Protein AF-0000000073407280 (afdb_homodimer)

Sequence (1268 aa):
MKDRLYNKFKDFDREFCQKYIKTYQSNAYQEMKASVNLMMRNTFVFNDNWDMEPCSKAYCLDPLEWDKPVTDDPEWLYMLNRQTYLFKFLVVYIVEGDKSYLRQMKYFMYHWIDCQFTLKPEGAVSRTIDTGIRCMSWLKVLIFLDYFGLITETKKIKLLTSLREQITYMRDYYREKDSLSNWGILQTTAILACLYYYEDELNLPEIQSFAEEELLLQIKLQILDDGSQYEQSIMYHVEVLKSLMELVILAPKYYLPLEETIEKMVTYLIAMTGPDYCQLAIGDSDVTDTRDILTLATLVLKSSKTKSFSFDNVNLETLLLFGKPSIYLFEEIPRATIGESAYLFPDSGHVCLRDDRRYIFFKNGPFGSAHTHSDNNSVCLYDKKKPIFIDAGRYTYKEEQLRYDFKRSTSHSTCTLDGQPLEMIKDSWTYNSYPKCDYCQLTSKDRYHLVEGQLHVQRASDIYYHKRWLLTLPQAITLVIDKVSCPGEHVLTNQYILDDQVIYENGFVNDLKLVSPTTFNLEDCLISKRYNQLTESHKLVKKIKFVDEVMDYTLIVDRNCQVKYVPLVQTNSHKELSNSIAFDIRSQDFHYLIGVLMDDIIFGDKLYLMQGIKCKGKVIVYDKNNGKMSRLKNMKDRLYNKFKDFDREFCQKYIKTYQSNAYQEMKASVNLMMRNTFVFNDNWDMEPCSKAYCLDPLEWDKPVTDDPEWLYMLNRQTYLFKFLVVYIVEGDKSYLRQMKYFMYHWIDCQFTLKPEGAVSRTIDTGIRCMSWLKVLIFLDYFGLITETKKIKLLTSLREQITYMRDYYREKDSLSNWGILQTTAILACLYYYEDELNLPEIQSFAEEELLLQIKLQILDDGSQYEQSIMYHVEVLKSLMELVILAPKYYLPLEETIEKMVTYLIAMTGPDYCQLAIGDSDVTDTRDILTLATLVLKSSKTKSFSFDNVNLETLLLFGKPSIYLFEEIPRATIGESAYLFPDSGHVCLRDDRRYIFFKNGPFGSAHTHSDNNSVCLYDKKKPIFIDAGRYTYKEEQLRYDFKRSTSHSTCTLDGQPLEMIKDSWTYNSYPKCDYCQLTSKDRYHLVEGQLHVQRASDIYYHKRWLLTLPQAITLVIDKVSCPGEHVLTNQYILDDQVIYENGFVNDLKLVSPTTFNLEDCLISKRYNQLTESHKLVKKIKFVDEVMDYTLIVDRNCQVKYVPLVQTNSHKELSNSIAFDIRSQDFHYLIGVLMDDIIFGDKLYLMQGIKCKGKVIVYDKNNGKMSRLKN

Secondary structure (DSSP, 8-state):
-HHHHHHHTTT--HHHHHHHHHHHSHHHHHHHHHHHHHHTTTEEEE--TT-SS-EEEEEE-SS--SSS-SSS-HHHHHHHHH-TTHHHHHHHHHHH--THHHHHHHHHHHHHHHT-PPP-TTSTTT-HHHHHHHHHHHHHHHHHHHHHT-S-HHHHHHHHHHHHHHHHHHHHT--GGGGTSHHHHHHHHHHHHHHHHSHHHH--HHHHHHHHHHHHHHHHHHB-TTS-BTT--HHHHHHHHHHHHHHHHH-GGGHHHHHHHHHHHHHHHHHTB-TTSBB---SS----B-HHHHHHHHHHHT-HHHHTTS-SS--HHHHTTS-HHHHHHHHHSPPPP---EEEEETTTTEEEEE-SSEEEEEE-----STT--S-TTEEEEEETTEEEE--------SSSHHHHHHHSGGGSSSEEETTB-SSEEEETTEEEE-PEEEEEEEEEETTEEEEEEEEEEE-SS-EEEEEEEEEEETTTEEEEEEEEEEEEEEEEEEEEEBPTT--EETTEETTEEEE-SSPPEEEEEEE-SSTT--EEEEEEEEEEEEEEEEEEEEEEEETT-EEEE--EEETTT-PBPSSEEEEEEE-SS-EEEEEEE-S---SS-S-EEETTEEE-SSEEEEETTTTEEEEEE-/-HHHHHHHTTT--HHHHHHHHHHHSHHHHHHHHHHHHHHTTTEEEE--TT-SS-EEEEEE-SS--SSS--SS-HHHHHHHHH-TTHHHHHHHHHHH--THHHHHHHHHHHHHHHT-PPP-TTSTTT-HHHHHHHHHHHHHHHHHHHHHT-S-HHHHHHHHHHHHHHHHHHHHT--GGGGTSHHHHHHHHHHHHHHHHSHHHH--HHHHHHHHHHHHHHHHHHB-TTS-BTT--HHHHHHHHHHHHHHHHH-GGGHHHHHHHHHHHHHHHHHTB-TTSBB---SS----B-HHHHHHHHHHHT-HHHHTTS-SS--HHHHTTS-HHHHHHHHHSPPPP---EEEEETTTTEEEEE-SSEEEEEE------TT--S-TTEEEEEETTEEEE--------SSSHHHHHHHSGGGSSSEEETTB-SSEEEETTEEEE-PEEEEEEEEEETTEEEEEEEEEEE-SS-EEEEEEEEEEETTTEEEEEEEEEEEEEEEEEEEEEBPTT--EETTEETTEEEE-SSPPEEEEEEE-SSTT--EEEEEEEEEEEEEEEEEEEEEEEETT-EEEE--EEETTT-PBPSSEEEEEEE-SS-EEEEEEE-S---SS-S-EEETTEEE-SSEEEEETTTTEEEEEE-

Solvent-accessible surface area (backbone atoms only — not comparable to full-atom values): 66171 Å² total; per-residue (Å²): 85,68,66,58,52,48,61,72,45,65,48,56,47,66,67,57,51,36,51,48,35,62,71,78,34,42,68,63,46,51,53,51,45,54,53,47,57,38,42,74,67,41,23,47,63,41,70,54,85,78,47,90,64,36,39,81,66,73,47,68,42,81,76,79,60,75,74,58,83,85,59,97,50,68,60,54,39,38,55,60,48,17,44,64,66,50,54,55,29,55,54,46,22,64,64,66,67,45,61,67,41,48,52,50,44,50,44,57,56,50,52,56,56,71,63,62,72,82,81,33,70,86,34,63,59,27,27,51,44,38,41,15,43,22,50,41,34,50,44,60,48,47,56,49,32,57,74,70,65,72,58,51,70,70,61,45,49,54,52,47,52,50,50,41,51,52,51,50,46,43,62,74,66,58,55,76,66,32,46,57,37,68,48,29,55,42,27,33,37,24,48,52,42,48,44,65,52,37,37,80,82,55,63,51,66,68,58,49,54,48,33,57,55,45,46,56,51,22,46,66,49,22,39,40,93,56,20,46,39,50,43,57,17,55,48,56,37,46,53,49,50,49,42,52,49,51,27,27,66,77,35,55,88,51,32,76,86,41,46,65,58,51,52,33,33,48,52,41,49,58,59,47,34,43,82,71,43,24,31,54,19,44,27,60,10,43,58,31,75,44,25,65,62,27,36,46,45,16,66,74,67,69,35,33,66,38,37,54,55,24,52,97,58,84,48,76,80,52,46,77,73,45,29,57,66,56,55,54,46,54,73,64,54,53,64,43,82,83,68,70,45,78,47,70,30,77,52,58,17,42,32,30,39,34,50,98,53,36,38,35,38,37,30,22,33,56,77,41,45,54,41,42,49,49,42,65,54,18,46,30,34,28,51,78,59,34,68,39,31,33,60,32,14,31,31,52,78,60,90,46,70,65,31,52,48,41,36,32,30,83,40,28,20,27,73,39,54,67,90,36,63,64,48,38,76,73,53,77,60,40,45,78,41,66,62,42,52,73,46,58,48,75,41,77,57,97,76,28,37,39,37,40,26,32,35,37,29,86,51,97,87,49,55,44,37,44,37,37,39,39,40,37,44,74,85,62,33,36,37,40,34,38,41,38,37,36,86,52,82,47,35,40,37,40,38,41,29,38,32,67,85,54,49,76,57,94,56,22,51,69,68,28,30,57,49,49,93,63,72,71,40,82,38,82,41,74,31,12,56,39,53,76,38,81,42,75,30,38,26,42,36,32,76,46,79,40,60,36,50,49,75,49,54,42,38,36,28,41,61,79,48,45,77,38,86,38,68,45,26,27,44,95,76,68,39,70,54,75,70,49,54,27,37,41,39,35,51,99,86,46,37,38,36,38,38,39,34,80,59,72,60,66,59,83,52,68,41,28,24,53,89,81,40,85,44,62,54,23,31,35,40,32,35,63,82,77,70,46,76,44,69,74,34,87,85,68,64,58,54,49,60,73,46,65,48,55,48,66,67,57,50,36,51,46,36,61,71,77,35,41,68,63,45,51,55,50,46,52,53,46,56,37,42,76,67,41,22,49,62,41,69,56,86,78,47,89,65,38,38,81,66,73,45,69,42,80,76,80,60,74,73,59,81,85,58,97,48,69,61,54,40,39,55,60,47,16,43,62,67,50,52,54,29,53,54,47,23,64,62,66,68,44,62,65,41,48,51,50,45,49,45,57,56,50,51,58,57,72,64,62,71,82,80,34,70,87,35,64,62,28,27,51,43,38,41,14,44,23,50,39,34,50,44,60,47,46,57,49,31,56,72,68,65,71,57,53,69,70,60,46,48,55,53,47,52,50,50,41,52,52,51,50,49,41,61,74,65,59,54,78,66,32,47,57,38,69,48,28,55,42,28,31,37,23,49,52,43,48,44,65,53,36,38,80,81,54,63,53,66,68,58,49,54,49,34,57,54,45,46,55,51,23,47,66,50,21,38,39,94,56,21,46,38,51,42,54,16,55,48,57,37,47,54,50,51,49,41,53,51,51,28,27,67,77,34,57,88,51,32,76,88,40,45,65,58,51,52,34,33,48,52,39,50,57,58,48,35,43,83,71,42,24,31,56,20,44,27,61,10,41,57,32,73,44,24,65,61,26,37,47,45,16,67,75,66,70,33,33,66,38,38,54,54,24,53,97,58,85,47,76,81,53,46,76,74,47,28,58,65,56,55,55,45,55,71,63,55,53,64,43,83,84,68,70,45,78,45,70,29,77,52,59,18,41,32,30,39,36,52,98,53,37,39,36,38,38,31,22,34,55,77,41,42,55,41,43,48,50,41,65,55,16,46,30,33,29,52,78,60,34,67,39,32,34,59,34,13,30,32,51,78,60,90,45,69,67,30,53,48,41,36,31,30,84,39,26,19,28,73,40,52,67,90,36,63,64,50,39,76,72,54,79,60,40,44,77,41,66,62,42,52,74,47,57,47,76,40,76,56,98,77,27,37,40,38,40,25,32,35,37,30,86,51,97,87,49,56,42,37,43,36,38,38,38,40,36,45,73,83,60,32,36,38,39,35,38,39,38,38,36,84,49,80,48,36,40,37,40,37,40,28,39,30,67,85,54,49,76,58,95,56,21,53,68,68,29,29,56,47,51,94,64,72,69,41,83,40,82,41,73,31,11,56,39,54,76,37,80,42,74,31,38,26,39,36,32,77,44,78,39,60,35,50,49,76,49,54,41,36,35,29,40,61,80,50,44,77,39,84,40,68,46,27,26,45,95,76,70,39,67,53,75,70,50,54,26,36,43,39,36,50,98,86,46,37,38,38,38,40,39,33,78,62,74,59,64,60,81,53,69,41,29,24,54,89,82,40,84,43,62,54,23,30,36,40,32,35,63,82,76,70,47,76,46,70,75,34,87

Foldseek 3Di:
DVVLLCVQCVQADLVVLLVCCVPPVVPVLVVLVVQLVCVLQQKHFADDQLLLFGGRDIDHPVVDDLQDDPDPALSVSLSSLLLLSLVSLVLCCSNPVDCSSVVSSLCVLVVVVVVVDDADCPGSNHNLLSLLSNLQSLLLVLSVCVVVVPADPVSNLSNLVVSLVNLVVSVVPPDPCLLADLSVLSNLLSSQLSCQVCVPSSVDVVSNVVSVVSNVSSLPRQQDPQLAGQQWFVSSLLVNLVSLLLSCLSPVVCCVVCVVSSVSNLVVQVLQQFLLQFGAQAFQRFGGRCQQSLLSVCLSNVDLASLQSHDCAHHDVSDSSHRPVSRVSSNVRHHDDDAWDWDASFAFQWIWTDHPFKIKIAGFHANGFLRHAQAHRFMWMDGNRHTFFGQQHQAEQDWDDVNVVSRWNVRTQFKDKQPDTLWAPPTSGDTPFGKAWDGWDWFDDPQKIKIWTKIWGDDPPWIKIWIWIWIDDPQWKIKIKIKIFIAFKIKMKGKTWTDAVWDDDPQDTVQKHKDWPFAWDKDKDWGGNHHNDIDIHIMTMGMDIDHRMDMIMIIIHGNQKDKDWWFKAAPPVRDGDPQKTWIFIDDPVWTKIWIAAPDQDPDDHSWIDTPNHIDHEGIWIATPVVRDIDHRGD/DVVLLCVQCVQADLVVLLVCCVVPVVPVLVVLVVQLVCCLQQKHFADDQLLLFGGRDIDHPVVDDLQDDPDPALSVSLSSLLLLSLVSLVLCCSNPVDCSSVVSSLCSLVVVVVVVDDADCPGSNHNLLSLLSNLQSLLLVLSVCVVVVPADPVSNLSNLVVSLVNLVVSVVPPDPCLLADLSVLSNLLSSQLSCQVCVPSSVDVVSNVVSVVSNVSSLPRQQDPQLAGQQWFVSSLLVNLVSLLLSCLSPVVCCVVCVVSNVSNLVVNVLQQFLLQFGAQAFQRFGGRCQQSLLSVCLSNVDLASLQSHDCAHHDVSDSSHGPVSRVSSNVRHHDDDAWDWDASFAFQWIWTDHPFKIKIAGFHANGFLRHAQAHRFMWMDGNRHTFFGQQHQAEQDWDDVNVVSRWNVRTQFKDKQPDTLWAPPTSGDTPFGKAWDGWDWFDDPQKIKIWTKIWGDDPPWIKIKIWIWIDDPQWKIKIKIKIFIAFKIKMKGKTWTDAPWDDDPQDTVQKHKDWPFAWDKAKDWGGNHHNDIDIHIMTMGMDIDHRMDMIMIIIHGNQKDKDWWFKAAPPVRDGDPQKTWIFIDDPVWTKIWIAAPDQDPDDHSWIDTPNDIDHAGIWMATPVVRDIDHRGD

Organism: Streptococcus agalactiae serotype V (strain ATCC BAA-611 / 2603 V/R) (NCBI:txid208435)

Nearest PDB structures (foldseek):
  4fnv-assembly1_A  TM=7.594E-01  e=3.371E-24  Bacteroides thetaiotaomicron VPI-5482
  4mmi-assembly1_A  TM=6.936E-01  e=2.783E-24  Pedobacter heparinus
  4mmh-assembly1_A  TM=6.616E-01  e=1.424E-24  Pedobacter heparinus
  4qck-assembly1_A  TM=5.140E-01  e=2.742E+00  Mycobacterium tuberculosis H37Rv
  3jaj-assembly1_6  TM=2.735E-01  e=4.218E+00  Oryctolagus cuniculus

Structure (mmCIF, N/CA/C/O backbone):
data_AF-0000000073407280-model_v1
#
loop_
_entity.id
_entity.type
_entity.pdbx_description
1 polymer 'Uncharacterized protein'
#
loop_
_atom_site.group_PDB
_atom_site.id
_atom_site.type_symbol
_atom_site.label_atom_id
_atom_site.label_alt_id
_atom_site.label_comp_id
_atom_site.label_asym_id
_atom_site.label_entity_id
_atom_site.label_seq_id
_atom_site.pdbx_PDB_ins_code
_atom_site.Cartn_x
_atom_site.Cartn_y
_atom_site.Cartn_z
_atom_site.occupancy
_atom_site.B_iso_or_equiv
_atom_site.auth_seq_id
_atom_site.auth_comp_id
_atom_site.auth_asym_id
_atom_site.auth_atom_id
_atom_site.pdbx_PDB_model_num
ATOM 1 N N . MET A 1 1 ? 22.938 -46.469 -0.182 1 66.75 1 MET A N 1
ATOM 2 C CA . MET A 1 1 ? 21.609 -46.688 -0.764 1 66.75 1 MET A CA 1
ATOM 3 C C . MET A 1 1 ? 20.719 -47.469 0.196 1 66.75 1 MET A C 1
ATOM 5 O O . MET A 1 1 ? 19.594 -47.031 0.492 1 66.75 1 MET A O 1
ATOM 9 N N . LYS A 1 2 ? 21.297 -48.531 0.726 1 69.12 2 LYS A N 1
ATOM 10 C CA . LYS A 1 2 ? 20.5 -49.375 1.593 1 69.12 2 LYS A CA 1
ATOM 11 C C . LYS A 1 2 ? 20.047 -48.625 2.846 1 69.12 2 LYS A C 1
ATOM 13 O O . LYS A 1 2 ? 18.906 -48.781 3.279 1 69.12 2 LYS A O 1
ATOM 18 N N . ASP A 1 3 ? 20.859 -47.844 3.297 1 77.5 3 ASP A N 1
ATOM 19 C CA . ASP A 1 3 ? 20.562 -47.125 4.523 1 77.5 3 ASP A CA 1
ATOM 20 C C . ASP A 1 3 ? 19.453 -46.094 4.297 1 77.5 3 ASP A C 1
ATOM 22 O O . ASP A 1 3 ? 18.547 -45.938 5.129 1 77.5 3 ASP A O 1
ATOM 26 N N . ARG A 1 4 ? 19.438 -45.438 3.121 1 79.88 4 ARG A N 1
ATOM 27 C CA . ARG A 1 4 ? 18.406 -44.469 2.807 1 79.88 4 ARG A CA 1
ATOM 28 C C . ARG A 1 4 ? 17.062 -45.125 2.592 1 79.88 4 ARG A C 1
ATOM 30 O O . ARG A 1 4 ? 16.031 -44.594 3.01 1 79.88 4 ARG A O 1
ATOM 37 N N . LEU A 1 5 ? 17.047 -46.25 1.951 1 82.75 5 LEU A N 1
ATOM 38 C CA . LEU A 1 5 ? 15.82 -47 1.737 1 82.75 5 LEU A CA 1
ATOM 39 C C . LEU A 1 5 ? 15.234 -47.469 3.064 1 82.75 5 LEU A C 1
ATOM 41 O O . LEU A 1 5 ? 14.031 -47.312 3.307 1 82.75 5 LEU A O 1
ATOM 45 N N . TYR A 1 6 ? 16.141 -48.031 3.852 1 81.75 6 TYR A N 1
ATOM 46 C CA . TYR A 1 6 ? 15.688 -48.5 5.152 1 81.75 6 TYR A CA 1
ATOM 47 C C . TYR A 1 6 ? 15.156 -47.344 6.008 1 81.75 6 TYR A C 1
ATOM 49 O O . TYR A 1 6 ? 14.164 -47.531 6.723 1 81.75 6 TYR A O 1
ATOM 57 N N . ASN A 1 7 ? 15.773 -46.312 5.918 1 84.88 7 ASN A N 1
ATOM 58 C CA . ASN A 1 7 ? 15.336 -45.156 6.691 1 84.88 7 ASN A CA 1
ATOM 59 C C . ASN A 1 7 ? 13.977 -44.656 6.215 1 84.88 7 ASN A C 1
ATOM 61 O O . ASN A 1 7 ? 13.133 -44.281 7.027 1 84.88 7 ASN A O 1
ATOM 65 N N . LYS A 1 8 ? 13.75 -44.656 4.914 1 87.62 8 LYS A N 1
ATOM 66 C CA . LYS A 1 8 ? 12.492 -44.188 4.336 1 87.62 8 LYS A CA 1
ATOM 67 C C . LYS A 1 8 ? 11.336 -45.094 4.738 1 87.62 8 LYS A C 1
ATOM 69 O O . LYS A 1 8 ? 10.227 -44.625 4.984 1 87.62 8 LYS A O 1
ATOM 74 N N . PHE A 1 9 ? 11.664 -46.375 4.828 1 90.56 9 PHE A N 1
ATOM 75 C CA . PHE A 1 9 ? 10.578 -47.344 5.02 1 90.56 9 PHE A CA 1
ATOM 76 C C . PHE A 1 9 ? 10.57 -47.875 6.441 1 90.56 9 PHE A C 1
ATOM 78 O O . PHE A 1 9 ? 9.938 -48.906 6.727 1 90.56 9 PHE A O 1
ATOM 85 N N . LYS A 1 10 ? 11.32 -47.219 7.312 1 89.25 10 LYS A N 1
ATOM 86 C CA . LYS A 1 10 ? 11.445 -47.688 8.68 1 89.25 10 LYS A CA 1
ATOM 87 C C . LYS A 1 10 ? 10.078 -47.844 9.352 1 89.25 10 LYS A C 1
ATOM 89 O O . LYS A 1 10 ? 9.867 -48.719 10.164 1 89.25 10 LYS A O 1
ATOM 94 N N . ASP A 1 11 ? 9.211 -47 8.906 1 88.44 11 ASP A N 1
ATOM 95 C CA . ASP A 1 11 ? 7.906 -46.969 9.562 1 88.44 11 ASP A CA 1
ATOM 96 C C . ASP A 1 11 ? 6.809 -47.469 8.625 1 88.44 11 ASP A C 1
ATOM 98 O O . ASP A 1 11 ? 5.621 -47.281 8.891 1 88.44 11 ASP A O 1
ATOM 102 N N . PHE A 1 12 ? 7.27 -48.031 7.523 1 90.19 12 PHE A N 1
ATOM 103 C CA . PHE A 1 12 ? 6.293 -48.531 6.562 1 90.19 12 PHE A CA 1
ATOM 104 C C . PHE A 1 12 ? 5.664 -49.844 7.055 1 90.19 12 PHE A C 1
ATOM 106 O O . PHE A 1 12 ? 6.367 -50.75 7.5 1 90.19 12 PHE A O 1
ATOM 113 N N . ASP A 1 13 ? 4.348 -49.938 7.094 1 92.38 13 ASP A N 1
ATOM 114 C CA . ASP A 1 13 ? 3.553 -51.094 7.512 1 92.38 13 ASP A CA 1
ATOM 115 C C . ASP A 1 13 ? 2.488 -51.438 6.473 1 92.38 13 ASP A C 1
ATOM 117 O O . ASP A 1 13 ? 1.441 -50.781 6.414 1 92.38 13 ASP A O 1
ATOM 121 N N . ARG A 1 14 ? 2.758 -52.5 5.734 1 91.44 14 ARG A N 1
ATOM 122 C CA . ARG A 1 14 ? 1.885 -52.875 4.629 1 91.44 14 ARG A CA 1
ATOM 123 C C . ARG A 1 14 ? 0.488 -53.25 5.129 1 91.44 14 ARG A C 1
ATOM 125 O O . ARG A 1 14 ? -0.511 -52.844 4.52 1 91.44 14 ARG A O 1
ATOM 132 N N . GLU A 1 15 ? 0.375 -54.031 6.18 1 94.19 15 GLU A N 1
ATOM 133 C CA . GLU A 1 15 ? -0.917 -54.406 6.734 1 94.19 15 GLU A CA 1
ATOM 134 C C . GLU A 1 15 ? -1.708 -53.188 7.195 1 94.19 15 GLU A C 1
ATOM 136 O O . GLU A 1 15 ? -2.92 -53.125 6.984 1 94.19 15 GLU A O 1
ATOM 141 N N . PHE A 1 16 ? -1.023 -52.344 7.836 1 95.44 16 PHE A N 1
ATOM 142 C CA . PHE A 1 16 ? -1.661 -51.094 8.258 1 95.44 16 PHE A CA 1
ATOM 143 C C . PHE A 1 16 ? -2.221 -50.344 7.051 1 95.44 16 PHE A C 1
ATOM 145 O O . PHE A 1 16 ? -3.363 -49.875 7.078 1 95.44 16 PHE A O 1
ATOM 152 N N . CYS A 1 17 ? -1.4 -50.188 6.023 1 94.62 17 CYS A N 1
ATOM 153 C CA . CYS A 1 17 ? -1.816 -49.469 4.824 1 94.62 17 CYS A CA 1
ATOM 154 C C . CYS A 1 17 ? -3.047 -50.125 4.199 1 94.62 17 CYS A C 1
ATOM 156 O O . CYS A 1 17 ? -3.99 -49.438 3.812 1 94.62 17 CYS A O 1
ATOM 158 N N . GLN A 1 18 ? -2.982 -51.406 4.121 1 95.5 18 GLN A N 1
ATOM 159 C CA . GLN A 1 18 ? -4.109 -52.156 3.557 1 95.5 18 GLN A CA 1
ATOM 160 C C . GLN A 1 18 ? -5.387 -51.906 4.348 1 95.5 18 GLN A C 1
ATOM 162 O O . GLN A 1 18 ? -6.434 -51.594 3.77 1 95.5 18 GLN A O 1
ATOM 167 N N . LYS A 1 19 ? -5.293 -52.062 5.637 1 96.12 19 LYS A N 1
ATOM 168 C CA . LYS A 1 19 ? -6.449 -51.844 6.508 1 96.12 19 LYS A CA 1
ATOM 169 C C . LYS A 1 19 ? -6.934 -50.406 6.426 1 96.12 19 LYS A C 1
ATOM 171 O O . LYS A 1 19 ? -8.141 -50.125 6.398 1 96.12 19 LYS A O 1
ATOM 176 N N . TYR A 1 20 ? -6.031 -49.469 6.457 1 96.69 20 TYR A N 1
ATOM 177 C CA . TYR A 1 20 ? -6.359 -48.062 6.383 1 96.69 20 TYR A CA 1
ATOM 178 C C . TYR A 1 20 ? -7.129 -47.75 5.105 1 96.69 20 TYR A C 1
ATOM 180 O O . TYR A 1 20 ? -8.133 -47.031 5.141 1 96.69 20 TYR A O 1
ATOM 188 N N . ILE A 1 21 ? -6.637 -48.25 3.979 1 97.19 21 ILE A N 1
ATOM 189 C CA . ILE A 1 21 ? -7.254 -48 2.68 1 97.19 21 ILE A CA 1
ATOM 190 C C . ILE A 1 21 ? -8.672 -48.562 2.662 1 97.19 21 ILE A C 1
ATOM 192 O O . ILE A 1 21 ? -9.617 -47.906 2.252 1 97.19 21 ILE A O 1
ATOM 196 N N . LYS A 1 22 ? -8.82 -49.719 3.119 1 95.94 22 LYS A N 1
ATOM 197 C CA . LYS A 1 22 ? -10.117 -50.406 3.123 1 95.94 22 LYS A CA 1
ATOM 198 C C . LYS A 1 22 ? -11.094 -49.688 4.051 1 95.94 22 LYS A C 1
ATOM 200 O O . LYS A 1 22 ? -12.297 -49.656 3.785 1 95.94 22 LYS A O 1
ATOM 205 N N . THR A 1 23 ? -10.594 -49.125 5.082 1 96.5 23 THR A N 1
ATOM 206 C CA . THR A 1 23 ? -11.438 -48.5 6.094 1 96.5 23 THR A CA 1
ATOM 207 C C . THR A 1 23 ? -11.789 -47.062 5.699 1 96.5 23 THR A C 1
ATOM 209 O O . THR A 1 23 ? -12.953 -46.688 5.777 1 96.5 23 THR A O 1
ATOM 212 N N . TYR A 1 24 ? -10.805 -46.312 5.301 1 96.25 24 TYR A N 1
ATOM 213 C CA . TYR A 1 24 ? -11 -44.875 5.199 1 96.25 24 TYR A CA 1
ATOM 214 C C . TYR A 1 24 ? -10.984 -44.406 3.742 1 96.25 24 TYR A C 1
ATOM 216 O O . TYR A 1 24 ? -11.422 -43.312 3.424 1 96.25 24 TYR A O 1
ATOM 224 N N . GLN A 1 25 ? -10.453 -45.281 2.82 1 96.44 25 GLN A N 1
ATOM 225 C CA . GLN A 1 25 ? -10.266 -44.844 1.442 1 96.44 25 GLN A CA 1
ATOM 226 C C . GLN A 1 25 ? -10.859 -45.844 0.459 1 96.44 25 GLN A C 1
ATOM 228 O O . GLN A 1 25 ? -10.336 -46 -0.645 1 96.44 25 GLN A O 1
ATOM 233 N N . SER A 1 26 ? -11.875 -46.5 0.824 1 96.19 26 SER A N 1
ATOM 234 C CA . SER A 1 26 ? -12.43 -47.594 0.032 1 96.19 26 SER A CA 1
ATOM 235 C C . SER A 1 26 ? -12.938 -47.094 -1.315 1 96.19 26 SER A C 1
ATOM 237 O O . SER A 1 26 ? -12.656 -47.688 -2.354 1 96.19 26 SER A O 1
ATOM 239 N N . ASN A 1 27 ? -13.703 -46.031 -1.317 1 95.62 27 ASN A N 1
ATOM 240 C CA . ASN A 1 27 ? -14.266 -45.5 -2.559 1 95.62 27 ASN A CA 1
ATOM 241 C C . ASN A 1 27 ? -13.172 -45.031 -3.508 1 95.62 27 ASN A C 1
ATOM 243 O O . ASN A 1 27 ? -13.195 -45.344 -4.699 1 95.62 27 ASN A O 1
ATOM 247 N N . ALA A 1 28 ? -12.32 -44.219 -2.961 1 95.19 28 ALA A N 1
ATOM 248 C CA . ALA A 1 28 ? -11.203 -43.75 -3.766 1 95.19 28 ALA A CA 1
ATOM 249 C C . ALA A 1 28 ? -10.375 -44.906 -4.324 1 95.19 28 ALA A C 1
ATOM 251 O O . ALA A 1 28 ? -9.914 -44.844 -5.465 1 95.19 28 ALA A O 1
ATOM 252 N N . TYR A 1 29 ? -10.188 -45.875 -3.521 1 97.06 29 TYR A N 1
ATOM 253 C CA . TYR A 1 29 ? -9.422 -47.062 -3.943 1 97.06 29 TYR A CA 1
ATOM 254 C C . TYR A 1 29 ? -10.125 -47.781 -5.082 1 97.06 29 TYR A C 1
ATOM 256 O O . TYR A 1 29 ? -9.492 -48.219 -6.051 1 97.06 29 TYR A O 1
ATOM 264 N N . GLN A 1 30 ? -11.406 -47.938 -4.984 1 97.19 30 GLN A N 1
ATOM 265 C CA . GLN A 1 30 ? -12.156 -48.625 -6.027 1 97.19 30 GLN A CA 1
ATOM 266 C C . GLN A 1 30 ? -12.062 -47.875 -7.355 1 97.19 30 GLN A C 1
ATOM 268 O O . GLN A 1 30 ? -11.938 -48.5 -8.414 1 97.19 30 GLN A O 1
ATOM 273 N N . GLU A 1 31 ? -12.148 -46.625 -7.285 1 96 31 GLU A N 1
ATOM 274 C CA . GLU A 1 31 ? -11.984 -45.844 -8.492 1 96 31 GLU A CA 1
ATOM 275 C C . GLU A 1 31 ? -10.594 -46 -9.086 1 96 31 GLU A C 1
ATOM 277 O O . GLU A 1 31 ? -10.438 -46.125 -10.305 1 96 31 GLU A O 1
ATOM 282 N N . MET A 1 32 ? -9.602 -45.969 -8.25 1 96.5 32 MET A N 1
ATOM 283 C CA . MET A 1 32 ? -8.227 -46.188 -8.68 1 96.5 32 MET A CA 1
ATOM 284 C C . MET A 1 32 ? -8.055 -47.562 -9.32 1 96.5 32 MET A C 1
ATOM 286 O O . MET A 1 32 ? -7.449 -47.688 -10.391 1 96.5 32 MET A O 1
ATOM 290 N N . LYS A 1 33 ? -8.57 -48.531 -8.68 1 97.56 33 LYS A N 1
ATOM 291 C CA . LYS A 1 33 ? -8.461 -49.906 -9.188 1 97.56 33 LYS A CA 1
ATOM 292 C C . LYS A 1 33 ? -9.141 -50.031 -10.555 1 97.56 33 LYS A C 1
ATOM 294 O O . LYS A 1 33 ? -8.633 -50.75 -11.438 1 97.56 33 LYS A O 1
ATOM 299 N N . ALA A 1 34 ? -10.242 -49.375 -10.664 1 97.31 34 ALA A N 1
ATOM 300 C CA . ALA A 1 34 ? -10.945 -49.406 -11.945 1 97.31 34 ALA A CA 1
ATOM 301 C C . ALA A 1 34 ? -10.062 -48.844 -13.055 1 97.31 34 ALA A C 1
ATOM 303 O O . ALA A 1 34 ? -10.023 -49.375 -14.164 1 97.31 34 ALA A O 1
ATOM 304 N N . SER A 1 35 ? -9.469 -47.75 -12.812 1 96.94 35 SER A N 1
ATOM 305 C CA . SER A 1 35 ? -8.562 -47.156 -13.781 1 96.94 35 SER A CA 1
ATOM 306 C C . SER A 1 35 ? -7.387 -48.062 -14.094 1 96.94 35 SER A C 1
ATOM 308 O O . SER A 1 35 ? -6.973 -48.188 -15.25 1 96.94 35 SER A O 1
ATOM 310 N N . VAL A 1 36 ? -6.789 -48.688 -13.07 1 98 36 VAL A N 1
ATOM 311 C CA . VAL A 1 36 ? -5.668 -49.594 -13.242 1 98 36 VAL A CA 1
ATOM 312 C C . VAL A 1 36 ? -6.105 -50.812 -14.078 1 98 36 VAL A C 1
ATOM 314 O O . VAL A 1 36 ? -5.352 -51.281 -14.93 1 98 36 VAL A O 1
ATOM 317 N N . ASN A 1 37 ? -7.312 -51.281 -13.82 1 98.19 37 ASN A N 1
ATOM 318 C CA . ASN A 1 37 ? -7.828 -52.406 -14.586 1 98.19 37 ASN A CA 1
ATOM 319 C C . ASN A 1 37 ? -7.934 -52.062 -16.078 1 98.19 37 ASN A C 1
ATOM 321 O O . ASN A 1 37 ? -7.711 -52.938 -16.922 1 98.19 37 ASN A O 1
ATOM 325 N N . LEU A 1 38 ? -8.297 -50.906 -16.391 1 98.31 38 LEU A N 1
ATOM 326 C CA . LEU A 1 38 ? -8.289 -50.469 -17.781 1 98.31 38 LEU A CA 1
ATOM 327 C C . LEU A 1 38 ? -6.871 -50.531 -18.344 1 98.31 38 LEU A C 1
ATOM 329 O O . LEU A 1 38 ? -6.668 -50.969 -19.484 1 98.31 38 LEU A O 1
ATOM 333 N N . MET A 1 39 ? -5.926 -50.125 -17.594 1 98.19 39 MET A N 1
ATOM 334 C CA . MET A 1 39 ? -4.543 -50.031 -18.047 1 98.19 39 MET A CA 1
ATOM 335 C C . MET A 1 39 ? -3.943 -51.438 -18.203 1 98.19 39 MET A C 1
ATOM 337 O O . MET A 1 39 ? -2.996 -51.625 -18.953 1 98.19 39 MET A O 1
ATOM 341 N N . MET A 1 40 ? -4.477 -52.469 -17.453 1 97.81 40 MET A N 1
ATOM 342 C CA . MET A 1 40 ? -4.059 -53.844 -17.625 1 97.81 40 MET A CA 1
ATOM 343 C C . MET A 1 40 ? -4.293 -54.312 -19.047 1 97.81 40 MET A C 1
ATOM 345 O O . MET A 1 40 ? -3.672 -55.281 -19.5 1 97.81 40 MET A O 1
ATOM 349 N N . ARG A 1 41 ? -5.172 -53.562 -19.734 1 97 41 ARG A N 1
ATOM 350 C CA . ARG A 1 41 ? -5.469 -53.844 -21.125 1 97 41 ARG A CA 1
ATOM 351 C C . ARG A 1 41 ? -5.02 -52.719 -22.031 1 97 41 ARG A C 1
ATOM 353 O O . ARG A 1 41 ? -5.656 -52.438 -23.047 1 97 41 ARG A O 1
ATOM 360 N N . ASN A 1 42 ? -4.102 -51.875 -21.641 1 97.62 42 ASN A N 1
ATOM 361 C CA . ASN A 1 42 ? -3.479 -50.781 -22.359 1 97.62 42 ASN A CA 1
ATOM 362 C C . ASN A 1 42 ? -4.488 -49.688 -22.703 1 97.62 42 ASN A C 1
ATOM 364 O O . ASN A 1 42 ? -4.453 -49.125 -23.781 1 97.62 42 ASN A O 1
ATOM 368 N N . THR A 1 43 ? -5.422 -49.531 -21.859 1 98.31 43 THR A N 1
ATOM 369 C CA . THR A 1 43 ? -6.422 -48.5 -21.984 1 98.31 43 THR A CA 1
ATOM 370 C C . THR A 1 43 ? -6.203 -47.406 -20.938 1 98.31 43 THR A C 1
ATOM 372 O O . THR A 1 43 ? -6.168 -47.688 -19.734 1 98.31 43 THR A O 1
ATOM 375 N N . PHE A 1 44 ? -6.082 -46.156 -21.422 1 98.06 44 PHE A N 1
ATOM 376 C CA . PHE A 1 44 ? -5.641 -45.094 -20.531 1 98.06 44 PHE A CA 1
ATOM 377 C C . PHE A 1 44 ? -6.719 -44.031 -20.391 1 98.06 44 PHE A C 1
ATOM 379 O O . PHE A 1 44 ? -7.359 -43.656 -21.375 1 98.06 44 PHE A O 1
ATOM 386 N N . VAL A 1 45 ? -6.949 -43.594 -19.188 1 96.81 45 VAL A N 1
ATOM 387 C CA . VAL A 1 45 ? -7.758 -42.438 -18.797 1 96.81 45 VAL A CA 1
ATOM 388 C C . VAL A 1 45 ? -6.961 -41.531 -17.859 1 96.81 45 VAL A C 1
ATOM 390 O O . VAL A 1 45 ? -6.25 -42.031 -16.984 1 96.81 45 VAL A O 1
ATOM 393 N N . PHE A 1 46 ? -6.977 -40.25 -18.141 1 96.44 46 PHE A N 1
ATOM 394 C CA . PHE A 1 46 ? -6.293 -39.281 -17.266 1 96.44 46 PHE A CA 1
ATOM 395 C C . PHE A 1 46 ? -7.297 -38.406 -16.547 1 96.44 46 PHE A C 1
ATOM 397 O O . PHE A 1 46 ? -7.648 -37.312 -17.031 1 96.44 46 PHE A O 1
ATOM 404 N N . ASN A 1 47 ? -7.664 -38.75 -15.359 1 92.44 47 ASN A N 1
ATOM 405 C CA . ASN A 1 47 ? -8.688 -38 -14.625 1 92.44 47 ASN A CA 1
ATOM 406 C C . ASN A 1 47 ? -8.297 -37.812 -13.164 1 92.44 47 ASN A C 1
ATOM 408 O O . ASN A 1 47 ? -9.164 -37.562 -12.312 1 92.44 47 ASN A O 1
ATOM 412 N N . ASP A 1 48 ? -7.035 -37.969 -12.867 1 93.94 48 ASP A N 1
ATOM 413 C CA . ASP A 1 48 ? -6.582 -37.688 -11.508 1 93.94 48 ASP A CA 1
ATOM 414 C C . ASP A 1 48 ? -6.703 -36.188 -11.18 1 93.94 48 ASP A C 1
ATOM 416 O O . ASP A 1 48 ? -6.727 -35.344 -12.086 1 93.94 48 ASP A O 1
ATOM 420 N N . ASN A 1 49 ? -6.777 -35.906 -9.945 1 95 49 ASN A N 1
ATOM 421 C CA . ASN A 1 49 ? -7.094 -34.594 -9.453 1 95 49 ASN A CA 1
ATOM 422 C C . ASN A 1 49 ? -6.121 -33.531 -10.008 1 95 49 ASN A C 1
ATOM 424 O O . ASN A 1 49 ? -6.516 -32.406 -10.297 1 95 49 ASN A O 1
ATOM 428 N N . TRP A 1 50 ? -4.848 -33.844 -10.172 1 95.88 50 TRP A N 1
ATOM 429 C CA . TRP A 1 50 ? -3.855 -32.844 -10.547 1 95.88 50 TRP A CA 1
ATOM 430 C C . TRP A 1 50 ? -3.234 -33.156 -11.898 1 95.88 50 TRP A C 1
ATOM 432 O O . TRP A 1 50 ? -2.119 -32.75 -12.203 1 95.88 50 TRP A O 1
ATOM 442 N N . ASP A 1 51 ? -3.938 -34.156 -12.633 1 96.19 51 ASP A N 1
ATOM 443 C CA . ASP A 1 51 ? -3.561 -34.219 -14.047 1 96.19 51 ASP A CA 1
ATOM 444 C C . ASP A 1 51 ? -3.648 -32.812 -14.695 1 96.19 51 ASP A C 1
ATOM 446 O O . ASP A 1 51 ? -4.715 -32.219 -14.711 1 96.19 51 ASP A O 1
ATOM 450 N N . MET A 1 52 ? -2.562 -32.281 -15.219 1 94.94 52 MET A N 1
ATOM 451 C CA . MET A 1 52 ? -2.504 -30.922 -15.758 1 94.94 52 MET A CA 1
ATOM 452 C C . MET A 1 52 ? -3.451 -30.766 -16.938 1 94.94 52 MET A C 1
ATOM 454 O O . MET A 1 52 ? -4.051 -29.703 -17.125 1 94.94 52 MET A O 1
ATOM 458 N N . GLU A 1 53 ? -3.543 -31.859 -17.797 1 95.62 53 GLU A N 1
ATOM 459 C CA . GLU A 1 53 ? -4.469 -31.875 -18.922 1 95.62 53 GLU A CA 1
ATOM 460 C C . GLU A 1 53 ? -5.336 -33.125 -18.891 1 95.62 53 GLU A C 1
ATOM 462 O O . GLU A 1 53 ? -5.16 -34.031 -19.719 1 95.62 53 GLU A O 1
ATOM 467 N N . PRO A 1 54 ? -6.312 -33.094 -18 1 96.31 54 PRO A N 1
ATOM 468 C CA . PRO A 1 54 ? -7.137 -34.281 -17.797 1 96.31 54 PRO A CA 1
ATOM 469 C C . PRO A 1 54 ? -7.953 -34.656 -19.047 1 96.31 54 PRO A C 1
ATOM 471 O O . PRO A 1 54 ? -8.328 -33.75 -19.812 1 96.31 54 PRO A O 1
ATOM 474 N N . CYS A 1 55 ? -8.219 -35.906 -19.219 1 95.94 55 CYS A N 1
ATOM 475 C CA . CYS A 1 55 ? -9.047 -36.469 -20.281 1 95.94 55 CYS A CA 1
ATOM 476 C C . CYS A 1 55 ? -9.812 -37.688 -19.781 1 95.94 55 CYS A C 1
ATOM 478 O O . CYS A 1 55 ? -9.227 -38.75 -19.562 1 95.94 55 CYS A O 1
ATOM 480 N N . SER A 1 56 ? -11.133 -37.625 -19.719 1 93.88 56 SER A N 1
ATOM 481 C CA . SER A 1 56 ? -11.945 -38.688 -19.156 1 93.88 56 SER A CA 1
ATOM 482 C C . SER A 1 56 ? -12.25 -39.75 -20.203 1 93.88 56 SER A C 1
ATOM 484 O O . SER A 1 56 ? -12.742 -40.844 -19.859 1 93.88 56 SER A O 1
ATOM 486 N N . LYS A 1 57 ? -12 -39.438 -21.438 1 96.06 57 LYS A N 1
ATOM 487 C CA . LYS A 1 57 ? -12.219 -40.438 -22.484 1 96.06 57 LYS A CA 1
ATOM 488 C C . LYS A 1 57 ? -11.141 -41.5 -22.469 1 96.06 57 LYS A C 1
ATOM 490 O O . LYS A 1 57 ? -9.945 -41.188 -22.406 1 96.06 57 LYS A O 1
ATOM 495 N N . ALA A 1 58 ? -11.547 -42.75 -22.5 1 97.06 58 ALA A N 1
ATOM 496 C CA . ALA A 1 58 ? -10.609 -43.875 -22.5 1 97.06 58 ALA A CA 1
ATOM 497 C C . ALA A 1 58 ? -10.062 -44.125 -23.906 1 97.06 58 ALA A C 1
ATOM 499 O O . ALA A 1 58 ? -10.812 -44.125 -24.891 1 97.06 58 ALA A O 1
ATOM 500 N N . TYR A 1 59 ? -8.805 -44.344 -24.062 1 97.88 59 TYR A N 1
ATOM 501 C CA . TYR A 1 59 ? -8.172 -44.719 -25.328 1 97.88 59 TYR A CA 1
ATOM 502 C C . TYR A 1 59 ? -7.348 -46 -25.172 1 97.88 59 TYR A C 1
ATOM 504 O O . TYR A 1 59 ? -6.473 -46.062 -24.312 1 97.88 59 TYR A O 1
ATOM 512 N N . CYS A 1 60 ? -7.598 -46.906 -25.922 1 97.56 60 CYS A N 1
ATOM 513 C CA . CYS A 1 60 ? -6.844 -48.156 -25.953 1 97.56 60 CYS A CA 1
ATOM 514 C C . CYS A 1 60 ? -5.699 -48.094 -26.953 1 97.56 60 CYS A C 1
ATOM 516 O O . CYS A 1 60 ? -5.91 -47.75 -28.125 1 97.56 60 CYS A O 1
ATOM 518 N N . LEU A 1 61 ? -4.555 -48.375 -26.453 1 97.38 61 LEU A N 1
ATOM 519 C CA . LEU A 1 61 ? -3.387 -48.406 -27.328 1 97.38 61 LEU A CA 1
ATOM 520 C C . LEU A 1 61 ? -2.998 -49.844 -27.672 1 97.38 61 LEU A C 1
ATOM 522 O O . LEU A 1 61 ? -2.328 -50.531 -26.875 1 97.38 61 LEU A O 1
ATOM 526 N N . ASP A 1 62 ? -3.318 -50.25 -28.766 1 93.5 62 ASP A N 1
ATOM 527 C CA . ASP A 1 62 ? -2.986 -51.562 -29.281 1 93.5 62 ASP A CA 1
ATOM 528 C C . ASP A 1 62 ? -2.562 -51.5 -30.75 1 93.5 62 ASP A C 1
ATOM 530 O O . ASP A 1 62 ? -3.408 -51.375 -31.641 1 93.5 62 ASP A O 1
ATOM 534 N N . PRO A 1 63 ? -1.293 -51.688 -31.172 1 94.38 63 PRO A N 1
ATOM 535 C CA . PRO A 1 63 ? -0.227 -51.969 -30.203 1 94.38 63 PRO A CA 1
ATOM 536 C C . PRO A 1 63 ? 0.075 -50.75 -29.312 1 94.38 63 PRO A C 1
ATOM 538 O O . PRO A 1 63 ? -0.362 -49.625 -29.625 1 94.38 63 PRO A O 1
ATOM 541 N N . LEU A 1 64 ? 0.761 -50.969 -28.234 1 96 64 LEU A N 1
ATOM 542 C CA . LEU A 1 64 ? 1.203 -49.906 -27.344 1 96 64 LEU A CA 1
ATOM 543 C C . LEU A 1 64 ? 2.311 -49.062 -27.984 1 96 64 LEU A C 1
ATOM 545 O O . LEU A 1 64 ? 3.404 -49.594 -28.234 1 96 64 LEU A O 1
ATOM 549 N N . GLU A 1 65 ? 1.986 -47.875 -28.375 1 96.25 65 GLU A N 1
ATOM 550 C CA . GLU A 1 65 ? 2.934 -46.906 -28.953 1 96.25 65 GLU A CA 1
ATOM 551 C C . GLU A 1 65 ? 2.988 -45.625 -28.125 1 96.25 65 GLU A C 1
ATOM 553 O O . GLU A 1 65 ? 1.969 -44.969 -27.938 1 96.25 65 GLU A O 1
ATOM 558 N N . TRP A 1 66 ? 4.137 -45.312 -27.766 1 97.38 66 TRP A N 1
ATOM 559 C CA . TRP A 1 66 ? 4.305 -44.219 -26.812 1 97.38 66 TRP A CA 1
ATOM 560 C C . TRP A 1 66 ? 4.43 -42.875 -27.547 1 97.38 66 TRP A C 1
ATOM 562 O O . TRP A 1 66 ? 4.254 -41.812 -26.953 1 97.38 66 TRP A O 1
ATOM 572 N N . ASP A 1 67 ? 4.805 -42.812 -28.859 1 96 67 ASP A N 1
ATOM 573 C CA . ASP A 1 67 ? 5.195 -41.594 -29.547 1 96 67 ASP A CA 1
ATOM 574 C C . ASP A 1 67 ? 4.199 -41.25 -30.656 1 96 67 ASP A C 1
ATOM 576 O O . ASP A 1 67 ? 4.445 -40.344 -31.453 1 96 67 ASP A O 1
ATOM 580 N N . LYS A 1 68 ? 3.104 -42 -30.766 1 95.62 68 LYS A N 1
ATOM 581 C CA . LYS A 1 68 ? 2.123 -41.75 -31.828 1 95.62 68 LYS A CA 1
ATOM 582 C C . LYS A 1 68 ? 0.922 -40.969 -31.281 1 95.62 68 LYS A C 1
ATOM 584 O O . LYS A 1 68 ? 0.384 -41.312 -30.219 1 95.62 68 LYS A O 1
ATOM 589 N N . PRO A 1 69 ? 0.555 -39.969 -31.984 1 95.25 69 PRO A N 1
ATOM 590 C CA . PRO A 1 69 ? -0.605 -39.188 -31.531 1 95.25 69 PRO A CA 1
ATOM 591 C C . PRO A 1 69 ? -1.873 -40.031 -31.422 1 95.25 69 PRO A C 1
ATOM 593 O O . PRO A 1 69 ? -2.172 -40.844 -32.344 1 95.25 69 PRO A O 1
ATOM 596 N N . VAL A 1 70 ? -2.533 -39.844 -30.344 1 94.75 70 VAL A N 1
ATOM 597 C CA . VAL A 1 70 ? -3.77 -40.594 -30.078 1 94.75 70 VAL A CA 1
ATOM 598 C C . VAL A 1 70 ? -4.969 -39.656 -30.297 1 94.75 70 VAL A C 1
ATOM 600 O O . VAL A 1 70 ? -6.016 -40.094 -30.781 1 94.75 70 VAL A O 1
ATOM 603 N N . THR A 1 71 ? -4.824 -38.406 -29.922 1 94.38 71 THR A N 1
ATOM 604 C CA . THR A 1 71 ? -5.828 -37.375 -30.125 1 94.38 71 THR A CA 1
ATOM 605 C C . THR A 1 71 ? -5.242 -36.188 -30.891 1 94.38 71 THR A C 1
ATOM 607 O O . THR A 1 71 ? -4.059 -36.188 -31.234 1 94.38 71 THR A O 1
ATOM 610 N N . ASP A 1 72 ? -6.035 -35.188 -31.203 1 94.12 72 ASP A N 1
ATOM 611 C CA . ASP A 1 72 ? -5.559 -34 -31.875 1 94.12 72 ASP A CA 1
ATOM 612 C C . ASP A 1 72 ? -4.922 -33.031 -30.891 1 94.12 72 ASP A C 1
ATOM 614 O O . ASP A 1 72 ? -4.445 -31.953 -31.266 1 94.12 72 ASP A O 1
ATOM 618 N N . ASP A 1 73 ? -4.934 -33.375 -29.641 1 95.44 73 ASP A N 1
ATOM 619 C CA . ASP A 1 73 ? -4.277 -32.625 -28.562 1 95.44 73 ASP A CA 1
ATOM 620 C C . ASP A 1 73 ? -2.988 -33.312 -28.125 1 95.44 73 ASP A C 1
ATOM 622 O O . ASP A 1 73 ? -3.025 -34.375 -27.484 1 95.44 73 ASP A O 1
ATOM 626 N N . PRO A 1 74 ? -1.877 -32.688 -28.375 1 95.19 74 PRO A N 1
ATOM 627 C CA . PRO A 1 74 ? -0.611 -33.344 -28.031 1 95.19 74 PRO A CA 1
ATOM 628 C C . PRO A 1 74 ? -0.434 -33.531 -26.531 1 95.19 74 PRO A C 1
ATOM 630 O O . PRO A 1 74 ? 0.375 -34.375 -26.109 1 95.19 74 PRO A O 1
ATOM 633 N N . GLU A 1 75 ? -1.175 -32.812 -25.75 1 96.19 75 GLU A N 1
ATOM 634 C CA . GLU A 1 75 ? -1.048 -32.875 -24.297 1 96.19 75 GLU A CA 1
ATOM 635 C C . GLU A 1 75 ? -1.381 -34.281 -23.797 1 96.19 75 GLU A C 1
ATOM 637 O O . GLU A 1 75 ? -0.817 -34.75 -22.812 1 96.19 75 GLU A O 1
ATOM 642 N N . TRP A 1 76 ? -2.266 -34.969 -24.516 1 96.69 76 TRP A N 1
ATOM 643 C CA . TRP A 1 76 ? -2.619 -36.312 -24.125 1 96.69 76 TRP A CA 1
ATOM 644 C C . TRP A 1 76 ? -1.393 -37.219 -24.141 1 96.69 76 TRP A C 1
ATOM 646 O O . TRP A 1 76 ? -1.172 -38 -23.203 1 96.69 76 TRP A O 1
ATOM 656 N N . LEU A 1 77 ? -0.633 -37.094 -25.219 1 97.06 77 LEU A N 1
ATOM 657 C CA . LEU A 1 77 ? 0.565 -37.938 -25.375 1 97.06 77 LEU A CA 1
ATOM 658 C C . LEU A 1 77 ? 1.603 -37.594 -24.312 1 97.06 77 LEU A C 1
ATOM 660 O O . LEU A 1 77 ? 2.322 -38.469 -23.828 1 97.06 77 LEU A O 1
ATOM 664 N N . TYR A 1 78 ? 1.713 -36.312 -24 1 97.12 78 TYR A N 1
ATOM 665 C CA . TYR A 1 78 ? 2.627 -35.906 -22.938 1 97.12 78 TYR A CA 1
ATOM 666 C C . TYR A 1 78 ? 2.242 -36.531 -21.609 1 97.12 78 TYR A C 1
ATOM 668 O O . TYR A 1 78 ? 3.104 -37.031 -20.875 1 97.12 78 TYR A O 1
ATOM 676 N N . MET A 1 79 ? 0.962 -36.531 -21.297 1 96.81 79 MET A N 1
ATOM 677 C CA . MET A 1 79 ? 0.48 -37.156 -20.078 1 96.81 79 MET A CA 1
ATOM 678 C C . MET A 1 79 ? 0.826 -38.625 -20.047 1 96.81 79 MET A C 1
ATOM 680 O O . MET A 1 79 ? 1.24 -39.156 -19 1 96.81 79 MET A O 1
ATOM 684 N N . LEU A 1 80 ? 0.665 -39.281 -21.188 1 97.75 80 LEU A N 1
ATOM 685 C CA . LEU A 1 80 ? 0.986 -40.688 -21.297 1 97.75 80 LEU A CA 1
ATOM 686 C C . LEU A 1 80 ? 2.439 -40.938 -20.906 1 97.75 80 LEU A C 1
ATOM 688 O O . LEU A 1 80 ? 2.734 -41.906 -20.172 1 97.75 80 LEU A O 1
ATOM 692 N N . ASN A 1 81 ? 3.285 -40.156 -21.328 1 97.94 81 ASN A N 1
ATOM 693 C CA . ASN A 1 81 ? 4.719 -40.406 -21.203 1 97.94 81 ASN A CA 1
ATOM 694 C C . ASN A 1 81 ? 5.266 -39.906 -19.875 1 97.94 81 ASN A C 1
ATOM 696 O O . ASN A 1 81 ? 6.422 -40.156 -19.531 1 97.94 81 ASN A O 1
ATOM 700 N N . ARG A 1 82 ? 4.453 -39.156 -19.109 1 97.94 82 ARG A N 1
ATOM 701 C CA . ARG A 1 82 ? 4.824 -38.781 -17.75 1 97.94 82 ARG A CA 1
ATOM 702 C C . ARG A 1 82 ? 4.785 -39.969 -16.812 1 97.94 82 ARG A C 1
ATOM 704 O O . ARG A 1 82 ? 5.496 -40 -15.805 1 97.94 82 ARG A O 1
ATOM 711 N N . GLN A 1 83 ? 3.895 -40.938 -17.109 1 97.88 83 GLN A N 1
ATOM 712 C CA . GLN A 1 83 ? 3.762 -42.25 -16.469 1 97.88 83 GLN A CA 1
ATOM 713 C C . GLN A 1 83 ? 3.496 -42.062 -14.969 1 97.88 83 GLN A C 1
ATOM 715 O O . GLN A 1 83 ? 3.98 -42.875 -14.156 1 97.88 83 GLN A O 1
ATOM 720 N N . THR A 1 84 ? 2.809 -41 -14.648 1 97 84 THR A N 1
ATOM 721 C CA . THR A 1 84 ? 2.459 -40.75 -13.25 1 97 84 THR A CA 1
ATOM 722 C C . THR A 1 84 ? 1.506 -41.844 -12.75 1 97 84 THR A C 1
ATOM 724 O O . THR A 1 84 ? 1.414 -42.094 -11.539 1 97 84 THR A O 1
ATOM 727 N N . TYR A 1 85 ? 0.817 -42.562 -13.625 1 96.88 85 TYR A N 1
ATOM 728 C CA . TYR A 1 85 ? -0.178 -43.562 -13.281 1 96.88 85 TYR A CA 1
ATOM 729 C C . TYR A 1 85 ? 0.49 -44.844 -12.781 1 96.88 85 TYR A C 1
ATOM 731 O O . TYR A 1 85 ? -0.173 -45.719 -12.219 1 96.88 85 TYR A O 1
ATOM 739 N N . LEU A 1 86 ? 1.801 -44.969 -12.891 1 97.75 86 LEU A N 1
ATOM 740 C CA . LEU A 1 86 ? 2.498 -46.188 -12.461 1 97.75 86 LEU A CA 1
ATOM 741 C C . LEU A 1 86 ? 2.314 -46.438 -10.969 1 97.75 86 LEU A C 1
ATOM 743 O O . LEU A 1 86 ? 2.207 -47.562 -10.523 1 97.75 86 LEU A O 1
ATOM 747 N N . PHE A 1 87 ? 2.283 -45.375 -10.266 1 95.12 87 PHE A N 1
ATOM 748 C CA . PHE A 1 87 ? 2.154 -45.469 -8.812 1 95.12 87 PHE A CA 1
ATOM 749 C C . PHE A 1 87 ? 0.857 -46.188 -8.43 1 95.12 87 PHE A C 1
ATOM 751 O O . PHE A 1 87 ? 0.803 -46.875 -7.422 1 95.12 87 PHE A O 1
ATOM 758 N N . LYS A 1 88 ? -0.179 -46.062 -9.234 1 97.19 88 LYS A N 1
ATOM 759 C CA . LYS A 1 88 ? -1.475 -46.656 -8.961 1 97.19 88 LYS A CA 1
ATOM 760 C C . LYS A 1 88 ? -1.368 -48.188 -8.953 1 97.19 88 LYS A C 1
ATOM 762 O O . LYS A 1 88 ? -2.025 -48.875 -8.156 1 97.19 88 LYS A O 1
ATOM 767 N N . PHE A 1 89 ? -0.543 -48.719 -9.828 1 97.5 89 PHE A N 1
ATOM 768 C CA . PHE A 1 89 ? -0.328 -50.188 -9.875 1 97.5 89 PHE A CA 1
ATOM 769 C C . PHE A 1 89 ? 0.256 -50.688 -8.555 1 97.5 89 PHE A C 1
ATOM 771 O O . PHE A 1 89 ? -0.119 -51.75 -8.07 1 97.5 89 PHE A O 1
ATOM 778 N N . LEU A 1 90 ? 1.169 -49.906 -8.039 1 94.75 90 LEU A N 1
ATOM 779 C CA . LEU A 1 90 ? 1.785 -50.25 -6.762 1 94.75 90 LEU A CA 1
ATOM 780 C C . LEU A 1 90 ? 0.744 -50.281 -5.648 1 94.75 90 LEU A C 1
ATOM 782 O O . LEU A 1 90 ? 0.744 -51.219 -4.824 1 94.75 90 LEU A O 1
ATOM 786 N N . VAL A 1 91 ? -0.136 -49.281 -5.582 1 95.31 91 VAL A N 1
ATOM 787 C CA . VAL A 1 91 ? -1.172 -49.219 -4.559 1 95.31 91 VAL A CA 1
ATOM 788 C C . VAL A 1 91 ? -2.086 -50.438 -4.66 1 95.31 91 VAL A C 1
ATOM 790 O O . VAL A 1 91 ? -2.381 -51.094 -3.652 1 95.31 91 VAL A O 1
ATOM 793 N N . VAL A 1 92 ? -2.523 -50.719 -5.875 1 96.94 92 VAL A N 1
ATOM 794 C CA . VAL A 1 92 ? -3.438 -51.844 -6.078 1 96.94 92 VAL A CA 1
ATOM 795 C C . VAL A 1 92 ? -2.75 -53.156 -5.684 1 96.94 92 VAL A C 1
ATOM 797 O O . VAL A 1 92 ? -3.369 -54.031 -5.07 1 96.94 92 VAL A O 1
ATOM 800 N N . TYR A 1 93 ? -1.524 -53.375 -5.992 1 95.88 93 TYR A N 1
ATOM 801 C CA . TYR A 1 93 ? -0.769 -54.531 -5.578 1 95.88 93 TYR A CA 1
ATOM 802 C C . TYR A 1 93 ? -0.723 -54.656 -4.059 1 95.88 93 TYR A C 1
ATOM 804 O O . TYR A 1 93 ? -0.893 -55.75 -3.504 1 95.88 93 TYR A O 1
ATOM 812 N N . ILE A 1 94 ? -0.436 -53.531 -3.387 1 92.44 94 ILE A N 1
ATOM 813 C CA . ILE A 1 94 ? -0.316 -53.5 -1.932 1 92.44 94 ILE A CA 1
ATOM 814 C C . ILE A 1 94 ? -1.63 -53.969 -1.302 1 92.44 94 ILE A C 1
ATOM 816 O O . ILE A 1 94 ? -1.629 -54.688 -0.307 1 92.44 94 ILE A O 1
ATOM 820 N N . VAL A 1 95 ? -2.711 -53.562 -1.929 1 95.56 95 VAL A N 1
ATOM 821 C CA . VAL A 1 95 ? -4.02 -53.875 -1.365 1 95.56 95 VAL A CA 1
ATOM 822 C C . VAL A 1 95 ? -4.426 -55.312 -1.748 1 95.56 95 VAL A C 1
ATOM 824 O O . VAL A 1 95 ? -4.883 -56.062 -0.901 1 95.56 95 VAL A O 1
ATOM 827 N N . GLU A 1 96 ? -4.188 -55.688 -3.037 1 95.88 96 GLU A N 1
ATOM 828 C CA . GLU A 1 96 ? -4.707 -56.938 -3.568 1 95.88 96 GLU A CA 1
ATOM 829 C C . GLU A 1 96 ? -3.699 -58.062 -3.4 1 95.88 96 GLU A C 1
ATOM 831 O O . GLU A 1 96 ? -4.07 -59.25 -3.398 1 95.88 96 GLU A O 1
ATOM 836 N N . GLY A 1 97 ? -2.498 -57.844 -3.334 1 94 97 GLY A N 1
ATOM 837 C CA . GLY A 1 97 ? -1.452 -58.844 -3.268 1 94 97 GLY A CA 1
ATOM 838 C C . GLY A 1 97 ? -1.236 -59.562 -4.582 1 94 97 GLY A C 1
ATOM 839 O O . GLY A 1 97 ? -0.484 -60.531 -4.645 1 94 97 GLY A O 1
ATOM 840 N N . ASP A 1 98 ? -1.921 -59.062 -5.602 1 96 98 ASP A N 1
ATOM 841 C CA . ASP A 1 98 ? -1.845 -59.719 -6.914 1 96 98 ASP A CA 1
ATOM 842 C C . ASP A 1 98 ? -0.661 -59.156 -7.715 1 96 98 ASP A C 1
ATOM 844 O O . ASP A 1 98 ? -0.66 -58 -8.133 1 96 98 ASP A O 1
ATOM 848 N N . LYS A 1 99 ? 0.289 -59.969 -8.094 1 95.94 99 LYS A N 1
ATOM 849 C CA . LYS A 1 99 ? 1.542 -59.594 -8.734 1 95.94 99 LYS A CA 1
ATOM 850 C C . LYS A 1 99 ? 1.319 -59.25 -10.203 1 95.94 99 LYS A C 1
ATOM 852 O O . LYS A 1 99 ? 2.193 -58.656 -10.844 1 95.94 99 LYS A O 1
ATOM 857 N N . SER A 1 100 ? 0.162 -59.594 -10.758 1 97.5 100 SER A N 1
ATOM 858 C CA . SER A 1 100 ? -0.12 -59.25 -12.148 1 97.5 100 SER A CA 1
ATOM 859 C C . SER A 1 100 ? -0.09 -57.75 -12.359 1 97.5 100 SER A C 1
ATOM 861 O O . SER A 1 100 ? 0.298 -57.281 -13.43 1 97.5 100 SER A O 1
ATOM 863 N N . TYR A 1 101 ? -0.489 -57.031 -11.367 1 97.69 101 TYR A N 1
ATOM 864 C CA . TYR A 1 101 ? -0.457 -55.562 -11.453 1 97.69 101 TYR A CA 1
ATOM 865 C C . TYR A 1 101 ? 0.976 -55.062 -11.555 1 97.69 101 TYR A C 1
ATOM 867 O O . TYR A 1 101 ? 1.266 -54.156 -12.336 1 97.69 101 TYR A O 1
ATOM 875 N N . LEU A 1 102 ? 1.903 -55.656 -10.844 1 96.81 102 LEU A N 1
ATOM 876 C CA . LEU A 1 102 ? 3.307 -55.25 -10.898 1 96.81 102 LEU A CA 1
ATOM 877 C C . LEU A 1 102 ? 3.924 -55.625 -12.242 1 96.81 102 LEU A C 1
ATOM 879 O O . LEU A 1 102 ? 4.777 -54.906 -12.766 1 96.81 102 LEU A O 1
ATOM 883 N N . ARG A 1 103 ? 3.508 -56.812 -12.719 1 97.06 103 ARG A N 1
ATOM 884 C CA . ARG A 1 103 ? 4.023 -57.25 -14.008 1 97.06 103 ARG A CA 1
ATOM 885 C C . ARG A 1 103 ? 3.66 -56.25 -15.109 1 97.06 103 ARG A C 1
ATOM 887 O O . ARG A 1 103 ? 4.496 -55.906 -15.945 1 97.06 103 ARG A O 1
ATOM 894 N N . GLN A 1 104 ? 2.418 -55.844 -15.062 1 97.94 104 GLN A N 1
ATOM 895 C CA . GLN A 1 104 ? 1.98 -54.875 -16.062 1 97.94 104 GLN A CA 1
ATOM 896 C C . GLN A 1 104 ? 2.711 -53.531 -15.891 1 97.94 104 GLN A C 1
ATOM 898 O O . GLN A 1 104 ? 3.105 -52.906 -16.875 1 97.94 104 GLN A O 1
ATOM 903 N N . MET A 1 105 ? 2.873 -53.062 -14.648 1 98.12 105 MET A N 1
ATOM 904 C CA . MET A 1 105 ? 3.604 -51.844 -14.352 1 98.12 105 MET A CA 1
ATOM 905 C C . MET A 1 105 ? 5.023 -51.906 -14.898 1 98.12 105 MET A C 1
ATOM 907 O O . MET A 1 105 ? 5.469 -51 -15.594 1 98.12 105 MET A O 1
ATOM 911 N N . LYS A 1 106 ? 5.719 -53 -14.594 1 97.88 106 LYS A N 1
ATOM 912 C CA . LYS A 1 106 ? 7.082 -53.219 -15.07 1 97.88 106 LYS A CA 1
ATOM 913 C C . LYS A 1 106 ? 7.133 -53.281 -16.594 1 97.88 106 LYS A C 1
ATOM 915 O O . LYS A 1 106 ? 8.078 -52.812 -17.219 1 97.88 106 LYS A O 1
ATOM 920 N N . TYR A 1 107 ? 6.113 -53.969 -17.109 1 97.94 107 TYR A N 1
ATOM 921 C CA . TYR A 1 107 ? 6.035 -54.031 -18.562 1 97.94 107 TYR A CA 1
ATOM 922 C C . TYR A 1 107 ? 6.027 -52.656 -19.203 1 97.94 107 TYR A C 1
ATOM 924 O O . TYR A 1 107 ? 6.742 -52.406 -20.172 1 97.94 107 TYR A O 1
ATOM 932 N N . PHE A 1 108 ? 5.199 -51.719 -18.703 1 98.44 108 PHE A N 1
ATOM 933 C CA . PHE A 1 108 ? 5.145 -50.375 -19.25 1 98.44 108 PHE A CA 1
ATOM 934 C C . PHE A 1 108 ? 6.523 -49.719 -19.203 1 98.44 108 PHE A C 1
ATOM 936 O O . PHE A 1 108 ? 6.957 -49.094 -20.188 1 98.44 108 PHE A O 1
ATOM 943 N N . MET A 1 109 ? 7.254 -49.844 -18.094 1 98.31 109 MET A N 1
ATOM 944 C CA . MET A 1 109 ? 8.562 -49.219 -17.906 1 98.31 109 MET A CA 1
ATOM 945 C C . MET A 1 109 ? 9.586 -49.812 -18.875 1 98.31 109 MET A C 1
ATOM 947 O O . MET A 1 109 ? 10.258 -49.062 -19.594 1 98.31 109 MET A O 1
ATOM 951 N N . TYR A 1 110 ? 9.641 -51.125 -18.953 1 98.25 110 TYR A N 1
ATOM 952 C CA . TYR A 1 110 ? 10.641 -51.781 -19.781 1 98.25 110 TYR A CA 1
ATOM 953 C C . TYR A 1 110 ? 10.312 -51.625 -21.266 1 98.25 110 TYR A C 1
ATOM 955 O O . TYR A 1 110 ? 11.211 -51.5 -22.094 1 98.25 110 TYR A O 1
ATOM 963 N N . HIS A 1 111 ? 9.016 -51.75 -21.547 1 98.25 111 HIS A N 1
ATOM 964 C CA . HIS A 1 111 ? 8.633 -51.562 -22.938 1 98.25 111 HIS A CA 1
ATOM 965 C C . HIS A 1 111 ? 9.039 -50.156 -23.438 1 98.25 111 HIS A C 1
ATOM 967 O O . HIS A 1 111 ? 9.508 -50.031 -24.562 1 98.25 111 HIS A O 1
ATOM 973 N N . TRP A 1 112 ? 8.82 -49.156 -22.641 1 98.25 112 TRP A N 1
ATOM 974 C CA . TRP A 1 112 ? 9.234 -47.781 -22.984 1 98.25 112 TRP A CA 1
ATOM 975 C C . TRP A 1 112 ? 10.734 -47.719 -23.234 1 98.25 112 TRP A C 1
ATOM 977 O O . TRP A 1 112 ? 11.172 -47.125 -24.234 1 98.25 112 TRP A O 1
ATOM 987 N N . ILE A 1 113 ? 11.57 -48.375 -22.438 1 98.19 113 ILE A N 1
ATOM 988 C CA . ILE A 1 113 ? 13.016 -48.438 -22.594 1 98.19 113 ILE A CA 1
ATOM 989 C C . ILE A 1 113 ? 13.375 -49.156 -23.891 1 98.19 113 ILE A C 1
ATOM 991 O O . ILE A 1 113 ? 14.234 -48.688 -24.641 1 98.19 113 ILE A O 1
ATOM 995 N N . ASP A 1 114 ? 12.672 -50.219 -24.109 1 97.81 114 ASP A N 1
ATOM 996 C CA . ASP A 1 114 ? 13.008 -51.094 -25.219 1 97.81 114 ASP A CA 1
ATOM 997 C C . ASP A 1 114 ? 12.672 -50.469 -26.562 1 97.81 114 ASP A C 1
ATOM 999 O O . ASP A 1 114 ? 13.156 -50.906 -27.609 1 97.81 114 ASP A O 1
ATOM 1003 N N . CYS A 1 115 ? 11.805 -49.469 -26.5 1 96.69 115 CYS A N 1
ATOM 1004 C CA . CYS A 1 115 ? 11.523 -48.75 -27.734 1 96.69 115 CYS A CA 1
ATOM 1005 C C . CYS A 1 115 ? 12.742 -47.938 -28.172 1 96.69 115 CYS A C 1
ATOM 1007 O O . CYS A 1 115 ? 12.836 -47.531 -29.328 1 96.69 115 CYS A O 1
ATOM 1009 N N . GLN A 1 116 ? 13.727 -47.625 -27.375 1 95.38 116 GLN A N 1
ATOM 1010 C CA . GLN A 1 116 ? 15.016 -47 -27.656 1 95.38 116 GLN A CA 1
ATOM 1011 C C . GLN A 1 116 ? 14.828 -45.688 -28.375 1 95.38 116 GLN A C 1
ATOM 1013 O O . GLN A 1 116 ? 15.43 -45.438 -29.422 1 95.38 116 GLN A O 1
ATOM 1018 N N . PHE A 1 117 ? 14.023 -44.906 -27.734 1 95.31 117 PHE A N 1
ATOM 1019 C CA . PHE A 1 117 ? 13.797 -43.594 -28.297 1 95.31 117 PHE A CA 1
ATOM 1020 C C . PHE A 1 117 ? 15.047 -42.719 -28.172 1 95.31 117 PHE A C 1
ATOM 1022 O O . PHE A 1 117 ? 15.75 -42.781 -27.172 1 95.31 117 PHE A O 1
ATOM 1029 N N . THR A 1 118 ? 15.297 -41.938 -29.234 1 94.75 118 THR A N 1
ATOM 1030 C CA . THR A 1 118 ? 16.25 -40.844 -29.094 1 94.75 118 THR A CA 1
ATOM 1031 C C . THR A 1 118 ? 15.602 -39.688 -28.359 1 94.75 118 THR A C 1
ATOM 1033 O O . THR A 1 118 ? 14.602 -39.125 -28.828 1 94.75 118 THR A O 1
ATOM 1036 N N . LEU A 1 119 ? 16.125 -39.312 -27.219 1 96.25 119 LEU A N 1
ATOM 1037 C CA . LEU A 1 119 ? 15.555 -38.219 -26.422 1 96.25 119 LEU A CA 1
ATOM 1038 C C . LEU A 1 119 ? 15.867 -36.875 -27.047 1 96.25 119 LEU A C 1
ATOM 1040 O O . LEU A 1 119 ? 17.031 -36.562 -27.312 1 96.25 119 LEU A O 1
ATOM 1044 N N . LYS A 1 120 ? 14.852 -36.156 -27.344 1 94.88 120 LYS A N 1
ATOM 1045 C CA . LYS A 1 120 ? 14.961 -34.812 -27.906 1 94.88 120 LYS A CA 1
ATOM 1046 C C . LYS A 1 120 ? 13.969 -33.875 -27.25 1 94.88 120 LYS A C 1
ATOM 1048 O O . LYS A 1 120 ? 12.852 -34.25 -26.906 1 94.88 120 LYS A O 1
ATOM 1053 N N . PRO A 1 121 ? 14.398 -32.594 -27.078 1 91.88 121 PRO A N 1
ATOM 1054 C CA . PRO A 1 121 ? 13.539 -31.656 -26.359 1 91.88 121 PRO A CA 1
ATOM 1055 C C . PRO A 1 121 ? 12.195 -31.438 -27.062 1 91.88 121 PRO A C 1
ATOM 1057 O O . PRO A 1 121 ? 11.203 -31.109 -26.406 1 91.88 121 PRO A O 1
ATOM 1060 N N . GLU A 1 122 ? 12.133 -31.641 -28.344 1 88.19 122 GLU A N 1
ATOM 1061 C CA . GLU A 1 122 ? 10.891 -31.438 -29.094 1 88.19 122 GLU A CA 1
ATOM 1062 C C . GLU A 1 122 ? 10.148 -32.75 -29.297 1 88.19 122 GLU A C 1
ATOM 1064 O O . GLU A 1 122 ? 9.102 -32.781 -29.953 1 88.19 122 GLU A O 1
ATOM 1069 N N . GLY A 1 123 ? 10.688 -33.781 -28.719 1 90.31 123 GLY A N 1
ATOM 1070 C CA . GLY A 1 123 ? 10.078 -35.062 -28.906 1 90.31 123 GLY A CA 1
ATOM 1071 C C . GLY A 1 123 ? 8.836 -35.281 -28.062 1 90.31 123 GLY A C 1
ATOM 1072 O O . GLY A 1 123 ? 8.766 -34.812 -26.922 1 90.31 123 GLY A O 1
ATOM 1073 N N . ALA A 1 124 ? 7.945 -36.031 -28.578 1 90.88 124 ALA A N 1
ATOM 1074 C CA . ALA A 1 124 ? 6.684 -36.312 -27.891 1 90.88 124 ALA A CA 1
ATOM 1075 C C . ALA A 1 124 ? 6.914 -37.094 -26.609 1 90.88 124 ALA A C 1
ATOM 1077 O O . ALA A 1 124 ? 6.152 -36.969 -25.656 1 90.88 124 ALA A O 1
ATOM 1078 N N . VAL A 1 125 ? 7.977 -37.812 -26.531 1 95.44 125 VAL A N 1
ATOM 1079 C CA . VAL A 1 125 ? 8.18 -38.688 -25.391 1 95.44 125 VAL A CA 1
ATOM 1080 C C . VAL A 1 125 ? 9.227 -38.125 -24.453 1 95.44 125 VAL A C 1
ATOM 1082 O O . VAL A 1 125 ? 9.516 -38.688 -23.406 1 95.44 125 VAL A O 1
ATOM 1085 N N . SER A 1 126 ? 9.828 -36.938 -24.875 1 96.06 126 SER A N 1
ATOM 1086 C CA . SER A 1 126 ? 11.023 -36.625 -24.109 1 96.06 126 SER A CA 1
ATOM 1087 C C . SER A 1 126 ? 11.125 -35.125 -23.844 1 96.06 126 SER A C 1
ATOM 1089 O O . SER A 1 126 ? 12.227 -34.594 -23.656 1 96.06 126 SER A O 1
ATOM 1091 N N . ARG A 1 127 ? 9.969 -34.344 -23.922 1 96.56 127 ARG A N 1
ATOM 1092 C CA . ARG A 1 127 ? 10.117 -33 -23.406 1 96.56 127 ARG A CA 1
ATOM 1093 C C . ARG A 1 127 ? 10.75 -33 -22.016 1 96.56 127 ARG A C 1
ATOM 1095 O O . ARG A 1 127 ? 10.523 -33.938 -21.234 1 96.56 127 ARG A O 1
ATOM 1102 N N . THR A 1 128 ? 11.531 -32.031 -21.719 1 97.12 128 THR A N 1
ATOM 1103 C CA . THR A 1 128 ? 12.328 -32.062 -20.5 1 97.12 128 THR A CA 1
ATOM 1104 C C . THR A 1 128 ? 11.43 -32.125 -19.266 1 97.12 128 THR A C 1
ATOM 1106 O O . THR A 1 128 ? 11.727 -32.812 -18.297 1 97.12 128 THR A O 1
ATOM 1109 N N . ILE A 1 129 ? 10.328 -31.375 -19.312 1 97.38 129 ILE A N 1
ATOM 1110 C CA . ILE A 1 129 ? 9.422 -31.375 -18.172 1 97.38 129 ILE A CA 1
ATOM 1111 C C . ILE A 1 129 ? 8.836 -32.781 -17.969 1 97.38 129 ILE A C 1
ATOM 1113 O O . ILE A 1 129 ? 8.758 -33.25 -16.844 1 97.38 129 ILE A O 1
ATOM 1117 N N . ASP A 1 130 ? 8.391 -33.406 -19.031 1 98 130 ASP A N 1
ATOM 1118 C CA . ASP A 1 130 ? 7.793 -34.719 -18.938 1 98 130 ASP A CA 1
ATOM 1119 C C . ASP A 1 130 ? 8.82 -35.781 -18.484 1 98 130 ASP A C 1
ATOM 1121 O O . ASP A 1 130 ? 8.484 -36.719 -17.75 1 98 130 ASP A O 1
ATOM 1125 N N . THR A 1 131 ? 10.023 -35.562 -18.953 1 98.56 131 THR A N 1
ATOM 1126 C CA . THR A 1 131 ? 11.109 -36.438 -18.516 1 98.56 131 THR A CA 1
ATOM 1127 C C . THR A 1 131 ? 11.328 -36.312 -17.016 1 98.56 131 THR A C 1
ATOM 1129 O O . THR A 1 131 ? 11.508 -37.312 -16.328 1 98.56 131 THR A O 1
ATOM 1132 N N . GLY A 1 132 ? 11.344 -35.062 -16.547 1 98.5 132 GLY A N 1
ATOM 1133 C CA . GLY A 1 132 ? 11.461 -34.875 -15.117 1 98.5 132 GLY A CA 1
ATOM 1134 C C . GLY A 1 132 ? 10.352 -35.531 -14.328 1 98.5 132 GLY A C 1
ATOM 1135 O O . GLY A 1 132 ? 10.609 -36.25 -13.352 1 98.5 132 GLY A O 1
ATOM 1136 N N . ILE A 1 133 ? 9.156 -35.406 -14.766 1 98.44 133 ILE A N 1
ATOM 1137 C CA . ILE A 1 133 ? 7.996 -36 -14.109 1 98.44 133 ILE A CA 1
ATOM 1138 C C . ILE A 1 133 ? 8.094 -37.5 -14.164 1 98.44 133 ILE A C 1
ATOM 1140 O O . ILE A 1 133 ? 7.828 -38.188 -13.172 1 98.44 133 ILE A O 1
ATOM 1144 N N . ARG A 1 134 ? 8.5 -38.062 -15.289 1 98.56 134 ARG A N 1
ATOM 1145 C CA . ARG A 1 134 ? 8.656 -39.5 -15.43 1 98.56 134 ARG A CA 1
ATOM 1146 C C . ARG A 1 134 ? 9.719 -40.031 -14.484 1 98.56 134 ARG A C 1
ATOM 1148 O O . ARG A 1 134 ? 9.531 -41.062 -13.844 1 98.56 134 ARG A O 1
ATOM 1155 N N . CYS A 1 135 ? 10.844 -39.344 -14.406 1 98.69 135 CYS A N 1
ATOM 1156 C CA . CYS A 1 135 ? 11.914 -39.781 -13.516 1 98.69 135 CYS A CA 1
ATOM 1157 C C . CYS A 1 135 ? 11.43 -39.844 -12.07 1 98.69 135 CYS A C 1
ATOM 1159 O O . CYS A 1 135 ? 11.758 -40.781 -11.344 1 98.69 135 CYS A O 1
ATOM 1161 N N . MET A 1 136 ? 10.672 -38.844 -11.672 1 98.31 136 MET A N 1
ATOM 1162 C CA . MET A 1 136 ? 10.125 -38.844 -10.312 1 98.31 136 MET A CA 1
ATOM 1163 C C . MET A 1 136 ? 9.156 -40 -10.125 1 98.31 136 MET A C 1
ATOM 1165 O O . MET A 1 136 ? 9.172 -40.656 -9.094 1 98.31 136 MET A O 1
ATOM 1169 N N . SER A 1 137 ? 8.328 -40.25 -11.117 1 97.75 137 SER A N 1
ATOM 1170 C CA . SER A 1 137 ? 7.391 -41.375 -11.078 1 97.75 137 SER A CA 1
ATOM 1171 C C . SER A 1 137 ? 8.125 -42.719 -10.977 1 97.75 137 SER A C 1
ATOM 1173 O O . SER A 1 137 ? 7.746 -43.562 -10.188 1 97.75 137 SER A O 1
ATOM 1175 N N . TRP A 1 138 ? 9.156 -42.844 -11.797 1 98.44 138 TRP A N 1
ATOM 1176 C CA . TRP A 1 138 ? 9.953 -44.094 -11.797 1 98.44 138 TRP A CA 1
ATOM 1177 C C . TRP A 1 138 ? 10.625 -44.281 -10.445 1 98.44 138 TRP A C 1
ATOM 1179 O O . TRP A 1 138 ? 10.672 -45.406 -9.938 1 98.44 138 TRP A O 1
ATOM 1189 N N . LEU A 1 139 ? 11.125 -43.219 -9.898 1 97.75 139 LEU A N 1
ATOM 1190 C CA . LEU A 1 139 ? 11.789 -43.312 -8.602 1 97.75 139 LEU A CA 1
ATOM 1191 C C . LEU A 1 139 ? 10.836 -43.844 -7.543 1 97.75 139 LEU A C 1
ATOM 1193 O O . LEU A 1 139 ? 11.188 -44.75 -6.777 1 97.75 139 LEU A O 1
ATOM 1197 N N . LYS A 1 140 ? 9.656 -43.344 -7.488 1 95.81 140 LYS A N 1
ATOM 1198 C CA . LYS A 1 140 ? 8.68 -43.719 -6.465 1 95.81 140 LYS A CA 1
ATOM 1199 C C . LYS A 1 140 ? 8.359 -45.219 -6.531 1 95.81 140 LYS A C 1
ATOM 1201 O O . LYS A 1 140 ? 8.266 -45.875 -5.5 1 95.81 140 LYS A O 1
ATOM 1206 N N . VAL A 1 141 ? 8.195 -45.688 -7.73 1 95.88 141 VAL A N 1
ATOM 1207 C CA . VAL A 1 141 ? 7.863 -47.094 -7.852 1 95.88 141 VAL A CA 1
ATOM 1208 C C . VAL A 1 141 ? 9.109 -47.938 -7.59 1 95.88 141 VAL A C 1
ATOM 1210 O O . VAL A 1 141 ? 9.023 -49 -6.953 1 95.88 141 VAL A O 1
ATOM 1213 N N . LEU A 1 142 ? 10.25 -47.5 -8.039 1 96.62 142 LEU A N 1
ATOM 1214 C CA . LEU A 1 142 ? 11.492 -48.25 -7.914 1 96.62 142 LEU A CA 1
ATOM 1215 C C . LEU A 1 142 ? 11.867 -48.438 -6.453 1 96.62 142 LEU A C 1
ATOM 1217 O O . LEU A 1 142 ? 12.32 -49.531 -6.062 1 96.62 142 LEU A O 1
ATOM 1221 N N . ILE A 1 143 ? 11.727 -47.438 -5.641 1 95.19 143 ILE A N 1
ATOM 1222 C CA . ILE A 1 143 ? 12.102 -47.562 -4.238 1 95.19 143 ILE A CA 1
ATOM 1223 C C . ILE A 1 143 ? 11.234 -48.625 -3.557 1 95.19 143 ILE A C 1
ATOM 1225 O O . ILE A 1 143 ? 11.727 -49.375 -2.715 1 95.19 143 ILE A O 1
ATOM 1229 N N . PHE A 1 144 ? 9.992 -48.719 -3.916 1 94.06 144 PHE A N 1
ATOM 1230 C CA . PHE A 1 144 ? 9.117 -49.75 -3.344 1 94.06 144 PHE A CA 1
ATOM 1231 C C . PHE A 1 144 ? 9.477 -51.125 -3.857 1 94.06 144 PHE A C 1
ATOM 1233 O O . PHE A 1 144 ? 9.508 -52.094 -3.09 1 94.06 144 PHE A O 1
ATOM 1240 N N . LEU A 1 145 ? 9.742 -51.219 -5.164 1 95.5 145 LEU A N 1
ATOM 1241 C CA . LEU A 1 145 ? 10.148 -52.5 -5.73 1 95.5 145 LEU A CA 1
ATOM 1242 C C . LEU A 1 145 ? 11.422 -53.031 -5.059 1 95.5 145 LEU A C 1
ATOM 1244 O O . LEU A 1 145 ? 11.531 -54.219 -4.754 1 95.5 145 LEU A O 1
ATOM 1248 N N . ASP A 1 146 ? 12.273 -52.125 -4.91 1 93.75 146 ASP A N 1
ATOM 1249 C CA . ASP A 1 146 ? 13.523 -52.469 -4.238 1 93.75 146 ASP A CA 1
ATOM 1250 C C . ASP A 1 146 ? 13.273 -52.906 -2.797 1 93.75 146 ASP A C 1
ATOM 1252 O O . ASP A 1 146 ? 13.812 -53.906 -2.346 1 93.75 146 ASP A O 1
ATOM 1256 N N . TYR A 1 147 ? 12.484 -52.125 -2.084 1 91.38 147 TYR A N 1
ATOM 1257 C CA . TYR A 1 147 ? 12.195 -52.438 -0.684 1 91.38 147 TYR A CA 1
ATOM 1258 C C . TYR A 1 147 ? 11.539 -53.781 -0.534 1 91.38 147 TYR A C 1
ATOM 1260 O O . TYR A 1 147 ? 11.875 -54.562 0.373 1 91.38 147 TYR A O 1
ATOM 1268 N N . PHE A 1 148 ? 10.625 -54.156 -1.482 1 91.25 148 PHE A N 1
ATOM 1269 C CA . PHE A 1 148 ? 9.867 -55.406 -1.397 1 91.25 148 PHE A CA 1
ATOM 1270 C C . PHE A 1 148 ? 10.648 -56.562 -2.025 1 91.25 148 PHE A C 1
ATOM 1272 O O . PHE A 1 148 ? 10.203 -57.688 -1.988 1 91.25 148 PHE A O 1
ATOM 1279 N N . GLY A 1 149 ? 11.789 -56.281 -2.523 1 93.06 149 GLY A N 1
ATOM 1280 C CA . GLY A 1 149 ? 12.57 -57.312 -3.193 1 93.06 149 GLY A CA 1
ATOM 1281 C C . GLY A 1 149 ? 11.891 -57.875 -4.426 1 93.06 149 GLY A C 1
ATOM 1282 O O . GLY A 1 149 ? 11.953 -59.094 -4.688 1 93.06 149 GLY A O 1
ATOM 1283 N N . LEU A 1 150 ? 11.219 -57 -5.184 1 95.12 150 LEU A N 1
ATOM 1284 C CA . LEU A 1 150 ? 10.383 -57.469 -6.289 1 95.12 150 LEU A CA 1
ATOM 1285 C C . LEU A 1 150 ? 11.016 -57.125 -7.633 1 95.12 150 LEU A C 1
ATOM 1287 O O . LEU A 1 150 ? 10.344 -57.156 -8.664 1 95.12 150 LEU A O 1
ATOM 1291 N N . ILE A 1 151 ? 12.266 -56.781 -7.645 1 95.62 151 ILE A N 1
ATOM 1292 C CA . ILE A 1 151 ? 12.992 -56.469 -8.875 1 95.62 151 ILE A CA 1
ATOM 1293 C C . ILE A 1 151 ? 14.367 -57.125 -8.828 1 95.62 151 ILE A C 1
ATOM 1295 O O . ILE A 1 151 ? 15.047 -57.094 -7.801 1 95.62 151 ILE A O 1
ATOM 1299 N N . THR A 1 152 ? 14.719 -57.781 -9.898 1 95.56 152 THR A N 1
ATOM 1300 C CA . THR A 1 152 ? 16.031 -58.406 -9.961 1 95.56 152 THR A CA 1
ATOM 1301 C C . THR A 1 152 ? 17.125 -57.375 -10.219 1 95.56 152 THR A C 1
ATOM 1303 O O . THR A 1 152 ? 16.828 -56.281 -10.711 1 95.56 152 THR A O 1
ATOM 1306 N N . GLU A 1 153 ? 18.297 -57.812 -9.914 1 95.56 153 GLU A N 1
ATOM 1307 C CA . GLU A 1 153 ? 19.422 -56.875 -10.094 1 95.56 153 GLU A CA 1
ATOM 1308 C C . GLU A 1 153 ? 19.578 -56.469 -11.555 1 95.56 153 GLU A C 1
ATOM 1310 O O . GLU A 1 153 ? 19.844 -55.312 -11.852 1 95.56 153 GLU A O 1
ATOM 1315 N N . THR A 1 154 ? 19.422 -57.375 -12.375 1 96.38 154 THR A N 1
ATOM 1316 C CA . THR A 1 154 ? 19.562 -57.125 -13.805 1 96.38 154 THR A CA 1
ATOM 1317 C C . THR A 1 154 ? 18.5 -56.125 -14.289 1 96.38 154 THR A C 1
ATOM 1319 O O . THR A 1 154 ? 18.812 -55.219 -15.039 1 96.38 154 THR A O 1
ATOM 1322 N N . LYS A 1 155 ? 17.328 -56.344 -13.875 1 96.56 155 LYS A N 1
ATOM 1323 C CA . LYS A 1 155 ? 16.219 -55.5 -14.258 1 96.56 155 LYS A CA 1
ATOM 1324 C C . LYS A 1 155 ? 16.359 -54.094 -13.625 1 96.56 155 LYS A C 1
ATOM 1326 O O . LYS A 1 155 ? 16.016 -53.094 -14.242 1 96.56 155 LYS A O 1
ATOM 1331 N N . LYS A 1 156 ? 16.875 -54.094 -12.453 1 96.75 156 LYS A N 1
ATOM 1332 C CA . LYS A 1 156 ? 17.125 -52.844 -11.766 1 96.75 156 LYS A CA 1
ATOM 1333 C C . LYS A 1 156 ? 18.188 -52 -12.5 1 96.75 156 LYS A C 1
ATOM 1335 O O . LYS A 1 156 ? 18.031 -50.812 -12.688 1 96.75 156 LYS A O 1
ATOM 1340 N N . ILE A 1 157 ? 19.203 -52.656 -12.945 1 97 157 ILE A N 1
ATOM 1341 C CA . ILE A 1 157 ? 20.281 -52 -13.656 1 97 157 ILE A CA 1
ATOM 1342 C C . ILE A 1 157 ? 19.766 -51.406 -14.961 1 97 157 ILE A C 1
ATOM 1344 O O . ILE A 1 157 ? 20.156 -50.281 -15.344 1 97 157 ILE A O 1
ATOM 1348 N N . LYS A 1 158 ? 18.906 -52.094 -15.617 1 97.5 158 LYS A N 1
ATOM 1349 C CA . LYS A 1 158 ? 18.312 -51.625 -16.844 1 97.5 158 LYS A CA 1
ATOM 1350 C C . LYS A 1 158 ? 17.531 -50.344 -16.594 1 97.5 158 LYS A C 1
ATOM 1352 O O . LYS A 1 158 ? 17.641 -49.375 -17.359 1 97.5 158 LYS A O 1
ATOM 1357 N N . LEU A 1 159 ? 16.75 -50.344 -15.547 1 98 159 LEU A N 1
ATOM 1358 C CA . LEU A 1 159 ? 15.969 -49.156 -15.195 1 98 159 LEU A CA 1
ATOM 1359 C C . LEU A 1 159 ? 16.875 -48 -14.812 1 98 159 LEU A C 1
ATOM 1361 O O . LEU A 1 159 ? 16.641 -46.844 -15.242 1 98 159 LEU A O 1
ATOM 1365 N N . LEU A 1 160 ? 17.906 -48.25 -14.055 1 98.12 160 LEU A N 1
ATOM 1366 C CA . LEU A 1 160 ? 18.812 -47.188 -13.586 1 98.12 160 LEU A CA 1
ATOM 1367 C C . LEU A 1 160 ? 19.641 -46.625 -14.742 1 98.12 160 LEU A C 1
ATOM 1369 O O . LEU A 1 160 ? 19.969 -45.438 -14.75 1 98.12 160 LEU A O 1
ATOM 1373 N N . THR A 1 161 ? 19.969 -47.5 -15.672 1 98 161 THR A N 1
ATOM 1374 C CA . THR A 1 161 ? 20.672 -47.031 -16.859 1 98 161 THR A CA 1
ATOM 1375 C C . THR A 1 161 ? 19.812 -46.031 -17.641 1 98 161 THR A C 1
ATOM 1377 O O . THR A 1 161 ? 20.297 -45 -18.109 1 98 161 THR A O 1
ATOM 1380 N N . SER A 1 162 ? 18.594 -46.375 -17.766 1 98.19 162 SER A N 1
ATOM 1381 C CA . SER A 1 162 ? 17.672 -45.5 -18.438 1 98.19 162 SER A CA 1
ATOM 1382 C C . SER A 1 162 ? 17.5 -44.188 -17.656 1 98.19 162 SER A C 1
ATOM 1384 O O . SER A 1 162 ? 17.484 -43.094 -18.25 1 98.19 162 SER A O 1
ATOM 1386 N N . LEU A 1 163 ? 17.359 -44.25 -16.344 1 98.44 163 LEU A N 1
ATOM 1387 C CA . LEU A 1 163 ? 17.25 -43.062 -15.516 1 98.44 163 LEU A CA 1
ATOM 1388 C C . LEU A 1 163 ? 18.469 -42.188 -15.664 1 98.44 163 LEU A C 1
ATOM 1390 O O . LEU A 1 163 ? 18.344 -40.938 -15.742 1 98.44 163 LEU A O 1
ATOM 1394 N N . ARG A 1 164 ? 19.641 -42.781 -15.695 1 98.38 164 ARG A N 1
ATOM 1395 C CA . ARG A 1 164 ? 20.875 -42.031 -15.891 1 98.38 164 ARG A CA 1
ATOM 1396 C C . ARG A 1 164 ? 20.859 -41.281 -17.219 1 98.38 164 ARG A C 1
ATOM 1398 O O . ARG A 1 164 ? 21.234 -40.125 -17.266 1 98.38 164 ARG A O 1
ATOM 1405 N N . GLU A 1 165 ? 20.406 -42 -18.234 1 98.19 165 GLU A N 1
ATOM 1406 C CA . GLU A 1 165 ? 20.297 -41.375 -19.547 1 98.19 165 GLU A CA 1
ATOM 1407 C C . GLU A 1 165 ? 19.328 -40.188 -19.531 1 98.19 165 GLU A C 1
ATOM 1409 O O . GLU A 1 165 ? 19.609 -39.156 -20.094 1 98.19 165 GLU A O 1
ATOM 1414 N N . GLN A 1 166 ? 18.219 -40.344 -18.922 1 98.38 166 GLN A N 1
ATOM 1415 C CA . GLN A 1 166 ? 17.188 -39.312 -18.859 1 98.38 166 GLN A CA 1
ATOM 1416 C C . GLN A 1 166 ? 17.656 -38.125 -18.047 1 98.38 166 GLN A C 1
ATOM 1418 O O . GLN A 1 166 ? 17.438 -36.969 -18.453 1 98.38 166 GLN A O 1
ATOM 1423 N N . ILE A 1 167 ? 18.297 -38.312 -16.922 1 98.69 167 ILE A N 1
ATOM 1424 C CA . ILE A 1 167 ? 18.812 -37.25 -16.078 1 98.69 167 ILE A CA 1
ATOM 1425 C C . ILE A 1 167 ? 19.906 -36.469 -16.812 1 98.69 167 ILE A C 1
ATOM 1427 O O . ILE A 1 167 ? 19.906 -35.25 -16.812 1 98.69 167 ILE A O 1
ATOM 1431 N N . THR A 1 168 ? 20.797 -37.219 -17.438 1 98.5 168 THR A N 1
ATOM 1432 C CA . THR A 1 168 ? 21.844 -36.562 -18.234 1 98.5 168 THR A CA 1
ATOM 1433 C C . THR A 1 168 ? 21.25 -35.75 -19.359 1 98.5 168 THR A C 1
ATOM 1435 O O . THR A 1 168 ? 21.719 -34.625 -19.625 1 98.5 168 THR A O 1
ATOM 1438 N N . TYR A 1 169 ? 20.266 -36.312 -19.969 1 98.19 169 TYR A N 1
ATOM 1439 C CA . TYR A 1 169 ? 19.562 -35.625 -21.031 1 98.19 169 TYR A CA 1
ATOM 1440 C C . TYR A 1 169 ? 19 -34.281 -20.531 1 98.19 169 TYR A C 1
ATOM 1442 O O . TYR A 1 169 ? 19.156 -33.25 -21.188 1 98.19 169 TYR A O 1
ATOM 1450 N N . MET A 1 170 ? 18.344 -34.219 -19.375 1 98.12 170 MET A N 1
ATOM 1451 C CA . MET A 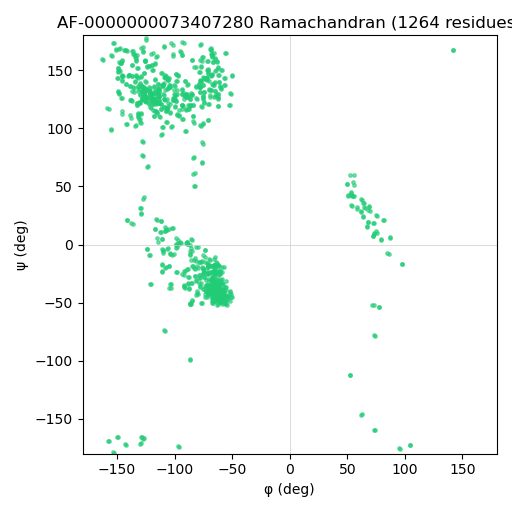1 170 ? 17.75 -33 -18.812 1 98.12 170 MET A CA 1
ATOM 1452 C C . MET A 1 170 ? 18.812 -31.953 -18.562 1 98.12 170 MET A C 1
ATOM 1454 O O . MET A 1 170 ? 18.609 -30.766 -18.828 1 98.12 170 MET A O 1
ATOM 1458 N N . ARG A 1 171 ? 19.938 -32.375 -18.109 1 97.94 171 ARG A N 1
ATOM 1459 C CA . ARG A 1 171 ? 21.047 -31.453 -17.891 1 97.94 171 ARG A CA 1
ATOM 1460 C C . ARG A 1 171 ? 21.562 -30.891 -19.203 1 97.94 171 ARG A C 1
ATOM 1462 O O . ARG A 1 171 ? 21.766 -29.688 -19.344 1 97.94 171 ARG A O 1
ATOM 1469 N N . ASP A 1 172 ? 21.734 -31.781 -20.172 1 97.56 172 ASP A N 1
ATOM 1470 C CA . ASP A 1 172 ? 22.344 -31.391 -21.438 1 97.56 172 ASP A CA 1
ATOM 1471 C C . ASP A 1 172 ? 21.438 -30.438 -22.203 1 97.56 172 ASP A C 1
ATOM 1473 O O . ASP A 1 172 ? 21.906 -29.594 -22.969 1 97.56 172 ASP A O 1
ATOM 1477 N N . TYR A 1 173 ? 20.172 -30.578 -21.984 1 97.19 173 TYR A N 1
ATOM 1478 C CA . TYR A 1 173 ? 19.234 -29.75 -22.734 1 97.19 173 TYR A CA 1
ATOM 1479 C C . TYR A 1 173 ? 18.531 -28.75 -21.828 1 97.19 173 TYR A C 1
ATOM 1481 O O . TYR A 1 173 ? 17.453 -28.266 -22.141 1 97.19 173 TYR A O 1
ATOM 1489 N N . TYR A 1 174 ? 19.156 -28.5 -20.672 1 95.81 174 TYR A N 1
ATOM 1490 C CA . TYR A 1 174 ? 18.625 -27.484 -19.781 1 95.81 174 TYR A CA 1
ATOM 1491 C C . TYR A 1 174 ? 18.719 -26.109 -20.406 1 95.81 174 TYR A C 1
ATOM 1493 O O . TYR A 1 174 ? 19.75 -25.719 -20.938 1 95.81 174 TYR A O 1
ATOM 1501 N N . ARG A 1 175 ? 17.703 -25.328 -20.5 1 92.5 175 ARG A N 1
ATOM 1502 C CA . ARG A 1 175 ? 17.656 -24 -21.109 1 92.5 175 ARG A CA 1
ATOM 1503 C C . ARG A 1 175 ? 17.703 -22.906 -20.047 1 92.5 175 ARG A C 1
ATOM 1505 O O . ARG A 1 175 ? 17.312 -23.125 -18.906 1 92.5 175 ARG A O 1
ATOM 1512 N N . GLU A 1 176 ? 17.969 -21.734 -20.375 1 90.56 176 GLU A N 1
ATOM 1513 C CA . GLU A 1 176 ? 18.031 -20.578 -19.469 1 90.56 176 GLU A CA 1
ATOM 1514 C C . GLU A 1 176 ? 16.656 -20.266 -18.891 1 90.56 176 GLU A C 1
ATOM 1516 O O . GLU A 1 176 ? 16.547 -19.984 -17.688 1 90.56 176 GLU A O 1
ATOM 1521 N N . LYS A 1 177 ? 15.703 -20.328 -19.703 1 92.88 177 LYS A N 1
ATOM 1522 C CA . LYS A 1 177 ? 14.359 -19.953 -19.266 1 92.88 177 LYS A CA 1
ATOM 1523 C C . LYS A 1 177 ? 13.836 -20.922 -18.219 1 92.88 177 LYS A C 1
ATOM 1525 O O . LYS A 1 177 ? 12.875 -20.625 -17.5 1 92.88 177 LYS A O 1
ATOM 1530 N N . ASP A 1 178 ? 14.477 -22.125 -18.141 1 95.81 178 ASP A N 1
ATOM 1531 C CA . ASP A 1 178 ? 14.008 -23.125 -17.188 1 95.81 178 ASP A CA 1
ATOM 1532 C C . ASP A 1 178 ? 14.312 -22.703 -15.75 1 95.81 178 ASP A C 1
ATOM 1534 O O . ASP A 1 178 ? 13.75 -23.25 -14.805 1 95.81 178 ASP A O 1
ATOM 1538 N N . SER A 1 179 ? 15.164 -21.672 -15.57 1 97.5 179 SER A N 1
ATOM 1539 C CA . SER A 1 179 ? 15.406 -21.125 -14.242 1 97.5 179 SER A CA 1
ATOM 1540 C C . SER A 1 179 ? 14.172 -20.406 -13.703 1 97.5 179 SER A C 1
ATOM 1542 O O . SER A 1 179 ? 13.984 -20.297 -12.492 1 97.5 179 SER A O 1
ATOM 1544 N N . LEU A 1 180 ? 13.352 -19.984 -14.617 1 97.25 180 LEU A N 1
ATOM 1545 C CA . LEU A 1 180 ? 12.18 -19.203 -14.227 1 97.25 180 LEU A CA 1
ATOM 1546 C C . LEU A 1 180 ? 10.898 -20 -14.461 1 97.25 180 LEU A C 1
ATOM 1548 O O . LEU A 1 180 ? 9.898 -19.797 -13.766 1 97.25 180 LEU A O 1
ATOM 1552 N N . SER A 1 181 ? 10.906 -20.953 -15.336 1 95.31 181 SER A N 1
ATOM 1553 C CA . SER A 1 181 ? 9.734 -21.766 -15.664 1 95.31 181 SER A CA 1
ATOM 1554 C C . SER A 1 181 ? 9.531 -22.891 -14.648 1 95.31 181 SER A C 1
ATOM 1556 O O . SER A 1 181 ? 10.492 -23.359 -14.047 1 95.31 181 SER A O 1
ATOM 1558 N N . ASN A 1 182 ? 8.242 -23.297 -14.508 1 96.25 182 ASN A N 1
ATOM 1559 C CA . ASN A 1 182 ? 7.977 -24.438 -13.656 1 96.25 182 ASN A CA 1
ATOM 1560 C C . ASN A 1 182 ? 8.672 -25.703 -14.18 1 96.25 182 ASN A C 1
ATOM 1562 O O . ASN A 1 182 ? 8.984 -26.609 -13.406 1 96.25 182 ASN A O 1
ATOM 1566 N N . TRP A 1 183 ? 8.992 -25.766 -15.43 1 97 183 TRP A N 1
ATOM 1567 C CA . TRP A 1 183 ? 9.719 -26.875 -16.031 1 97 183 TRP A CA 1
ATOM 1568 C C . TRP A 1 183 ? 10.992 -27.188 -15.25 1 97 183 TRP A C 1
ATOM 1570 O O . TRP A 1 183 ? 11.32 -28.344 -15 1 97 183 TRP A O 1
ATOM 1580 N N . GLY A 1 184 ? 11.641 -26.062 -14.898 1 98.19 184 GLY A N 1
ATOM 1581 C CA . GLY A 1 184 ? 12.922 -26.203 -14.234 1 98.19 184 GLY A CA 1
ATOM 1582 C C . GLY A 1 184 ? 12.828 -26.938 -12.914 1 98.19 184 GLY A C 1
ATOM 1583 O O . GLY A 1 184 ? 13.531 -27.938 -12.695 1 98.19 184 GLY A O 1
ATOM 1584 N N . ILE A 1 185 ? 11.906 -26.594 -12.102 1 98.5 185 ILE A N 1
ATOM 1585 C CA . ILE A 1 185 ? 11.805 -27.172 -10.766 1 98.5 185 ILE A CA 1
ATOM 1586 C C . ILE A 1 185 ? 11.344 -28.625 -10.867 1 98.5 185 ILE A C 1
ATOM 1588 O O . ILE A 1 185 ? 11.805 -29.484 -10.109 1 98.5 185 ILE A O 1
ATOM 1592 N N . LEU A 1 186 ? 10.484 -28.938 -11.773 1 98.5 186 LEU A N 1
ATOM 1593 C CA . LEU A 1 186 ? 10.023 -30.312 -11.938 1 98.5 186 LEU A CA 1
ATOM 1594 C C . LEU A 1 186 ? 11.156 -31.219 -12.398 1 98.5 186 LEU A C 1
ATOM 1596 O O . LEU A 1 186 ? 11.188 -32.406 -12.055 1 98.5 186 LEU A O 1
ATOM 1600 N N . GLN A 1 187 ? 12.117 -30.672 -13.102 1 98.56 187 GLN A N 1
ATOM 1601 C CA . GLN A 1 187 ? 13.305 -31.406 -13.516 1 98.56 187 GLN A CA 1
ATOM 1602 C C . GLN A 1 187 ? 14.289 -31.562 -12.359 1 98.56 187 GLN A C 1
ATOM 1604 O O . GLN A 1 187 ? 14.688 -32.688 -12.023 1 98.56 187 GLN A O 1
ATOM 1609 N N . THR A 1 188 ? 14.578 -30.438 -11.711 1 98.75 188 THR A N 1
ATOM 1610 C CA . THR A 1 188 ? 15.633 -30.406 -10.711 1 98.75 188 THR A CA 1
ATOM 1611 C C . THR A 1 188 ? 15.25 -31.219 -9.484 1 98.75 188 THR A C 1
ATOM 1613 O O . THR A 1 188 ? 16.094 -31.906 -8.898 1 98.75 188 THR A O 1
ATOM 1616 N N . THR A 1 189 ? 14.039 -31.188 -9.102 1 98.75 189 THR A N 1
ATOM 1617 C CA . THR A 1 189 ? 13.617 -31.969 -7.941 1 98.75 189 THR A CA 1
ATOM 1618 C C . THR A 1 189 ? 13.703 -33.469 -8.227 1 98.75 189 THR A C 1
ATOM 1620 O O . THR A 1 189 ? 14.117 -34.25 -7.367 1 98.75 189 THR A O 1
ATOM 1623 N N . ALA A 1 190 ? 13.32 -33.906 -9.422 1 98.62 190 ALA A N 1
ATOM 1624 C CA . ALA A 1 190 ? 13.438 -35.312 -9.812 1 98.62 190 ALA A CA 1
ATOM 1625 C C . ALA A 1 190 ? 14.898 -35.75 -9.812 1 98.62 190 ALA A C 1
ATOM 1627 O O . ALA A 1 190 ? 15.227 -36.812 -9.312 1 98.62 190 ALA A O 1
ATOM 1628 N N . ILE A 1 191 ? 15.781 -34.875 -10.375 1 98.75 191 ILE A N 1
ATOM 1629 C CA . ILE A 1 191 ? 17.203 -35.188 -10.422 1 98.75 191 ILE A CA 1
ATOM 1630 C C . ILE A 1 191 ? 17.734 -35.406 -9.008 1 98.75 191 ILE A C 1
ATOM 1632 O O . ILE A 1 191 ? 18.375 -36.406 -8.727 1 98.75 191 ILE A O 1
ATOM 1636 N N . LEU A 1 192 ? 17.391 -34.469 -8.133 1 98.75 192 LEU A N 1
ATOM 1637 C CA . LEU A 1 192 ? 17.922 -34.5 -6.777 1 98.75 192 LEU A CA 1
ATOM 1638 C C . LEU A 1 192 ? 17.359 -35.688 -6.004 1 98.75 192 LEU A C 1
ATOM 1640 O O . LEU A 1 192 ? 18.094 -36.344 -5.258 1 98.75 192 LEU A O 1
ATOM 1644 N N . ALA A 1 193 ? 16.094 -36 -6.18 1 98.19 193 ALA A N 1
ATOM 1645 C CA . ALA A 1 193 ? 15.5 -37.156 -5.492 1 98.19 193 ALA A CA 1
ATOM 1646 C C . ALA A 1 193 ? 16.125 -38.469 -5.965 1 98.19 193 ALA A C 1
ATOM 1648 O O . ALA A 1 193 ? 16.453 -39.344 -5.152 1 98.19 193 ALA A O 1
ATOM 1649 N N . CYS A 1 194 ? 16.312 -38.656 -7.277 1 98.12 194 CYS A N 1
ATOM 1650 C CA . CYS A 1 194 ? 16.922 -39.844 -7.832 1 98.12 194 CYS A CA 1
ATOM 1651 C C . CYS A 1 194 ? 18.344 -40.031 -7.336 1 98.12 194 CYS A C 1
ATOM 1653 O O . CYS A 1 194 ? 18.75 -41.125 -6.949 1 98.12 194 CYS A O 1
ATOM 1655 N N . LEU A 1 195 ? 19.047 -38.938 -7.32 1 97.75 195 LEU A N 1
ATOM 1656 C CA . LEU A 1 195 ? 20.453 -39 -6.934 1 97.75 195 LEU A CA 1
ATOM 1657 C C . LEU A 1 195 ? 20.594 -39.188 -5.43 1 97.75 195 LEU A C 1
ATOM 1659 O O . LEU A 1 195 ? 21.641 -39.625 -4.949 1 97.75 195 LEU A O 1
ATOM 1663 N N . TYR A 1 196 ? 19.609 -38.812 -4.672 1 96.94 196 TYR A N 1
ATOM 1664 C CA . TYR A 1 196 ? 19.625 -39.062 -3.238 1 96.94 196 TYR A CA 1
ATOM 1665 C C . TYR A 1 196 ? 19.625 -40.562 -2.957 1 96.94 196 TYR A C 1
ATOM 1667 O O . TYR A 1 196 ? 20.391 -41.031 -2.125 1 96.94 196 TYR A O 1
ATOM 1675 N N . TYR A 1 197 ? 18.812 -41.406 -3.66 1 96.25 197 TYR A N 1
ATOM 1676 C CA . TYR A 1 197 ? 18.656 -42.812 -3.383 1 96.25 197 TYR A CA 1
ATOM 1677 C C . TYR A 1 197 ? 19.688 -43.656 -4.125 1 96.25 197 TYR A C 1
ATOM 1679 O O . TYR A 1 197 ? 20.156 -44.688 -3.621 1 96.25 197 TYR A O 1
ATOM 1687 N N . TYR A 1 198 ? 20.094 -43.25 -5.332 1 96.5 198 TYR A N 1
ATOM 1688 C CA . TYR A 1 198 ? 20.922 -44.094 -6.18 1 96.5 198 TYR A CA 1
ATOM 1689 C C . TYR A 1 198 ? 22.188 -43.344 -6.621 1 96.5 198 TYR A C 1
ATOM 1691 O O . TYR A 1 198 ? 22.578 -43.438 -7.785 1 96.5 198 TYR A O 1
ATOM 1699 N N . GLU A 1 199 ? 22.719 -42.656 -5.73 1 93.44 199 GLU A N 1
ATOM 1700 C CA . GLU A 1 199 ? 23.906 -41.844 -5.984 1 93.44 199 GLU A CA 1
ATOM 1701 C C . GLU A 1 199 ? 25.031 -42.656 -6.582 1 93.44 199 GLU A C 1
ATOM 1703 O O . GLU A 1 199 ? 25.625 -42.281 -7.59 1 93.44 199 GLU A O 1
ATOM 1708 N N . ASP A 1 200 ? 25.297 -43.812 -5.992 1 92.56 200 ASP A N 1
ATOM 1709 C CA . ASP A 1 200 ? 26.406 -44.656 -6.406 1 92.56 200 ASP A CA 1
ATOM 1710 C C . ASP A 1 200 ? 26.156 -45.25 -7.781 1 92.56 200 ASP A C 1
ATOM 1712 O O . ASP A 1 200 ? 27.062 -45.312 -8.617 1 92.56 200 ASP A O 1
ATOM 1716 N N . GLU A 1 201 ? 24.953 -45.719 -7.996 1 93.06 201 GLU A N 1
ATOM 1717 C CA . GLU A 1 201 ? 24.625 -46.375 -9.25 1 93.06 201 GLU A CA 1
ATOM 1718 C C . GLU A 1 201 ? 24.578 -45.375 -10.406 1 93.06 201 GLU A C 1
ATOM 1720 O O . GLU A 1 201 ? 25 -45.688 -11.523 1 93.06 201 GLU A O 1
ATOM 1725 N N . LEU A 1 202 ? 24.031 -44.25 -10.125 1 96.38 202 LEU A N 1
ATOM 1726 C CA . LEU A 1 202 ? 23.906 -43.25 -11.18 1 96.38 202 LEU A CA 1
ATOM 1727 C C . LEU A 1 202 ? 25.219 -42.5 -11.383 1 96.38 202 LEU A C 1
ATOM 1729 O O . LEU A 1 202 ? 25.625 -42.25 -12.516 1 96.38 202 LEU A O 1
ATOM 1733 N N . ASN A 1 203 ? 26.047 -42.094 -10.375 1 95.62 203 ASN A N 1
ATOM 1734 C CA . ASN A 1 203 ? 27.375 -41.5 -10.344 1 95.62 203 ASN A CA 1
ATOM 1735 C C . ASN A 1 203 ? 27.453 -40.281 -11.234 1 95.62 203 ASN A C 1
ATOM 1737 O O . ASN A 1 203 ? 28.281 -40.219 -12.141 1 95.62 203 ASN A O 1
ATOM 1741 N N . LEU A 1 204 ? 26.625 -39.344 -10.898 1 97.75 204 LEU A N 1
ATOM 1742 C CA . LEU A 1 204 ? 26.578 -38.094 -11.633 1 97.75 204 LEU A CA 1
ATOM 1743 C C . LEU A 1 204 ? 26.812 -36.906 -10.703 1 97.75 204 LEU A C 1
ATOM 1745 O O . LEU A 1 204 ? 25.953 -36.031 -10.555 1 97.75 204 LEU A O 1
ATOM 1749 N N . PRO A 1 205 ? 28 -36.719 -10.133 1 97.25 205 PRO A N 1
ATOM 1750 C CA . PRO A 1 205 ? 28.266 -35.688 -9.133 1 97.25 205 PRO A CA 1
ATOM 1751 C C . PRO A 1 205 ? 28.141 -34.281 -9.703 1 97.25 205 PRO A C 1
ATOM 1753 O O . PRO A 1 205 ? 27.672 -33.375 -9.008 1 97.25 205 PRO A O 1
ATOM 1756 N N . GLU A 1 206 ? 28.547 -34.062 -10.891 1 97.69 206 GLU A N 1
ATOM 1757 C CA . GLU A 1 206 ? 28.469 -32.75 -11.5 1 97.69 206 GLU A CA 1
ATOM 1758 C C . GLU A 1 206 ? 27.016 -32.312 -11.688 1 97.69 206 GLU A C 1
ATOM 1760 O O . GLU A 1 206 ? 26.672 -31.141 -11.484 1 97.69 206 GLU A O 1
ATOM 1765 N N . ILE A 1 207 ? 26.203 -33.281 -12.062 1 98.38 207 ILE A N 1
ATOM 1766 C CA . ILE A 1 207 ? 24.797 -32.969 -12.273 1 98.38 207 ILE A CA 1
ATOM 1767 C C . ILE A 1 207 ? 24.109 -32.719 -10.93 1 98.38 207 ILE A C 1
ATOM 1769 O O . ILE A 1 207 ? 23.219 -31.875 -10.836 1 98.38 207 ILE A O 1
ATOM 1773 N N . GLN A 1 208 ? 24.531 -33.438 -9.93 1 97.94 208 GLN A N 1
ATOM 1774 C CA . GLN A 1 208 ? 24 -33.188 -8.594 1 97.94 208 GLN A CA 1
ATOM 1775 C C . GLN A 1 208 ? 24.297 -31.75 -8.133 1 97.94 208 GLN A C 1
ATOM 1777 O O . GLN A 1 208 ? 23.422 -31.062 -7.625 1 97.94 208 GLN A O 1
ATOM 1782 N N . SER A 1 209 ? 25.547 -31.359 -8.266 1 98 209 SER A N 1
ATOM 1783 C CA . SER A 1 209 ? 25.953 -30.016 -7.891 1 98 209 SER A CA 1
ATOM 1784 C C . SER A 1 209 ? 25.156 -28.969 -8.664 1 98 209 SER A C 1
ATOM 1786 O O . SER A 1 209 ? 24.703 -27.969 -8.086 1 98 209 SER A O 1
ATOM 1788 N N . PHE A 1 210 ? 25.062 -29.188 -9.914 1 97.75 210 PHE A N 1
ATOM 1789 C CA . PHE A 1 210 ? 24.266 -28.297 -10.758 1 97.75 210 PHE A CA 1
ATOM 1790 C C . PHE A 1 210 ? 22.844 -28.172 -10.227 1 97.75 210 PHE A C 1
ATOM 1792 O O . PHE A 1 210 ? 22.328 -27.078 -10.055 1 97.75 210 PHE A O 1
ATOM 1799 N N . ALA A 1 211 ? 22.188 -29.297 -9.992 1 98.5 211 ALA A N 1
ATOM 1800 C CA . ALA A 1 211 ? 20.781 -29.312 -9.602 1 98.5 211 ALA A CA 1
ATOM 1801 C C . ALA A 1 211 ? 20.578 -28.641 -8.25 1 98.5 211 ALA A C 1
ATOM 1803 O O . ALA A 1 211 ? 19.578 -27.953 -8.047 1 98.5 211 ALA A O 1
ATOM 1804 N N . GLU A 1 212 ? 21.516 -28.828 -7.316 1 98.12 212 GLU A N 1
ATOM 1805 C CA . GLU A 1 212 ? 21.406 -28.188 -6.004 1 98.12 212 GLU A CA 1
ATOM 1806 C C . GLU A 1 212 ? 21.5 -26.672 -6.113 1 98.12 212 GLU A C 1
ATOM 1808 O O . GLU A 1 212 ? 20.688 -25.953 -5.527 1 98.12 212 GLU A O 1
ATOM 1813 N N . GLU A 1 213 ? 22.422 -26.203 -6.844 1 97.56 213 GLU A N 1
ATOM 1814 C CA . GLU A 1 213 ? 22.578 -24.766 -7.047 1 97.56 213 GLU A CA 1
ATOM 1815 C C . GLU A 1 213 ? 21.391 -24.188 -7.824 1 97.56 213 GLU A C 1
ATOM 1817 O O . GLU A 1 213 ? 20.891 -23.109 -7.484 1 97.56 213 GLU A O 1
ATOM 1822 N N . GLU A 1 214 ? 21.016 -24.891 -8.836 1 98.19 214 GLU A N 1
ATOM 1823 C CA . GLU A 1 214 ? 19.938 -24.422 -9.703 1 98.19 214 GLU A CA 1
ATOM 1824 C C . GLU A 1 214 ? 18.609 -24.359 -8.961 1 98.19 214 GLU A C 1
ATOM 1826 O O . GLU A 1 214 ? 17.812 -23.438 -9.172 1 98.19 214 GLU A O 1
ATOM 1831 N N . LEU A 1 215 ? 18.391 -25.359 -8.109 1 98.5 215 LEU A N 1
ATOM 1832 C CA . LEU A 1 215 ? 17.141 -25.359 -7.363 1 98.5 215 LEU A CA 1
ATOM 1833 C C . LEU A 1 215 ? 17 -24.094 -6.516 1 98.5 215 LEU A C 1
ATOM 1835 O O . LEU A 1 215 ? 15.945 -23.469 -6.504 1 98.5 215 LEU A O 1
ATOM 1839 N N . LEU A 1 216 ? 18.047 -23.734 -5.844 1 96.94 216 LEU A N 1
ATOM 1840 C CA . LEU A 1 216 ? 18.016 -22.547 -5.004 1 96.94 216 LEU A CA 1
ATOM 1841 C C . LEU A 1 216 ? 17.797 -21.297 -5.844 1 96.94 216 LEU A C 1
ATOM 1843 O O . LEU A 1 216 ? 17.047 -20.391 -5.441 1 96.94 216 LEU A O 1
ATOM 1847 N N . LEU A 1 217 ? 18.422 -21.234 -6.98 1 97.06 217 LEU A N 1
ATOM 1848 C CA . LEU A 1 217 ? 18.219 -20.125 -7.902 1 97.06 217 LEU A CA 1
ATOM 1849 C C . LEU A 1 217 ? 16.766 -20.078 -8.398 1 97.06 217 LEU A C 1
ATOM 1851 O O . LEU A 1 217 ? 16.156 -19 -8.445 1 97.06 217 LEU A O 1
ATOM 1855 N N . GLN A 1 218 ? 16.297 -21.266 -8.75 1 98.38 218 GLN A N 1
ATOM 1856 C CA . GLN A 1 218 ? 14.922 -21.359 -9.234 1 98.38 218 GLN A CA 1
ATOM 1857 C C . GLN A 1 218 ? 13.93 -20.875 -8.18 1 98.38 218 GLN A C 1
ATOM 1859 O O . GLN A 1 218 ? 12.984 -20.141 -8.492 1 98.38 218 GLN A O 1
ATOM 1864 N N . ILE A 1 219 ? 14.141 -21.25 -6.957 1 97.94 219 ILE A N 1
ATOM 1865 C CA . ILE A 1 219 ? 13.273 -20.844 -5.859 1 97.94 219 ILE A CA 1
ATOM 1866 C C . ILE A 1 219 ? 13.281 -19.312 -5.734 1 97.94 219 ILE A C 1
ATOM 1868 O O . ILE A 1 219 ? 12.227 -18.688 -5.633 1 97.94 219 ILE A O 1
ATOM 1872 N N . LYS A 1 220 ? 14.383 -18.719 -5.801 1 96.25 220 LYS A N 1
ATOM 1873 C CA . LYS A 1 220 ? 14.539 -17.281 -5.672 1 96.25 220 LYS A CA 1
ATOM 1874 C C . LYS A 1 220 ? 13.859 -16.547 -6.828 1 96.25 220 LYS A C 1
ATOM 1876 O O . LYS A 1 220 ? 13.305 -15.461 -6.648 1 96.25 220 LYS A O 1
ATOM 1881 N N . LEU A 1 221 ? 13.875 -17.125 -7.996 1 97.62 221 LEU A N 1
ATOM 1882 C CA . LEU A 1 221 ? 13.352 -16.469 -9.195 1 97.62 221 LEU A CA 1
ATOM 1883 C C . LEU A 1 221 ? 11.852 -16.734 -9.344 1 97.62 221 LEU A C 1
ATOM 1885 O O . LEU A 1 221 ? 11.094 -15.828 -9.695 1 97.62 221 LEU A O 1
ATOM 1889 N N . GLN A 1 222 ? 11.422 -17.969 -8.984 1 97.94 222 GLN A N 1
ATOM 1890 C CA . GLN A 1 222 ? 10.078 -18.406 -9.328 1 97.94 222 GLN A CA 1
ATOM 1891 C C . GLN A 1 222 ? 9.086 -18.078 -8.211 1 97.94 222 GLN A C 1
ATOM 1893 O O . GLN A 1 222 ? 7.898 -17.891 -8.477 1 97.94 222 GLN A O 1
ATOM 1898 N N . ILE A 1 223 ? 9.547 -18.203 -6.996 1 98.44 223 ILE A N 1
ATOM 1899 C CA . ILE A 1 223 ? 8.656 -17.953 -5.871 1 98.44 223 ILE A CA 1
ATOM 1900 C C . ILE A 1 223 ? 8.836 -16.516 -5.371 1 98.44 223 ILE A C 1
ATOM 1902 O O . ILE A 1 223 ? 9.867 -16.188 -4.789 1 98.44 223 ILE A O 1
ATOM 1906 N N . LEU A 1 224 ? 7.832 -15.742 -5.602 1 97.5 224 LEU A N 1
ATOM 1907 C CA . LEU A 1 224 ? 7.887 -14.336 -5.219 1 97.5 224 LEU A CA 1
ATOM 1908 C C . LEU A 1 224 ? 7.891 -14.188 -3.701 1 97.5 224 LEU A C 1
ATOM 1910 O O . LEU A 1 224 ? 7.633 -15.156 -2.977 1 97.5 224 LEU A O 1
ATOM 1914 N N . ASP A 1 225 ? 8.156 -13.031 -3.244 1 95.62 225 ASP A N 1
ATOM 1915 C CA . ASP A 1 225 ? 8.328 -12.812 -1.812 1 95.62 225 ASP A CA 1
ATOM 1916 C C . ASP A 1 225 ? 7.02 -13.039 -1.062 1 95.62 225 ASP A C 1
ATOM 1918 O O . ASP A 1 225 ? 7.031 -13.406 0.116 1 95.62 225 ASP A O 1
ATOM 1922 N N . ASP A 1 226 ? 5.941 -12.914 -1.775 1 96.94 226 ASP A N 1
ATOM 1923 C CA . ASP A 1 226 ? 4.645 -13.086 -1.123 1 96.94 226 ASP A CA 1
ATOM 1924 C C . ASP A 1 226 ? 4.199 -14.547 -1.173 1 96.94 226 ASP A C 1
ATOM 1926 O O . ASP A 1 226 ? 3.084 -14.875 -0.758 1 96.94 226 ASP A O 1
ATOM 1930 N N . GLY A 1 227 ? 5.008 -15.438 -1.739 1 98 227 GLY A N 1
ATOM 1931 C CA . GLY A 1 227 ? 4.742 -16.859 -1.747 1 98 227 GLY A CA 1
ATOM 1932 C C . GLY A 1 227 ? 4.102 -17.344 -3.037 1 98 227 GLY A C 1
ATOM 1933 O O . GLY A 1 227 ? 4.035 -18.547 -3.289 1 98 227 GLY A O 1
ATOM 1934 N N . SER A 1 228 ? 3.578 -16.422 -3.805 1 98 228 SER A N 1
ATOM 1935 C CA . SER A 1 228 ? 2.988 -16.812 -5.082 1 98 228 SER A CA 1
ATOM 1936 C C . SER A 1 228 ? 4.062 -17.203 -6.09 1 98 228 SER A C 1
ATOM 1938 O O . SER A 1 228 ? 5.18 -16.688 -6.047 1 98 228 SER A O 1
ATOM 1940 N N . GLN A 1 229 ? 3.787 -18.141 -6.852 1 98.31 229 GLN A N 1
ATOM 1941 C CA . GLN A 1 229 ? 4.656 -18.5 -7.969 1 98.31 229 GLN A CA 1
ATOM 1942 C C . GLN A 1 229 ? 4.48 -17.531 -9.133 1 98.31 229 GLN A C 1
ATOM 1944 O O . GLN A 1 229 ? 3.357 -17.156 -9.469 1 98.31 229 GLN A O 1
ATOM 1949 N N . TYR A 1 230 ? 5.488 -17.141 -9.82 1 97.12 230 TYR A N 1
ATOM 1950 C CA . TYR A 1 230 ? 5.547 -15.977 -10.695 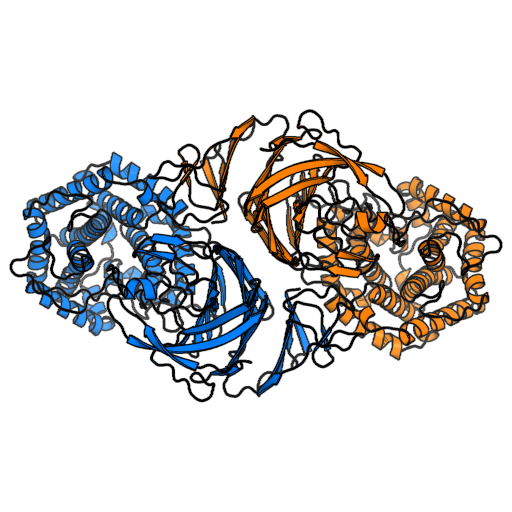1 97.12 230 TYR A CA 1
ATOM 1951 C C . TYR A 1 230 ? 4.617 -16.141 -11.891 1 97.12 230 TYR A C 1
ATOM 1953 O O . TYR A 1 230 ? 4.16 -15.156 -12.469 1 97.12 230 TYR A O 1
ATOM 1961 N N . GLU A 1 231 ? 4.289 -17.359 -12.25 1 96.88 231 GLU A N 1
ATOM 1962 C CA . GLU A 1 231 ? 3.504 -17.578 -13.461 1 96.88 231 GLU A CA 1
ATOM 1963 C C . GLU A 1 231 ? 2.041 -17.203 -13.242 1 96.88 231 GLU A C 1
ATOM 1965 O O . GLU A 1 231 ? 1.289 -17.016 -14.195 1 96.88 231 GLU A O 1
ATOM 1970 N N . GLN A 1 232 ? 1.623 -17.172 -12.031 1 94.62 232 GLN A N 1
ATOM 1971 C CA . GLN A 1 232 ? 0.313 -16.688 -11.609 1 94.62 232 GLN A CA 1
ATOM 1972 C C . GLN A 1 232 ? -0.805 -17.562 -12.172 1 94.62 232 GLN A C 1
ATOM 1974 O O . GLN A 1 232 ? -1.786 -17.047 -12.719 1 94.62 232 GLN A O 1
ATOM 1979 N N . SER A 1 233 ? -0.577 -18.781 -12.258 1 96.69 233 SER A N 1
ATOM 1980 C CA . SER A 1 233 ? -1.53 -19.875 -12.438 1 96.69 233 SER A CA 1
ATOM 1981 C C . SER A 1 233 ? -1.529 -20.797 -11.227 1 96.69 233 SER A C 1
ATOM 1983 O O . SER A 1 233 ? -0.503 -21.406 -10.906 1 96.69 233 SER A O 1
ATOM 1985 N N . ILE A 1 234 ? -2.691 -20.953 -10.617 1 97.88 234 ILE A N 1
ATOM 1986 C CA . ILE A 1 234 ? -2.736 -21.688 -9.359 1 97.88 234 ILE A CA 1
ATOM 1987 C C . ILE A 1 234 ? -2.377 -23.156 -9.617 1 97.88 234 ILE A C 1
ATOM 1989 O O . ILE A 1 234 ? -1.734 -23.797 -8.789 1 97.88 234 ILE A O 1
ATOM 1993 N N . MET A 1 235 ? -2.766 -23.672 -10.742 1 97.44 235 MET A N 1
ATOM 1994 C CA . MET A 1 235 ? -2.436 -25.031 -11.117 1 97.44 235 MET A CA 1
ATOM 1995 C C . MET A 1 235 ? -0.926 -25.25 -11.102 1 97.44 235 MET A C 1
ATOM 1997 O O . MET A 1 235 ? -0.439 -26.203 -10.484 1 97.44 235 MET A O 1
ATOM 2001 N N . TYR A 1 236 ? -0.223 -24.344 -11.68 1 97.38 236 TYR A N 1
ATOM 2002 C CA . TYR A 1 236 ? 1.219 -24.531 -11.789 1 97.38 236 TYR A CA 1
ATOM 2003 C C . TYR A 1 236 ? 1.92 -24.125 -10.5 1 97.38 236 TYR A C 1
ATOM 2005 O O . TYR A 1 236 ? 2.998 -24.641 -10.18 1 97.38 236 TYR A O 1
ATOM 2013 N N . HIS A 1 237 ? 1.325 -23.203 -9.75 1 98.5 237 HIS A N 1
ATOM 2014 C CA . HIS A 1 237 ? 1.765 -23 -8.375 1 98.5 237 HIS A CA 1
ATOM 2015 C C . HIS A 1 237 ? 1.737 -24.312 -7.59 1 98.5 237 HIS A C 1
ATOM 2017 O O . HIS A 1 237 ? 2.703 -24.641 -6.902 1 98.5 237 HIS A O 1
ATOM 2023 N N . VAL A 1 238 ? 0.705 -25.062 -7.723 1 98.56 238 VAL A N 1
ATOM 2024 C CA . VAL A 1 238 ? 0.527 -26.312 -6.988 1 98.56 238 VAL A CA 1
ATOM 2025 C C . VAL A 1 238 ? 1.517 -27.359 -7.496 1 98.56 238 VAL A C 1
ATOM 2027 O O . VAL A 1 238 ? 2.094 -28.109 -6.707 1 98.56 238 VAL A O 1
ATOM 2030 N N . GLU A 1 239 ? 1.702 -27.438 -8.812 1 98.25 239 GLU A N 1
ATOM 2031 C CA . GLU A 1 239 ? 2.652 -28.406 -9.352 1 98.25 239 GLU A CA 1
ATOM 2032 C C . GLU A 1 239 ? 4.051 -28.172 -8.789 1 98.25 239 GLU A C 1
ATOM 2034 O O . GLU A 1 239 ? 4.75 -29.125 -8.438 1 98.25 239 GLU A O 1
ATOM 2039 N N . VAL A 1 240 ? 4.418 -26.891 -8.711 1 98.75 240 VAL A N 1
ATOM 2040 C CA . VAL A 1 240 ? 5.723 -26.547 -8.156 1 98.75 240 VAL A CA 1
ATOM 2041 C C . VAL A 1 240 ? 5.762 -26.891 -6.668 1 98.75 240 VAL A C 1
ATOM 2043 O O . VAL A 1 240 ? 6.707 -27.531 -6.195 1 98.75 240 VAL A O 1
ATOM 2046 N N . LEU A 1 241 ? 4.727 -26.5 -5.969 1 98.81 241 LEU A N 1
ATOM 2047 C CA . LEU A 1 241 ? 4.633 -26.781 -4.539 1 98.81 241 LEU A CA 1
ATOM 2048 C C . LEU A 1 241 ? 4.688 -28.281 -4.273 1 98.81 241 LEU A C 1
ATOM 2050 O O . LEU A 1 241 ? 5.426 -28.734 -3.395 1 98.81 241 LEU A O 1
ATOM 2054 N N . LYS A 1 242 ? 3.947 -29.031 -5.016 1 98.31 242 LYS A N 1
ATOM 2055 C CA . LYS A 1 242 ? 3.916 -30.484 -4.875 1 98.31 242 LYS A CA 1
ATOM 2056 C C . LYS A 1 242 ? 5.297 -31.094 -5.117 1 98.31 242 LYS A C 1
ATOM 2058 O O . LYS A 1 242 ? 5.73 -31.969 -4.375 1 98.31 242 LYS A O 1
ATOM 2063 N N . SER A 1 243 ? 5.98 -30.625 -6.137 1 98.44 243 SER A N 1
ATOM 2064 C CA . SER A 1 243 ? 7.316 -31.109 -6.457 1 98.44 243 SER A CA 1
ATOM 2065 C C . SER A 1 243 ? 8.297 -30.844 -5.324 1 98.44 243 SER A C 1
ATOM 2067 O O . SER A 1 243 ? 9.125 -31.688 -4.988 1 98.44 243 SER A O 1
ATOM 2069 N N . LEU A 1 244 ? 8.195 -29.672 -4.742 1 98.81 244 LEU A N 1
ATOM 2070 C CA . LEU A 1 244 ? 9.078 -29.328 -3.631 1 98.81 244 LEU A CA 1
ATOM 2071 C C . LEU A 1 244 ? 8.781 -30.188 -2.41 1 98.81 244 LEU A C 1
ATOM 2073 O O . LEU A 1 244 ? 9.703 -30.672 -1.75 1 98.81 244 LEU A O 1
ATOM 2077 N N . MET A 1 245 ? 7.535 -30.406 -2.139 1 98.5 245 MET A N 1
ATOM 2078 C CA . MET A 1 245 ? 7.168 -31.219 -0.985 1 98.5 245 MET A CA 1
ATOM 2079 C C . MET A 1 245 ? 7.578 -32.656 -1.195 1 98.5 245 MET A C 1
ATOM 2081 O O . MET A 1 245 ? 8.07 -33.312 -0.272 1 98.5 245 MET A O 1
ATOM 2085 N N . GLU A 1 246 ? 7.363 -33.188 -2.404 1 97.56 246 GLU A N 1
ATOM 2086 C CA . GLU A 1 246 ? 7.789 -34.531 -2.686 1 97.56 246 GLU A CA 1
ATOM 2087 C C . GLU A 1 246 ? 9.297 -34.688 -2.496 1 97.56 246 GLU A C 1
ATOM 2089 O O . GLU A 1 246 ? 9.758 -35.719 -1.978 1 97.56 246 GLU A O 1
ATOM 2094 N N . LEU A 1 247 ? 9.992 -33.656 -2.908 1 98.5 247 LEU A N 1
ATOM 2095 C CA . LEU A 1 247 ? 11.438 -33.719 -2.727 1 98.5 247 LEU A CA 1
ATOM 2096 C C . LEU A 1 247 ? 11.797 -33.812 -1.248 1 98.5 247 LEU A C 1
ATOM 2098 O O . LEU A 1 247 ? 12.57 -34.688 -0.85 1 98.5 247 LEU A O 1
ATOM 2102 N N . VAL A 1 248 ? 11.188 -33.031 -0.397 1 97.69 248 VAL A N 1
ATOM 2103 C CA . VAL A 1 248 ? 11.609 -32.969 0.999 1 97.69 248 VAL A CA 1
ATOM 2104 C C . VAL A 1 248 ? 11.125 -34.219 1.73 1 97.69 248 VAL A C 1
ATOM 2106 O O . VAL A 1 248 ? 11.742 -34.656 2.715 1 97.69 248 VAL A O 1
ATOM 2109 N N . ILE A 1 249 ? 10.086 -34.844 1.24 1 96.5 249 ILE A N 1
ATOM 2110 C CA . ILE A 1 249 ? 9.594 -36.094 1.824 1 96.5 249 ILE A CA 1
ATOM 2111 C C . ILE A 1 249 ? 10.531 -37.219 1.465 1 96.5 249 ILE A C 1
ATOM 2113 O O . ILE A 1 249 ? 10.914 -38.031 2.328 1 96.5 249 ILE A O 1
ATOM 2117 N N . LEU A 1 250 ? 10.969 -37.312 0.186 1 96.62 250 LEU A N 1
ATOM 2118 C CA . LEU A 1 250 ? 11.812 -38.406 -0.307 1 96.62 250 LEU A CA 1
ATOM 2119 C C . LEU A 1 250 ? 13.258 -38.188 0.123 1 96.62 250 LEU A C 1
ATOM 2121 O O . LEU A 1 250 ? 13.969 -39.188 0.381 1 96.62 250 LEU A O 1
ATOM 2125 N N . ALA A 1 251 ? 13.656 -36.969 0.144 1 96.75 251 ALA A N 1
ATOM 2126 C CA . ALA A 1 251 ? 15.016 -36.594 0.536 1 96.75 251 ALA A CA 1
ATOM 2127 C C . ALA A 1 251 ? 15 -35.531 1.625 1 96.75 251 ALA A C 1
ATOM 2129 O O . ALA A 1 251 ? 15.219 -34.344 1.347 1 96.75 251 ALA A O 1
ATOM 2130 N N . PRO A 1 252 ? 14.945 -35.906 2.875 1 95.12 252 PRO A N 1
ATOM 2131 C CA . PRO A 1 252 ? 14.703 -34.969 3.994 1 95.12 252 PRO A CA 1
ATOM 2132 C C . PRO A 1 252 ? 15.828 -33.969 4.18 1 95.12 252 PRO A C 1
ATOM 2134 O O . PRO A 1 252 ? 15.633 -32.938 4.832 1 95.12 252 PRO A O 1
ATOM 2137 N N . LYS A 1 253 ? 17.016 -34.156 3.654 1 95.5 253 LYS A N 1
ATOM 2138 C CA . LYS A 1 253 ? 18.125 -33.219 3.795 1 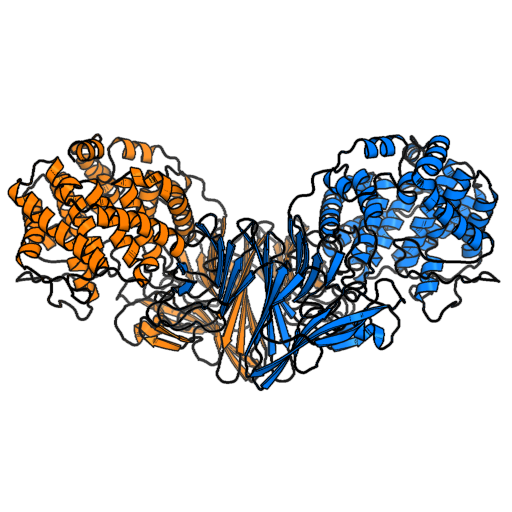95.5 253 LYS A CA 1
ATOM 2139 C C . LYS A 1 253 ? 17.781 -31.875 3.164 1 95.5 253 LYS A C 1
ATOM 2141 O O . LYS A 1 253 ? 18.375 -30.844 3.506 1 95.5 253 LYS A O 1
ATOM 2146 N N . TYR A 1 254 ? 16.781 -31.844 2.293 1 97.25 254 TYR A N 1
ATOM 2147 C CA . TYR A 1 254 ? 16.438 -30.609 1.595 1 97.25 254 TYR A CA 1
ATOM 2148 C C . TYR A 1 254 ? 15.32 -29.859 2.314 1 97.25 254 TYR A C 1
ATOM 2150 O O . TYR A 1 254 ? 14.898 -28.781 1.876 1 97.25 254 TYR A O 1
ATOM 2158 N N . TYR A 1 255 ? 14.844 -30.328 3.404 1 97.06 255 TYR A N 1
ATOM 2159 C CA . TYR A 1 255 ? 13.695 -29.734 4.09 1 97.06 255 TYR A CA 1
ATOM 2160 C C . TYR A 1 255 ? 14.047 -28.359 4.645 1 97.06 255 TYR A C 1
ATOM 2162 O O . TYR A 1 255 ? 13.352 -27.375 4.375 1 97.06 255 TYR A O 1
ATOM 2170 N N . LEU A 1 256 ? 15.156 -28.219 5.375 1 96.56 256 LEU A N 1
ATOM 2171 C CA . LEU A 1 256 ? 15.477 -27 6.109 1 96.56 256 LEU A CA 1
ATOM 2172 C C . LEU A 1 256 ? 15.625 -25.812 5.16 1 96.56 256 LEU A C 1
ATOM 2174 O O . LEU A 1 256 ? 15.031 -24.766 5.383 1 96.56 256 LEU A O 1
ATOM 2178 N N . PRO A 1 257 ? 16.281 -25.969 4.023 1 96 257 PRO A N 1
ATOM 2179 C CA . PRO A 1 257 ? 16.438 -24.828 3.111 1 96 257 PRO A CA 1
ATOM 2180 C C . PRO A 1 257 ? 15.117 -24.453 2.424 1 96 257 PRO A C 1
ATOM 2182 O O . PRO A 1 257 ? 14.977 -23.328 1.942 1 96 257 PRO A O 1
ATOM 2185 N N . LEU A 1 258 ? 14.125 -25.344 2.393 1 98 258 LEU A N 1
ATOM 2186 C CA . LEU A 1 258 ? 12.93 -25.109 1.586 1 98 258 LEU A CA 1
ATOM 2187 C C . LEU A 1 258 ? 11.719 -24.844 2.473 1 98 258 LEU A C 1
ATOM 2189 O O . LEU A 1 258 ? 10.648 -24.484 1.974 1 98 258 LEU A O 1
ATOM 2193 N N . GLU A 1 259 ? 11.891 -24.984 3.789 1 97.88 259 GLU A N 1
ATOM 2194 C CA . GLU A 1 259 ? 10.781 -24.922 4.734 1 97.88 259 GLU A CA 1
ATOM 2195 C C . GLU A 1 259 ? 10.016 -23.609 4.609 1 97.88 259 GLU A C 1
ATOM 2197 O O . GLU A 1 259 ? 8.797 -23.609 4.434 1 97.88 259 GLU A O 1
ATOM 2202 N N . GLU A 1 260 ? 10.719 -22.484 4.621 1 97.69 260 GLU A N 1
ATOM 2203 C CA . GLU A 1 260 ? 10.078 -21.188 4.574 1 97.69 260 GLU A CA 1
ATOM 2204 C C . GLU A 1 260 ? 9.336 -20.984 3.256 1 97.69 260 GLU A C 1
ATOM 2206 O O . GLU A 1 260 ? 8.227 -20.438 3.238 1 97.69 260 GLU A O 1
ATOM 2211 N N . THR A 1 261 ? 10 -21.359 2.197 1 98.31 261 THR A N 1
ATOM 2212 C CA . THR A 1 261 ? 9.383 -21.25 0.88 1 98.31 261 THR A CA 1
ATOM 2213 C C . THR A 1 261 ? 8.086 -22.047 0.819 1 98.31 261 THR A C 1
ATOM 2215 O O . THR A 1 261 ? 7.055 -21.531 0.372 1 98.31 261 THR A O 1
ATOM 2218 N N . ILE A 1 262 ? 8.094 -23.281 1.274 1 98.75 262 ILE A N 1
ATOM 2219 C CA . ILE A 1 262 ? 6.922 -24.141 1.262 1 98.75 262 ILE A CA 1
ATOM 2220 C C . ILE A 1 262 ? 5.816 -23.531 2.109 1 98.75 262 ILE A C 1
ATOM 2222 O O . ILE A 1 262 ? 4.648 -23.5 1.705 1 98.75 262 ILE A O 1
ATOM 2226 N N . GLU A 1 263 ? 6.199 -23.031 3.244 1 98.56 263 GLU A N 1
ATOM 2227 C CA . GLU A 1 263 ? 5.219 -22.391 4.125 1 98.56 263 GLU A CA 1
ATOM 2228 C C . GLU A 1 263 ? 4.516 -21.234 3.426 1 98.56 263 GLU A C 1
ATOM 2230 O O . GLU A 1 263 ? 3.291 -21.125 3.488 1 98.56 263 GLU A O 1
ATOM 2235 N N . LYS A 1 264 ? 5.262 -20.375 2.766 1 98.5 264 LYS A N 1
ATOM 2236 C CA . LYS A 1 264 ? 4.691 -19.219 2.064 1 98.5 264 LYS A CA 1
ATOM 2237 C C . LYS A 1 264 ? 3.795 -19.672 0.914 1 98.5 264 LYS A C 1
ATOM 2239 O O . LYS A 1 264 ? 2.729 -19.094 0.692 1 98.5 264 LYS A O 1
ATOM 2244 N N . MET A 1 265 ? 4.277 -20.656 0.219 1 98.81 265 MET A N 1
ATOM 2245 C CA . MET A 1 265 ? 3.496 -21.156 -0.912 1 98.81 265 MET A CA 1
ATOM 2246 C C . MET A 1 265 ? 2.184 -21.766 -0.439 1 98.81 265 MET A C 1
ATOM 2248 O O . MET A 1 265 ? 1.15 -21.609 -1.091 1 98.81 265 MET A O 1
ATOM 2252 N N . VAL A 1 266 ? 2.23 -22.453 0.661 1 98.81 266 VAL A N 1
ATOM 2253 C CA . VAL A 1 266 ? 1.036 -23.078 1.219 1 98.81 266 VAL A CA 1
ATOM 2254 C C . VAL A 1 266 ? 0.062 -22 1.69 1 98.81 266 VAL A C 1
ATOM 2256 O O . VAL A 1 266 ? -1.148 -22.109 1.484 1 98.81 266 VAL A O 1
ATOM 2259 N N . THR A 1 267 ? 0.553 -20.969 2.283 1 98.44 267 THR A N 1
ATOM 2260 C CA . THR A 1 267 ? -0.288 -19.859 2.715 1 98.44 267 THR A CA 1
ATOM 2261 C C . THR A 1 267 ? -1.027 -19.25 1.527 1 98.44 267 THR A C 1
ATOM 2263 O O . THR A 1 267 ? -2.227 -18.969 1.611 1 98.44 267 THR A O 1
ATOM 2266 N N . TYR A 1 268 ? -0.326 -19.031 0.541 1 98.5 268 TYR A N 1
ATOM 2267 C CA . TYR A 1 268 ? -0.947 -18.531 -0.681 1 98.5 268 TYR A CA 1
ATOM 2268 C C . TYR A 1 268 ? -2.045 -19.469 -1.159 1 98.5 268 TYR A C 1
ATOM 2270 O O . TYR A 1 268 ? -3.146 -19.031 -1.495 1 98.5 268 TYR A O 1
ATOM 2278 N N . LEU A 1 269 ? -1.751 -20.75 -1.248 1 98.75 269 LEU A N 1
ATOM 2279 C CA . LEU A 1 269 ? -2.732 -21.719 -1.727 1 98.75 269 LEU A CA 1
ATOM 2280 C C . LEU A 1 269 ? -3.98 -21.703 -0.851 1 98.75 269 LEU A C 1
ATOM 2282 O O . LEU A 1 269 ? -5.102 -21.766 -1.36 1 98.75 269 LEU A O 1
ATOM 2286 N N . ILE A 1 270 ? -3.766 -21.672 0.434 1 98.31 270 ILE A N 1
ATOM 2287 C CA . ILE A 1 270 ? -4.895 -21.594 1.352 1 98.31 270 ILE A CA 1
ATOM 2288 C C . ILE A 1 270 ? -5.766 -20.391 1 1 98.31 270 ILE A C 1
ATOM 2290 O O . ILE A 1 270 ? -6.992 -20.5 0.913 1 98.31 270 ILE A O 1
ATOM 2294 N N . ALA A 1 271 ? -5.129 -19.281 0.754 1 98.12 271 ALA A N 1
ATOM 2295 C CA . ALA A 1 271 ? -5.867 -18.062 0.427 1 98.12 271 ALA A CA 1
ATOM 2296 C C . ALA A 1 271 ? -6.633 -18.219 -0.884 1 98.12 271 ALA A C 1
ATOM 2298 O O . ALA A 1 271 ? -7.738 -17.703 -1.028 1 98.12 271 ALA A O 1
ATOM 2299 N N . MET A 1 272 ? -6.086 -19 -1.819 1 98.25 272 MET A N 1
ATOM 2300 C CA . MET A 1 272 ? -6.66 -19.141 -3.152 1 98.25 272 MET A CA 1
ATOM 2301 C C . MET A 1 272 ? -7.664 -20.281 -3.189 1 98.25 272 MET A C 1
ATOM 2303 O O . MET A 1 272 ? -8.172 -20.641 -4.254 1 98.25 272 MET A O 1
ATOM 2307 N N . THR A 1 273 ? -7.891 -20.906 -2.105 1 97.94 273 THR A N 1
ATOM 2308 C CA . THR A 1 273 ? -8.859 -22 -1.999 1 97.94 273 THR A CA 1
ATOM 2309 C C . THR A 1 273 ? -10.219 -21.469 -1.556 1 97.94 273 THR A C 1
ATOM 2311 O O . THR A 1 273 ? -10.336 -20.859 -0.491 1 97.94 273 THR A O 1
ATOM 2314 N N . GLY A 1 274 ? -11.227 -21.688 -2.389 1 96.75 274 GLY A N 1
ATOM 2315 C CA . GLY A 1 274 ? -12.578 -21.266 -2.053 1 96.75 274 GLY A CA 1
ATOM 2316 C C . GLY A 1 274 ? -13.18 -22.047 -0.901 1 96.75 274 GLY A C 1
ATOM 2317 O O . GLY A 1 274 ? -12.609 -23.047 -0.453 1 96.75 274 GLY A O 1
ATOM 2318 N N . PRO A 1 275 ? -14.266 -21.547 -0.411 1 96.31 275 PRO A N 1
ATOM 2319 C CA . PRO A 1 275 ? -14.922 -22.266 0.689 1 96.31 275 PRO A CA 1
ATOM 2320 C C . PRO A 1 275 ? -15.422 -23.641 0.284 1 96.31 275 PRO A C 1
ATOM 2322 O O . PRO A 1 275 ? -15.766 -24.453 1.146 1 96.31 275 PRO A O 1
ATOM 2325 N N . ASP A 1 276 ? -15.492 -23.906 -0.965 1 95.69 276 ASP A N 1
ATOM 2326 C CA . ASP A 1 276 ? -15.852 -25.234 -1.47 1 95.69 276 ASP A CA 1
ATOM 2327 C C . ASP A 1 276 ? -14.625 -26.141 -1.56 1 95.69 276 ASP A C 1
ATOM 2329 O O . ASP A 1 276 ? -14.695 -27.234 -2.121 1 95.69 276 ASP A O 1
ATOM 2333 N N . TYR A 1 277 ? -13.438 -25.688 -1.106 1 96.88 277 TYR A N 1
ATOM 2334 C CA . TYR A 1 277 ? -12.172 -26.406 -1.022 1 96.88 277 TYR A CA 1
ATOM 2335 C C . TYR A 1 277 ? -11.562 -26.609 -2.406 1 96.88 277 TYR A C 1
ATOM 2337 O O . TYR A 1 277 ? -10.727 -27.5 -2.604 1 96.88 277 TYR A O 1
ATOM 2345 N N . CYS A 1 278 ? -12.008 -25.828 -3.375 1 97.75 278 CYS A N 1
ATOM 2346 C CA . CYS A 1 278 ? -11.422 -25.875 -4.707 1 97.75 278 CYS A CA 1
ATOM 2347 C C . CYS A 1 278 ? -10.648 -24.594 -5.008 1 97.75 278 CYS A C 1
ATOM 2349 O O . CYS A 1 278 ? -11.023 -23.516 -4.547 1 97.75 278 CYS A O 1
ATOM 2351 N N . GLN A 1 279 ? -9.586 -24.734 -5.785 1 97.94 279 GLN A N 1
ATOM 2352 C CA . GLN A 1 279 ? -8.883 -23.547 -6.25 1 97.94 279 GLN A CA 1
ATOM 2353 C C . GLN A 1 279 ? -9.711 -22.781 -7.281 1 97.94 279 GLN A C 1
ATOM 2355 O O . GLN A 1 279 ? -10.508 -23.375 -8 1 97.94 279 GLN A O 1
ATOM 2360 N N . LEU A 1 280 ? -9.523 -21.484 -7.348 1 96.81 280 LEU A N 1
ATOM 2361 C CA . LEU A 1 280 ? -10.094 -20.656 -8.414 1 96.81 280 LEU A CA 1
ATOM 2362 C C . LEU A 1 280 ? -9.43 -20.969 -9.75 1 96.81 280 LEU A C 1
ATOM 2364 O O . LEU A 1 280 ? -8.234 -21.281 -9.805 1 96.81 280 LEU A O 1
ATOM 2368 N N . ALA A 1 281 ? -10.18 -20.906 -10.797 1 97.56 281 ALA A N 1
ATOM 2369 C CA . ALA A 1 281 ? -9.633 -21.203 -12.117 1 97.56 281 ALA A CA 1
ATOM 2370 C C . ALA A 1 281 ? -8.914 -19.984 -12.703 1 97.56 281 ALA A C 1
ATOM 2372 O O . ALA A 1 281 ? -9.148 -19.625 -13.859 1 97.56 281 ALA A O 1
ATOM 2373 N N . ILE A 1 282 ? -8.047 -19.391 -11.969 1 96.88 282 ILE A N 1
ATOM 2374 C CA . ILE A 1 282 ? -7.285 -18.219 -12.383 1 96.88 282 ILE A CA 1
ATOM 2375 C C . ILE A 1 282 ? -6.148 -18.641 -13.305 1 96.88 282 ILE A C 1
ATOM 2377 O O . ILE A 1 282 ? -5.414 -19.578 -13.008 1 96.88 282 ILE A O 1
ATOM 2381 N N . GLY A 1 283 ? -5.965 -17.922 -14.375 1 96 283 GLY A N 1
ATOM 2382 C CA . GLY A 1 283 ? -4.957 -18.328 -15.344 1 96 283 GLY A CA 1
ATOM 2383 C C . GLY A 1 283 ? -5.23 -19.672 -15.977 1 96 283 GLY A C 1
ATOM 2384 O O . GLY A 1 283 ? -6.371 -19.984 -16.328 1 96 283 GLY A O 1
ATOM 2385 N N . ASP A 1 284 ? -4.207 -20.422 -16.281 1 97.19 284 ASP A N 1
ATOM 2386 C CA . ASP A 1 284 ? -4.359 -21.766 -16.859 1 97.19 284 ASP A CA 1
ATOM 2387 C C . ASP A 1 284 ? -4.586 -22.797 -15.758 1 97.19 284 ASP A C 1
ATOM 2389 O O . ASP A 1 284 ? -3.787 -23.719 -15.594 1 97.19 284 ASP A O 1
ATOM 2393 N N . SER A 1 285 ? -5.688 -22.562 -15.055 1 97.75 285 SER A N 1
ATOM 2394 C CA . SER A 1 285 ? -6.051 -23.453 -13.961 1 97.75 285 SER A CA 1
ATOM 2395 C C . SER A 1 285 ? -7.477 -23.969 -14.117 1 97.75 285 SER A C 1
ATOM 2397 O O . SER A 1 285 ? -8.336 -23.281 -14.672 1 97.75 285 SER A O 1
ATOM 2399 N N . ASP A 1 286 ? -7.73 -25.141 -13.68 1 97.69 286 ASP A N 1
ATOM 2400 C CA . ASP A 1 286 ? -9.062 -25.719 -13.547 1 97.69 286 ASP A CA 1
ATOM 2401 C C . ASP A 1 286 ? -9.602 -25.531 -12.133 1 97.69 286 ASP A C 1
ATOM 2403 O O . ASP A 1 286 ? -8.891 -25.062 -11.25 1 97.69 286 ASP A O 1
ATOM 2407 N N . VAL A 1 287 ? -10.922 -25.766 -11.992 1 97.75 287 VAL A N 1
ATOM 2408 C CA . VAL A 1 287 ? -11.477 -25.875 -10.648 1 97.75 287 VAL A CA 1
ATOM 2409 C C . VAL A 1 287 ? -11.109 -27.219 -10.039 1 97.75 287 VAL A C 1
ATOM 2411 O O . VAL A 1 287 ? -11.68 -28.25 -10.422 1 97.75 287 VAL A O 1
ATOM 2414 N N . THR A 1 288 ? -10.141 -27.25 -9.094 1 97.88 288 THR A N 1
ATOM 2415 C CA . THR A 1 288 ? -9.578 -28.484 -8.57 1 97.88 288 THR A CA 1
ATOM 2416 C C . THR A 1 288 ? -9.609 -28.5 -7.047 1 97.88 288 THR A C 1
ATOM 2418 O O . THR A 1 288 ? -9.305 -27.484 -6.41 1 97.88 288 THR A O 1
ATOM 2421 N N . ASP A 1 289 ? -10 -29.625 -6.496 1 98 289 ASP A N 1
ATOM 2422 C CA . ASP A 1 289 ? -9.977 -29.812 -5.051 1 98 289 ASP A CA 1
ATOM 2423 C C . ASP A 1 289 ? -8.547 -29.719 -4.508 1 98 289 ASP A C 1
ATOM 2425 O O . ASP A 1 289 ? -7.641 -30.391 -5.008 1 98 289 ASP A O 1
ATOM 2429 N N . THR A 1 290 ? -8.32 -28.844 -3.529 1 98.5 290 THR A N 1
ATOM 2430 C CA . THR A 1 290 ? -6.969 -28.578 -3.051 1 98.5 290 THR A CA 1
ATOM 2431 C C . THR A 1 290 ? -6.688 -29.375 -1.776 1 98.5 290 THR A C 1
ATOM 2433 O O . THR A 1 290 ? -5.582 -29.312 -1.233 1 98.5 290 THR A O 1
ATOM 2436 N N . ARG A 1 291 ? -7.672 -30.219 -1.205 1 97.88 291 ARG A N 1
ATOM 2437 C CA . ARG A 1 291 ? -7.582 -30.844 0.108 1 97.88 291 ARG A CA 1
ATOM 2438 C C . ARG A 1 291 ? -6.473 -31.891 0.138 1 97.88 291 ARG A C 1
ATOM 2440 O O . ARG A 1 291 ? -5.844 -32.125 1.177 1 97.88 291 ARG A O 1
ATOM 2447 N N . ASP A 1 292 ? -6.188 -32.531 -0.959 1 98 292 ASP A N 1
ATOM 2448 C CA . ASP A 1 292 ? -5.121 -33.531 -0.98 1 98 292 ASP A CA 1
ATOM 2449 C C . ASP A 1 292 ? -3.754 -32.875 -0.785 1 98 292 ASP A C 1
ATOM 2451 O O . ASP A 1 292 ? -2.934 -33.344 -0.003 1 98 292 ASP A O 1
ATOM 2455 N N . ILE A 1 293 ? -3.525 -31.734 -1.546 1 98.44 293 ILE A N 1
ATOM 2456 C CA . ILE A 1 293 ? -2.256 -31.016 -1.429 1 98.44 293 ILE A CA 1
ATOM 2457 C C . ILE A 1 293 ? -2.111 -30.453 -0.019 1 98.44 293 ILE A C 1
ATOM 2459 O O . ILE A 1 293 ? -1.028 -30.5 0.568 1 98.44 293 ILE A O 1
ATOM 2463 N N . LEU A 1 294 ? -3.197 -29.938 0.546 1 98.62 294 LEU A N 1
ATOM 2464 C CA . LEU A 1 294 ? -3.137 -29.344 1.878 1 98.62 294 LEU A CA 1
ATOM 2465 C C . LEU A 1 294 ? -3.027 -30.422 2.949 1 98.62 294 LEU A C 1
ATOM 2467 O O . LEU A 1 294 ? -2.467 -30.188 4.02 1 98.62 294 LEU A O 1
ATOM 2471 N N . THR A 1 295 ? -3.547 -31.641 2.715 1 98.44 295 THR A N 1
ATOM 2472 C CA . THR A 1 295 ? -3.287 -32.781 3.578 1 98.44 295 THR A CA 1
ATOM 2473 C C . THR A 1 295 ? -1.8 -33.125 3.592 1 98.44 295 THR A C 1
ATOM 2475 O O . THR A 1 295 ? -1.21 -33.312 4.66 1 98.44 295 THR A O 1
ATOM 2478 N N . LEU A 1 296 ? -1.248 -33.188 2.41 1 98.12 296 LEU A N 1
ATOM 2479 C CA . LEU A 1 296 ? 0.187 -33.406 2.295 1 98.12 296 LEU A CA 1
ATOM 2480 C C . LEU A 1 296 ? 0.973 -32.344 3.037 1 98.12 296 LEU A C 1
ATOM 2482 O O . LEU A 1 296 ? 1.905 -32.656 3.781 1 98.12 296 LEU A O 1
ATOM 2486 N N . ALA A 1 297 ? 0.564 -31.078 2.834 1 98.5 297 ALA A N 1
ATOM 2487 C CA . ALA A 1 297 ? 1.237 -29.953 3.467 1 98.5 297 ALA A CA 1
ATOM 2488 C C . ALA A 1 297 ? 1.115 -30.016 4.984 1 98.5 297 ALA A C 1
ATOM 2490 O O . ALA A 1 297 ? 2.031 -29.625 5.707 1 98.5 297 ALA A O 1
ATOM 2491 N N . THR A 1 298 ? -0.009 -30.5 5.512 1 98.38 298 THR A N 1
ATOM 2492 C CA . THR A 1 298 ? -0.211 -30.656 6.945 1 98.38 298 THR A CA 1
ATOM 2493 C C . THR A 1 298 ? 0.85 -31.562 7.547 1 98.38 298 THR A C 1
ATOM 2495 O O . THR A 1 298 ? 1.402 -31.281 8.609 1 98.38 298 THR A O 1
ATOM 2498 N N . LEU A 1 299 ? 1.143 -32.656 6.855 1 97.62 299 LEU A N 1
ATOM 2499 C CA . LEU A 1 299 ? 2.125 -33.594 7.348 1 97.62 299 LEU A CA 1
ATOM 2500 C C . LEU A 1 299 ? 3.539 -33.031 7.215 1 97.62 299 LEU A C 1
ATOM 2502 O O . LEU A 1 299 ? 4.391 -33.281 8.078 1 97.62 299 LEU A O 1
ATOM 2506 N N . VAL A 1 300 ? 3.785 -32.281 6.133 1 97.88 300 VAL A N 1
ATOM 2507 C CA . VAL A 1 300 ? 5.113 -31.734 5.879 1 97.88 300 VAL A CA 1
ATOM 2508 C C . VAL A 1 300 ? 5.418 -30.625 6.887 1 97.88 300 VAL A C 1
ATOM 2510 O O . VAL A 1 300 ? 6.516 -30.578 7.449 1 97.88 300 VAL A O 1
ATOM 2513 N N . LEU A 1 301 ? 4.379 -29.734 7.172 1 97.81 301 LEU A N 1
ATOM 2514 C CA . LEU A 1 301 ? 4.605 -28.547 7.969 1 97.81 301 LEU A CA 1
ATOM 2515 C C . LEU A 1 301 ? 4.113 -28.734 9.398 1 97.81 301 LEU A C 1
ATOM 2517 O O . LEU A 1 301 ? 4.367 -27.906 10.273 1 97.81 301 LEU A O 1
ATOM 2521 N N . LYS A 1 302 ? 3.393 -29.859 9.68 1 96.94 302 LYS A N 1
ATOM 2522 C CA . LYS A 1 302 ? 2.783 -30.094 10.984 1 96.94 302 LYS A CA 1
ATOM 2523 C C . LYS A 1 302 ? 1.973 -28.891 11.438 1 96.94 302 LYS A C 1
ATOM 2525 O O . LYS A 1 302 ? 2.154 -28.391 12.555 1 96.94 302 LYS A O 1
ATOM 2530 N N . SER A 1 303 ? 1.089 -28.438 10.594 1 96.38 303 SER A N 1
ATOM 2531 C CA . SER A 1 303 ? 0.401 -27.172 10.797 1 96.38 303 SER A CA 1
ATOM 2532 C C . SER A 1 303 ? -1.093 -27.375 11.016 1 96.38 303 SER A C 1
ATOM 2534 O O . SER A 1 303 ? -1.765 -28.016 10.203 1 96.38 303 SER A O 1
ATOM 2536 N N . SER A 1 304 ? -1.636 -26.766 12.078 1 97.06 304 SER A N 1
ATOM 2537 C CA . SER A 1 304 ? -3.07 -26.797 12.359 1 97.06 304 SER A CA 1
ATOM 2538 C C . SER A 1 304 ? -3.844 -25.984 11.32 1 97.06 304 SER A C 1
ATOM 2540 O O . SER A 1 304 ? -4.988 -26.312 11 1 97.06 304 SER A O 1
ATOM 2542 N N . LYS A 1 305 ? -3.211 -25 10.82 1 96.06 305 LYS A N 1
ATOM 2543 C CA . LYS A 1 305 ? -3.85 -24.156 9.812 1 96.06 305 LYS A CA 1
ATOM 2544 C C . LYS A 1 305 ? -4.117 -24.938 8.531 1 96.06 305 LYS A C 1
ATOM 2546 O O . LYS A 1 305 ? -5.223 -24.891 7.988 1 96.06 305 LYS A O 1
ATOM 2551 N N . THR A 1 306 ? -3.066 -25.656 8.078 1 97.81 306 THR A N 1
ATOM 2552 C CA . THR A 1 306 ? -3.248 -26.453 6.867 1 97.81 306 THR A CA 1
ATOM 2553 C C . THR A 1 306 ? -4.246 -27.578 7.105 1 97.81 306 THR A C 1
ATOM 2555 O O . THR A 1 306 ? -5.008 -27.953 6.207 1 97.81 306 THR A O 1
ATOM 2558 N N . LYS A 1 307 ? -4.281 -28.109 8.312 1 98.06 307 LYS A N 1
ATOM 2559 C CA . LYS A 1 307 ? -5.191 -29.188 8.68 1 98.06 307 LYS A CA 1
ATOM 2560 C C . LYS A 1 307 ? -6.648 -28.766 8.469 1 98.06 307 LYS A C 1
ATOM 2562 O O . LYS A 1 307 ? -7.48 -29.594 8.07 1 98.06 307 LYS A O 1
ATOM 2567 N N . SER A 1 308 ? -6.93 -27.547 8.672 1 97.38 308 SER A N 1
ATOM 2568 C CA . SER A 1 308 ? -8.297 -27.062 8.562 1 97.38 308 SER A CA 1
ATOM 2569 C C . SER A 1 308 ? -8.773 -27.047 7.113 1 97.38 308 SER A C 1
ATOM 2571 O O . SER A 1 308 ? -9.977 -26.984 6.848 1 97.38 308 SER A O 1
ATOM 2573 N N . PHE A 1 309 ? -7.895 -27.125 6.223 1 97.69 309 PHE A N 1
ATOM 2574 C CA . PHE A 1 309 ? -8.234 -27.125 4.805 1 97.69 309 PHE A CA 1
ATOM 2575 C C . PHE A 1 309 ? -7.965 -28.5 4.188 1 97.69 309 PHE A C 1
ATOM 2577 O O . PHE A 1 309 ? -8.062 -28.656 2.971 1 97.69 309 PHE A O 1
ATOM 2584 N N . SER A 1 310 ? -7.59 -29.469 4.98 1 98 310 SER A N 1
ATOM 2585 C CA . SER A 1 310 ? -7.254 -30.812 4.527 1 98 310 SER A CA 1
ATOM 2586 C C . SER A 1 310 ? -8.469 -31.734 4.594 1 98 310 SER A C 1
ATOM 2588 O O . SER A 1 310 ? -9.531 -31.328 5.066 1 98 310 SER A O 1
ATOM 2590 N N . PHE A 1 311 ? -8.289 -33 4.062 1 97.69 311 PHE A N 1
ATOM 2591 C CA . PHE A 1 311 ? -9.281 -34.062 4.266 1 97.69 311 PHE A CA 1
ATOM 2592 C C . PHE A 1 311 ? -9.328 -34.469 5.73 1 97.69 311 PHE A C 1
ATOM 2594 O O . PHE A 1 311 ? -8.438 -34.156 6.508 1 97.69 311 PHE A O 1
ATOM 2601 N N . ASP A 1 312 ? -10.406 -35.156 6.062 1 96.44 312 ASP A N 1
ATOM 2602 C CA . ASP A 1 312 ? -10.516 -35.688 7.418 1 96.44 312 ASP A CA 1
ATOM 2603 C C . ASP A 1 312 ? -9.5 -36.812 7.652 1 96.44 312 ASP A C 1
ATOM 2605 O O . ASP A 1 312 ? -9 -36.969 8.766 1 96.44 312 ASP A O 1
ATOM 2609 N N . ASN A 1 313 ? -9.305 -37.562 6.527 1 96.62 313 ASN A N 1
ATOM 2610 C CA . ASN A 1 313 ? -8.328 -38.656 6.539 1 96.62 313 ASN A CA 1
ATOM 2611 C C . ASN A 1 313 ? -7.293 -38.5 5.434 1 96.62 313 ASN A C 1
ATOM 2613 O O . ASN A 1 313 ? -7.578 -37.906 4.395 1 96.62 313 ASN A O 1
ATOM 2617 N N . VAL A 1 314 ? -6.141 -39.062 5.723 1 97.5 314 VAL A N 1
ATOM 2618 C CA . VAL A 1 314 ? -5.055 -39 4.754 1 97.5 314 VAL A CA 1
ATOM 2619 C C . VAL A 1 314 ? -5.449 -39.719 3.471 1 97.5 314 VAL A C 1
ATOM 2621 O O . VAL A 1 314 ? -5.922 -40.844 3.516 1 97.5 314 VAL A O 1
ATOM 2624 N N . ASN A 1 315 ? -5.336 -39.094 2.344 1 95.81 315 ASN A N 1
ATOM 2625 C CA . ASN A 1 315 ? -5.727 -39.688 1.064 1 95.81 315 ASN A CA 1
ATOM 2626 C C . ASN A 1 315 ? -4.684 -40.688 0.56 1 95.81 315 ASN A C 1
ATOM 2628 O O . ASN A 1 315 ? -3.555 -40.719 1.057 1 95.81 315 ASN A O 1
ATOM 2632 N N . LEU A 1 316 ? -4.992 -41.406 -0.499 1 93.88 316 LEU A N 1
ATOM 2633 C CA . LEU A 1 316 ? -4.23 -42.562 -0.987 1 93.88 316 LEU A CA 1
ATOM 2634 C C . LEU A 1 316 ? -2.818 -42.156 -1.384 1 93.88 316 LEU A C 1
ATOM 2636 O O . LEU A 1 316 ? -1.844 -42.781 -0.972 1 93.88 316 LEU A O 1
ATOM 2640 N N . GLU A 1 317 ? -2.695 -41.094 -2.137 1 88.75 317 GLU A N 1
ATOM 2641 C CA . GLU A 1 317 ? -1.399 -40.656 -2.67 1 88.75 317 GLU A CA 1
ATOM 2642 C C . GLU A 1 317 ? -0.45 -40.25 -1.55 1 88.75 317 GLU A C 1
ATOM 2644 O O . GLU A 1 317 ? 0.749 -40.531 -1.608 1 88.75 317 GLU A O 1
ATOM 2649 N N . THR A 1 318 ? -1.037 -39.625 -0.536 1 93.5 318 THR A N 1
ATOM 2650 C CA . THR A 1 318 ? -0.24 -39.125 0.589 1 93.5 318 THR A CA 1
ATOM 2651 C C . THR A 1 318 ? 0.113 -40.281 1.528 1 93.5 318 THR A C 1
ATOM 2653 O O . THR A 1 318 ? 1.2 -40.312 2.109 1 93.5 318 THR A O 1
ATOM 2656 N N . LEU A 1 319 ? -0.732 -41.25 1.658 1 94.25 319 LEU A N 1
ATOM 2657 C CA . LEU A 1 319 ? -0.589 -42.344 2.602 1 94.25 319 LEU A CA 1
ATOM 2658 C C . LEU A 1 319 ? 0.71 -43.125 2.355 1 94.25 319 LEU A C 1
ATOM 2660 O O . LEU A 1 319 ? 1.463 -43.375 3.293 1 94.25 319 LEU A O 1
ATOM 2664 N N . LEU A 1 320 ? 1.053 -43.406 1.099 1 89.75 320 LEU A N 1
ATOM 2665 C CA . LEU A 1 320 ? 2.197 -44.25 0.785 1 89.75 320 LEU A CA 1
ATOM 2666 C C . LEU A 1 320 ? 3.504 -43.469 0.919 1 89.75 320 LEU A C 1
ATOM 2668 O O . LEU A 1 320 ? 4.582 -44.062 0.971 1 89.75 320 LEU A O 1
ATOM 2672 N N . LEU A 1 321 ? 3.395 -42.125 0.977 1 91.38 321 LEU A N 1
ATOM 2673 C CA . LEU A 1 321 ? 4.59 -41.281 1.088 1 91.38 321 LEU A CA 1
ATOM 2674 C C . LEU A 1 321 ? 5.055 -41.219 2.537 1 91.38 321 LEU A C 1
ATOM 2676 O O . LEU A 1 321 ? 6.184 -40.781 2.807 1 91.38 321 LEU A O 1
ATOM 2680 N N . PHE A 1 322 ? 4.145 -41.656 3.379 1 91.69 322 PHE A N 1
ATOM 2681 C CA . PHE A 1 322 ? 4.465 -41.562 4.797 1 91.69 322 PHE A CA 1
ATOM 2682 C C . PHE A 1 322 ? 4.293 -42.906 5.5 1 91.69 322 PHE A C 1
ATOM 2684 O O . PHE A 1 322 ? 3.736 -43.844 4.926 1 91.69 322 PHE A O 1
ATOM 2691 N N . GLY A 1 323 ? 4.75 -43 6.727 1 88.38 323 GLY A N 1
ATOM 2692 C CA . GLY A 1 323 ? 4.609 -44.219 7.535 1 88.38 323 GLY A CA 1
ATOM 2693 C C . GLY A 1 323 ? 3.508 -44.094 8.57 1 88.38 323 GLY A C 1
ATOM 2694 O O . GLY A 1 323 ? 2.912 -43.031 8.75 1 88.38 323 GLY A O 1
ATOM 2695 N N . LYS A 1 324 ? 3.316 -45.219 9.156 1 93.69 324 LYS A N 1
ATOM 2696 C CA . LYS A 1 324 ? 2.238 -45.344 10.125 1 93.69 324 LYS A CA 1
ATOM 2697 C C . LYS A 1 324 ? 2.299 -44.25 11.188 1 93.69 324 LYS A C 1
ATOM 2699 O O . LYS A 1 324 ? 1.283 -43.656 11.508 1 93.69 324 LYS A O 1
ATOM 2704 N N . PRO A 1 325 ? 3.424 -43.844 11.711 1 94.38 325 PRO A N 1
ATOM 2705 C CA . PRO A 1 325 ? 3.465 -42.781 12.727 1 94.38 325 PRO A CA 1
ATOM 2706 C C . PRO A 1 325 ? 2.982 -41.438 12.195 1 94.38 325 PRO A C 1
ATOM 2708 O O . PRO A 1 325 ? 2.324 -40.688 12.922 1 94.38 325 PRO A O 1
ATOM 2711 N N . SER A 1 326 ? 3.355 -41.125 10.992 1 94.75 326 SER A N 1
ATOM 2712 C CA . SER A 1 326 ? 2.936 -39.875 10.391 1 94.75 326 SER A CA 1
ATOM 2713 C C . SER A 1 326 ? 1.42 -39.812 10.227 1 94.75 326 SER A C 1
ATOM 2715 O O . SER A 1 326 ? 0.816 -38.75 10.359 1 94.75 326 SER A O 1
ATOM 2717 N N . ILE A 1 327 ? 0.857 -40.938 9.945 1 96.06 327 ILE A N 1
ATOM 2718 C CA . ILE A 1 327 ? -0.589 -41 9.766 1 96.06 327 ILE A CA 1
ATOM 2719 C C . ILE A 1 327 ? -1.283 -40.75 11.109 1 96.06 327 ILE A C 1
ATOM 2721 O O . ILE A 1 327 ? -2.287 -40.062 11.18 1 96.06 327 ILE A O 1
ATOM 2725 N N . TYR A 1 328 ? -0.74 -41.344 12.164 1 95.88 328 TYR A N 1
ATOM 2726 C CA . TYR A 1 328 ? -1.261 -41.094 13.5 1 95.88 328 TYR A CA 1
ATOM 2727 C C . TYR A 1 328 ? -1.077 -39.625 13.891 1 95.88 328 TYR A C 1
ATOM 2729 O O . TYR A 1 328 ? -1.958 -39.031 14.508 1 95.88 328 TYR A O 1
ATOM 2737 N N . LEU A 1 329 ? 0.052 -39.125 13.508 1 96.19 329 LEU A N 1
ATOM 2738 C CA . LEU A 1 329 ? 0.31 -37.719 13.766 1 96.19 329 LEU A CA 1
ATOM 2739 C C . LEU A 1 329 ? -0.742 -36.844 13.102 1 96.19 329 LEU A C 1
ATOM 2741 O O . LEU A 1 329 ? -1.199 -35.875 13.688 1 96.19 329 LEU A O 1
ATOM 2745 N N . PHE A 1 330 ? -1.031 -37.125 11.891 1 97.5 330 PHE A N 1
ATOM 2746 C CA . PHE A 1 330 ? -2.055 -36.375 11.164 1 97.5 330 PHE A CA 1
ATOM 2747 C C . PHE A 1 330 ? -3.352 -36.312 11.969 1 97.5 330 PHE A C 1
ATOM 2749 O O . PHE A 1 330 ? -4 -35.281 12.047 1 97.5 330 PHE A O 1
ATOM 2756 N N . GLU A 1 331 ? -3.762 -37.406 12.523 1 96 331 GLU A N 1
ATOM 2757 C CA . GLU A 1 331 ? -4.992 -37.5 13.305 1 96 331 GLU A CA 1
ATOM 2758 C C . GLU A 1 331 ? -4.91 -36.656 14.562 1 96 331 GLU A C 1
ATOM 2760 O O . GLU A 1 331 ? -5.922 -36.125 15.023 1 96 331 GLU A O 1
ATOM 2765 N N . GLU A 1 332 ? -3.752 -36.438 14.992 1 97.12 332 GLU A N 1
ATOM 2766 C CA . GLU A 1 332 ? -3.549 -35.75 16.25 1 97.12 332 GLU A CA 1
ATOM 2767 C C . GLU A 1 332 ? -3.484 -34.219 16.031 1 97.12 332 GLU A C 1
ATOM 2769 O O . GLU A 1 332 ? -3.764 -33.438 16.938 1 97.12 332 GLU A O 1
ATOM 2774 N N . ILE A 1 333 ? -3.057 -33.844 14.883 1 97.69 333 ILE A N 1
ATOM 2775 C CA . ILE A 1 333 ? -2.973 -32.406 14.586 1 97.69 333 ILE A CA 1
ATOM 2776 C C . ILE A 1 333 ? -4.367 -31.797 14.633 1 97.69 333 ILE A C 1
ATOM 2778 O O . ILE A 1 333 ? -5.277 -32.25 13.938 1 97.69 333 ILE A O 1
ATOM 2782 N N . PRO A 1 334 ? -4.566 -30.844 15.523 1 97.56 334 PRO A N 1
ATOM 2783 C CA . PRO A 1 334 ? -5.887 -30.219 15.602 1 97.56 334 PRO A CA 1
ATOM 2784 C C . PRO A 1 334 ? -6.184 -29.312 14.406 1 97.56 334 PRO A C 1
ATOM 2786 O O . PRO A 1 334 ? -5.262 -28.875 13.711 1 97.56 334 PRO A O 1
ATOM 2789 N N . ARG A 1 335 ? -7.438 -29.062 14.133 1 97.06 335 ARG A N 1
ATOM 2790 C CA . ARG A 1 335 ? -7.863 -28.109 13.125 1 97.06 335 ARG A CA 1
ATOM 2791 C C . ARG A 1 335 ? -7.961 -26.703 13.703 1 97.06 335 ARG A C 1
ATOM 2793 O O . ARG A 1 335 ? -8.617 -26.5 14.727 1 97.06 335 ARG A O 1
ATOM 2800 N N . ALA A 1 336 ? -7.289 -25.781 13.086 1 95.62 336 ALA A N 1
ATOM 2801 C CA . ALA A 1 336 ? -7.387 -24.391 13.531 1 95.62 336 ALA A CA 1
ATOM 2802 C C . ALA A 1 336 ? -8.742 -23.797 13.172 1 95.62 336 ALA A C 1
ATOM 2804 O O . ALA A 1 336 ? -9.367 -24.203 12.188 1 95.62 336 ALA A O 1
ATOM 2805 N N . THR A 1 337 ? -9.203 -22.875 13.969 1 92.56 337 THR A N 1
ATOM 2806 C CA . THR A 1 337 ? -10.391 -22.094 13.602 1 92.56 337 THR A CA 1
ATOM 2807 C C . THR A 1 337 ? -10.078 -21.141 12.453 1 92.56 337 THR A C 1
ATOM 2809 O O . THR A 1 337 ? -9.117 -20.375 12.523 1 92.56 337 THR A O 1
ATOM 2812 N N . ILE A 1 338 ? -10.836 -21.391 11.461 1 88.56 338 ILE A N 1
ATOM 2813 C CA . ILE A 1 338 ? -10.656 -20.5 10.32 1 88.56 338 ILE A CA 1
ATOM 2814 C C . ILE A 1 338 ? -11.461 -19.219 10.523 1 88.56 338 ILE A C 1
ATOM 2816 O O . ILE A 1 338 ? -12.688 -19.25 10.594 1 88.56 338 ILE A O 1
ATOM 2820 N N . GLY A 1 339 ? -10.883 -18.125 10.844 1 88.19 339 GLY A N 1
ATOM 2821 C CA . GLY A 1 339 ? -11.57 -16.859 11.023 1 88.19 339 GLY A CA 1
ATOM 2822 C C . GLY A 1 339 ? -11.531 -15.977 9.789 1 88.19 339 GLY A C 1
ATOM 2823 O O . GLY A 1 339 ? -11.172 -16.438 8.703 1 88.19 339 GLY A O 1
ATOM 2824 N N . GLU A 1 340 ? -12.023 -14.805 9.953 1 94.38 340 GLU A N 1
ATOM 2825 C CA . GLU A 1 340 ? -11.969 -13.812 8.883 1 94.38 340 GLU A CA 1
ATOM 2826 C C . GLU A 1 340 ? -10.523 -13.508 8.492 1 94.38 340 GLU A C 1
ATOM 2828 O O . GLU A 1 340 ? -9.633 -13.523 9.344 1 94.38 340 GLU A O 1
ATOM 2833 N N . SER A 1 341 ? -10.328 -13.445 7.234 1 96.19 341 SER A N 1
ATOM 2834 C CA . SER A 1 341 ? -8.984 -13.133 6.77 1 96.19 341 SER A CA 1
ATOM 2835 C C . SER A 1 341 ? -9.016 -12.188 5.578 1 96.19 341 SER A C 1
ATOM 2837 O O . SER A 1 341 ? -10 -12.141 4.84 1 96.19 341 SER A O 1
ATOM 2839 N N . ALA A 1 342 ? -8.062 -11.32 5.473 1 97.88 342 ALA A N 1
ATOM 2840 C CA . ALA A 1 342 ? -7.812 -10.414 4.359 1 97.88 342 ALA A CA 1
ATOM 2841 C C . ALA A 1 342 ? -6.348 -10.453 3.936 1 97.88 342 ALA A C 1
ATOM 2843 O O . ALA A 1 342 ? -5.465 -10.055 4.699 1 97.88 342 ALA A O 1
ATOM 2844 N N . TYR A 1 343 ? -6.098 -11.031 2.727 1 97.94 343 TYR A N 1
ATOM 2845 C CA . TYR A 1 343 ? -4.73 -11.148 2.229 1 97.94 343 TYR A CA 1
ATOM 2846 C C . TYR A 1 343 ? -4.527 -10.289 0.989 1 97.94 343 TYR A C 1
ATOM 2848 O O . TYR A 1 343 ? -5.359 -10.289 0.082 1 97.94 343 TYR A O 1
ATOM 2856 N N . LEU A 1 344 ? -3.512 -9.477 1.01 1 98.44 344 LEU A N 1
ATOM 2857 C CA . LEU A 1 344 ? -2.938 -8.906 -0.205 1 98.44 344 LEU A CA 1
ATOM 2858 C C . LEU A 1 344 ? -1.599 -9.562 -0.532 1 98.44 344 LEU A C 1
ATOM 2860 O O . LEU A 1 344 ? -0.677 -9.539 0.287 1 98.44 344 LEU A O 1
ATOM 2864 N N . PHE A 1 345 ? -1.516 -10.211 -1.606 1 98.31 345 PHE A N 1
ATOM 2865 C CA . PHE A 1 345 ? -0.241 -10.656 -2.156 1 98.31 345 PHE A CA 1
ATOM 2866 C C . PHE A 1 345 ? 0.338 -9.609 -3.1 1 98.31 345 PHE A C 1
ATOM 2868 O O . PHE A 1 345 ? 0.032 -9.602 -4.293 1 98.31 345 PHE A O 1
ATOM 2875 N N . PRO A 1 346 ? 1.237 -8.805 -2.598 1 96.81 346 PRO A N 1
ATOM 2876 C CA . PRO A 1 346 ? 1.612 -7.582 -3.311 1 96.81 346 PRO A CA 1
ATOM 2877 C C . PRO A 1 346 ? 2.42 -7.859 -4.574 1 96.81 346 PRO A C 1
ATOM 2879 O O . PRO A 1 346 ? 2.441 -7.035 -5.492 1 96.81 346 PRO A O 1
ATOM 2882 N N . ASP A 1 347 ? 3.09 -8.977 -4.656 1 97.19 347 ASP A N 1
ATOM 2883 C CA . ASP A 1 347 ? 3.953 -9.25 -5.801 1 97.19 347 ASP A CA 1
ATOM 2884 C C . ASP A 1 347 ? 3.145 -9.766 -6.988 1 97.19 347 ASP A C 1
ATOM 2886 O O . ASP A 1 347 ? 3.504 -9.531 -8.141 1 97.19 347 ASP A O 1
ATOM 2890 N N . SER A 1 348 ? 2.104 -10.445 -6.68 1 97.06 348 SER A N 1
ATOM 2891 C CA . SER A 1 348 ? 1.255 -10.961 -7.75 1 97.06 348 SER A CA 1
ATOM 2892 C C . SER A 1 348 ? 0.055 -10.055 -7.992 1 97.06 348 SER A C 1
ATOM 2894 O O . SER A 1 348 ? -0.56 -10.102 -9.062 1 97.06 348 SER A O 1
ATOM 2896 N N . GLY A 1 349 ? -0.329 -9.273 -6.977 1 97.81 349 GLY A N 1
ATOM 2897 C CA . GLY A 1 349 ? -1.511 -8.43 -7.086 1 97.81 349 GLY A CA 1
ATOM 2898 C C . GLY A 1 349 ? -2.803 -9.18 -6.824 1 97.81 349 GLY A C 1
ATOM 2899 O O . GLY A 1 349 ? -3.855 -8.812 -7.352 1 97.81 349 GLY A O 1
ATOM 2900 N N . HIS A 1 350 ? -2.734 -10.32 -6.125 1 98.5 350 HIS A N 1
ATOM 2901 C CA . HIS A 1 350 ? -3.92 -11.094 -5.773 1 9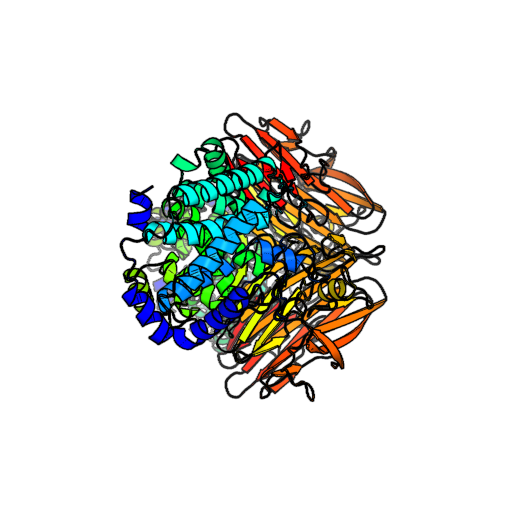8.5 350 HIS A CA 1
ATOM 2902 C C . HIS A 1 350 ? -4.43 -10.719 -4.387 1 98.5 350 HIS A C 1
ATOM 2904 O O . HIS A 1 350 ? -3.637 -10.531 -3.459 1 98.5 350 HIS A O 1
ATOM 2910 N N . VAL A 1 351 ? -5.738 -10.508 -4.297 1 98.75 351 VAL A N 1
ATOM 2911 C CA . VAL A 1 351 ? -6.371 -10.188 -3.02 1 98.75 351 VAL A CA 1
ATOM 2912 C C . VAL A 1 351 ? -7.434 -11.234 -2.693 1 98.75 351 VAL A C 1
ATOM 2914 O O . VAL A 1 351 ? -8.242 -11.602 -3.553 1 98.75 351 VAL A O 1
ATOM 2917 N N . CYS A 1 352 ? -7.406 -11.75 -1.488 1 98.62 352 CYS A N 1
ATOM 2918 C CA . CYS A 1 352 ? -8.406 -12.703 -1.02 1 98.62 352 CYS A CA 1
ATOM 2919 C C . CYS A 1 352 ? -9.039 -12.227 0.284 1 98.62 352 CYS A C 1
ATOM 2921 O O . CYS A 1 352 ? -8.336 -11.945 1.255 1 98.62 352 CYS A O 1
ATOM 2923 N N . LEU A 1 353 ? -10.336 -12.125 0.281 1 98.44 353 LEU A N 1
ATOM 2924 C CA . LEU A 1 353 ? -11.102 -11.766 1.471 1 98.44 353 LEU A CA 1
ATOM 2925 C C . LEU A 1 353 ? -12.039 -12.906 1.874 1 98.44 353 LEU A C 1
ATOM 2927 O O . LEU A 1 353 ? -12.758 -13.453 1.032 1 98.44 353 LEU A O 1
ATOM 2931 N N . ARG A 1 354 ? -11.898 -13.305 3.082 1 96.81 354 ARG A N 1
ATOM 2932 C CA . ARG A 1 354 ? -12.758 -14.359 3.611 1 96.81 354 ARG A CA 1
ATOM 2933 C C . ARG A 1 354 ? -13.453 -13.906 4.891 1 96.81 354 ARG A C 1
ATOM 2935 O O . ARG A 1 354 ? -12.805 -13.398 5.809 1 96.81 354 ARG A O 1
ATOM 2942 N N . ASP A 1 355 ? -14.711 -13.953 4.891 1 94.81 355 ASP A N 1
ATOM 2943 C CA . ASP A 1 355 ? -15.453 -13.734 6.129 1 94.81 355 ASP A CA 1
ATOM 2944 C C . ASP A 1 355 ? -16.438 -14.875 6.391 1 94.81 355 ASP A C 1
ATOM 2946 O O . ASP A 1 355 ? -16.281 -15.977 5.852 1 94.81 355 ASP A O 1
ATOM 2950 N N . ASP A 1 356 ? -17.375 -14.75 7.328 1 90.44 356 ASP A N 1
ATOM 2951 C CA . ASP A 1 356 ? -18.234 -15.844 7.789 1 90.44 356 ASP A CA 1
ATOM 2952 C C . ASP A 1 356 ? -19.141 -16.328 6.668 1 90.44 356 ASP A C 1
ATOM 2954 O O . ASP A 1 356 ? -19.578 -17.484 6.672 1 90.44 356 ASP A O 1
ATOM 2958 N N . ARG A 1 357 ? -19.359 -15.461 5.723 1 93.31 357 ARG A N 1
ATOM 2959 C CA . ARG A 1 357 ? -20.359 -15.789 4.707 1 93.31 357 ARG A CA 1
ATOM 2960 C C . ARG A 1 357 ? -19.734 -15.812 3.316 1 93.31 357 ARG A C 1
ATOM 2962 O O . ARG A 1 357 ? -20.062 -16.672 2.494 1 93.31 357 ARG A O 1
ATOM 2969 N N . ARG A 1 358 ? -18.797 -14.984 3.098 1 96.31 358 ARG A N 1
ATOM 2970 C CA . ARG A 1 358 ? -18.328 -14.75 1.732 1 96.31 358 ARG A CA 1
ATOM 2971 C C . ARG A 1 358 ? -16.859 -15.094 1.587 1 96.31 358 ARG A C 1
ATOM 2973 O O . ARG A 1 358 ? -16.109 -15.102 2.572 1 96.31 358 ARG A O 1
ATOM 2980 N N . TYR A 1 359 ? -16.5 -15.422 0.393 1 97.88 359 TYR A N 1
ATOM 2981 C CA . TYR A 1 359 ? -15.125 -15.453 -0.084 1 97.88 359 TYR A CA 1
ATOM 2982 C C . TYR A 1 359 ? -14.977 -14.648 -1.373 1 97.88 359 TYR A C 1
ATOM 2984 O O . TYR A 1 359 ? -15.75 -14.836 -2.316 1 97.88 359 TYR A O 1
ATOM 2992 N N . ILE A 1 360 ? -14.047 -13.688 -1.38 1 98.69 360 ILE A N 1
ATOM 2993 C CA . ILE A 1 360 ? -13.852 -12.82 -2.537 1 98.69 360 ILE A CA 1
ATOM 2994 C C . ILE A 1 360 ? -12.398 -12.883 -2.998 1 98.69 360 ILE A C 1
ATOM 2996 O O . ILE A 1 360 ? -11.477 -12.883 -2.176 1 98.69 360 ILE A O 1
ATOM 3000 N N . PHE A 1 361 ? -12.258 -13.039 -4.254 1 98.62 361 PHE A N 1
ATOM 3001 C CA . PHE A 1 361 ? -10.953 -12.898 -4.887 1 98.62 361 PHE A CA 1
ATOM 3002 C C . PHE A 1 361 ? -10.93 -11.703 -5.828 1 98.62 361 PHE A C 1
ATOM 3004 O O . PHE A 1 361 ? -11.898 -11.453 -6.551 1 98.62 361 PHE A O 1
ATOM 3011 N N . PHE A 1 362 ? -9.914 -10.883 -5.777 1 98.81 362 PHE A N 1
ATOM 3012 C CA . PHE A 1 362 ? -9.68 -9.742 -6.656 1 98.81 362 PHE A CA 1
ATOM 3013 C C . PHE A 1 362 ? -8.266 -9.781 -7.223 1 98.81 362 PHE A C 1
ATOM 3015 O O . PHE A 1 362 ? -7.312 -10.117 -6.512 1 98.81 362 PHE A O 1
ATOM 3022 N N . LYS A 1 363 ? -8.164 -9.445 -8.523 1 98.19 363 LYS A N 1
ATOM 3023 C CA . LYS A 1 363 ? -6.844 -9.477 -9.141 1 98.19 363 LYS A CA 1
ATOM 3024 C C . LYS A 1 363 ? -6.512 -8.148 -9.805 1 98.19 363 LYS A C 1
ATOM 3026 O O . LYS A 1 363 ? -7.301 -7.637 -10.602 1 98.19 363 LYS A O 1
ATOM 3031 N N . ASN A 1 364 ? -5.375 -7.609 -9.477 1 98 364 ASN A N 1
ATOM 3032 C CA . ASN A 1 364 ? -4.695 -6.555 -10.219 1 98 364 ASN A CA 1
ATOM 3033 C C . ASN A 1 364 ? -3.191 -6.566 -9.961 1 98 364 ASN A C 1
ATOM 3035 O O . ASN A 1 364 ? -2.73 -6.094 -8.922 1 98 364 ASN A O 1
ATOM 3039 N N . GLY A 1 365 ? -2.504 -7.133 -10.844 1 96.88 365 GLY A N 1
ATOM 3040 C CA . GLY A 1 365 ? -1.07 -7.262 -10.633 1 96.88 365 GLY A CA 1
ATOM 3041 C C . GLY A 1 365 ? -0.283 -7.336 -11.93 1 96.88 365 GLY A C 1
ATOM 3042 O O . GLY A 1 365 ? -0.854 -7.219 -13.016 1 96.88 365 GLY A O 1
ATOM 3043 N N . PRO A 1 366 ? 1.018 -7.461 -11.805 1 96.38 366 PRO A N 1
ATOM 3044 C CA . PRO A 1 366 ? 1.879 -7.516 -12.984 1 96.38 366 PRO A CA 1
ATOM 3045 C C . PRO A 1 366 ? 1.624 -8.75 -13.844 1 96.38 366 PRO A C 1
ATOM 3047 O O . PRO A 1 366 ? 1.027 -9.727 -13.375 1 96.38 366 PRO A O 1
ATOM 3050 N N . PHE A 1 367 ? 2.064 -8.625 -15.078 1 96.81 367 PHE A N 1
ATOM 3051 C CA . PHE A 1 367 ? 2.002 -9.773 -15.977 1 96.81 367 PHE A CA 1
ATOM 3052 C C . PHE A 1 367 ? 2.863 -10.914 -15.453 1 96.81 367 PHE A C 1
ATOM 3054 O O . PHE A 1 367 ? 4.012 -10.703 -15.055 1 96.81 367 PHE A O 1
ATOM 3061 N N . GLY A 1 368 ? 2.316 -12.109 -15.375 1 94.81 368 GLY A N 1
ATOM 3062 C CA . GLY A 1 368 ? 3.074 -13.289 -14.992 1 94.81 368 GLY A CA 1
ATOM 3063 C C . GLY A 1 368 ? 3.77 -13.961 -16.156 1 94.81 368 GLY A C 1
ATOM 3064 O O . GLY A 1 368 ? 4.734 -13.422 -16.703 1 94.81 368 GLY A O 1
ATOM 3065 N N . SER A 1 369 ? 3.23 -14.953 -16.688 1 95.12 369 SER A N 1
ATOM 3066 C CA . SER A 1 369 ? 3.762 -15.758 -17.797 1 95.12 369 SER A CA 1
ATOM 3067 C C . SER A 1 369 ? 2.732 -15.914 -18.906 1 95.12 369 SER A C 1
ATOM 3069 O O . SER A 1 369 ? 1.735 -15.195 -18.953 1 95.12 369 SER A O 1
ATOM 3071 N N . ALA A 1 370 ? 3.061 -16.859 -19.766 1 93 370 ALA A N 1
ATOM 3072 C CA . ALA A 1 370 ? 2.127 -17.172 -20.844 1 93 370 ALA A CA 1
ATOM 3073 C C . ALA A 1 370 ? 0.824 -17.75 -20.297 1 93 370 ALA A C 1
ATOM 3075 O O . ALA A 1 370 ? -0.189 -17.781 -21 1 93 370 ALA A O 1
ATOM 3076 N N . HIS A 1 371 ? 0.797 -18.094 -19.016 1 95.69 371 HIS A N 1
ATOM 3077 C CA . HIS A 1 371 ? -0.384 -18.672 -18.375 1 95.69 371 HIS A CA 1
ATOM 3078 C C . HIS A 1 371 ? -1.318 -17.578 -17.875 1 95.69 371 HIS A C 1
ATOM 3080 O O . HIS A 1 371 ? -2.426 -17.859 -17.406 1 95.69 371 HIS A O 1
ATOM 3086 N N . THR A 1 372 ? -0.92 -16.359 -17.969 1 94.69 372 THR A N 1
ATOM 3087 C CA . THR A 1 372 ? -1.706 -15.242 -17.484 1 94.69 372 THR A CA 1
ATOM 3088 C C . THR A 1 372 ? -2.832 -14.898 -18.453 1 94.69 372 THR A C 1
ATOM 3090 O O . THR A 1 372 ? -2.621 -14.859 -19.672 1 94.69 372 THR A O 1
ATOM 3093 N N . HIS A 1 373 ? -3.996 -14.766 -17.906 1 97.19 373 HIS A N 1
ATOM 3094 C CA . HIS A 1 373 ? -5.121 -14.258 -18.688 1 97.19 373 HIS A CA 1
ATOM 3095 C C . HIS A 1 373 ? -5.27 -12.75 -18.516 1 97.19 373 HIS A C 1
ATOM 3097 O O . HIS A 1 373 ? -4.586 -12.141 -17.688 1 97.19 373 HIS A O 1
ATOM 3103 N N . SER A 1 374 ? -6.043 -12.148 -19.469 1 96.94 374 SER A N 1
ATOM 3104 C CA . SER A 1 374 ? -6.309 -10.719 -19.359 1 96.94 374 SER A CA 1
ATOM 3105 C C . SER A 1 374 ? -7.477 -10.445 -18.422 1 96.94 374 SER A C 1
ATOM 3107 O O . SER A 1 374 ? -8.555 -10.047 -18.859 1 96.94 374 SER A O 1
ATOM 3109 N N . ASP A 1 375 ? -7.195 -10.578 -17.109 1 97.44 375 ASP A N 1
ATOM 3110 C CA . ASP A 1 375 ? -8.25 -10.547 -16.094 1 97.44 375 ASP A CA 1
ATOM 3111 C C . ASP A 1 375 ? -7.918 -9.555 -14.984 1 97.44 375 ASP A C 1
ATOM 3113 O O . ASP A 1 375 ? -8.297 -9.766 -13.828 1 97.44 375 ASP A O 1
ATOM 3117 N N . ASN A 1 376 ? -7.094 -8.469 -15.242 1 97.56 376 ASN A N 1
ATOM 3118 C CA . ASN A 1 376 ? -6.855 -7.434 -14.242 1 97.56 376 ASN A CA 1
ATOM 3119 C C . ASN A 1 376 ? -8.148 -6.715 -13.859 1 97.56 376 ASN A C 1
ATOM 3121 O O . ASN A 1 376 ? -8.992 -6.449 -14.711 1 97.56 376 ASN A O 1
ATOM 3125 N N . ASN A 1 377 ? -8.289 -6.43 -12.617 1 98.38 377 ASN A N 1
ATOM 3126 C CA . ASN A 1 377 ? -9.469 -5.809 -12.016 1 98.38 377 ASN A CA 1
ATOM 3127 C C . ASN A 1 377 ? -10.68 -6.738 -12.047 1 98.38 377 ASN A C 1
ATOM 3129 O O . ASN A 1 377 ? -11.82 -6.285 -11.977 1 98.38 377 ASN A O 1
ATOM 3133 N N . SER A 1 378 ? -10.469 -8.023 -12.211 1 98.25 378 SER A N 1
ATOM 3134 C CA . SER A 1 378 ? -11.57 -8.984 -12.156 1 98.25 378 SER A CA 1
ATOM 3135 C C . SER A 1 378 ? -11.875 -9.391 -10.719 1 98.25 378 SER A C 1
ATOM 3137 O O . SER A 1 378 ? -11.023 -9.258 -9.836 1 98.25 378 SER A O 1
ATOM 3139 N N . VAL A 1 379 ? -13.117 -9.898 -10.5 1 98.38 379 VAL A N 1
ATOM 3140 C CA . VAL A 1 379 ? -13.547 -10.281 -9.156 1 98.38 379 VAL A CA 1
ATOM 3141 C C . VAL A 1 379 ? -14.273 -11.625 -9.211 1 98.38 379 VAL A C 1
ATOM 3143 O O . VAL A 1 379 ? -15.008 -11.898 -10.156 1 98.38 379 VAL A O 1
ATOM 3146 N N . CYS A 1 380 ? -13.969 -12.477 -8.328 1 98.69 380 CYS A N 1
ATOM 3147 C CA . CYS A 1 380 ? -14.758 -13.672 -8.023 1 98.69 380 CYS A CA 1
ATOM 3148 C C . CYS A 1 380 ? -15.438 -13.547 -6.664 1 98.69 380 CYS A C 1
ATOM 3150 O O . CYS A 1 380 ? -14.867 -12.969 -5.734 1 98.69 380 CYS A O 1
ATOM 3152 N N . LEU A 1 381 ? -16.656 -14.094 -6.594 1 98.62 381 LEU A N 1
ATOM 3153 C CA . LEU A 1 381 ? -17.438 -13.992 -5.363 1 98.62 381 LEU A CA 1
ATOM 3154 C C . LEU A 1 381 ? -18.125 -15.312 -5.039 1 98.62 381 LEU A C 1
ATOM 3156 O O . LEU A 1 381 ? -18.766 -15.914 -5.902 1 98.62 381 LEU A O 1
ATOM 3160 N N . TYR A 1 382 ? -17.875 -15.82 -3.855 1 98.25 382 TYR A N 1
ATOM 3161 C CA . TYR A 1 382 ? -18.641 -16.922 -3.273 1 98.25 382 TYR A CA 1
ATOM 3162 C C . TYR A 1 382 ? -19.578 -16.406 -2.195 1 98.25 382 TYR A C 1
ATOM 3164 O O . TYR A 1 382 ? -19.234 -15.516 -1.423 1 98.25 382 TYR A O 1
ATOM 3172 N N . ASP A 1 383 ? -20.75 -16.922 -2.221 1 97.62 383 ASP A N 1
ATOM 3173 C CA . ASP A 1 383 ? -21.75 -16.656 -1.182 1 97.62 383 ASP A CA 1
ATOM 3174 C C . ASP A 1 383 ? -22.328 -17.953 -0.637 1 97.62 383 ASP A C 1
ATOM 3176 O O . ASP A 1 383 ? -22.812 -18.797 -1.402 1 97.62 383 ASP A O 1
ATOM 3180 N N . LYS A 1 384 ? -22.266 -18.141 0.715 1 95.81 384 LYS A N 1
ATOM 3181 C CA . LYS A 1 384 ? -22.781 -19.344 1.361 1 95.81 384 LYS A CA 1
ATOM 3182 C C . LYS A 1 384 ? -22.172 -20.594 0.729 1 95.81 384 LYS A C 1
ATOM 3184 O O . LYS A 1 384 ? -22.906 -21.531 0.378 1 95.81 384 LYS A O 1
ATOM 3189 N N . LYS A 1 385 ? -20.859 -20.547 0.453 1 94.62 385 LYS A N 1
ATOM 3190 C CA . LYS A 1 385 ? -20.016 -21.641 -0.002 1 94.62 385 LYS A CA 1
ATOM 3191 C C . LYS A 1 385 ? -20.297 -22 -1.461 1 94.62 385 LYS A C 1
ATOM 3193 O O . LYS A 1 385 ? -19.812 -23.016 -1.967 1 94.62 385 LYS A O 1
ATOM 3198 N N . LYS A 1 386 ? -21.094 -21.141 -2.1 1 96.5 386 LYS A N 1
ATOM 3199 C CA . LYS A 1 386 ? -21.375 -21.359 -3.512 1 96.5 386 LYS A CA 1
ATOM 3200 C C . LYS A 1 386 ? -20.734 -20.297 -4.383 1 96.5 386 LYS A C 1
ATOM 3202 O O . LYS A 1 386 ? -20.734 -19.109 -4.031 1 96.5 386 LYS A O 1
ATOM 3207 N N . PRO A 1 387 ? -20.156 -20.734 -5.484 1 98 387 PRO A N 1
ATOM 3208 C CA . PRO A 1 387 ? -19.625 -19.719 -6.398 1 98 387 PRO A CA 1
ATOM 3209 C C . PRO A 1 387 ? -20.719 -18.891 -7.074 1 98 387 PRO A C 1
ATOM 3211 O O . PRO A 1 387 ? -21.719 -19.453 -7.512 1 98 387 PRO A O 1
ATOM 3214 N N . ILE A 1 388 ? -20.609 -17.609 -7.109 1 98.44 388 ILE A N 1
ATOM 3215 C CA . ILE A 1 388 ? -21.547 -16.703 -7.762 1 98.44 388 ILE A CA 1
ATOM 3216 C C . ILE A 1 388 ? -20.906 -16.109 -9.008 1 98.44 388 ILE A C 1
ATOM 3218 O O . ILE A 1 388 ? -21.172 -16.547 -10.133 1 98.44 388 ILE A O 1
ATOM 3222 N N . PHE A 1 389 ? -19.969 -15.188 -8.805 1 98.69 389 PHE A N 1
ATOM 3223 C CA . PHE A 1 389 ? -19.125 -14.703 -9.883 1 98.69 389 PHE A CA 1
ATOM 3224 C C . PHE A 1 389 ? -17.844 -15.523 -9.961 1 98.69 389 PHE A C 1
ATOM 3226 O O . PHE A 1 389 ? -17.172 -15.75 -8.945 1 98.69 389 PHE A O 1
ATOM 3233 N N . ILE A 1 390 ? -17.484 -16 -11.156 1 98.69 390 ILE A N 1
ATOM 3234 C CA . ILE A 1 390 ? -16.359 -16.922 -11.234 1 98.69 390 ILE A CA 1
ATOM 3235 C C . ILE A 1 390 ? -15.43 -16.516 -12.375 1 98.69 390 ILE A C 1
ATOM 3237 O O . ILE A 1 390 ? -15.766 -15.617 -13.156 1 98.69 390 ILE A O 1
ATOM 3241 N N . ASP A 1 391 ? -14.211 -17 -12.391 1 98.25 391 ASP A N 1
ATOM 3242 C CA . ASP A 1 391 ? -13.359 -16.984 -13.578 1 98.25 391 ASP A CA 1
ATOM 3243 C C . ASP A 1 391 ? -13.812 -18.016 -14.602 1 98.25 391 ASP A C 1
ATOM 3245 O O . ASP A 1 391 ? -14.172 -19.141 -14.234 1 98.25 391 ASP A O 1
ATOM 3249 N N . ALA A 1 392 ? -13.734 -17.703 -15.836 1 97.75 392 ALA A N 1
ATOM 3250 C CA . ALA A 1 392 ? -14.328 -18.547 -16.875 1 97.75 392 ALA A CA 1
ATOM 3251 C C . ALA A 1 392 ? -13.484 -19.797 -17.109 1 97.75 392 ALA A C 1
ATOM 3253 O O . ALA A 1 392 ? -13.953 -20.766 -17.703 1 97.75 392 ALA A O 1
ATOM 3254 N N . GLY A 1 393 ? -12.203 -19.766 -16.719 1 97.75 393 GLY A N 1
ATOM 3255 C CA . GLY A 1 393 ? -11.344 -20.938 -16.859 1 97.75 393 GLY A CA 1
ATOM 3256 C C . GLY A 1 393 ? -10.516 -20.906 -18.125 1 97.75 393 GLY A C 1
ATOM 3257 O O . GLY A 1 393 ? -10.531 -19.922 -18.875 1 97.75 393 GLY A O 1
ATOM 3258 N N . ARG A 1 394 ? -9.742 -21.922 -18.438 1 97.31 394 ARG A N 1
ATOM 3259 C CA . ARG A 1 394 ? -8.727 -21.906 -19.484 1 97.31 394 ARG A CA 1
ATOM 3260 C C . ARG A 1 394 ? -9.219 -22.641 -20.734 1 97.31 394 ARG A C 1
ATOM 3262 O O . ARG A 1 394 ? -8.781 -22.328 -21.844 1 97.31 394 ARG A O 1
ATOM 3269 N N . TYR A 1 395 ? -10.055 -23.75 -20.578 1 97.38 395 TYR A N 1
ATOM 3270 C CA . TYR A 1 395 ? -10.633 -24.594 -21.625 1 97.38 395 TYR A CA 1
ATOM 3271 C C . TYR A 1 395 ? -9.586 -25.5 -22.25 1 97.38 395 TYR A C 1
ATOM 3273 O O . TYR A 1 395 ? -9.43 -26.641 -21.828 1 97.38 395 TYR A O 1
ATOM 3281 N N . THR A 1 396 ? -8.656 -24.969 -23.219 1 97.12 396 THR A N 1
ATOM 3282 C CA . THR A 1 396 ? -7.738 -25.844 -23.953 1 97.12 396 THR A CA 1
ATOM 3283 C C . THR A 1 396 ? -6.434 -25.125 -24.266 1 97.12 396 THR A C 1
ATOM 3285 O O . THR A 1 396 ? -6.301 -23.922 -24.016 1 97.12 396 THR A O 1
ATOM 3288 N N . TYR A 1 397 ? -5.391 -25.891 -24.719 1 96.62 397 TYR A N 1
ATOM 3289 C CA . TYR A 1 397 ? -4.148 -25.297 -25.203 1 96.62 397 TYR A CA 1
ATOM 3290 C C . TYR A 1 397 ? -4.07 -25.344 -26.719 1 96.62 397 TYR A C 1
ATOM 3292 O O . TYR A 1 397 ? -3.133 -24.797 -27.328 1 96.62 397 TYR A O 1
ATOM 3300 N N . LYS A 1 398 ? -4.965 -25.984 -27.344 1 95.94 398 LYS A N 1
ATOM 3301 C CA . LYS A 1 398 ? -4.98 -26 -28.812 1 95.94 398 LYS A CA 1
ATOM 3302 C C . LYS A 1 398 ? -5.184 -24.594 -29.375 1 95.94 398 LYS A C 1
ATOM 3304 O O . LYS A 1 398 ? -5.898 -23.781 -28.781 1 95.94 398 LYS A O 1
ATOM 3309 N N . GLU A 1 399 ? -4.5 -24.406 -30.547 1 96.81 399 GLU A N 1
ATOM 3310 C CA . GLU A 1 399 ? -4.648 -23.109 -31.188 1 96.81 399 GLU A CA 1
ATOM 3311 C C . GLU A 1 399 ? -6.004 -22.984 -31.891 1 96.81 399 GLU A C 1
ATOM 3313 O O . GLU A 1 399 ? -6.125 -23.281 -33.062 1 96.81 399 GLU A O 1
ATOM 3318 N N . GLU A 1 400 ? -6.902 -22.562 -31.172 1 96.12 400 GLU A N 1
ATOM 3319 C CA . GLU A 1 400 ? -8.242 -22.328 -31.703 1 96.12 400 GLU A CA 1
ATOM 3320 C C . GLU A 1 400 ? -8.867 -21.078 -31.094 1 96.12 400 GLU A C 1
ATOM 3322 O O . GLU A 1 400 ? -8.414 -20.609 -30.047 1 96.12 400 GLU A O 1
ATOM 3327 N N . GLN A 1 401 ? -9.898 -20.656 -31.656 1 96.69 401 GLN A N 1
ATOM 3328 C CA . GLN A 1 401 ? -10.492 -19.375 -31.297 1 96.69 401 GLN A CA 1
ATOM 3329 C C . GLN A 1 401 ? -11 -19.391 -29.859 1 96.69 401 GLN A C 1
ATOM 3331 O O . GLN A 1 401 ? -10.828 -18.406 -29.125 1 96.69 401 GLN A O 1
ATOM 3336 N N . LEU A 1 402 ? -11.578 -20.438 -29.406 1 97.06 402 LEU A N 1
ATOM 3337 C CA . LEU A 1 402 ? -12.141 -20.5 -28.062 1 97.06 402 LEU A CA 1
ATOM 3338 C C . LEU A 1 402 ? -11.047 -20.391 -27.016 1 97.06 402 LEU A C 1
ATOM 3340 O O . LEU A 1 402 ? -11.273 -19.844 -25.938 1 97.06 402 LEU A O 1
ATOM 3344 N N . ARG A 1 403 ? -9.859 -20.938 -27.344 1 97.81 403 ARG A N 1
ATOM 3345 C CA . ARG A 1 403 ? -8.719 -20.766 -26.453 1 97.81 403 ARG A CA 1
ATOM 3346 C C . ARG A 1 403 ? -8.422 -19.281 -26.219 1 97.81 403 ARG A C 1
ATOM 3348 O O . ARG A 1 403 ? -8.227 -18.859 -25.078 1 97.81 403 ARG A O 1
ATOM 3355 N N . TYR A 1 404 ? -8.469 -18.516 -27.281 1 97.25 404 TYR A N 1
ATOM 3356 C CA . TYR A 1 404 ? -8.203 -17.078 -27.203 1 97.25 404 TYR A CA 1
ATOM 3357 C C . TYR A 1 404 ? -9.328 -16.359 -26.469 1 97.25 404 TYR A C 1
ATOM 3359 O O . TYR A 1 404 ? -9.078 -15.445 -25.688 1 97.25 404 TYR A O 1
ATOM 3367 N N . ASP A 1 405 ? -10.508 -16.812 -26.719 1 96.81 405 ASP A N 1
ATOM 3368 C CA . ASP A 1 405 ? -11.672 -16.188 -26.094 1 96.81 405 ASP A CA 1
ATOM 3369 C C . ASP A 1 405 ? -11.609 -16.312 -24.578 1 96.81 405 ASP A C 1
ATOM 3371 O O . ASP A 1 405 ? -11.914 -15.359 -23.859 1 96.81 405 ASP A O 1
ATOM 3375 N N . PHE A 1 406 ? -11.219 -17.438 -24.078 1 97.75 406 PHE A N 1
ATOM 3376 C CA . PHE A 1 406 ? -11.164 -17.688 -22.641 1 97.75 406 PHE A CA 1
ATOM 3377 C C . PHE A 1 406 ? -10.039 -16.875 -22 1 97.75 406 PHE A C 1
ATOM 3379 O O . PHE A 1 406 ? -10.109 -16.547 -20.812 1 97.75 406 PHE A O 1
ATOM 3386 N N . LYS A 1 407 ? -9.031 -16.516 -22.781 1 97.19 407 LYS A N 1
ATOM 3387 C CA . LYS A 1 407 ? -7.91 -15.727 -22.266 1 97.19 407 LYS A CA 1
ATOM 3388 C C . LYS A 1 407 ? -8.234 -14.242 -22.281 1 97.19 407 LYS A C 1
ATOM 3390 O O . LYS A 1 407 ? -7.629 -13.461 -21.562 1 97.19 407 LYS A O 1
ATOM 3395 N N . ARG A 1 408 ? -9.227 -13.836 -23.047 1 96.62 408 ARG A N 1
ATOM 3396 C CA . ARG A 1 408 ? -9.531 -12.43 -23.297 1 96.62 408 ARG A CA 1
ATOM 3397 C C . ARG A 1 408 ? -10.242 -11.797 -22.109 1 96.62 408 ARG A C 1
ATOM 3399 O O . ARG A 1 408 ? -10.953 -12.484 -21.375 1 96.62 408 ARG A O 1
ATOM 3406 N N . SER A 1 409 ? -10.031 -10.492 -22.062 1 97.12 409 SER A N 1
ATOM 3407 C CA . SER A 1 409 ? -10.664 -9.734 -20.984 1 97.12 409 SER A CA 1
ATOM 3408 C C . SER A 1 409 ? -12.188 -9.859 -21.047 1 97.12 409 SER A C 1
ATOM 3410 O O . SER A 1 409 ? -12.852 -9.797 -20 1 97.12 409 SER A O 1
ATOM 3412 N N . THR A 1 410 ? -12.773 -10.164 -22.156 1 96.12 410 THR A N 1
ATOM 3413 C CA . THR A 1 410 ? -14.219 -10.25 -22.328 1 96.12 410 THR A CA 1
ATOM 3414 C C . THR A 1 410 ? -14.773 -11.508 -21.672 1 96.12 410 THR A C 1
ATOM 3416 O O . THR A 1 410 ? -15.992 -11.688 -21.594 1 96.12 410 THR A O 1
ATOM 3419 N N . SER A 1 411 ? -13.953 -12.336 -21.172 1 96.81 411 SER A N 1
ATOM 3420 C CA . SER A 1 411 ? -14.398 -13.555 -20.5 1 96.81 411 SER A CA 1
ATOM 3421 C C . SER A 1 411 ? -14.188 -13.469 -18.984 1 96.81 411 SER A C 1
ATOM 3423 O O . SER A 1 411 ? -14.203 -14.484 -18.297 1 96.81 411 SER A O 1
ATOM 3425 N N . HIS A 1 412 ? -13.891 -12.336 -18.5 1 97.75 412 HIS A N 1
ATOM 3426 C CA . HIS A 1 412 ? -13.664 -12.133 -17.062 1 97.75 412 HIS A CA 1
ATOM 3427 C C . HIS A 1 412 ? -14.547 -11.016 -16.516 1 97.75 412 HIS A C 1
ATOM 3429 O O . HIS A 1 412 ? -15.086 -10.211 -17.281 1 97.75 412 HIS A O 1
ATOM 3435 N N . SER A 1 413 ? -14.789 -11.031 -15.164 1 98.31 413 SER A N 1
ATOM 3436 C CA . SER A 1 413 ? -15.641 -10.047 -14.5 1 98.31 413 SER A CA 1
ATOM 3437 C C . SER A 1 413 ? -14.922 -8.711 -14.336 1 98.31 413 SER A C 1
ATOM 3439 O O . SER A 1 413 ? -14.57 -8.32 -13.219 1 98.31 413 SER A O 1
ATOM 3441 N N . THR A 1 414 ? -14.711 -8.023 -15.383 1 97.56 414 THR A N 1
ATOM 3442 C CA . THR A 1 414 ? -14.047 -6.723 -15.469 1 97.56 414 THR A CA 1
ATOM 3443 C C . THR A 1 414 ? -14.727 -5.84 -16.516 1 97.56 414 THR A C 1
ATOM 3445 O O . THR A 1 414 ? -15.836 -6.133 -16.953 1 97.56 414 THR A O 1
ATOM 3448 N N . CYS A 1 415 ? -14.133 -4.688 -16.812 1 97.62 415 CYS A N 1
ATOM 3449 C CA . CYS A 1 415 ? -14.695 -3.758 -17.781 1 97.62 415 CYS A CA 1
ATOM 3450 C C . CYS A 1 415 ? -13.883 -3.75 -19.078 1 97.62 415 CYS A C 1
ATOM 3452 O O . CYS A 1 415 ? -12.672 -3.98 -19.047 1 97.62 415 CYS A O 1
ATOM 3454 N N . THR A 1 416 ? -14.531 -3.584 -20.125 1 96.88 416 THR A N 1
ATOM 3455 C CA . THR A 1 416 ? -13.898 -3.332 -21.422 1 96.88 416 THR A CA 1
ATOM 3456 C C . THR A 1 416 ? -14.484 -2.084 -22.078 1 96.88 416 THR A C 1
ATOM 3458 O O . THR A 1 416 ? -15.492 -1.547 -21.609 1 96.88 416 THR A O 1
ATOM 3461 N N . LEU A 1 417 ? -13.828 -1.609 -23.078 1 96.19 417 LEU A N 1
ATOM 3462 C CA . LEU A 1 417 ? -14.219 -0.357 -23.719 1 96.19 417 LEU A CA 1
ATOM 3463 C C . LEU A 1 417 ? -14.516 -0.57 -25.203 1 96.19 417 LEU A C 1
ATOM 3465 O O . LEU A 1 417 ? -13.703 -1.163 -25.922 1 96.19 417 LEU A O 1
ATOM 3469 N N . ASP A 1 418 ? -15.695 -0.104 -25.719 1 95.44 418 ASP A N 1
ATOM 3470 C CA . ASP A 1 418 ? -16.094 -0.042 -27.125 1 95.44 418 ASP A CA 1
ATOM 3471 C C . ASP A 1 418 ? -16.141 -1.438 -27.734 1 95.44 418 ASP A C 1
ATOM 3473 O O . ASP A 1 418 ? -15.742 -1.626 -28.891 1 95.44 418 ASP A O 1
ATOM 3477 N N . GLY A 1 419 ? -16.391 -2.336 -26.969 1 90.19 419 GLY A N 1
ATOM 3478 C CA . GLY A 1 419 ? -16.547 -3.699 -27.453 1 90.19 419 GLY A CA 1
ATOM 3479 C C . GLY A 1 419 ? -15.227 -4.359 -27.812 1 90.19 419 GLY A C 1
ATOM 3480 O O . GLY A 1 419 ? -15.211 -5.398 -28.469 1 90.19 419 GLY A O 1
ATOM 3481 N N . GLN A 1 420 ? -14.164 -3.73 -27.422 1 88.38 420 GLN A N 1
ATOM 3482 C CA . GLN A 1 420 ? -12.844 -4.266 -27.734 1 88.38 420 GLN A CA 1
ATOM 3483 C C . GLN A 1 420 ? -12.172 -4.824 -26.469 1 88.38 420 GLN A C 1
ATOM 3485 O O . GLN A 1 420 ? -12.312 -4.258 -25.391 1 88.38 420 GLN A O 1
ATOM 3490 N N . PRO A 1 421 ? -11.414 -5.984 -26.75 1 89.56 421 PRO A N 1
ATOM 3491 C CA . PRO A 1 421 ? -10.633 -6.473 -25.609 1 89.56 421 PRO A CA 1
ATOM 3492 C C . PRO A 1 421 ? -9.508 -5.52 -25.219 1 89.56 421 PRO A C 1
ATOM 3494 O O . PRO A 1 421 ? -9.164 -4.617 -25.984 1 89.56 421 PRO A O 1
ATOM 3497 N N . LEU A 1 422 ? -9.023 -5.703 -24 1 92 422 LEU A N 1
ATOM 3498 C CA . LEU A 1 422 ? -7.988 -4.832 -23.453 1 92 422 LEU A CA 1
ATOM 3499 C C . LEU A 1 422 ? -6.609 -5.242 -23.969 1 92 422 LEU A C 1
ATOM 3501 O O . LEU A 1 422 ? -5.641 -4.492 -23.828 1 92 422 LEU A O 1
ATOM 3505 N N . GLU A 1 423 ? -6.523 -6.461 -24.469 1 94.19 423 GLU A N 1
ATOM 3506 C CA . GLU A 1 423 ? -5.266 -7.062 -24.891 1 94.19 423 GLU A CA 1
ATOM 3507 C C . GLU A 1 423 ? -5.305 -7.434 -26.375 1 94.19 423 GLU A C 1
ATOM 3509 O O . GLU A 1 423 ? -6.355 -7.34 -27.016 1 94.19 423 GLU A O 1
ATOM 3514 N N . MET A 1 424 ? -4.18 -7.68 -26.953 1 94.38 424 MET A N 1
ATOM 3515 C CA . MET A 1 424 ? -4.07 -8.336 -28.25 1 94.38 424 MET A CA 1
ATOM 3516 C C . MET A 1 424 ? -3.344 -9.672 -28.125 1 94.38 424 MET A C 1
ATOM 3518 O O . MET A 1 424 ? -2.172 -9.711 -27.734 1 94.38 424 MET A O 1
ATOM 3522 N N . ILE A 1 425 ? -4.078 -10.734 -28.406 1 95.56 425 ILE A N 1
ATOM 3523 C CA . ILE A 1 425 ? -3.523 -12.078 -28.281 1 95.56 425 ILE A CA 1
ATOM 3524 C C . ILE A 1 425 ? -2.895 -12.5 -29.609 1 95.56 425 ILE A C 1
ATOM 3526 O O . ILE A 1 425 ? -3.508 -12.352 -30.656 1 95.56 425 ILE A O 1
ATOM 3530 N N . LYS A 1 426 ? -1.667 -12.961 -29.578 1 95.5 426 LYS A N 1
ATOM 3531 C CA . LYS A 1 426 ? -1.011 -13.5 -30.766 1 95.5 426 LYS A CA 1
ATOM 3532 C C . LYS A 1 426 ? -1.342 -14.977 -30.953 1 95.5 426 LYS A C 1
ATOM 3534 O O . LYS A 1 426 ? -1.707 -15.406 -32.062 1 95.5 426 LYS A O 1
ATOM 3539 N N . ASP A 1 427 ? -1.17 -15.734 -29.938 1 95.5 427 ASP A N 1
ATOM 3540 C CA . ASP A 1 427 ? -1.468 -17.156 -29.875 1 95.5 427 ASP A CA 1
ATOM 3541 C C . ASP A 1 427 ? -1.672 -17.625 -28.438 1 95.5 427 ASP A C 1
ATOM 3543 O O . ASP A 1 427 ? -1.839 -16.812 -27.531 1 95.5 427 ASP A O 1
ATOM 3547 N N . SER A 1 428 ? -1.741 -18.922 -28.172 1 94.62 428 SER A N 1
ATOM 3548 C CA . SER A 1 428 ? -2.057 -19.469 -26.859 1 94.62 428 SER A CA 1
ATOM 3549 C C . SER A 1 428 ? -1.012 -19.062 -25.828 1 94.62 428 SER A C 1
ATOM 3551 O O . SER A 1 428 ? -1.286 -19.062 -24.625 1 94.62 428 SER A O 1
ATOM 3553 N N . TRP A 1 429 ? 0.14 -18.625 -26.297 1 94.25 429 TRP A N 1
ATOM 3554 C CA . TRP A 1 429 ? 1.259 -18.5 -25.375 1 94.25 429 TRP A CA 1
ATOM 3555 C C . TRP A 1 429 ? 1.826 -17.094 -25.375 1 94.25 429 TRP A C 1
ATOM 3557 O O . TRP A 1 429 ? 2.727 -16.781 -24.594 1 94.25 429 TRP A O 1
ATOM 3567 N N . THR A 1 430 ? 1.313 -16.203 -26.234 1 94.88 430 THR A N 1
ATOM 3568 C CA . THR A 1 430 ? 1.951 -14.906 -26.391 1 94.88 430 THR A CA 1
ATOM 3569 C C . THR A 1 430 ? 0.905 -13.812 -26.578 1 94.88 430 THR A C 1
ATOM 3571 O O . THR A 1 430 ? -0.121 -14.023 -27.234 1 94.88 430 THR A O 1
ATOM 3574 N N . TYR A 1 431 ? 1.122 -12.695 -25.938 1 95.44 431 TYR A N 1
ATOM 3575 C CA . TYR A 1 431 ? 0.347 -11.484 -26.156 1 95.44 431 TYR A CA 1
ATOM 3576 C C . TYR A 1 431 ? 1.146 -10.469 -26.969 1 95.44 431 TYR A C 1
ATOM 3578 O O . TYR A 1 431 ? 2.361 -10.344 -26.797 1 95.44 431 TYR A O 1
ATOM 3586 N N . ASN A 1 432 ? 0.465 -9.742 -27.844 1 94.06 432 ASN A N 1
ATOM 3587 C CA . ASN A 1 432 ? 1.08 -8.594 -28.516 1 94.06 432 ASN A CA 1
ATOM 3588 C C . ASN A 1 432 ? 0.967 -7.328 -27.672 1 94.06 432 ASN A C 1
ATOM 3590 O O . ASN A 1 432 ? 1.809 -6.434 -27.766 1 94.06 432 ASN A O 1
ATOM 3594 N N . SER A 1 433 ? -0.082 -7.234 -26.953 1 94.12 433 SER A N 1
ATOM 3595 C CA . SER A 1 433 ? -0.288 -6.164 -25.984 1 94.12 433 SER A CA 1
ATOM 3596 C C . SER A 1 433 ? -1.114 -6.645 -24.797 1 94.12 433 SER A C 1
ATOM 3598 O O . SER A 1 433 ? -1.916 -7.57 -24.922 1 94.12 433 SER A O 1
ATOM 3600 N N . TYR A 1 434 ? -0.891 -6.086 -23.672 1 95.69 434 TYR A N 1
ATOM 3601 C CA . TYR A 1 434 ? -1.518 -6.48 -22.422 1 95.69 434 TYR A CA 1
ATOM 3602 C C . TYR A 1 434 ? -1.755 -5.273 -21.516 1 95.69 434 TYR A C 1
ATOM 3604 O O . TYR A 1 434 ? -0.949 -4.34 -21.5 1 95.69 434 TYR A O 1
ATOM 3612 N N . PRO A 1 435 ? -2.936 -5.25 -20.797 1 95.69 435 PRO A N 1
ATOM 3613 C CA . PRO A 1 435 ? -3.162 -4.152 -19.859 1 95.69 435 PRO A CA 1
ATOM 3614 C C . PRO A 1 435 ? -2.057 -4.035 -18.812 1 95.69 435 PRO A C 1
ATOM 3616 O O . PRO A 1 435 ? -1.548 -5.051 -18.328 1 95.69 435 PRO A O 1
ATOM 3619 N N . LYS A 1 436 ? -1.701 -2.82 -18.438 1 94.5 436 LYS A N 1
ATOM 3620 C CA . LYS A 1 436 ? -0.65 -2.586 -17.453 1 94.5 436 LYS A CA 1
ATOM 3621 C C . LYS A 1 436 ? -1.241 -2.268 -16.078 1 94.5 436 LYS A C 1
ATOM 3623 O O . LYS A 1 436 ? -2.082 -1.376 -15.961 1 94.5 436 LYS A O 1
ATOM 3628 N N . CYS A 1 437 ? -0.829 -3.006 -15.07 1 95.75 437 CYS A N 1
ATOM 3629 C CA . CYS A 1 437 ? -1.243 -2.723 -13.703 1 95.75 437 CYS A CA 1
ATOM 3630 C C . CYS A 1 437 ? -0.5 -1.513 -13.148 1 95.75 437 CYS A C 1
ATOM 3632 O O . CYS A 1 437 ? 0.731 -1.493 -13.117 1 95.75 437 CYS A O 1
ATOM 3634 N N . ASP A 1 438 ? -1.229 -0.545 -12.68 1 95.56 438 ASP A N 1
ATOM 3635 C CA . ASP A 1 438 ? -0.608 0.616 -12.047 1 95.56 438 ASP A CA 1
ATOM 3636 C C . ASP A 1 438 ? -0.354 0.366 -10.562 1 95.56 438 ASP A C 1
ATOM 3638 O O . ASP A 1 438 ? 0.743 0.625 -10.062 1 95.56 438 ASP A O 1
ATOM 3642 N N . TYR A 1 439 ? -1.372 -0.091 -9.875 1 96.06 439 TYR A N 1
ATOM 3643 C CA . TYR A 1 439 ? -1.215 -0.405 -8.461 1 96.06 439 TYR A CA 1
ATOM 3644 C C . TYR A 1 439 ? -2.357 -1.286 -7.969 1 96.06 439 TYR A C 1
ATOM 3646 O O . TYR A 1 439 ? -3.406 -1.371 -8.609 1 96.06 439 TYR A O 1
ATOM 3654 N N . CYS A 1 440 ? -2.191 -1.99 -6.883 1 97.75 440 CYS A N 1
ATOM 3655 C CA . CYS A 1 440 ? -3.174 -2.758 -6.125 1 97.75 440 CYS A CA 1
ATOM 3656 C C . CYS A 1 440 ? -2.971 -2.574 -4.625 1 97.75 440 CYS A C 1
ATOM 3658 O O . CYS A 1 440 ? -1.871 -2.787 -4.113 1 97.75 440 CYS A O 1
ATOM 3660 N N . GLN A 1 441 ? -4.035 -2.137 -3.941 1 97.69 441 GLN A N 1
ATOM 3661 C CA . GLN A 1 441 ? -3.91 -1.857 -2.514 1 97.69 441 GLN A CA 1
ATOM 3662 C C . GLN A 1 441 ? -5.07 -2.465 -1.731 1 97.69 441 GLN A C 1
ATOM 3664 O O . GLN A 1 441 ? -6.18 -2.584 -2.252 1 97.69 441 GLN A O 1
ATOM 3669 N N . LEU A 1 442 ? -4.797 -2.906 -0.534 1 98.38 442 LEU A N 1
ATOM 3670 C CA . LEU A 1 442 ? -5.801 -3.375 0.413 1 98.38 442 LEU A CA 1
ATOM 3671 C C . LEU A 1 442 ? -5.734 -2.582 1.715 1 98.38 442 LEU A C 1
ATOM 3673 O O . LEU A 1 442 ? -4.664 -2.459 2.316 1 98.38 442 LEU A O 1
ATOM 3677 N N . THR A 1 443 ? -6.816 -1.934 2.104 1 97.94 443 THR A N 1
ATOM 3678 C CA . THR A 1 443 ? -6.957 -1.272 3.396 1 97.94 443 THR A CA 1
ATOM 3679 C C . THR A 1 443 ? -8.023 -1.957 4.242 1 97.94 443 THR A C 1
ATOM 3681 O O . THR A 1 443 ? -9.141 -2.188 3.773 1 97.94 443 THR A O 1
ATOM 3684 N N . SER A 1 444 ? -7.672 -2.324 5.453 1 97.19 444 SER A N 1
ATOM 3685 C CA . SER A 1 444 ? -8.617 -2.973 6.363 1 97.19 444 SER A CA 1
ATOM 3686 C C . SER A 1 444 ? -8.781 -2.172 7.648 1 97.19 444 SER A C 1
ATOM 3688 O O . SER A 1 444 ? -7.801 -1.701 8.227 1 97.19 444 SER A O 1
ATOM 3690 N N . LYS A 1 445 ? -10.055 -1.936 7.996 1 94.75 445 LYS A N 1
ATOM 3691 C CA . LYS A 1 445 ? -10.391 -1.238 9.234 1 94.75 445 LYS A CA 1
ATOM 3692 C C . LYS A 1 445 ? -11.711 -1.734 9.805 1 94.75 445 LYS A C 1
ATOM 3694 O O . LYS A 1 445 ? -12.727 -1.763 9.102 1 94.75 445 LYS A O 1
ATOM 3699 N N . ASP A 1 446 ? -11.898 -2.125 11.078 1 91.69 446 ASP A N 1
ATOM 3700 C CA . ASP A 1 446 ? -13.133 -2.488 11.773 1 91.69 446 ASP A CA 1
ATOM 3701 C C . ASP A 1 446 ? -13.883 -3.584 11.023 1 91.69 446 ASP A C 1
ATOM 3703 O O . ASP A 1 446 ? -15.094 -3.49 10.828 1 91.69 446 ASP A O 1
ATOM 3707 N N . ARG A 1 447 ? -13.258 -4.531 10.336 1 93.75 447 ARG A N 1
ATOM 3708 C CA . ARG A 1 447 ? -13.789 -5.656 9.57 1 93.75 447 ARG A CA 1
ATOM 3709 C C . ARG A 1 447 ? -14.273 -5.203 8.195 1 93.75 447 ARG A C 1
ATOM 3711 O O . ARG A 1 447 ? -15.016 -5.926 7.527 1 93.75 447 ARG A O 1
ATOM 3718 N N . TYR A 1 448 ? -14.031 -3.873 7.926 1 97.94 448 TYR A N 1
ATOM 3719 C CA . TYR A 1 448 ? -14.25 -3.363 6.578 1 97.94 448 TYR A CA 1
ATOM 3720 C C . TYR A 1 448 ? -12.984 -3.471 5.738 1 97.94 448 TYR A C 1
ATOM 3722 O O . TYR A 1 448 ? -11.875 -3.291 6.254 1 97.94 448 TYR A O 1
ATOM 3730 N N . HIS A 1 449 ? -13.125 -3.824 4.465 1 98.56 449 HIS A N 1
ATOM 3731 C CA . HIS A 1 449 ? -11.969 -3.922 3.576 1 98.56 449 HIS A CA 1
ATOM 3732 C C . HIS A 1 449 ? -12.188 -3.113 2.301 1 98.56 449 HIS A C 1
ATOM 3734 O O . HIS A 1 449 ? -13.281 -3.129 1.729 1 98.56 449 HIS A O 1
ATOM 3740 N N . LEU A 1 450 ? -11.219 -2.324 1.941 1 98.75 450 LEU A N 1
ATOM 3741 C CA . LEU A 1 450 ? -11.211 -1.604 0.672 1 98.75 450 LEU A CA 1
ATOM 3742 C C . LEU A 1 450 ? -10.07 -2.092 -0.217 1 98.75 450 LEU A C 1
ATOM 3744 O O . LEU A 1 450 ? -8.898 -1.95 0.135 1 98.75 450 LEU A O 1
ATOM 3748 N N . VAL A 1 451 ? -10.43 -2.736 -1.356 1 98.75 451 VAL A N 1
ATOM 3749 C CA . VAL A 1 451 ? -9.461 -3.125 -2.379 1 98.75 451 VAL A CA 1
ATOM 3750 C C . VAL A 1 451 ? -9.461 -2.096 -3.506 1 98.75 451 VAL A C 1
ATOM 3752 O O . VAL A 1 451 ? -10.523 -1.7 -3.996 1 98.75 451 VAL A O 1
ATOM 3755 N N . GLU A 1 452 ? -8.312 -1.64 -3.836 1 98.38 452 GLU A N 1
ATOM 3756 C CA . GLU A 1 452 ? -8.164 -0.689 -4.934 1 98.38 452 GLU A CA 1
ATOM 3757 C C . GLU A 1 452 ? -7.262 -1.246 -6.027 1 98.38 452 GLU A C 1
ATOM 3759 O O . GLU A 1 452 ? -6.145 -1.692 -5.75 1 98.38 452 GLU A O 1
ATOM 3764 N N . GLY A 1 453 ? -7.766 -1.303 -7.227 1 98.19 453 GLY A N 1
ATOM 3765 C CA . GLY A 1 453 ? -6.965 -1.677 -8.383 1 98.19 453 GLY A CA 1
ATOM 3766 C C . GLY A 1 453 ? -7.074 -0.688 -9.531 1 98.19 453 GLY A C 1
ATOM 3767 O O . GLY A 1 453 ? -8.156 -0.159 -9.797 1 98.19 453 GLY A O 1
ATOM 3768 N N . GLN A 1 454 ? -5.988 -0.379 -10.109 1 97.56 454 GLN A N 1
ATOM 3769 C CA . GLN A 1 454 ? -5.977 0.481 -11.281 1 97.56 454 GLN A CA 1
ATOM 3770 C C . GLN A 1 454 ? -5.121 -0.12 -12.398 1 97.56 454 GLN A C 1
ATOM 3772 O O . GLN A 1 454 ? -4.055 -0.683 -12.133 1 97.56 454 GLN A O 1
ATOM 3777 N N . LEU A 1 455 ? -5.613 -0.089 -13.57 1 96.94 455 LEU A N 1
ATOM 3778 C CA . LEU A 1 455 ? -4.863 -0.488 -14.758 1 96.94 455 LEU A CA 1
ATOM 3779 C C . LEU A 1 455 ? -5.027 0.538 -15.875 1 96.94 455 LEU A C 1
ATOM 3781 O O . LEU A 1 455 ? -5.906 1.401 -15.805 1 96.94 455 LEU A O 1
ATOM 3785 N N . HIS A 1 456 ? -4.145 0.525 -16.812 1 94.81 456 HIS A N 1
ATOM 3786 C CA . HIS A 1 456 ? -4.332 1.325 -18.016 1 94.81 456 HIS A CA 1
ATOM 3787 C C . HIS A 1 456 ? -3.951 0.538 -19.266 1 94.81 456 HIS A C 1
ATOM 3789 O O . HIS A 1 456 ? -3.232 -0.461 -19.172 1 94.81 456 HIS A O 1
ATOM 3795 N N . VAL A 1 457 ? -4.496 0.873 -20.312 1 93.88 457 VAL A N 1
ATOM 3796 C CA . VAL A 1 457 ? -4.242 0.283 -21.609 1 93.88 457 VAL A CA 1
ATOM 3797 C C . VAL A 1 457 ? -3.836 1.374 -22.609 1 93.88 457 VAL A C 1
ATOM 3799 O O . VAL A 1 457 ? -4.547 2.369 -22.766 1 93.88 457 VAL A O 1
ATOM 3802 N N . GLN A 1 458 ? -2.676 1.122 -23.219 1 87.25 458 GLN A N 1
ATOM 3803 C CA . GLN A 1 458 ? -2.252 2.021 -24.281 1 87.25 458 GLN A CA 1
ATOM 3804 C C . GLN A 1 458 ? -2.896 1.637 -25.609 1 87.25 458 GLN A C 1
ATOM 3806 O O . GLN A 1 458 ? -2.725 0.513 -26.094 1 87.25 458 GLN A O 1
ATOM 3811 N N . ARG A 1 459 ? -3.645 2.551 -26.172 1 84.31 459 ARG A N 1
ATOM 3812 C CA . ARG A 1 459 ? -4.246 2.389 -27.5 1 84.31 459 ARG A CA 1
ATOM 3813 C C . ARG A 1 459 ? -3.576 3.301 -28.516 1 84.31 459 ARG A C 1
ATOM 3815 O O . ARG A 1 459 ? -2.664 4.059 -28.188 1 84.31 459 ARG A O 1
ATOM 3822 N N . ALA A 1 460 ? -3.895 3.125 -29.766 1 77.81 460 ALA A N 1
ATOM 3823 C CA . ALA A 1 460 ? -3.229 3.855 -30.844 1 77.81 460 ALA A CA 1
ATOM 3824 C C . ALA A 1 460 ? -3.346 5.363 -30.641 1 77.81 460 ALA A C 1
ATOM 3826 O O . ALA A 1 460 ? -2.389 6.105 -30.875 1 77.81 460 ALA A O 1
ATOM 3827 N N . SER A 1 461 ? -4.484 5.832 -30.156 1 79.38 461 SER A N 1
ATOM 3828 C CA . SER A 1 461 ? -4.695 7.277 -30.141 1 79.38 461 SER A CA 1
ATOM 3829 C C . SER A 1 461 ? -4.969 7.785 -28.734 1 79.38 461 SER A C 1
ATOM 3831 O O . SER A 1 461 ? -5.039 8.992 -28.5 1 79.38 461 SER A O 1
ATOM 3833 N N . ASP A 1 462 ? -5.145 6.879 -27.844 1 85.81 462 ASP A N 1
ATOM 3834 C CA . ASP A 1 462 ? -5.531 7.309 -26.5 1 85.81 462 ASP A CA 1
ATOM 3835 C C . ASP A 1 462 ? -5.074 6.301 -25.453 1 85.81 462 ASP A C 1
ATOM 3837 O O . ASP A 1 462 ? -4.383 5.332 -25.766 1 85.81 462 ASP A O 1
ATOM 3841 N N . ILE A 1 463 ? -5.273 6.684 -24.234 1 89.06 463 ILE A N 1
ATOM 3842 C CA . ILE A 1 463 ? -5.016 5.793 -23.109 1 89.06 463 ILE A CA 1
A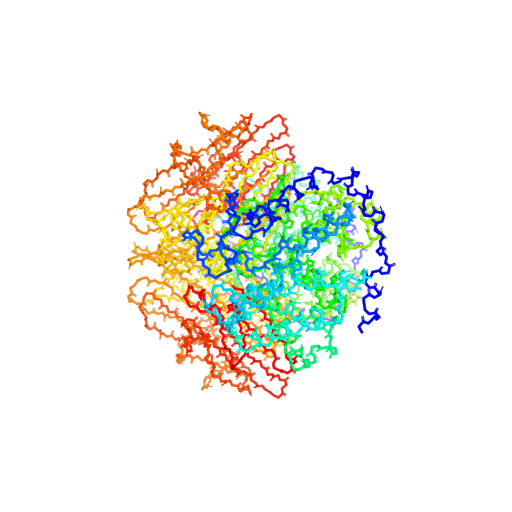TOM 3843 C C . ILE A 1 463 ? -6.305 5.562 -22.328 1 89.06 463 ILE A C 1
ATOM 3845 O O . ILE A 1 463 ? -7.031 6.508 -22.016 1 89.06 463 ILE A O 1
ATOM 3849 N N . TYR A 1 464 ? -6.66 4.332 -22.156 1 92.25 464 TYR A N 1
ATOM 3850 C CA . TYR A 1 464 ? -7.805 3.891 -21.375 1 92.25 464 TYR A CA 1
ATOM 3851 C C . TYR A 1 464 ? -7.391 3.574 -19.938 1 92.25 464 TYR A C 1
ATOM 3853 O O . TYR A 1 464 ? -6.562 2.691 -19.703 1 92.25 464 TYR A O 1
ATOM 3861 N N . TYR A 1 465 ? -7.949 4.359 -18.906 1 93.5 465 TYR A N 1
ATOM 3862 C CA . TYR A 1 465 ? -7.672 4.102 -17.5 1 93.5 465 TYR A CA 1
ATOM 3863 C C . TYR A 1 465 ? -8.898 3.523 -16.797 1 93.5 465 TYR A C 1
ATOM 3865 O O . TYR A 1 465 ? -10.016 4.012 -16.984 1 93.5 465 TYR A O 1
ATOM 3873 N N . HIS A 1 466 ? -8.672 2.484 -16.047 1 97.06 466 HIS A N 1
ATOM 3874 C CA . HIS A 1 466 ? -9.75 1.818 -15.32 1 97.06 466 HIS A CA 1
ATOM 3875 C C . HIS A 1 466 ? -9.375 1.61 -13.859 1 97.06 466 HIS A C 1
ATOM 3877 O O . HIS A 1 466 ? -8.461 0.848 -13.547 1 97.06 466 HIS A O 1
ATOM 3883 N N . LYS A 1 467 ? -10 2.367 -12.984 1 97.44 467 LYS A N 1
ATOM 3884 C CA . LYS A 1 467 ? -9.898 2.188 -11.539 1 97.44 467 LYS A CA 1
ATOM 3885 C C . LYS A 1 467 ? -11.102 1.42 -11 1 97.44 467 LYS A C 1
ATOM 3887 O O . LYS A 1 467 ? -12.25 1.801 -11.242 1 97.44 467 LYS A O 1
ATOM 3892 N N . ARG A 1 468 ? -10.875 0.28 -10.297 1 98.44 468 ARG A N 1
ATOM 3893 C CA . ARG A 1 468 ? -11.938 -0.466 -9.641 1 98.44 468 ARG A CA 1
ATOM 3894 C C . ARG A 1 468 ? -11.711 -0.534 -8.133 1 98.44 468 ARG A C 1
ATOM 3896 O O . ARG A 1 468 ? -10.641 -0.96 -7.68 1 98.44 468 ARG A O 1
ATOM 3903 N N . TRP A 1 469 ? -12.656 -0.036 -7.344 1 98.62 469 TRP A N 1
ATOM 3904 C CA . TRP A 1 469 ? -12.664 -0.188 -5.895 1 98.62 469 TRP A CA 1
ATOM 3905 C C . TRP A 1 469 ? -13.688 -1.236 -5.461 1 98.62 469 TRP A C 1
ATOM 3907 O O . TRP A 1 469 ? -14.781 -1.316 -6.02 1 98.62 469 TRP A O 1
ATOM 3917 N N . LEU A 1 470 ? -13.305 -2.07 -4.586 1 98.62 470 LEU A N 1
ATOM 3918 C CA . LEU A 1 470 ? -14.188 -3.037 -3.939 1 98.62 470 LEU A CA 1
ATOM 3919 C C . LEU A 1 470 ? -14.25 -2.793 -2.436 1 98.62 470 LEU A C 1
ATOM 3921 O O . LEU A 1 470 ? -13.242 -2.951 -1.733 1 98.62 470 LEU A O 1
ATOM 3925 N N . LEU A 1 471 ? -15.391 -2.336 -1.918 1 98.75 471 LEU A N 1
ATOM 3926 C CA . LEU A 1 471 ? -15.617 -2.156 -0.489 1 98.75 471 LEU A CA 1
ATOM 3927 C C . LEU A 1 471 ? -16.453 -3.301 0.076 1 98.75 471 LEU A C 1
ATOM 3929 O O . LEU A 1 471 ? -17.547 -3.584 -0.427 1 98.75 471 LEU A O 1
ATOM 3933 N N . THR A 1 472 ? -15.945 -3.967 1.077 1 98.44 472 THR A N 1
ATOM 3934 C CA . THR A 1 472 ? -16.672 -5.086 1.675 1 98.44 472 THR A CA 1
ATOM 3935 C C . THR A 1 472 ? -16.953 -4.82 3.15 1 98.44 472 THR A C 1
ATOM 3937 O O . THR A 1 472 ? -16.078 -4.363 3.885 1 98.44 472 THR A O 1
ATOM 3940 N N . LEU A 1 473 ? -18.141 -4.969 3.566 1 97.56 473 LEU A N 1
ATOM 3941 C CA . LEU A 1 473 ? -18.578 -4.926 4.961 1 97.56 473 LEU A CA 1
ATOM 3942 C C . LEU A 1 473 ? -19.141 -6.277 5.395 1 97.56 473 LEU A C 1
ATOM 3944 O O . LEU A 1 473 ? -19.469 -7.117 4.555 1 97.56 473 LEU A O 1
ATOM 3948 N N . PRO A 1 474 ? -19.219 -6.5 6.727 1 94.12 474 PRO A N 1
ATOM 3949 C CA . PRO A 1 474 ? -19.875 -7.734 7.176 1 94.12 474 PRO A CA 1
ATOM 3950 C C . PRO A 1 474 ? -21.281 -7.891 6.633 1 94.12 474 PRO A C 1
ATOM 3952 O O . PRO A 1 474 ? -21.859 -6.934 6.105 1 94.12 474 PRO A O 1
ATOM 3955 N N . GLN A 1 475 ? -21.891 -9.07 6.695 1 91.69 475 GLN A N 1
ATOM 3956 C CA . GLN A 1 475 ? -23.266 -9.414 6.348 1 91.69 475 GLN A CA 1
ATOM 3957 C C . GLN A 1 475 ? -23.5 -9.312 4.844 1 91.69 475 GLN A C 1
ATOM 3959 O O . GLN A 1 475 ? -24.516 -8.773 4.398 1 91.69 475 GLN A O 1
ATOM 3964 N N . ALA A 1 476 ? -22.5 -9.609 4.043 1 92.75 476 ALA A N 1
ATOM 3965 C CA . ALA A 1 476 ? -22.547 -9.844 2.604 1 92.75 476 ALA A CA 1
ATOM 3966 C C . ALA A 1 476 ? -22.719 -8.539 1.841 1 92.75 476 ALA A C 1
ATOM 3968 O O . ALA A 1 476 ? -23.391 -8.5 0.806 1 92.75 476 ALA A O 1
ATOM 3969 N N . ILE A 1 477 ? -22.297 -7.414 2.416 1 97.75 477 ILE A N 1
ATOM 3970 C CA . ILE A 1 477 ? -22.344 -6.148 1.692 1 97.75 477 ILE A CA 1
ATOM 3971 C C . ILE A 1 477 ? -21.062 -5.953 0.896 1 97.75 477 ILE A C 1
ATOM 3973 O O . ILE A 1 477 ? -19.969 -5.93 1.467 1 97.75 477 ILE A O 1
ATOM 3977 N N . THR A 1 478 ? -21.156 -5.906 -0.412 1 98.56 478 THR A N 1
ATOM 3978 C CA . THR A 1 478 ? -20.031 -5.656 -1.303 1 98.56 478 THR A CA 1
ATOM 3979 C C . THR A 1 478 ? -20.359 -4.562 -2.311 1 98.56 478 THR A C 1
ATOM 3981 O O . THR A 1 478 ? -21.391 -4.637 -2.994 1 98.56 478 THR A O 1
ATOM 3984 N N . LEU A 1 479 ? -19.609 -3.537 -2.336 1 98.75 479 LEU A N 1
ATOM 3985 C CA . LEU A 1 479 ? -19.781 -2.455 -3.299 1 98.75 479 LEU A CA 1
ATOM 3986 C C . LEU A 1 479 ? -18.625 -2.414 -4.281 1 98.75 479 LEU A C 1
ATOM 3988 O O . LEU A 1 479 ? -17.469 -2.27 -3.879 1 98.75 479 LEU A O 1
ATOM 3992 N N . VAL A 1 480 ? -18.891 -2.643 -5.574 1 98.69 480 VAL A N 1
ATOM 3993 C CA . VAL A 1 480 ? -17.906 -2.525 -6.645 1 98.69 480 VAL A CA 1
ATOM 3994 C C . VAL A 1 480 ? -18.078 -1.192 -7.367 1 98.69 480 VAL A C 1
ATOM 3996 O O . VAL A 1 480 ? -19.188 -0.865 -7.816 1 98.69 480 VAL A O 1
ATOM 3999 N N . ILE A 1 481 ? -17.062 -0.434 -7.445 1 98.44 481 ILE A N 1
ATOM 4000 C CA . ILE A 1 481 ? -17.094 0.849 -8.141 1 98.44 481 ILE A CA 1
ATOM 4001 C C . ILE A 1 481 ? -16.047 0.871 -9.25 1 98.44 481 ILE A C 1
ATOM 4003 O O . ILE A 1 481 ? -14.898 0.484 -9.031 1 98.44 481 ILE A O 1
ATOM 4007 N N . ASP A 1 482 ? -16.422 1.275 -10.406 1 98.06 482 ASP A N 1
ATOM 4008 C CA . ASP A 1 482 ? -15.523 1.449 -11.547 1 98.06 482 ASP A CA 1
ATOM 4009 C C . ASP A 1 482 ? -15.461 2.912 -11.977 1 98.06 482 ASP A C 1
ATOM 4011 O O . ASP A 1 482 ? -16.5 3.535 -12.219 1 98.06 482 ASP A O 1
ATOM 4015 N N . LYS A 1 483 ? -14.383 3.441 -11.977 1 97.25 483 LYS A N 1
ATOM 4016 C CA . LYS A 1 483 ? -14.133 4.738 -12.602 1 97.25 483 LYS A CA 1
ATOM 4017 C C . LYS A 1 483 ? -13.242 4.598 -13.828 1 97.25 483 LYS A C 1
ATOM 4019 O O . LYS A 1 483 ? -12.117 4.098 -13.734 1 97.25 483 LYS A O 1
ATOM 4024 N N . VAL A 1 484 ? -13.75 5.031 -14.961 1 96.06 484 VAL A N 1
ATOM 4025 C CA . VAL A 1 484 ? -13.047 4.863 -16.234 1 96.06 484 VAL A CA 1
ATOM 4026 C C . VAL A 1 484 ? -12.82 6.223 -16.875 1 96.06 484 VAL A C 1
ATOM 4028 O O . VAL A 1 484 ? -13.703 7.086 -16.859 1 96.06 484 VAL A O 1
ATOM 4031 N N . SER A 1 485 ? -11.641 6.41 -17.359 1 93.06 485 SER A N 1
ATOM 4032 C CA . SER A 1 485 ? -11.289 7.637 -18.078 1 93.06 485 SER A CA 1
ATOM 4033 C C . SER A 1 485 ? -10.688 7.336 -19.438 1 93.06 485 SER A C 1
ATOM 4035 O O . SER A 1 485 ? -9.758 6.531 -19.547 1 93.06 485 SER A O 1
ATOM 4037 N N . CYS A 1 486 ? -11.203 7.863 -20.406 1 92.75 486 CYS A N 1
ATOM 4038 C CA . CYS A 1 486 ? -10.727 7.828 -21.781 1 92.75 486 CYS A CA 1
ATOM 4039 C C . CYS A 1 486 ? -11.297 8.992 -22.578 1 92.75 486 CYS A C 1
ATOM 4041 O O . CYS A 1 486 ? -12.508 9.094 -22.766 1 92.75 486 CYS A O 1
ATOM 4043 N N . PRO A 1 487 ? -10.453 9.922 -23.094 1 90.69 487 PRO A N 1
ATOM 4044 C CA . PRO A 1 487 ? -10.969 11.07 -23.828 1 90.69 487 PRO A CA 1
ATOM 4045 C C . PRO A 1 487 ? -11.836 10.664 -25.031 1 90.69 487 PRO A C 1
ATOM 4047 O O . PRO A 1 487 ? -11.5 9.719 -25.75 1 90.69 487 PRO A O 1
ATOM 4050 N N . GLY A 1 488 ? -12.992 11.406 -25.188 1 92.25 488 GLY A N 1
ATOM 4051 C CA . GLY A 1 488 ? -13.875 11.172 -26.312 1 92.25 488 GLY A CA 1
ATOM 4052 C C . GLY A 1 488 ? -15.141 10.414 -25.922 1 92.25 488 GLY A C 1
ATOM 4053 O O . GLY A 1 488 ? -15.484 10.328 -24.75 1 92.25 488 GLY A O 1
ATOM 4054 N N . GLU A 1 489 ? -15.93 10.039 -26.984 1 96 489 GLU A N 1
ATOM 4055 C CA . GLU A 1 489 ? -17.156 9.281 -26.797 1 96 489 GLU A CA 1
ATOM 4056 C C . GLU A 1 489 ? -16.891 7.777 -26.828 1 96 489 GLU A C 1
ATOM 4058 O O . GLU A 1 489 ? -16.234 7.27 -27.734 1 96 489 GLU A O 1
ATOM 4063 N N . HIS A 1 490 ? -17.375 7.129 -25.781 1 96.75 490 HIS A N 1
ATOM 4064 C CA . HIS A 1 490 ? -17.094 5.703 -25.672 1 96.75 490 HIS A CA 1
ATOM 4065 C C . HIS A 1 490 ? -18.297 4.957 -25.078 1 96.75 490 HIS A C 1
ATOM 4067 O O . HIS A 1 490 ? -19.25 5.578 -24.609 1 96.75 490 HIS A O 1
ATOM 4073 N N . VAL A 1 491 ? -18.266 3.664 -25.172 1 98.06 491 VAL A N 1
ATOM 4074 C CA . VAL A 1 491 ? -19.219 2.783 -24.5 1 98.06 491 VAL A CA 1
ATOM 4075 C C . VAL A 1 491 ? -18.469 1.833 -23.578 1 98.06 491 VAL A C 1
ATOM 4077 O O . VAL A 1 491 ? -17.625 1.061 -24.016 1 98.06 491 VAL A O 1
ATOM 4080 N N . LEU A 1 492 ? -18.781 1.961 -22.297 1 98.06 492 LEU A N 1
ATOM 4081 C CA . LEU A 1 492 ? -18.219 1.055 -21.297 1 98.06 492 LEU A CA 1
ATOM 4082 C C . LEU A 1 492 ? -19.062 -0.212 -21.188 1 98.06 492 LEU A C 1
ATOM 4084 O O . LEU A 1 492 ? -20.281 -0.14 -21.078 1 98.06 492 LEU A O 1
ATOM 4088 N N . THR A 1 493 ? -18.422 -1.345 -21.25 1 98.19 493 THR A N 1
ATOM 4089 C CA . THR A 1 493 ? -19.078 -2.609 -20.938 1 98.19 493 THR A CA 1
ATOM 4090 C C . THR A 1 493 ? -18.594 -3.158 -19.609 1 98.19 493 THR A C 1
ATOM 4092 O O . THR A 1 493 ? -17.391 -3.4 -19.438 1 98.19 493 THR A O 1
ATOM 4095 N N . ASN A 1 494 ? -19.422 -3.254 -18.656 1 98 494 ASN A N 1
ATOM 4096 C CA . ASN A 1 494 ? -19.172 -3.895 -17.375 1 98 494 ASN A CA 1
ATOM 4097 C C . ASN A 1 494 ? -19.875 -5.242 -17.266 1 98 494 ASN A C 1
ATOM 4099 O O . ASN A 1 494 ? -21.047 -5.371 -17.641 1 98 494 ASN A O 1
ATOM 4103 N N . GLN A 1 495 ? -19.172 -6.281 -16.781 1 98.25 495 GLN A N 1
ATOM 4104 C CA . GLN A 1 495 ? -19.812 -7.59 -16.812 1 98.25 495 GLN A CA 1
ATOM 4105 C C . GLN A 1 495 ? -19.391 -8.43 -15.602 1 98.25 495 GLN A C 1
ATOM 4107 O O . GLN A 1 495 ? -18.359 -8.172 -14.992 1 98.25 495 GLN A O 1
ATOM 4112 N N . TYR A 1 496 ? -20.172 -9.414 -15.227 1 98.69 496 TYR A N 1
ATOM 4113 C CA . TYR A 1 496 ? -19.906 -10.438 -14.219 1 98.69 496 TYR A CA 1
ATOM 4114 C C . TYR A 1 496 ? -20.188 -11.836 -14.773 1 98.69 496 TYR A C 1
ATOM 4116 O O . TYR A 1 496 ? -21.312 -12.117 -15.195 1 98.69 496 TYR A O 1
ATOM 4124 N N . ILE A 1 497 ? -19.188 -12.672 -14.742 1 98.75 497 ILE A N 1
ATOM 4125 C CA . ILE A 1 497 ? -19.344 -14.047 -15.219 1 98.75 497 ILE A CA 1
ATOM 4126 C C . ILE A 1 497 ? -19.984 -14.898 -14.133 1 98.75 497 ILE A C 1
ATOM 4128 O O . ILE A 1 497 ? -19.469 -14.992 -13.016 1 98.75 497 ILE A O 1
ATOM 4132 N N . LEU A 1 498 ? -21.078 -15.555 -14.5 1 98.69 498 LEU A N 1
ATOM 4133 C CA . LEU A 1 498 ? -21.828 -16.312 -13.508 1 98.69 498 LEU A CA 1
ATOM 4134 C C . LEU A 1 498 ? -21.422 -17.797 -13.547 1 98.69 498 LEU A C 1
ATOM 4136 O O . LEU A 1 498 ? -21.109 -18.328 -14.609 1 98.69 498 LEU A O 1
ATOM 4140 N N . ASP A 1 499 ? -21.422 -18.391 -12.367 1 98.44 499 ASP A N 1
ATOM 4141 C CA . ASP A 1 499 ? -21.375 -19.859 -12.328 1 98.44 499 ASP A CA 1
ATOM 4142 C C . ASP A 1 499 ? -22.609 -20.469 -12.977 1 98.44 499 ASP A C 1
ATOM 4144 O O . ASP A 1 499 ? -23.672 -19.844 -13.023 1 98.44 499 ASP A O 1
ATOM 4148 N N . ASP A 1 500 ? -22.5 -21.703 -13.422 1 97.75 500 ASP A N 1
ATOM 4149 C CA . ASP A 1 500 ? -23.578 -22.344 -14.188 1 97.75 500 ASP A CA 1
ATOM 4150 C C . ASP A 1 500 ? -24.766 -22.688 -13.289 1 97.75 500 ASP A C 1
ATOM 4152 O O . ASP A 1 500 ? -25.859 -22.953 -13.773 1 97.75 500 ASP A O 1
ATOM 4156 N N . GLN A 1 501 ? -24.594 -22.688 -12.023 1 97 501 GLN A N 1
ATOM 4157 C CA . GLN A 1 501 ? -25.672 -23.062 -11.109 1 97 501 GLN A CA 1
ATOM 4158 C C . GLN A 1 501 ? -26.375 -21.828 -10.547 1 97 501 GLN A C 1
ATOM 4160 O O . GLN A 1 501 ? -27.297 -21.938 -9.75 1 97 501 GLN A O 1
ATOM 4165 N N . VAL A 1 502 ? -25.891 -20.672 -10.922 1 97.44 502 VAL A N 1
ATOM 4166 C CA . VAL A 1 502 ? -26.422 -19.422 -10.398 1 97.44 502 VAL A CA 1
ATOM 4167 C C . VAL A 1 502 ? -27.734 -19.078 -11.102 1 97.44 502 VAL A C 1
ATOM 4169 O O . VAL A 1 502 ? -27.844 -19.25 -12.32 1 97.44 502 VAL A O 1
ATOM 4172 N N . ILE A 1 503 ? -28.719 -18.672 -10.336 1 96 503 ILE A N 1
ATOM 4173 C CA . ILE A 1 503 ? -30 -18.219 -10.883 1 96 503 ILE A CA 1
ATOM 4174 C C . ILE A 1 503 ? -30.094 -16.703 -10.781 1 96 503 ILE A C 1
ATOM 4176 O O . ILE A 1 503 ? -29.875 -16.125 -9.703 1 96 503 ILE A O 1
ATOM 4180 N N . TYR A 1 504 ? -30.266 -16.062 -11.914 1 95.88 504 TYR A N 1
ATOM 4181 C CA . TYR A 1 504 ? -30.484 -14.625 -11.945 1 95.88 504 TYR A CA 1
ATOM 4182 C C . TYR A 1 504 ? -31.938 -14.312 -12.336 1 95.88 504 TYR A C 1
ATOM 4184 O O . TYR A 1 504 ? -32.406 -14.711 -13.398 1 95.88 504 TYR A O 1
ATOM 4192 N N . GLU A 1 505 ? -32.656 -13.664 -11.438 1 93.5 505 GLU A N 1
ATOM 4193 C CA . GLU A 1 505 ? -34.062 -13.273 -11.695 1 93.5 505 GLU A CA 1
ATOM 4194 C C . GLU A 1 505 ? -34.375 -11.953 -11.008 1 93.5 505 GLU A C 1
ATOM 4196 O O . GLU A 1 505 ? -34.219 -11.812 -9.797 1 93.5 505 GLU A O 1
ATOM 4201 N N . ASN A 1 506 ? -34.875 -10.977 -11.758 1 91.88 506 ASN A N 1
ATOM 4202 C CA . ASN A 1 506 ? -35.406 -9.719 -11.242 1 91.88 506 ASN A CA 1
ATOM 4203 C C . ASN A 1 506 ? -34.375 -8.992 -10.383 1 91.88 506 ASN A C 1
ATOM 4205 O O . ASN A 1 506 ? -34.688 -8.57 -9.258 1 91.88 506 ASN A O 1
ATOM 4209 N N . GLY A 1 507 ? -33.156 -8.992 -10.82 1 92.56 507 GLY A N 1
ATOM 4210 C CA . GLY A 1 507 ? -32.125 -8.227 -10.125 1 92.56 507 GLY A CA 1
ATOM 4211 C C . GLY A 1 507 ? -31.469 -8.992 -8.992 1 92.56 507 GLY A C 1
ATOM 4212 O O . GLY A 1 507 ? -30.672 -8.438 -8.242 1 92.56 507 GLY A O 1
ATOM 4213 N N . PHE A 1 508 ? -31.812 -10.281 -8.867 1 95.56 508 PHE A N 1
ATOM 4214 C CA . PHE A 1 508 ? -31.266 -11.125 -7.812 1 95.56 508 PHE A CA 1
ATOM 4215 C C . PHE A 1 508 ? -30.391 -12.219 -8.406 1 95.56 508 PHE A C 1
ATOM 4217 O O . PHE A 1 508 ? -30.719 -12.797 -9.438 1 95.56 508 PHE A O 1
ATOM 4224 N N . VAL A 1 509 ? -29.281 -12.359 -7.809 1 96.44 509 VAL A N 1
ATOM 4225 C CA . VAL A 1 509 ? -28.438 -13.539 -8.039 1 96.44 509 VAL A CA 1
ATOM 4226 C C . VAL A 1 509 ? -28.484 -14.445 -6.816 1 96.44 509 VAL A C 1
ATOM 4228 O O . VAL A 1 509 ? -27.797 -14.188 -5.82 1 96.44 509 VAL A O 1
ATOM 4231 N N . ASN A 1 510 ? -29.188 -15.523 -6.934 1 96.81 510 ASN A N 1
ATOM 4232 C CA . ASN A 1 510 ? -29.469 -16.359 -5.777 1 96.81 510 ASN A CA 1
ATOM 4233 C C . ASN A 1 510 ? -30.062 -15.547 -4.629 1 96.81 510 ASN A C 1
ATOM 4235 O O . ASN A 1 510 ? -31.109 -14.914 -4.785 1 96.81 510 ASN A O 1
ATOM 4239 N N . ASP A 1 511 ? -29.266 -15.406 -3.482 1 94.94 511 ASP A N 1
ATOM 4240 C CA . ASP A 1 511 ? -29.781 -14.719 -2.301 1 94.94 511 ASP A CA 1
ATOM 4241 C C . ASP A 1 511 ? -29.219 -13.297 -2.207 1 94.94 511 ASP A C 1
ATOM 4243 O O . ASP A 1 511 ? -29.312 -12.656 -1.159 1 94.94 511 ASP A O 1
ATOM 4247 N N . LEU A 1 512 ? -28.641 -12.859 -3.326 1 97.75 512 LEU A N 1
ATOM 4248 C CA . LEU A 1 512 ? -28.031 -11.539 -3.318 1 97.75 512 LEU A CA 1
ATOM 4249 C C . LEU A 1 512 ? -28.781 -10.578 -4.234 1 97.75 512 LEU A C 1
ATOM 4251 O O . LEU A 1 512 ? -29.125 -10.938 -5.363 1 97.75 512 LEU A O 1
ATOM 4255 N N . LYS A 1 513 ? -29.062 -9.445 -3.715 1 97.5 513 LYS A N 1
ATOM 4256 C CA . LYS A 1 513 ? -29.672 -8.367 -4.48 1 97.5 513 LYS A CA 1
ATOM 4257 C C . LYS A 1 513 ? -28.609 -7.477 -5.117 1 97.5 513 LYS A C 1
ATOM 4259 O O . LYS A 1 513 ? -27.656 -7.051 -4.449 1 97.5 513 LYS A O 1
ATOM 4264 N N . LEU A 1 514 ? -28.703 -7.219 -6.41 1 97.88 514 LEU A N 1
ATOM 4265 C CA . LEU A 1 514 ? -27.812 -6.309 -7.117 1 97.88 514 LEU A CA 1
ATOM 4266 C C . LEU A 1 514 ? -28.453 -4.941 -7.305 1 97.88 514 LEU A C 1
ATOM 4268 O O . LEU A 1 514 ? -29.531 -4.84 -7.906 1 97.88 514 LEU A O 1
ATOM 4272 N N . VAL A 1 515 ? -27.844 -3.906 -6.742 1 97.56 515 VAL A N 1
ATOM 4273 C CA . VAL A 1 515 ? -28.297 -2.527 -6.914 1 97.56 515 VAL A CA 1
ATOM 4274 C C . VAL A 1 515 ? -27.344 -1.786 -7.852 1 97.56 515 VAL A C 1
ATOM 4276 O O . VAL A 1 515 ? -26.156 -1.651 -7.562 1 97.56 515 VAL A O 1
ATOM 4279 N N . SER A 1 516 ? -27.797 -1.332 -8.969 1 96.69 516 SER A N 1
ATOM 4280 C CA . SER A 1 516 ? -27 -0.691 -10.008 1 96.69 516 SER A CA 1
ATOM 4281 C C . SER A 1 516 ? -27.797 0.401 -10.719 1 96.69 516 SER A C 1
ATOM 4283 O O . SER A 1 516 ? -29.016 0.3 -10.859 1 96.69 516 SER A O 1
ATOM 4285 N N . PRO A 1 517 ? -27.094 1.507 -11.117 1 95.06 517 PRO A N 1
ATOM 4286 C CA . PRO A 1 517 ? -27.797 2.547 -11.867 1 95.06 517 PRO A CA 1
ATOM 4287 C C . PRO A 1 517 ? -28.234 2.08 -13.25 1 95.06 517 PRO A C 1
ATOM 4289 O O . PRO A 1 517 ? -29.203 2.609 -13.812 1 95.06 517 PRO A O 1
ATOM 4292 N N . THR A 1 518 ? -27.5 1.159 -13.812 1 95.88 518 THR A N 1
ATOM 4293 C CA . THR A 1 518 ? -27.812 0.586 -15.117 1 95.88 518 THR A CA 1
ATOM 4294 C C . THR A 1 518 ? -28.266 -0.863 -14.977 1 95.88 518 THR A C 1
ATOM 4296 O O . THR A 1 518 ? -27.672 -1.637 -14.227 1 95.88 518 THR A O 1
ATOM 4299 N N . THR A 1 519 ? -29.297 -1.192 -15.711 1 94.25 519 THR A N 1
ATOM 4300 C CA . THR A 1 519 ? -29.844 -2.541 -15.633 1 94.25 519 THR A CA 1
ATOM 4301 C C . THR A 1 519 ? -28.906 -3.549 -16.281 1 94.25 519 THR A C 1
ATOM 4303 O O . THR A 1 519 ? -28.312 -3.268 -17.328 1 94.25 519 THR A O 1
ATOM 4306 N N . PHE A 1 520 ? -28.906 -4.742 -15.703 1 96.75 520 PHE A N 1
ATOM 4307 C CA . PHE A 1 520 ? -28.078 -5.82 -16.25 1 96.75 520 PHE A CA 1
ATOM 4308 C C . PHE A 1 520 ? -28.844 -6.605 -17.312 1 96.75 520 PHE A C 1
ATOM 4310 O O . PHE A 1 520 ? -30.047 -6.848 -17.156 1 96.75 520 PHE A O 1
ATOM 4317 N N . ASN A 1 521 ? -28.172 -6.906 -18.328 1 96.62 521 ASN A N 1
ATOM 4318 C CA . ASN A 1 521 ? -28.656 -7.895 -19.281 1 96.62 521 ASN A CA 1
ATOM 4319 C C . ASN A 1 521 ? -28 -9.258 -19.062 1 96.62 521 ASN A C 1
ATOM 4321 O O . ASN A 1 521 ? -26.812 -9.336 -18.797 1 96.62 521 ASN A O 1
ATOM 4325 N N . LEU A 1 522 ? -28.844 -10.25 -19.125 1 97.44 522 LEU A N 1
ATOM 4326 C CA . LEU A 1 522 ? -28.312 -11.609 -19.062 1 97.44 522 LEU A CA 1
ATOM 4327 C C . LEU A 1 522 ? -27.906 -12.102 -20.438 1 97.44 522 LEU A C 1
ATOM 4329 O O . LEU A 1 522 ? -28.734 -12.133 -21.359 1 97.44 522 LEU A O 1
ATOM 4333 N N . GLU A 1 523 ? -26.656 -12.43 -20.609 1 97.75 523 GLU A N 1
ATOM 4334 C CA . GLU A 1 523 ? -26.156 -12.945 -21.875 1 97.75 523 GLU A CA 1
ATOM 4335 C C . GLU A 1 523 ? -25.594 -14.352 -21.719 1 97.75 523 GLU A C 1
ATOM 4337 O O . GLU A 1 523 ? -25.062 -14.703 -20.656 1 97.75 523 GLU A O 1
ATOM 4342 N N . ASP A 1 524 ? -25.688 -15.141 -22.781 1 97.69 524 ASP A N 1
ATOM 4343 C CA . ASP A 1 524 ? -25.094 -16.469 -22.766 1 97.69 524 ASP A CA 1
ATOM 4344 C C . ASP A 1 524 ? -23.578 -16.406 -22.844 1 97.69 524 ASP A C 1
ATOM 4346 O O . ASP A 1 524 ? -23.031 -15.531 -23.531 1 97.69 524 ASP A O 1
ATOM 4350 N N . CYS A 1 525 ? -22.953 -17.266 -22.141 1 97.62 525 CYS A N 1
ATOM 4351 C CA . CYS A 1 525 ? -21.5 -17.406 -22.281 1 97.62 525 CYS A CA 1
ATOM 4352 C C . CYS A 1 525 ? -21.062 -18.828 -21.969 1 97.62 525 CYS A C 1
ATOM 4354 O O . CYS A 1 525 ? -21.875 -19.656 -21.547 1 97.62 525 CYS A O 1
ATOM 4356 N N . LEU A 1 526 ? -19.844 -19.141 -22.297 1 98.19 526 LEU A N 1
ATOM 4357 C CA . LEU A 1 526 ? -19.25 -20.438 -21.984 1 98.19 526 LEU A CA 1
ATOM 4358 C C . LEU A 1 526 ? -18.25 -20.328 -20.844 1 98.19 526 LEU A C 1
ATOM 4360 O O . LEU A 1 526 ? -17.578 -19.312 -20.703 1 98.19 526 LEU A O 1
ATOM 4364 N N . ILE A 1 527 ? -18.234 -21.297 -20 1 98.56 527 ILE A N 1
ATOM 4365 C CA . ILE A 1 527 ? -17.203 -21.422 -18.969 1 98.56 527 ILE A CA 1
ATOM 4366 C C . ILE A 1 527 ? -16.547 -22.797 -19.062 1 98.56 527 ILE A C 1
ATOM 4368 O O . ILE A 1 527 ? -17.094 -23.703 -19.703 1 98.56 527 ILE A O 1
ATOM 4372 N N . SER A 1 528 ? -15.398 -22.938 -18.547 1 98.38 528 SER A N 1
ATOM 4373 C CA . SER A 1 528 ? -14.656 -24.188 -18.547 1 98.38 528 SER A CA 1
ATOM 4374 C C . SER A 1 528 ? -14.055 -24.469 -17.172 1 98.38 528 SER A C 1
ATOM 4376 O O . SER A 1 528 ? -12.984 -23.953 -16.844 1 98.38 528 SER A O 1
ATOM 4378 N N . LYS A 1 529 ? -14.656 -25.344 -16.422 1 97.25 529 LYS A N 1
ATOM 4379 C CA . LYS A 1 529 ? -14.18 -25.703 -15.094 1 97.25 529 LYS A CA 1
ATOM 4380 C C . LYS A 1 529 ? -13.062 -26.734 -15.156 1 97.25 529 LYS A C 1
ATOM 4382 O O . LYS A 1 529 ? -12.32 -26.922 -14.188 1 97.25 529 LYS A O 1
ATOM 4387 N N . ARG A 1 530 ? -12.977 -27.438 -16.25 1 97 530 ARG A N 1
ATOM 4388 C CA . ARG A 1 530 ? -11.992 -28.5 -16.469 1 97 530 ARG A CA 1
ATOM 4389 C C . ARG A 1 530 ? -11.461 -28.469 -17.906 1 97 530 ARG A C 1
ATOM 4391 O O . ARG A 1 530 ? -12.211 -28.219 -18.844 1 97 530 ARG A O 1
ATOM 4398 N N . TYR A 1 531 ? -10.211 -28.797 -18.078 1 97.81 531 TYR A N 1
ATOM 4399 C CA . TYR A 1 531 ? -9.508 -28.766 -19.359 1 97.81 531 TYR A CA 1
ATOM 4400 C C . TYR A 1 531 ? -10.297 -29.516 -20.438 1 97.81 531 TYR A C 1
ATOM 4402 O O . TYR A 1 531 ? -10.766 -30.641 -20.203 1 97.81 531 TYR A O 1
ATOM 4410 N N . ASN A 1 532 ? -10.523 -28.906 -21.609 1 96.88 532 ASN A N 1
ATOM 4411 C CA . ASN A 1 532 ? -11.188 -29.422 -22.797 1 96.88 532 ASN A CA 1
ATOM 4412 C C . ASN A 1 532 ? -12.672 -29.672 -22.562 1 96.88 532 ASN A C 1
ATOM 4414 O O . ASN A 1 532 ? -13.32 -30.391 -23.328 1 96.88 532 ASN A O 1
ATOM 4418 N N . GLN A 1 533 ? -13.273 -29.141 -21.516 1 96.81 533 GLN A N 1
ATOM 4419 C CA . GLN A 1 533 ? -14.703 -29.266 -21.234 1 96.81 533 GLN A CA 1
ATOM 4420 C C . GLN A 1 533 ? -15.383 -27.906 -21.188 1 96.81 533 GLN A C 1
ATOM 4422 O O . GLN A 1 533 ? -14.891 -26.969 -20.547 1 96.81 533 GLN A O 1
ATOM 4427 N N . LEU A 1 534 ? -16.453 -27.797 -21.906 1 97.75 534 LEU A N 1
ATOM 4428 C CA . LEU A 1 534 ? -17.219 -26.547 -21.953 1 97.75 534 LEU A CA 1
ATOM 4429 C C . LEU A 1 534 ? -18.547 -26.703 -21.234 1 97.75 534 LEU A C 1
ATOM 4431 O O . LEU A 1 534 ? -19.172 -27.766 -21.312 1 97.75 534 LEU A O 1
ATOM 4435 N N . THR A 1 535 ? -18.906 -25.766 -20.531 1 97.88 535 THR A N 1
ATOM 4436 C CA . THR A 1 535 ? -20.219 -25.703 -19.875 1 97.88 535 THR A CA 1
ATOM 4437 C C . THR A 1 535 ? -20.922 -24.391 -20.219 1 97.88 535 THR A C 1
ATOM 4439 O O . THR A 1 535 ? -20.312 -23.328 -20.188 1 97.88 535 THR A O 1
ATOM 4442 N N . GLU A 1 536 ? -22.188 -24.469 -20.531 1 97.94 536 GLU A N 1
ATOM 4443 C CA . GLU A 1 536 ? -22.984 -23.266 -20.812 1 97.94 536 GLU A CA 1
ATOM 4444 C C . GLU A 1 536 ? -23.328 -22.531 -19.516 1 97.94 536 GLU A C 1
ATOM 4446 O O . GLU A 1 536 ? -23.609 -23.156 -18.5 1 97.94 536 GLU A O 1
ATOM 4451 N N . SER A 1 537 ? -23.219 -21.281 -19.547 1 98.06 537 SER A N 1
ATOM 4452 C CA . SER A 1 537 ? -23.578 -20.406 -18.453 1 98.06 537 SER A CA 1
ATOM 4453 C C . SER A 1 537 ? -24.047 -19.047 -18.953 1 98.06 537 SER A C 1
ATOM 4455 O O . SER A 1 537 ? -24.484 -18.922 -20.094 1 98.06 537 SER A O 1
ATOM 4457 N N . HIS A 1 538 ? -24.109 -18.094 -18 1 98.12 538 HIS A N 1
ATOM 4458 C CA . HIS A 1 538 ? -24.547 -16.734 -18.328 1 98.12 538 HIS A CA 1
ATOM 4459 C C . HIS A 1 538 ? -23.609 -15.703 -17.719 1 98.12 538 HIS A C 1
ATOM 4461 O O . HIS A 1 538 ? -22.812 -16.016 -16.828 1 98.12 538 HIS A O 1
ATOM 4467 N N . LYS A 1 539 ? -23.641 -14.602 -18.281 1 98.38 539 LYS A N 1
ATOM 4468 C CA . LYS A 1 539 ? -22.969 -13.438 -17.688 1 98.38 539 LYS A CA 1
ATOM 4469 C C . LYS A 1 539 ? -23.922 -12.242 -17.609 1 98.38 539 LYS A C 1
ATOM 4471 O O . LYS A 1 539 ? -24.812 -12.102 -18.438 1 98.38 539 LYS A O 1
ATOM 4476 N N . LEU A 1 540 ? -23.812 -11.453 -16.578 1 98.5 540 LEU A N 1
ATOM 4477 C CA . LEU A 1 540 ? -24.5 -10.18 -16.453 1 98.5 540 LEU A CA 1
ATOM 4478 C C . LEU A 1 540 ? -23.703 -9.062 -17.141 1 98.5 540 LEU A C 1
ATOM 4480 O O . LEU A 1 540 ? -22.516 -8.898 -16.891 1 98.5 540 LEU A O 1
ATOM 4484 N N . VAL A 1 541 ? -24.359 -8.281 -18 1 98.19 541 VAL A N 1
ATOM 4485 C CA . VAL A 1 541 ? -23.656 -7.266 -18.781 1 98.19 541 VAL A CA 1
ATOM 4486 C C . VAL A 1 541 ? -24.406 -5.938 -18.688 1 98.19 541 VAL A C 1
ATOM 4488 O O . VAL A 1 541 ? -25.625 -5.902 -18.781 1 98.19 541 VAL A O 1
ATOM 4491 N N . LYS A 1 542 ? -23.75 -4.895 -18.422 1 96.94 542 LYS A N 1
ATOM 4492 C CA . LYS A 1 542 ? -24.312 -3.555 -18.578 1 96.94 542 LYS A CA 1
ATOM 4493 C C . LYS A 1 542 ? -23.422 -2.695 -19.484 1 96.94 542 LYS A C 1
ATOM 4495 O O . LYS A 1 542 ? -22.203 -2.779 -19.438 1 96.94 542 LYS A O 1
ATOM 4500 N N . LYS A 1 543 ? -24.016 -1.923 -20.312 1 97.75 543 LYS A N 1
ATOM 4501 C CA . LYS A 1 543 ? -23.359 -1.015 -21.234 1 97.75 543 LYS A CA 1
ATOM 4502 C C . LYS A 1 543 ? -23.719 0.438 -20.938 1 97.75 543 LYS A C 1
ATOM 4504 O O . LYS A 1 543 ? -24.891 0.766 -20.75 1 97.75 543 LYS A O 1
ATOM 4509 N N . ILE A 1 544 ? -22.703 1.271 -20.891 1 98.06 544 ILE A N 1
ATOM 4510 C CA . ILE A 1 544 ? -22.906 2.664 -20.5 1 98.06 544 ILE A CA 1
ATOM 4511 C C . ILE A 1 544 ? -22.188 3.58 -21.5 1 98.06 544 ILE A C 1
ATOM 4513 O O . ILE A 1 544 ? -20.969 3.512 -21.641 1 98.06 544 ILE A O 1
ATOM 4517 N N . LYS A 1 545 ? -22.938 4.434 -22.141 1 98.06 545 LYS A N 1
ATOM 4518 C CA . LYS A 1 545 ? -22.344 5.461 -22.984 1 98.06 545 LYS A CA 1
ATOM 4519 C C . LYS A 1 545 ? -21.812 6.621 -22.141 1 98.06 545 LYS A C 1
ATOM 4521 O O . LYS A 1 545 ? -22.453 7.027 -21.156 1 98.06 545 LYS A O 1
ATOM 4526 N N . PHE A 1 546 ? -20.656 7.082 -22.516 1 97.12 546 PHE A N 1
ATOM 4527 C CA . PHE A 1 546 ? -20.125 8.203 -21.75 1 97.12 546 PHE A CA 1
ATOM 4528 C C . PHE A 1 546 ? -19.156 9.023 -22.594 1 97.12 546 PHE A C 1
ATOM 4530 O O . PHE A 1 546 ? -18.766 8.594 -23.672 1 97.12 546 PHE A O 1
ATOM 4537 N N . VAL A 1 547 ? -18.906 10.242 -22.109 1 95.56 547 VAL A N 1
ATOM 4538 C CA . VAL A 1 547 ? -17.922 11.125 -22.719 1 95.56 547 VAL A CA 1
ATOM 4539 C C . VAL A 1 547 ? -16.781 11.383 -21.734 1 95.56 547 VAL A C 1
ATOM 4541 O O . VAL A 1 547 ? -17.031 11.797 -20.594 1 95.56 547 VAL A O 1
ATOM 4544 N N . ASP A 1 548 ? -15.5 11.086 -22.062 1 92.75 548 ASP A N 1
ATOM 4545 C CA . ASP A 1 548 ? -14.258 11.375 -21.359 1 92.75 548 ASP A CA 1
ATOM 4546 C C . ASP A 1 548 ? -14.109 10.523 -20.094 1 92.75 548 ASP A C 1
ATOM 4548 O O . ASP A 1 548 ? -13.07 9.906 -19.875 1 92.75 548 ASP A O 1
ATOM 4552 N N . GLU A 1 549 ? -15.141 10.531 -19.234 1 94.06 549 GLU A N 1
ATOM 4553 C CA . GLU A 1 549 ? -15.047 9.789 -17.969 1 94.06 549 GLU A CA 1
ATOM 4554 C C . GLU A 1 549 ? -16.422 9.289 -17.531 1 94.06 549 GLU A C 1
ATOM 4556 O O . GLU A 1 549 ? -17.438 9.875 -17.859 1 94.06 549 GLU A O 1
ATOM 4561 N N . VAL A 1 550 ? -16.406 8.188 -16.797 1 96.31 550 VAL A N 1
ATOM 4562 C CA . VAL A 1 550 ? -17.656 7.645 -16.266 1 96.31 550 VAL A CA 1
ATOM 4563 C C . VAL A 1 550 ? -17.391 6.922 -14.945 1 96.31 550 VAL A C 1
ATOM 4565 O O . VAL A 1 550 ? -16.297 6.402 -14.727 1 96.31 550 VAL A O 1
ATOM 4568 N N . MET A 1 551 ? -18.328 7.027 -14.008 1 96.69 551 MET A N 1
ATOM 4569 C CA . MET A 1 551 ? -18.359 6.23 -12.789 1 96.69 551 MET A CA 1
ATOM 4570 C C . MET A 1 551 ? -19.547 5.285 -12.773 1 96.69 551 MET A C 1
ATOM 4572 O O . MET A 1 551 ? -20.688 5.703 -13.023 1 96.69 551 MET A O 1
ATOM 4576 N N . ASP A 1 552 ? -19.312 3.988 -12.617 1 97.62 552 ASP A N 1
ATOM 4577 C CA . ASP A 1 552 ? -20.344 2.959 -12.484 1 97.62 552 ASP A CA 1
ATOM 4578 C C . ASP A 1 552 ? -20.172 2.184 -11.18 1 97.62 552 ASP A C 1
ATOM 4580 O O . ASP A 1 552 ? -19.094 2.213 -10.562 1 97.62 552 ASP A O 1
ATOM 4584 N N . TYR A 1 553 ? -21.312 1.64 -10.711 1 98.12 553 TYR A N 1
ATOM 4585 C CA . TYR A 1 553 ? -21.188 0.845 -9.5 1 98.12 553 TYR A CA 1
ATOM 4586 C C . TYR A 1 553 ? -22.172 -0.315 -9.5 1 98.12 553 TYR A C 1
ATOM 4588 O O . TYR A 1 553 ? -23.141 -0.316 -10.266 1 98.12 553 TYR A O 1
ATOM 4596 N N . THR A 1 554 ? -21.891 -1.341 -8.773 1 98.56 554 THR A N 1
ATOM 4597 C CA . THR A 1 554 ? -22.781 -2.443 -8.414 1 98.56 554 THR A CA 1
ATOM 4598 C C . THR A 1 554 ? -22.703 -2.723 -6.918 1 98.56 554 THR A C 1
ATOM 4600 O O . THR A 1 554 ? -21.656 -3.09 -6.395 1 98.56 554 THR A O 1
ATOM 4603 N N . LEU A 1 555 ? -23.812 -2.449 -6.219 1 98.62 555 LEU A N 1
ATOM 4604 C CA . LEU A 1 555 ? -23.922 -2.803 -4.809 1 98.62 555 LEU A CA 1
ATOM 4605 C C . LEU A 1 555 ? -24.578 -4.168 -4.641 1 98.62 555 LEU A C 1
ATOM 4607 O O . LEU A 1 555 ? -25.672 -4.402 -5.156 1 98.62 555 LEU A O 1
ATOM 4611 N N . ILE A 1 556 ? -23.875 -5.078 -4.043 1 98.62 556 ILE A N 1
ATOM 4612 C CA . ILE A 1 556 ? -24.344 -6.438 -3.799 1 98.62 556 ILE A CA 1
ATOM 4613 C C . ILE A 1 556 ? -24.672 -6.609 -2.316 1 98.62 556 ILE A C 1
ATOM 4615 O O . ILE A 1 556 ? -23.797 -6.457 -1.459 1 98.62 556 ILE A O 1
ATOM 4619 N N . VAL A 1 557 ? -25.891 -6.895 -1.985 1 97.94 557 VAL A N 1
ATOM 4620 C CA . VAL A 1 557 ? -26.328 -7.039 -0.599 1 97.94 557 VAL A CA 1
ATOM 4621 C C . VAL A 1 557 ? -27.234 -8.266 -0.462 1 97.94 557 VAL A C 1
ATOM 4623 O O . VAL A 1 557 ? -27.672 -8.828 -1.463 1 97.94 557 VAL A O 1
ATOM 4626 N N . ASP A 1 558 ? -27.453 -8.648 0.794 1 96.62 558 ASP A N 1
ATOM 4627 C CA . ASP A 1 558 ? -28.422 -9.711 1.037 1 96.62 558 ASP A CA 1
ATOM 4628 C C . ASP A 1 558 ? -29.797 -9.336 0.507 1 96.62 558 ASP A C 1
ATOM 4630 O O . ASP A 1 558 ? -30.203 -8.164 0.567 1 96.62 558 ASP A O 1
ATOM 4634 N N . ARG A 1 559 ? -30.578 -10.312 0.095 1 93.88 559 ARG A N 1
ATOM 4635 C CA . ARG A 1 559 ? -31.859 -10.094 -0.555 1 93.88 559 ARG A CA 1
ATOM 4636 C C . ARG A 1 559 ? -32.812 -9.344 0.369 1 93.88 559 ARG A C 1
ATOM 4638 O O . ARG A 1 559 ? -33.719 -8.641 -0.096 1 93.88 559 ARG A O 1
ATOM 4645 N N . ASN A 1 560 ? -32.625 -9.414 1.656 1 92.38 560 ASN A N 1
ATOM 4646 C CA . ASN A 1 560 ? -33.562 -8.844 2.615 1 92.38 560 ASN A CA 1
ATOM 4647 C C . ASN A 1 560 ? -33.125 -7.453 3.064 1 92.38 560 ASN A C 1
ATOM 4649 O O . ASN A 1 560 ? -33.812 -6.801 3.84 1 92.38 560 ASN A O 1
ATOM 4653 N N . CYS A 1 561 ? -32.062 -7 2.551 1 95.12 561 CYS A N 1
ATOM 4654 C CA . CYS A 1 561 ? -31.531 -5.703 2.961 1 95.12 561 CYS A CA 1
ATOM 4655 C C . CYS A 1 561 ? -32.312 -4.57 2.301 1 95.12 561 CYS A C 1
ATOM 4657 O O . CYS A 1 561 ? -32.719 -4.68 1.142 1 95.12 561 CYS A O 1
ATOM 4659 N N . GLN A 1 562 ? -32.531 -3.537 3.076 1 97.25 562 GLN A N 1
ATOM 4660 C CA . GLN A 1 562 ? -33.094 -2.305 2.518 1 97.25 562 GLN A CA 1
ATOM 4661 C C . GLN A 1 562 ? -31.969 -1.336 2.135 1 97.25 562 GLN A C 1
ATOM 4663 O O . GLN A 1 562 ? -31.031 -1.113 2.912 1 97.25 562 GLN A O 1
ATOM 4668 N N . VAL A 1 563 ? -32.062 -0.853 0.881 1 98.06 563 VAL A N 1
ATOM 4669 C CA . VAL A 1 563 ? -31.031 0.054 0.385 1 98.06 563 VAL A CA 1
ATOM 4670 C C . VAL A 1 563 ? -31.672 1.357 -0.085 1 98.06 563 VAL A C 1
ATOM 4672 O O . VAL A 1 563 ? -32.625 1.34 -0.852 1 98.06 563 VAL A O 1
ATOM 4675 N N . LYS A 1 564 ? -31.172 2.461 0.442 1 97.94 564 LYS A N 1
ATOM 4676 C CA . LYS A 1 564 ? -31.609 3.779 -0.006 1 97.94 564 LYS A CA 1
ATOM 4677 C C . LYS A 1 564 ? -30.422 4.637 -0.435 1 97.94 564 LYS A C 1
ATOM 4679 O O . LYS A 1 564 ? -29.391 4.684 0.256 1 97.94 564 LYS A O 1
ATOM 4684 N N . TYR A 1 565 ? -30.578 5.215 -1.601 1 97 565 TYR A N 1
ATOM 4685 C CA . TYR A 1 565 ? -29.578 6.176 -2.045 1 97 565 TYR A CA 1
ATOM 4686 C C . TYR A 1 565 ? -29.578 7.418 -1.161 1 97 565 TYR A C 1
ATOM 4688 O O . TYR A 1 565 ? -30.641 7.895 -0.758 1 97 565 TYR A O 1
ATOM 4696 N N . VAL A 1 566 ? -28.344 7.883 -0.829 1 97.06 566 VAL A N 1
ATOM 4697 C CA . VAL A 1 566 ? -28.172 9.094 -0.031 1 97.06 566 VAL A CA 1
ATOM 4698 C C . VAL A 1 566 ? -27.172 10.023 -0.719 1 97.06 566 VAL A C 1
ATOM 4700 O O . VAL A 1 566 ? -26.078 9.602 -1.08 1 97.06 566 VAL A O 1
ATOM 4703 N N . PRO A 1 567 ? -27.531 11.273 -0.891 1 97.06 567 PRO A N 1
ATOM 4704 C CA . PRO A 1 567 ? -26.578 12.195 -1.509 1 97.06 567 PRO A CA 1
ATOM 4705 C C . PRO A 1 567 ? -25.453 12.609 -0.56 1 97.06 567 PRO A C 1
ATOM 4707 O O . PRO A 1 567 ? -25.672 12.703 0.651 1 97.06 567 PRO A O 1
ATOM 4710 N N . LEU A 1 568 ? -24.266 12.781 -1.022 1 98.12 568 LEU A N 1
ATOM 4711 C CA . LEU A 1 568 ? -23.188 13.477 -0.327 1 98.12 568 LEU A CA 1
ATOM 4712 C C . LEU A 1 568 ? -23.188 14.961 -0.664 1 98.12 568 LEU A C 1
ATOM 4714 O O . LEU A 1 568 ? -22.969 15.344 -1.814 1 98.12 568 LEU A O 1
ATOM 4718 N N . VAL A 1 569 ? -23.422 15.727 0.332 1 98 569 VAL A N 1
ATOM 4719 C CA . VAL A 1 569 ? -23.672 17.141 0.089 1 98 569 VAL A CA 1
ATOM 4720 C C . VAL A 1 569 ? -22.531 17.984 0.671 1 98 569 VAL A C 1
ATOM 4722 O O . VAL A 1 569 ? -22.219 17.875 1.861 1 98 569 VAL A O 1
ATOM 4725 N N . GLN A 1 570 ? -21.844 18.797 -0.193 1 96.94 570 GLN A N 1
ATOM 4726 C CA . GLN A 1 570 ? -20.766 19.656 0.267 1 96.94 570 GLN A CA 1
ATOM 4727 C C . GLN A 1 570 ? -21.281 20.734 1.223 1 96.94 570 GLN A C 1
ATOM 4729 O O . GLN A 1 570 ? -22.297 21.375 0.948 1 96.94 570 GLN A O 1
ATOM 4734 N N . THR A 1 571 ? -20.625 20.891 2.314 1 96.19 571 THR A N 1
ATOM 4735 C CA . THR A 1 571 ? -21.031 21.938 3.238 1 96.19 571 THR A CA 1
ATOM 4736 C C . THR A 1 571 ? -20.891 23.312 2.588 1 96.19 571 THR A C 1
ATOM 4738 O O . THR A 1 571 ? -20.078 23.5 1.674 1 96.19 571 THR A O 1
ATOM 4741 N N . ASN A 1 572 ? -21.672 24.25 2.99 1 93.88 572 ASN A N 1
ATOM 4742 C CA . ASN A 1 572 ? -21.719 25.641 2.529 1 93.88 572 ASN A CA 1
ATOM 4743 C C . ASN A 1 572 ? -22.438 25.75 1.191 1 93.88 572 ASN A C 1
ATOM 4745 O O . ASN A 1 572 ? -23.453 26.453 1.088 1 93.88 572 ASN A O 1
ATOM 4749 N N . SER A 1 573 ? -21.984 24.938 0.1 1 93.94 573 SER A N 1
ATOM 4750 C CA . SER A 1 573 ? -22.609 25.062 -1.21 1 93.94 573 SER A CA 1
ATOM 4751 C C . SER A 1 573 ? -23.953 24.328 -1.246 1 93.94 573 SER A C 1
ATOM 4753 O O . SER A 1 573 ? -24.828 24.641 -2.053 1 93.94 573 SER A O 1
ATOM 4755 N N . HIS A 1 574 ? -24.078 23.281 -0.445 1 95.19 574 HIS A N 1
ATOM 4756 C CA . HIS A 1 574 ? -25.25 22.438 -0.372 1 95.19 574 HIS A CA 1
ATOM 4757 C C . HIS A 1 574 ? -25.5 21.703 -1.692 1 95.19 574 HIS A C 1
ATOM 4759 O O . HIS A 1 574 ? -26.641 21.375 -2.025 1 95.19 574 HIS A O 1
ATOM 4765 N N . LYS A 1 575 ? -24.469 21.578 -2.381 1 96.44 575 LYS A N 1
ATOM 4766 C CA . LYS A 1 575 ? -24.547 20.844 -3.645 1 96.44 575 LYS A CA 1
ATOM 4767 C C . LYS A 1 575 ? -24.062 19.406 -3.484 1 96.44 575 LYS A C 1
ATOM 4769 O O . LYS A 1 575 ? -23.172 19.141 -2.678 1 96.44 575 LYS A O 1
ATOM 4774 N N . GLU A 1 576 ? -24.703 18.578 -4.254 1 96.69 576 GLU A N 1
ATOM 4775 C CA . GLU A 1 576 ? -24.234 17.188 -4.273 1 96.69 576 GLU A CA 1
ATOM 4776 C C . GLU A 1 576 ? -22.875 17.078 -4.965 1 96.69 576 GLU A C 1
ATOM 4778 O O . GLU A 1 576 ? -22.656 17.672 -6.016 1 96.69 576 GLU A O 1
ATOM 4783 N N . LEU A 1 577 ? -21.969 16.359 -4.355 1 96.56 577 LEU A N 1
ATOM 4784 C CA . LEU A 1 577 ? -20.625 16.188 -4.91 1 96.56 577 LEU A CA 1
ATOM 4785 C C . LEU A 1 577 ? -20.656 15.281 -6.133 1 96.56 577 LEU A C 1
ATOM 4787 O O . LEU A 1 577 ? -21.391 14.289 -6.16 1 96.56 577 LEU A O 1
ATOM 4791 N N . SER A 1 578 ? -19.859 15.625 -7.094 1 92 578 SER A N 1
ATOM 4792 C CA . SER A 1 578 ? -19.734 14.789 -8.289 1 92 578 SER A CA 1
ATOM 4793 C C . SER A 1 578 ? -18.891 13.547 -8.023 1 92 578 SER A C 1
ATOM 4795 O O . SER A 1 578 ? -18.094 13.523 -7.078 1 92 578 SER A O 1
ATOM 4797 N N . ASN A 1 579 ? -19.109 12.5 -8.914 1 92.88 579 ASN A N 1
ATOM 4798 C CA . ASN A 1 579 ? -18.375 11.25 -8.812 1 92.88 579 ASN A CA 1
ATOM 4799 C C . ASN A 1 579 ? -18.422 10.68 -7.395 1 92.88 579 ASN A C 1
ATOM 4801 O O . ASN A 1 579 ? -17.375 10.336 -6.824 1 92.88 579 ASN A O 1
ATOM 4805 N N . SER A 1 580 ? -19.562 10.766 -6.855 1 96.56 580 SER A N 1
ATOM 4806 C CA . SER A 1 580 ? -19.781 10.281 -5.496 1 96.56 580 SER A CA 1
ATOM 4807 C C . SER A 1 580 ? -21.031 9.406 -5.422 1 96.56 580 SER A C 1
ATOM 4809 O O . SER A 1 580 ? -21.938 9.531 -6.254 1 96.56 580 SER A O 1
ATOM 4811 N N . ILE A 1 581 ? -21.094 8.477 -4.523 1 97.5 581 ILE A N 1
ATOM 4812 C CA . ILE A 1 581 ? -22.25 7.641 -4.254 1 97.5 581 ILE A CA 1
ATOM 4813 C C . ILE A 1 581 ? -22.328 7.328 -2.762 1 97.5 581 ILE A C 1
ATOM 4815 O O . ILE A 1 581 ? -21.297 7.234 -2.088 1 97.5 581 ILE A O 1
ATOM 4819 N N . ALA A 1 582 ? -23.5 7.23 -2.25 1 98.31 582 ALA A N 1
ATOM 4820 C CA . ALA A 1 582 ? -23.688 6.852 -0.854 1 98.31 582 ALA A CA 1
ATOM 4821 C C . ALA A 1 582 ? -25 6.094 -0.669 1 98.31 582 ALA A C 1
ATOM 4823 O O . ALA A 1 582 ? -25.953 6.301 -1.421 1 98.31 582 ALA A O 1
ATOM 4824 N N . PHE A 1 583 ? -25 5.203 0.284 1 98.62 583 PHE A N 1
ATOM 4825 C CA . PHE A 1 583 ? -26.156 4.359 0.535 1 98.62 583 PHE A CA 1
ATOM 4826 C C . PHE A 1 583 ? -26.469 4.285 2.025 1 98.62 583 PHE A C 1
ATOM 4828 O O . PHE A 1 583 ? -25.547 4.293 2.852 1 98.62 583 PHE A O 1
ATOM 4835 N N . ASP A 1 584 ? -27.719 4.316 2.34 1 98.56 584 ASP A N 1
ATOM 4836 C CA . ASP A 1 584 ? -28.25 3.857 3.621 1 98.56 584 ASP A CA 1
ATOM 4837 C C . ASP A 1 584 ? -28.688 2.398 3.541 1 98.56 584 ASP A C 1
ATOM 4839 O O . ASP A 1 584 ? -29.672 2.082 2.859 1 98.56 584 ASP A O 1
ATOM 4843 N N . ILE A 1 585 ? -27.969 1.47 4.156 1 98.31 585 ILE A N 1
ATOM 4844 C CA . ILE A 1 585 ? -28.219 0.035 4.078 1 98.31 585 ILE A CA 1
ATOM 4845 C C . ILE A 1 585 ? -28.641 -0.49 5.449 1 98.31 585 ILE A C 1
ATOM 4847 O O . ILE A 1 585 ? -27.891 -0.377 6.422 1 98.31 585 ILE A O 1
ATOM 4851 N N . ARG A 1 586 ? -29.781 -1.075 5.508 1 97 586 ARG A N 1
ATOM 4852 C CA . ARG A 1 586 ? -30.297 -1.462 6.816 1 97 586 ARG A CA 1
ATOM 4853 C C . ARG A 1 586 ? -30.938 -2.842 6.766 1 97 586 ARG A C 1
ATOM 4855 O O . ARG A 1 586 ? -31.531 -3.219 5.75 1 97 586 ARG A O 1
ATOM 4862 N N . SER A 1 587 ? -30.672 -3.59 7.703 1 95.06 587 SER A N 1
ATOM 4863 C CA . SER A 1 587 ? -31.391 -4.82 8.008 1 95.06 587 SER A CA 1
ATOM 4864 C C . SER A 1 587 ? -31.797 -4.875 9.469 1 95.06 587 SER A C 1
ATOM 4866 O O . SER A 1 587 ? -31.734 -3.865 10.18 1 95.06 587 SER A O 1
ATOM 4868 N N . GLN A 1 588 ? -32.344 -6.059 9.977 1 92.12 588 GLN A N 1
ATOM 4869 C CA . GLN A 1 588 ? -32.719 -6.219 11.375 1 92.12 588 GLN A CA 1
ATOM 4870 C C . GLN A 1 588 ? -31.484 -6.152 12.289 1 92.12 588 GLN A C 1
ATOM 4872 O O . GLN A 1 588 ? -31.578 -5.66 13.414 1 92.12 588 GLN A O 1
ATOM 4877 N N . ASP A 1 589 ? -30.328 -6.48 11.719 1 92.06 589 ASP A N 1
ATOM 4878 C CA . ASP A 1 589 ? -29.156 -6.719 12.562 1 92.06 589 ASP A CA 1
ATOM 4879 C C . ASP A 1 589 ? -28.156 -5.586 12.43 1 92.06 589 ASP A C 1
ATOM 4881 O O . ASP A 1 589 ? -27.25 -5.441 13.266 1 92.06 589 ASP A O 1
ATOM 4885 N N . PHE A 1 590 ? -28.266 -4.844 11.367 1 95.75 590 PHE A N 1
ATOM 4886 C CA . PHE A 1 590 ? -27.25 -3.814 11.18 1 95.75 590 PHE A CA 1
ATOM 4887 C C . PHE A 1 590 ? -27.828 -2.602 10.469 1 95.75 590 PHE A C 1
ATOM 4889 O O . PHE A 1 590 ? -28.938 -2.67 9.914 1 95.75 590 PHE A O 1
ATOM 4896 N N . HIS A 1 591 ? -27.234 -1.46 10.625 1 97.94 591 HIS A N 1
ATOM 4897 C CA . HIS A 1 591 ? -27.547 -0.2 9.969 1 97.94 591 HIS A CA 1
ATOM 4898 C C . HIS A 1 591 ? -26.281 0.58 9.625 1 97.94 591 HIS A C 1
ATOM 4900 O O . HIS A 1 591 ? -25.656 1.165 10.5 1 97.94 591 HIS A O 1
ATOM 4906 N N . TYR A 1 592 ? -25.891 0.539 8.242 1 98.19 592 TYR A N 1
ATOM 4907 C CA . TYR A 1 592 ? -24.672 1.195 7.789 1 98.19 592 TYR A CA 1
ATOM 4908 C C . TYR A 1 592 ? -25 2.357 6.855 1 98.19 592 TYR A C 1
ATOM 4910 O O . TYR A 1 592 ? -25.906 2.266 6.035 1 98.19 592 TYR A O 1
ATOM 4918 N N . LEU A 1 593 ? -24.297 3.475 7.02 1 98.44 593 LEU A N 1
ATOM 4919 C CA . LEU A 1 593 ? -24.141 4.453 5.949 1 98.44 593 LEU A CA 1
ATOM 4920 C C . LEU A 1 593 ? -22.781 4.297 5.273 1 98.44 593 LEU A C 1
ATOM 4922 O O . LEU A 1 593 ? -21.75 4.23 5.953 1 98.44 593 LEU A O 1
ATOM 4926 N N . ILE A 1 594 ? -22.828 4.129 3.975 1 98.44 594 ILE A N 1
ATOM 4927 C CA . ILE A 1 594 ? -21.578 4.059 3.227 1 98.44 594 ILE A CA 1
ATOM 4928 C C . ILE A 1 594 ? -21.484 5.242 2.264 1 98.44 594 ILE A C 1
ATOM 4930 O O . ILE A 1 594 ? -22.469 5.586 1.597 1 98.44 594 ILE A O 1
ATOM 4934 N N . GLY A 1 595 ? -20.391 5.953 2.289 1 98.5 595 GLY A N 1
ATOM 4935 C CA . GLY A 1 595 ? -20.141 7.055 1.374 1 98.5 595 GLY A CA 1
ATOM 4936 C C . GLY A 1 595 ? -18.828 6.934 0.635 1 98.5 595 GLY A C 1
ATOM 4937 O O . GLY A 1 595 ? -17.797 6.66 1.244 1 98.5 595 GLY A O 1
ATOM 4938 N N . VAL A 1 596 ? -18.906 7.086 -0.726 1 98.25 596 VAL A N 1
ATOM 4939 C CA . VAL A 1 596 ? -17.703 7.012 -1.566 1 98.25 596 VAL A CA 1
ATOM 4940 C C . VAL A 1 596 ? -17.594 8.273 -2.42 1 98.25 596 VAL A C 1
ATOM 4942 O O . VAL A 1 596 ? -18.562 8.672 -3.078 1 98.25 596 VAL A O 1
ATOM 4945 N N . LEU A 1 597 ? -16.516 8.922 -2.289 1 96.88 597 LEU A N 1
ATOM 4946 C CA . LEU A 1 597 ? -16.125 10.055 -3.127 1 96.88 597 LEU A CA 1
ATOM 4947 C C . LEU A 1 597 ? -14.844 9.742 -3.9 1 96.88 597 LEU A C 1
ATOM 4949 O O . LEU A 1 597 ? -13.766 9.625 -3.309 1 96.88 597 LEU A O 1
ATOM 4953 N N . MET A 1 598 ? -14.898 9.664 -5.211 1 94.19 598 MET A N 1
ATOM 4954 C CA . MET A 1 598 ? -13.773 9.172 -6 1 94.19 598 MET A CA 1
ATOM 4955 C C . MET A 1 598 ? -12.695 10.25 -6.145 1 94.19 598 MET A C 1
ATOM 4957 O O . MET A 1 598 ? -11.523 9.938 -6.328 1 94.19 598 MET A O 1
ATOM 4961 N N . ASP A 1 599 ? -13.102 11.5 -6.066 1 93.12 599 ASP A N 1
ATOM 4962 C CA . ASP A 1 599 ? -12.164 12.586 -6.332 1 93.12 599 ASP A CA 1
ATOM 4963 C C . ASP A 1 599 ? -11.961 13.453 -5.094 1 93.12 599 ASP A C 1
ATOM 4965 O O . ASP A 1 599 ? -12.828 13.5 -4.219 1 93.12 599 ASP A O 1
ATOM 4969 N N . ASP A 1 600 ? -10.781 14.125 -5.07 1 94.94 600 ASP A N 1
ATOM 4970 C CA . ASP A 1 600 ? -10.57 15.133 -4.035 1 94.94 600 ASP A CA 1
ATOM 4971 C C . ASP A 1 600 ? -11.5 16.328 -4.234 1 94.94 600 ASP A C 1
ATOM 4973 O O . ASP A 1 600 ? -11.828 16.688 -5.367 1 94.94 600 ASP A O 1
ATOM 4977 N N . ILE A 1 601 ? -11.922 16.906 -3.166 1 95.5 601 ILE A N 1
ATOM 4978 C CA . ILE A 1 601 ? -12.625 18.188 -3.242 1 95.5 601 ILE A CA 1
ATOM 4979 C C . ILE A 1 601 ? -11.609 19.328 -3.295 1 95.5 601 ILE A C 1
ATOM 4981 O O . ILE A 1 601 ? -10.969 19.641 -2.289 1 95.5 601 ILE A O 1
ATOM 4985 N N . ILE A 1 602 ? -11.508 19.984 -4.418 1 92.88 602 ILE A N 1
ATOM 4986 C CA . ILE A 1 602 ? -10.461 20.984 -4.566 1 92.88 602 ILE A CA 1
ATOM 4987 C C . ILE A 1 602 ? -11.062 22.391 -4.465 1 92.88 602 ILE A C 1
ATOM 4989 O O . ILE A 1 602 ? -10.344 23.359 -4.215 1 92.88 602 ILE A O 1
ATOM 4993 N N . PHE A 1 603 ? -12.438 22.422 -4.664 1 90.5 603 PHE A N 1
ATOM 4994 C CA . PHE A 1 603 ? -13.141 23.688 -4.625 1 90.5 603 PHE A CA 1
ATOM 4995 C C . PHE A 1 603 ? -14.148 23.719 -3.477 1 90.5 603 PHE A C 1
ATOM 4997 O O . PHE A 1 603 ? -14.812 22.719 -3.205 1 90.5 603 PHE A O 1
ATOM 5004 N N . GLY A 1 604 ? -14.219 24.922 -2.873 1 92.12 604 GLY A N 1
ATOM 5005 C CA . GLY A 1 604 ? -15.188 25.062 -1.8 1 92.12 604 GLY A CA 1
ATOM 5006 C C . GLY A 1 604 ? -14.773 24.344 -0.527 1 92.12 604 GLY A C 1
ATOM 5007 O O . GLY A 1 604 ? -13.586 24.125 -0.291 1 92.12 604 GLY A O 1
ATOM 5008 N N . ASP A 1 605 ? -15.781 24.062 0.355 1 95 605 ASP A N 1
ATOM 5009 C CA . ASP A 1 605 ? -15.508 23.359 1.605 1 95 605 ASP A CA 1
ATOM 5010 C C . ASP A 1 605 ? -15.023 21.938 1.341 1 95 605 ASP A C 1
ATOM 5012 O O . ASP A 1 605 ? -15.539 21.25 0.448 1 95 605 ASP A O 1
ATOM 5016 N N . LYS A 1 606 ? -14.102 21.531 2.066 1 96.12 606 LYS A N 1
ATOM 5017 C CA . LYS A 1 606 ? -13.578 20.188 1.9 1 96.12 606 LYS A CA 1
ATOM 5018 C C . LYS A 1 606 ? -14.344 19.188 2.762 1 96.12 606 LYS A C 1
ATOM 5020 O O . LYS A 1 606 ? -14.047 17.984 2.756 1 96.12 606 LYS A O 1
ATOM 5025 N N . LEU A 1 607 ? -15.305 19.672 3.463 1 96.88 607 LEU A N 1
ATOM 5026 C CA . LEU A 1 607 ? -16.219 18.906 4.312 1 96.88 607 LEU A CA 1
ATOM 5027 C C . LEU A 1 607 ? -17.531 18.641 3.596 1 96.88 607 LEU A C 1
ATOM 5029 O O . LEU A 1 607 ? -18.031 19.484 2.855 1 96.88 607 LEU A O 1
ATOM 5033 N N . TYR A 1 608 ? -18.062 17.422 3.789 1 97.56 608 TYR A N 1
ATOM 5034 C CA . TYR A 1 608 ? -19.375 17.125 3.219 1 97.56 608 TYR A CA 1
ATOM 5035 C C . TYR A 1 608 ? -20.266 16.406 4.227 1 97.56 608 TYR A C 1
ATOM 5037 O O . TYR A 1 608 ? -19.797 15.984 5.285 1 97.56 608 TYR A O 1
ATOM 5045 N N . LEU A 1 609 ? -21.547 16.375 3.947 1 97.88 609 LEU A N 1
ATOM 5046 C CA . LEU A 1 609 ? -22.562 15.773 4.816 1 97.88 609 LEU A CA 1
ATOM 5047 C C . LEU A 1 609 ? -23.125 14.508 4.188 1 97.88 609 LEU A C 1
ATOM 5049 O O . LEU A 1 609 ? -23.406 14.477 2.99 1 97.88 609 LEU A O 1
ATOM 5053 N N . MET A 1 610 ? -23.141 13.477 4.914 1 97.69 610 MET A N 1
ATOM 5054 C CA . MET A 1 610 ? -23.875 12.25 4.613 1 97.69 610 MET A CA 1
ATOM 5055 C C . MET A 1 610 ? -25.031 12.055 5.578 1 97.69 610 MET A C 1
ATOM 5057 O O . MET A 1 610 ? -24.844 11.656 6.727 1 97.69 610 MET A O 1
ATOM 5061 N N . GLN A 1 611 ? -26.25 12.367 5.172 1 96.5 611 GLN A N 1
ATOM 5062 C CA . GLN A 1 611 ? -27.438 12.383 6.016 1 96.5 611 GLN A CA 1
ATOM 5063 C C . GLN A 1 611 ? -27.219 13.242 7.254 1 96.5 611 GLN A C 1
ATOM 5065 O O . GLN A 1 611 ? -27.469 12.797 8.375 1 96.5 611 GLN A O 1
ATOM 5070 N N . GLY A 1 612 ? -26.672 14.344 7.016 1 94.69 612 GLY A N 1
ATOM 5071 C CA . GLY A 1 612 ? -26.5 15.305 8.086 1 94.69 612 GLY A CA 1
ATOM 5072 C C . GLY A 1 612 ? -25.25 15.078 8.906 1 94.69 612 GLY A C 1
ATOM 5073 O O . GLY A 1 612 ? -24.875 15.914 9.734 1 94.69 612 GLY A O 1
ATOM 5074 N N . ILE A 1 613 ? -24.547 13.984 8.672 1 96.5 613 ILE A N 1
ATOM 5075 C CA . ILE A 1 613 ? -23.328 13.672 9.414 1 96.5 613 ILE A CA 1
ATOM 5076 C C . ILE A 1 613 ? -22.109 14.266 8.688 1 96.5 613 ILE A C 1
ATOM 5078 O O . ILE A 1 613 ? -21.922 14.031 7.492 1 96.5 613 ILE A O 1
ATOM 5082 N N . LYS A 1 614 ? -21.297 15.047 9.406 1 97.38 614 LYS A N 1
ATOM 5083 C CA . LYS A 1 614 ? -20.094 15.641 8.82 1 97.38 614 LYS A CA 1
ATOM 5084 C C . LYS A 1 614 ? -19.047 14.57 8.523 1 97.38 614 LYS A C 1
ATOM 5086 O O . LYS A 1 614 ? -18.703 13.766 9.391 1 97.38 614 LYS A O 1
ATOM 5091 N N . CYS A 1 615 ? -18.562 14.602 7.242 1 96.88 615 CYS A N 1
ATOM 5092 C CA . CYS A 1 615 ? -17.609 13.586 6.812 1 96.88 615 CYS A CA 1
ATOM 5093 C C . CYS A 1 615 ? -16.422 14.211 6.094 1 96.88 615 CYS A C 1
ATOM 5095 O O . CYS A 1 615 ? -16.562 15.25 5.441 1 96.88 615 CYS A O 1
ATOM 5097 N N . LYS A 1 616 ? -15.289 13.633 6.309 1 96.56 616 LYS A N 1
ATOM 5098 C CA . LYS A 1 616 ? -14.07 13.891 5.547 1 96.56 616 LYS A CA 1
ATOM 5099 C C . LYS A 1 616 ? -13.398 12.578 5.137 1 96.56 616 LYS A C 1
ATOM 5101 O O . LYS A 1 616 ? -13.023 11.773 5.992 1 96.56 616 LYS A O 1
ATOM 5106 N N . GLY A 1 617 ? -13.219 12.391 3.855 1 96.19 617 GLY A N 1
ATOM 5107 C CA . GLY A 1 617 ? -12.602 11.18 3.336 1 96.19 617 GLY A CA 1
ATOM 5108 C C . GLY A 1 617 ? -13.242 10.688 2.055 1 96.19 617 GLY A C 1
ATOM 5109 O O . GLY A 1 617 ? -14.336 11.125 1.69 1 96.19 617 GLY A O 1
ATOM 5110 N N . LYS A 1 618 ? -12.625 9.789 1.387 1 97.75 618 LYS A N 1
ATOM 5111 C CA . LYS A 1 618 ? -13.102 9.273 0.106 1 97.75 618 LYS A CA 1
ATOM 5112 C C . LYS A 1 618 ? -13.977 8.039 0.302 1 97.75 618 LYS A C 1
ATOM 5114 O O . LYS A 1 618 ? -14.891 7.789 -0.485 1 97.75 618 LYS A O 1
ATOM 5119 N N . VAL A 1 619 ? -13.656 7.223 1.265 1 98.44 619 VAL A N 1
ATOM 5120 C CA . VAL A 1 619 ? -14.461 6.051 1.584 1 98.44 619 VAL A CA 1
ATOM 5121 C C . VAL A 1 619 ? -14.773 6.027 3.078 1 98.44 619 VAL A C 1
ATOM 5123 O O . VAL A 1 619 ? -13.883 5.812 3.902 1 98.44 619 VAL A O 1
ATOM 5126 N N . ILE A 1 620 ? -16.031 6.207 3.4 1 97.88 620 ILE A N 1
ATOM 5127 C CA . ILE A 1 620 ? -16.453 6.309 4.789 1 97.88 620 ILE A CA 1
ATOM 5128 C C . ILE A 1 620 ? -17.562 5.289 5.062 1 97.88 620 ILE A C 1
ATOM 5130 O O . ILE A 1 620 ? -18.453 5.09 4.23 1 97.88 620 ILE A O 1
ATOM 5134 N N . VAL A 1 621 ? -17.453 4.586 6.137 1 98.31 621 VAL A N 1
ATOM 5135 C CA . VAL A 1 621 ? -18.5 3.715 6.641 1 98.31 621 VAL A CA 1
ATOM 5136 C C . VAL A 1 621 ? -18.953 4.184 8.023 1 98.31 621 VAL A C 1
ATOM 5138 O O . VAL A 1 621 ? -18.125 4.371 8.922 1 98.31 621 VAL A O 1
ATOM 5141 N N . TYR A 1 622 ? -20.188 4.48 8.188 1 97.81 622 TYR A N 1
ATOM 5142 C CA . TYR A 1 622 ? -20.766 4.859 9.477 1 97.81 622 TYR A CA 1
ATOM 5143 C C . TYR A 1 622 ? -21.734 3.795 9.977 1 97.81 622 TYR A C 1
ATOM 5145 O O . TYR A 1 622 ? -22.766 3.549 9.359 1 97.81 622 TYR A O 1
ATOM 5153 N N . ASP A 1 623 ? -21.344 3.105 11.016 1 97.5 623 ASP A N 1
ATOM 5154 C CA . ASP A 1 623 ? -22.234 2.17 11.688 1 97.5 623 ASP A CA 1
ATOM 5155 C C . ASP A 1 623 ? -23.234 2.908 12.586 1 97.5 623 ASP A C 1
ATOM 5157 O O . ASP A 1 623 ? -22.891 3.305 13.703 1 97.5 623 ASP A O 1
ATOM 5161 N N . LYS A 1 624 ? -24.375 3.062 12.203 1 96.25 624 LYS A N 1
ATOM 5162 C CA . LYS A 1 624 ? -25.391 3.848 12.906 1 96.25 624 LYS A CA 1
ATOM 5163 C C . LYS A 1 624 ? -25.75 3.209 14.25 1 96.25 624 LYS A C 1
ATOM 5165 O O . LYS A 1 624 ? -26.109 3.908 15.203 1 96.25 624 LYS A O 1
ATOM 5170 N N . ASN A 1 625 ? -25.703 1.887 14.273 1 95 625 ASN A N 1
ATOM 5171 C CA . ASN A 1 625 ? -26.047 1.199 15.516 1 95 625 ASN A CA 1
ATOM 5172 C C . ASN A 1 625 ? -25.062 1.523 16.625 1 95 625 ASN A C 1
ATOM 5174 O O . ASN A 1 625 ? -25.469 1.71 17.781 1 95 625 ASN A O 1
ATOM 5178 N N . ASN A 1 626 ? -23.828 1.69 16.344 1 92.19 626 ASN A N 1
ATOM 5179 C CA . ASN A 1 626 ? -22.828 1.938 17.391 1 92.19 626 ASN A CA 1
ATOM 5180 C C . ASN A 1 626 ? -22.297 3.367 17.328 1 92.19 626 ASN A C 1
ATOM 5182 O O . ASN A 1 626 ? -21.484 3.766 18.156 1 92.19 626 ASN A O 1
ATOM 5186 N N . GLY A 1 627 ? -22.703 4.082 16.359 1 93 627 GLY A N 1
ATOM 5187 C CA . GLY A 1 627 ? -22.297 5.473 16.234 1 93 627 GLY A CA 1
ATOM 5188 C C . GLY A 1 627 ? -20.828 5.633 15.883 1 93 627 GLY A C 1
ATOM 5189 O O . GLY A 1 627 ? -20.188 6.602 16.297 1 93 627 GLY A O 1
ATOM 5190 N N . LYS A 1 628 ? -20.266 4.691 15.211 1 94.69 628 LYS A N 1
ATOM 5191 C CA . LYS A 1 628 ? -18.844 4.703 14.914 1 94.69 628 LYS A CA 1
ATOM 5192 C C . LYS A 1 628 ? -18.594 4.973 13.43 1 94.69 628 LYS A C 1
ATOM 5194 O O . LYS A 1 628 ? -19.156 4.297 12.57 1 94.69 628 LYS A O 1
ATOM 5199 N N . MET A 1 629 ? -17.797 5.973 13.156 1 95.75 629 MET A N 1
ATOM 5200 C CA . MET A 1 629 ? -17.406 6.316 11.789 1 95.75 629 MET A CA 1
ATOM 5201 C C . MET A 1 629 ? -16 5.789 11.477 1 95.75 629 MET A C 1
ATOM 5203 O O . MET A 1 629 ? -15.07 5.98 12.266 1 95.75 629 MET A O 1
ATOM 5207 N N . SER A 1 630 ? -15.852 5.07 10.352 1 97 630 SER A N 1
ATOM 5208 C CA . SER A 1 630 ? -14.562 4.566 9.891 1 97 630 SER A CA 1
ATOM 5209 C C . SER A 1 630 ? -14.203 5.156 8.531 1 97 630 SER A C 1
ATOM 5211 O O . SER A 1 630 ? -15.016 5.145 7.602 1 97 630 SER A O 1
ATOM 5213 N N . ARG A 1 631 ? -13.031 5.762 8.461 1 97.5 631 ARG A N 1
ATOM 5214 C CA . ARG A 1 631 ? -12.484 6.266 7.207 1 97.5 631 ARG A CA 1
ATOM 5215 C C . ARG A 1 631 ? -11.484 5.277 6.609 1 97.5 631 ARG A C 1
ATOM 5217 O O . ARG A 1 631 ? -10.398 5.074 7.16 1 97.5 631 ARG A O 1
ATOM 5224 N N . LEU A 1 632 ? -11.828 4.676 5.465 1 97.94 632 LEU A N 1
ATOM 5225 C CA . LEU A 1 632 ? -10.961 3.66 4.883 1 97.94 632 LEU A CA 1
ATOM 5226 C C . LEU A 1 632 ? -9.977 4.289 3.9 1 97.94 632 LEU A C 1
ATOM 5228 O O . LEU A 1 632 ? -8.945 3.689 3.574 1 97.94 632 LEU A O 1
ATOM 5232 N N . LYS A 1 633 ? -10.344 5.445 3.393 1 97.31 633 LYS A N 1
ATOM 5233 C CA . LYS A 1 633 ? -9.469 6.172 2.482 1 97.31 633 LYS A CA 1
ATOM 5234 C C . LYS A 1 633 ? -9.664 7.68 2.605 1 97.31 633 LYS A C 1
ATOM 5236 O O . LYS A 1 633 ? -10.805 8.156 2.652 1 97.31 633 LYS A O 1
ATOM 5241 N N . ASN A 1 634 ? -8.602 8.398 2.729 1 95.44 634 ASN A N 1
ATOM 5242 C CA . ASN A 1 634 ? -8.672 9.859 2.76 1 95.44 634 ASN A CA 1
ATOM 5243 C C . ASN A 1 634 ? -8.688 10.445 1.353 1 95.44 634 ASN A C 1
ATOM 5245 O O . ASN A 1 634 ? -8.039 9.922 0.445 1 95.44 634 ASN A O 1
ATOM 5249 N N . MET B 1 1 ? -12.734 26.641 41.562 1 63.78 1 MET B N 1
ATOM 5250 C CA . MET B 1 1 ? -11.719 27.453 40.906 1 63.78 1 MET B CA 1
ATOM 5251 C C . MET B 1 1 ? -10.414 27.422 41.688 1 63.78 1 MET B C 1
ATOM 5253 O O . MET B 1 1 ? -9.352 27.125 41.125 1 63.78 1 MET B O 1
ATOM 5257 N N . LYS B 1 2 ? -10.57 27.672 42.969 1 67.06 2 LYS B N 1
ATOM 5258 C CA . LYS B 1 2 ? -9.375 27.75 43.812 1 67.06 2 LYS B CA 1
ATOM 5259 C C . LYS B 1 2 ? -8.625 26.422 43.844 1 67.06 2 LYS B C 1
ATOM 5261 O O . LYS B 1 2 ? -7.395 26.406 43.781 1 67.06 2 LYS B O 1
ATOM 5266 N N . ASP B 1 3 ? -9.336 25.422 43.812 1 77.31 3 ASP B N 1
ATOM 5267 C CA . ASP B 1 3 ? -8.727 24.094 43.875 1 77.31 3 ASP B CA 1
ATOM 5268 C C . ASP B 1 3 ? -7.953 23.766 42.625 1 77.31 3 ASP B C 1
ATOM 5270 O O . ASP B 1 3 ? -6.848 23.219 42.688 1 77.31 3 ASP B O 1
ATOM 5274 N N . ARG B 1 4 ? -8.461 24.172 41.438 1 80 4 ARG B N 1
ATOM 5275 C CA . ARG B 1 4 ? -7.785 23.906 40.188 1 80 4 ARG B CA 1
ATOM 5276 C C . ARG B 1 4 ? -6.523 24.75 40.031 1 80 4 ARG B C 1
ATOM 5278 O O . ARG B 1 4 ? -5.504 24.281 39.531 1 80 4 ARG B O 1
ATOM 5285 N N . LEU B 1 5 ? -6.59 25.969 40.438 1 82.12 5 LEU B N 1
ATOM 5286 C CA . LEU B 1 5 ? -5.43 26.859 40.406 1 82.12 5 LEU B CA 1
ATOM 5287 C C . LEU B 1 5 ? -4.328 26.328 41.344 1 82.12 5 LEU B C 1
ATOM 5289 O O . LEU B 1 5 ? -3.16 26.281 40.938 1 82.12 5 LEU B O 1
ATOM 5293 N N . TYR B 1 6 ? -4.777 26 42.531 1 81 6 TYR B N 1
ATOM 5294 C CA . TYR B 1 6 ? -3.816 25.469 43.5 1 81 6 TYR B CA 1
ATOM 5295 C C . TYR B 1 6 ? -3.186 24.172 42.969 1 81 6 TYR B C 1
ATOM 5297 O O . TYR B 1 6 ? -1.989 23.953 43.156 1 81 6 TYR B O 1
ATOM 5305 N N . ASN B 1 7 ? -3.945 23.422 42.406 1 85 7 ASN B N 1
ATOM 5306 C CA . ASN B 1 7 ? -3.426 22.172 41.875 1 85 7 ASN B CA 1
ATOM 5307 C C . ASN B 1 7 ? -2.438 22.406 40.75 1 85 7 ASN B C 1
ATOM 5309 O O . ASN B 1 7 ? -1.43 21.703 40.625 1 85 7 ASN B O 1
ATOM 5313 N N . LYS 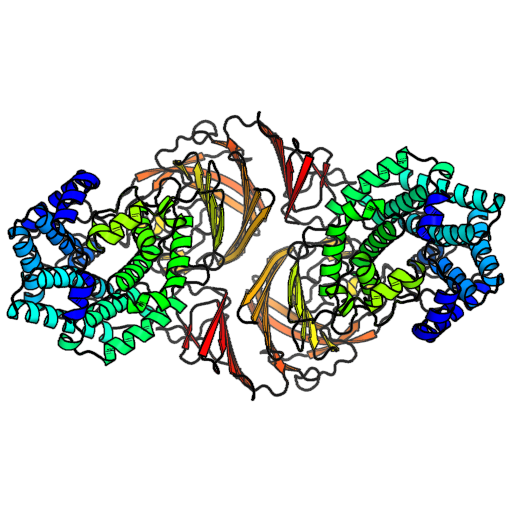B 1 8 ? -2.707 23.375 39.906 1 87.62 8 LYS B N 1
ATOM 5314 C CA . LYS B 1 8 ? -1.84 23.703 38.75 1 87.62 8 LYS B CA 1
ATOM 5315 C C . LYS B 1 8 ? -0.487 24.219 39.25 1 87.62 8 LYS B C 1
ATOM 5317 O O . LYS B 1 8 ? 0.547 23.906 38.625 1 87.62 8 LYS B O 1
ATOM 5322 N N . PHE B 1 9 ? -0.532 24.969 40.312 1 91.06 9 PHE B N 1
ATOM 5323 C CA . PHE B 1 9 ? 0.684 25.656 40.75 1 91.06 9 PHE B CA 1
ATOM 5324 C C . PHE B 1 9 ? 1.303 24.984 41.969 1 91.06 9 PHE B C 1
ATOM 5326 O O . PHE B 1 9 ? 2.162 25.562 42.625 1 91.06 9 PHE B O 1
ATOM 5333 N N . LYS B 1 10 ? 0.819 23.781 42.25 1 89.69 10 LYS B N 1
ATOM 5334 C CA . LYS B 1 10 ? 1.294 23.094 43.469 1 89.69 10 LYS B CA 1
ATOM 5335 C C . LYS B 1 10 ? 2.809 22.922 43.406 1 89.69 10 LYS B C 1
ATOM 5337 O O . LYS B 1 10 ? 3.467 22.953 44.469 1 89.69 10 LYS B O 1
ATOM 5342 N N . ASP B 1 11 ? 3.295 22.812 42.219 1 89 11 ASP B N 1
ATOM 5343 C CA . ASP B 1 11 ? 4.719 22.531 42.094 1 89 11 ASP B CA 1
ATOM 5344 C C . ASP B 1 11 ? 5.465 23.719 41.5 1 89 11 ASP B C 1
ATOM 5346 O O . ASP B 1 11 ? 6.613 23.594 41.094 1 89 11 ASP B O 1
ATOM 5350 N N . PHE B 1 12 ? 4.727 24.812 41.438 1 90.56 12 PHE B N 1
ATOM 5351 C CA . PHE B 1 12 ? 5.352 26.016 40.875 1 90.56 12 PHE B CA 1
ATOM 5352 C C . PHE B 1 12 ? 6.324 26.625 41.875 1 90.56 12 PHE B C 1
ATOM 5354 O O . PHE B 1 12 ? 5.992 26.797 43.062 1 90.56 12 PHE B O 1
ATOM 5361 N N . ASP B 1 13 ? 7.57 26.891 41.5 1 92.69 13 ASP B N 1
ATOM 5362 C CA . ASP B 1 13 ? 8.641 27.5 42.312 1 92.69 13 ASP B CA 1
ATOM 5363 C C . ASP B 1 13 ? 9.297 28.656 41.562 1 92.69 13 ASP B C 1
ATOM 5365 O O . ASP B 1 13 ? 10.125 28.422 40.656 1 92.69 13 ASP B O 1
ATOM 5369 N N . ARG B 1 14 ? 8.969 29.859 42 1 91.75 14 ARG B N 1
ATOM 5370 C CA . ARG B 1 14 ? 9.43 31.062 41.312 1 91.75 14 ARG B CA 1
ATOM 5371 C C . ARG B 1 14 ? 10.953 31.172 41.344 1 91.75 14 ARG B C 1
ATOM 5373 O O . ARG B 1 14 ? 11.586 31.516 40.344 1 91.75 14 ARG B O 1
ATOM 5380 N N . GLU B 1 15 ? 11.578 30.938 42.5 1 94.38 15 GLU B N 1
ATOM 5381 C CA . GLU B 1 15 ? 13.023 31 42.625 1 94.38 15 GLU B CA 1
ATOM 5382 C C . GLU B 1 15 ? 13.719 29.984 41.719 1 94.38 15 GLU B C 1
ATOM 5384 O O . GLU B 1 15 ? 14.742 30.281 41.125 1 94.38 15 GLU B O 1
ATOM 5389 N N . PHE B 1 16 ? 13.18 28.828 41.719 1 95.56 16 PHE B N 1
ATOM 5390 C CA . PHE B 1 16 ? 13.711 27.812 40.844 1 95.56 16 PHE B CA 1
ATOM 5391 C C . PHE B 1 16 ? 13.664 28.266 39.406 1 95.56 16 PHE B C 1
ATOM 5393 O O . PHE B 1 16 ? 14.648 28.125 38.656 1 95.56 16 PHE B O 1
ATOM 5400 N N . CYS B 1 17 ? 12.508 28.781 38.969 1 94.81 17 CYS B N 1
ATOM 5401 C CA . CYS B 1 17 ? 12.344 29.25 37.594 1 94.81 17 CYS B CA 1
ATOM 5402 C C . CYS B 1 17 ? 13.352 30.344 37.281 1 94.81 17 CYS B C 1
ATOM 5404 O O . CYS B 1 17 ? 13.961 30.312 36.188 1 94.81 17 CYS B O 1
ATOM 5406 N N . GLN B 1 18 ? 13.477 31.25 38.188 1 95.62 18 GLN B N 1
ATOM 5407 C CA . GLN B 1 18 ? 14.43 32.344 37.969 1 95.62 18 GLN B CA 1
ATOM 5408 C C . GLN B 1 18 ? 15.844 31.812 37.781 1 95.62 18 GLN B C 1
ATOM 5410 O O . GLN B 1 18 ? 16.547 32.188 36.844 1 95.62 18 GLN B O 1
ATOM 5415 N N . LYS B 1 19 ? 16.25 30.953 38.688 1 96.12 19 LYS B N 1
ATOM 5416 C CA . LYS B 1 19 ? 17.594 30.375 38.625 1 96.12 19 LYS B CA 1
ATOM 5417 C C . LYS B 1 19 ? 17.766 29.547 37.344 1 96.12 19 LYS B C 1
ATOM 5419 O O . LYS B 1 19 ? 18.828 29.594 36.719 1 96.12 19 LYS B O 1
ATOM 5424 N N . TYR B 1 20 ? 16.797 28.766 37.031 1 96.75 20 TYR B N 1
ATOM 5425 C CA . TYR B 1 20 ? 16.828 27.922 35.844 1 96.75 20 TYR B CA 1
ATOM 5426 C C . TYR B 1 20 ? 17.031 28.766 34.594 1 96.75 20 TYR B C 1
ATOM 5428 O O . TYR B 1 20 ? 17.828 28.438 33.719 1 96.75 20 TYR B O 1
ATOM 5436 N N . ILE B 1 21 ? 16.25 29.844 34.469 1 97.31 21 ILE B N 1
ATOM 5437 C CA . ILE B 1 21 ? 16.297 30.719 33.312 1 97.31 21 ILE B CA 1
ATOM 5438 C C . ILE B 1 21 ? 17.688 31.344 33.188 1 97.31 21 ILE B C 1
ATOM 5440 O O . ILE B 1 21 ? 18.281 31.359 32.125 1 97.31 21 ILE B O 1
ATOM 5444 N N . LYS B 1 22 ? 18.188 31.828 34.25 1 96 22 LYS B N 1
ATOM 5445 C CA . LYS B 1 22 ? 19.484 32.469 34.25 1 96 22 LYS B CA 1
ATOM 5446 C C . LYS B 1 22 ? 20.609 31.484 33.938 1 96 22 LYS B C 1
ATOM 5448 O O . LYS B 1 22 ? 21.594 31.859 33.312 1 96 22 LYS B O 1
ATOM 5453 N N . THR B 1 23 ? 20.422 30.297 34.312 1 96.56 23 THR B N 1
ATOM 5454 C CA . THR B 1 23 ? 21.469 29.281 34.156 1 96.56 23 THR B CA 1
ATOM 5455 C C . THR B 1 23 ? 21.406 28.672 32.75 1 96.56 23 THR B C 1
ATOM 5457 O O . THR B 1 23 ? 22.438 28.531 32.094 1 96.56 23 THR B O 1
ATOM 5460 N N . TYR B 1 24 ? 20.219 28.281 32.312 1 96.25 24 TYR B N 1
ATOM 5461 C CA . TYR B 1 24 ? 20.125 27.438 31.141 1 96.25 24 TYR B CA 1
ATOM 5462 C C . TYR B 1 24 ? 19.516 28.188 29.969 1 96.25 24 TYR B C 1
ATOM 5464 O O . TYR B 1 24 ? 19.609 27.75 28.812 1 96.25 24 TYR B O 1
ATOM 5472 N N . GLN B 1 25 ? 18.828 29.344 30.25 1 96.5 25 GLN B N 1
ATOM 5473 C CA . GLN B 1 25 ? 18.078 30.016 29.188 1 96.5 25 GLN B CA 1
ATOM 5474 C C . GLN B 1 25 ? 18.438 31.5 29.125 1 96.5 25 GLN B C 1
ATOM 5476 O O . GLN B 1 25 ? 17.594 32.344 28.797 1 96.5 25 GLN B O 1
ATOM 5481 N N . SER B 1 26 ? 19.609 31.844 29.438 1 96.19 26 SER B N 1
ATOM 5482 C CA . SER B 1 26 ? 20.016 33.25 29.578 1 96.19 26 SER B CA 1
ATOM 5483 C C . SER B 1 26 ? 19.906 33.969 28.234 1 96.19 26 SER B C 1
ATOM 5485 O O . SER B 1 26 ? 19.359 35.094 28.172 1 96.19 26 SER B O 1
ATOM 5487 N N . ASN B 1 27 ? 20.422 33.406 27.203 1 95.56 27 ASN B N 1
ATOM 5488 C CA . ASN B 1 27 ? 20.391 34.031 25.891 1 95.56 27 ASN B CA 1
ATOM 5489 C C . ASN B 1 27 ? 18.969 34.219 25.391 1 95.56 27 ASN B C 1
ATOM 5491 O O . ASN B 1 27 ? 18.609 35.312 24.906 1 95.56 27 ASN B O 1
ATOM 5495 N N . ALA B 1 28 ? 18.25 33.156 25.438 1 95.19 28 ALA B N 1
ATOM 5496 C CA . ALA B 1 28 ? 16.859 33.219 25.016 1 95.19 28 ALA B CA 1
ATOM 5497 C C . ALA B 1 28 ? 16.094 34.25 25.812 1 95.19 28 ALA B C 1
ATOM 5499 O O . ALA B 1 28 ? 15.234 34.969 25.281 1 95.19 28 ALA B O 1
ATOM 5500 N N . TYR B 1 29 ? 16.375 34.312 27.078 1 97.12 29 TYR B N 1
ATOM 5501 C CA . TYR B 1 29 ? 15.719 35.281 27.969 1 97.12 29 TYR B CA 1
ATOM 5502 C C . TYR B 1 29 ? 16.062 36.688 27.562 1 97.12 29 TYR B C 1
ATOM 5504 O O . TYR B 1 29 ? 15.203 37.562 27.547 1 97.12 29 TYR B O 1
ATOM 5512 N N . GLN B 1 30 ? 17.297 36.938 27.281 1 97.19 30 GLN B N 1
ATOM 5513 C CA . GLN B 1 30 ? 17.719 38.281 26.891 1 97.19 30 GLN B CA 1
ATOM 5514 C C . GLN B 1 30 ? 17.016 38.75 25.609 1 97.19 30 GLN B C 1
ATOM 5516 O O . GLN B 1 30 ? 16.625 39.906 25.5 1 97.19 30 GLN B O 1
ATOM 5521 N N . GLU B 1 31 ? 16.922 37.875 24.719 1 95.94 31 GLU B N 1
ATOM 5522 C CA . GLU B 1 31 ? 16.203 38.188 23.484 1 95.94 31 GLU B CA 1
ATOM 5523 C C . GLU B 1 31 ? 14.734 38.5 23.781 1 95.94 31 GLU B C 1
ATOM 5525 O O . GLU B 1 31 ? 14.164 39.438 23.203 1 95.94 31 GLU B O 1
ATOM 5530 N N . MET B 1 32 ? 14.125 37.719 24.594 1 96.5 32 MET B N 1
ATOM 5531 C CA . MET B 1 32 ? 12.734 37.938 24.984 1 96.5 32 MET B CA 1
ATOM 5532 C C . MET B 1 32 ? 12.57 39.281 25.688 1 96.5 32 MET B C 1
ATOM 5534 O O . MET B 1 32 ? 11.648 40.031 25.359 1 96.5 32 MET B O 1
ATOM 5538 N N . LYS B 1 33 ? 13.445 39.562 26.594 1 97.56 33 LYS B N 1
ATOM 5539 C CA . LYS B 1 33 ? 13.391 40.812 27.328 1 97.56 33 LYS B CA 1
ATOM 5540 C C . LYS B 1 33 ? 13.531 42 26.391 1 97.56 33 LYS B C 1
ATOM 5542 O O . LYS B 1 33 ? 12.867 43.031 26.562 1 97.56 33 LYS B O 1
ATOM 5547 N N . ALA B 1 34 ? 14.391 41.844 25.438 1 97.31 34 ALA B N 1
ATOM 5548 C CA . ALA B 1 34 ? 14.57 42.906 24.453 1 97.31 34 ALA B CA 1
ATOM 5549 C C . ALA B 1 34 ? 13.266 43.188 23.719 1 97.31 34 ALA B C 1
ATOM 5551 O O . ALA B 1 34 ? 12.922 44.344 23.484 1 97.31 34 ALA B O 1
ATOM 5552 N N . SER B 1 35 ? 12.633 42.188 23.281 1 96.94 35 SER B N 1
ATOM 5553 C CA . SER B 1 35 ? 11.344 42.344 22.609 1 96.94 35 SER B CA 1
ATOM 5554 C C . SER B 1 35 ? 10.305 42.969 23.516 1 96.94 35 SER B C 1
ATOM 5556 O O . SER B 1 35 ? 9.523 43.812 23.078 1 96.94 35 SER B O 1
ATOM 5558 N N . VAL B 1 36 ? 10.242 42.531 24.781 1 98 36 VAL B N 1
ATOM 5559 C CA . VAL B 1 36 ? 9.305 43.094 25.766 1 98 36 VAL B CA 1
ATOM 5560 C C . VAL B 1 36 ? 9.594 44.562 25.984 1 98 36 VAL B C 1
ATOM 5562 O O . VAL B 1 36 ? 8.672 45.375 26.109 1 98 36 VAL B O 1
ATOM 5565 N N . ASN B 1 37 ? 10.867 44.906 26.047 1 98.19 37 ASN B N 1
ATOM 5566 C CA . ASN B 1 37 ? 11.25 46.312 26.234 1 98.19 37 ASN B CA 1
ATOM 5567 C C . ASN B 1 37 ? 10.75 47.188 25.094 1 98.19 37 ASN B C 1
ATOM 5569 O O . ASN B 1 37 ? 10.383 48.344 25.297 1 98.19 37 ASN B O 1
ATOM 5573 N N . LEU B 1 38 ? 10.773 46.688 23.922 1 98.31 38 LEU B N 1
ATOM 5574 C CA . LEU B 1 38 ? 10.18 47.406 22.797 1 98.31 38 LEU B CA 1
ATOM 5575 C C . LEU B 1 38 ? 8.688 47.625 23.016 1 98.31 38 LEU B C 1
ATOM 5577 O O . LEU B 1 38 ? 8.164 48.719 22.766 1 98.31 38 LEU B O 1
ATOM 5581 N N . MET B 1 39 ? 8.023 46.625 23.5 1 98.19 39 MET B N 1
ATOM 5582 C CA . MET B 1 39 ? 6.578 46.688 23.688 1 98.19 39 MET B CA 1
ATOM 5583 C C . MET B 1 39 ? 6.207 47.625 24.828 1 98.19 39 MET B C 1
ATOM 5585 O O . MET B 1 39 ? 5.094 48.156 24.875 1 98.19 39 MET B O 1
ATOM 5589 N N . MET B 1 40 ? 7.148 47.844 25.828 1 97.81 40 MET B N 1
ATOM 5590 C CA . MET B 1 40 ? 6.93 48.844 26.891 1 97.81 40 MET B CA 1
ATOM 5591 C C . MET B 1 40 ? 6.699 50.219 26.312 1 97.81 40 MET B C 1
ATOM 5593 O O . MET B 1 40 ? 6.121 51.094 26.984 1 97.81 40 MET B O 1
ATOM 5597 N N . ARG B 1 41 ? 7.129 50.344 25.047 1 96.94 41 ARG B N 1
ATOM 5598 C CA . ARG B 1 41 ? 6.941 51.625 24.344 1 96.94 41 ARG B CA 1
ATOM 5599 C C . ARG B 1 41 ? 6.008 51.438 23.141 1 96.94 41 ARG B C 1
ATOM 5601 O O . ARG B 1 41 ? 6.176 52.094 22.109 1 96.94 41 ARG B O 1
ATOM 5608 N N . ASN B 1 42 ? 5.184 50.438 23.094 1 97.56 42 ASN B N 1
ATOM 5609 C CA . ASN B 1 42 ? 4.168 50.125 22.109 1 97.56 42 ASN B CA 1
ATOM 5610 C C . ASN B 1 42 ? 4.789 49.812 20.75 1 97.56 42 ASN B C 1
ATOM 5612 O O . ASN B 1 42 ? 4.262 50.219 19.703 1 97.56 42 ASN B O 1
ATOM 5616 N N . THR B 1 43 ? 5.918 49.281 20.781 1 98.25 43 THR B N 1
ATOM 5617 C CA . THR B 1 43 ? 6.613 48.812 19.594 1 98.25 43 THR B CA 1
ATOM 5618 C C . THR B 1 43 ? 6.613 47.312 19.5 1 98.25 43 THR B C 1
ATOM 5620 O O . THR B 1 43 ? 7.07 46.625 20.422 1 98.25 43 THR B O 1
ATOM 5623 N N . PHE B 1 44 ? 6.117 46.812 18.359 1 98.06 44 PHE B N 1
ATOM 5624 C CA . PHE B 1 44 ? 5.867 45.375 18.281 1 98.06 44 PHE B CA 1
ATOM 5625 C C . PHE B 1 44 ? 6.727 44.75 17.188 1 98.06 44 PHE B C 1
ATOM 5627 O O . PHE B 1 44 ? 6.898 45.312 16.109 1 98.06 44 PHE B O 1
ATOM 5634 N N . VAL B 1 45 ? 7.305 43.625 17.484 1 96.81 45 VAL B N 1
ATOM 5635 C CA . VAL B 1 45 ? 7.996 42.719 16.578 1 96.81 45 VAL B CA 1
ATOM 5636 C C . VAL B 1 45 ? 7.453 41.281 16.75 1 96.81 45 VAL B C 1
ATOM 5638 O O . VAL B 1 45 ? 7.207 40.844 17.875 1 96.81 45 VAL B O 1
ATOM 5641 N N . PHE B 1 46 ? 7.148 40.625 15.648 1 96.38 46 PHE B N 1
ATOM 5642 C CA . PHE B 1 46 ? 6.672 39.25 15.711 1 96.38 46 PHE B CA 1
ATOM 5643 C C . PHE B 1 46 ? 7.699 38.281 15.117 1 96.38 46 PHE B C 1
ATOM 5645 O O . PHE B 1 46 ? 7.648 38 13.922 1 96.38 46 PHE B O 1
ATOM 5652 N N . ASN B 1 47 ? 8.531 37.719 15.914 1 92.44 47 ASN B N 1
ATOM 5653 C CA . ASN B 1 47 ? 9.602 36.875 15.43 1 92.44 47 ASN B CA 1
ATOM 5654 C C . ASN B 1 47 ? 9.75 35.594 16.281 1 92.44 47 ASN B C 1
ATOM 5656 O O . ASN B 1 47 ? 10.812 34.969 16.297 1 92.44 47 ASN B O 1
ATOM 5660 N N . ASP B 1 48 ? 8.727 35.281 17.031 1 93.88 48 ASP B N 1
ATOM 5661 C CA . ASP B 1 48 ? 8.766 34.031 17.781 1 93.88 48 ASP B CA 1
ATOM 5662 C C . ASP B 1 48 ? 8.75 32.812 16.844 1 93.88 48 ASP B C 1
ATOM 5664 O O . ASP B 1 48 ? 8.289 32.906 15.711 1 93.88 48 ASP B O 1
ATOM 5668 N N . ASN B 1 49 ? 9.234 31.75 17.344 1 95 49 ASN B N 1
ATOM 5669 C CA . ASN B 1 49 ? 9.477 30.547 16.531 1 95 49 ASN B CA 1
ATOM 5670 C C . ASN B 1 49 ? 8.211 30.094 15.82 1 95 49 ASN B C 1
ATOM 5672 O O . ASN B 1 49 ? 8.281 29.594 14.695 1 95 49 ASN B O 1
ATOM 5676 N N . TRP B 1 50 ? 7.035 30.203 16.406 1 95.81 50 TRP B N 1
ATOM 5677 C CA . TRP B 1 50 ? 5.824 29.641 15.836 1 95.81 50 TRP B CA 1
ATOM 5678 C C . TRP B 1 50 ? 4.812 30.734 15.5 1 95.81 50 TRP B C 1
ATOM 5680 O O . TRP B 1 50 ? 3.609 30.469 15.422 1 95.81 50 TRP B O 1
ATOM 5690 N N . ASP B 1 51 ? 5.348 32.031 15.523 1 96.06 51 ASP B N 1
ATOM 5691 C CA . ASP B 1 51 ? 4.5 33.031 14.875 1 96.06 51 ASP B CA 1
ATOM 5692 C C . ASP B 1 51 ? 4.117 32.594 13.461 1 96.06 51 ASP B C 1
ATOM 5694 O O . ASP B 1 51 ? 4.988 32.375 12.617 1 96.06 51 ASP B O 1
ATOM 5698 N N . MET B 1 52 ? 2.84 32.438 13.148 1 94.81 52 MET B N 1
ATOM 5699 C CA . MET B 1 52 ? 2.373 31.891 11.867 1 94.81 52 MET B CA 1
ATOM 5700 C C . MET B 1 52 ? 2.785 32.812 10.719 1 94.81 52 MET B C 1
ATOM 5702 O O . MET B 1 52 ? 3.086 32.344 9.625 1 94.81 52 MET B O 1
ATOM 5706 N N . GLU B 1 53 ? 2.742 34.188 10.977 1 95.5 53 GLU B N 1
ATOM 5707 C CA . GLU B 1 53 ? 3.188 35.156 10 1 95.5 53 GLU B CA 1
ATOM 5708 C C . GLU B 1 53 ? 4.195 36.125 10.617 1 95.5 53 GLU B C 1
ATOM 5710 O O . GLU B 1 53 ? 3.881 37.312 10.844 1 95.5 53 GLU B O 1
ATOM 5715 N N . PRO B 1 54 ? 5.418 35.625 10.766 1 96.25 54 PRO B N 1
ATOM 5716 C CA . PRO B 1 54 ? 6.43 36.406 11.453 1 96.25 54 PRO B CA 1
ATOM 5717 C C . PRO B 1 54 ? 6.789 37.688 10.695 1 96.25 54 PRO B C 1
ATOM 5719 O O . PRO B 1 54 ? 6.715 37.719 9.461 1 96.25 54 PRO B O 1
ATOM 5722 N N . CYS B 1 55 ? 7.168 38.719 11.398 1 95.88 55 CYS B N 1
ATOM 5723 C CA . CYS B 1 55 ? 7.633 40 10.891 1 95.88 55 CYS B CA 1
ATOM 5724 C C . CYS B 1 55 ? 8.711 40.594 11.789 1 95.88 55 CYS B C 1
ATOM 5726 O O . CYS B 1 55 ? 8.422 41.031 12.906 1 95.88 55 CYS B O 1
ATOM 5728 N N . SER B 1 56 ? 9.93 40.688 11.305 1 93.81 56 SER B N 1
ATOM 5729 C CA . SER B 1 56 ? 11.055 41.156 12.109 1 93.81 56 SER B CA 1
ATOM 5730 C C . SER B 1 56 ? 11.141 42.656 12.164 1 93.81 56 SER B C 1
ATOM 5732 O O . SER B 1 56 ? 11.875 43.219 12.977 1 93.81 56 SER B O 1
ATOM 5734 N N . LYS B 1 57 ? 10.398 43.312 11.305 1 96 57 LYS B N 1
ATOM 5735 C CA . LYS B 1 57 ? 10.383 44.75 11.328 1 96 57 LYS B CA 1
ATOM 5736 C C . LYS B 1 57 ? 9.578 45.281 12.508 1 96 57 LYS B C 1
ATOM 5738 O O . LYS B 1 57 ? 8.461 44.844 12.75 1 96 57 LYS B O 1
ATOM 5743 N N . ALA B 1 58 ? 10.156 46.219 13.242 1 97 58 ALA B N 1
ATOM 5744 C CA . ALA B 1 58 ? 9.492 46.812 14.398 1 97 58 ALA B CA 1
ATOM 5745 C C . ALA B 1 58 ? 8.516 47.906 13.977 1 97 58 ALA B C 1
ATOM 5747 O O . ALA B 1 58 ? 8.844 48.75 13.109 1 97 58 ALA B O 1
ATOM 5748 N N . TYR B 1 59 ? 7.352 47.969 14.508 1 97.88 59 TYR B N 1
ATOM 5749 C CA . TYR B 1 59 ? 6.371 49.031 14.266 1 97.88 59 TYR B CA 1
ATOM 5750 C C . TYR B 1 59 ? 5.887 49.625 15.578 1 97.88 59 TYR B C 1
ATOM 5752 O O . TYR B 1 59 ? 5.41 48.906 16.469 1 97.88 59 TYR B O 1
ATOM 5760 N N . CYS B 1 60 ? 5.992 50.812 15.711 1 97.56 60 CYS B N 1
ATOM 5761 C CA . CYS B 1 60 ? 5.504 51.531 16.875 1 97.56 60 CYS B CA 1
ATOM 5762 C C . CYS B 1 60 ? 4.078 52.031 16.656 1 97.56 60 CYS B C 1
ATOM 5764 O O . CYS B 1 60 ? 3.791 52.688 15.664 1 97.56 60 CYS B O 1
ATOM 5766 N N . LEU B 1 61 ? 3.26 51.688 17.594 1 97.38 61 LEU B N 1
ATOM 5767 C CA . LEU B 1 61 ? 1.875 52.125 17.531 1 97.38 61 LEU B CA 1
ATOM 5768 C C . LEU B 1 61 ? 1.63 53.281 18.5 1 97.38 61 LEU B C 1
ATOM 5770 O O . LEU B 1 61 ? 1.412 53.031 19.703 1 97.38 61 LEU B O 1
ATOM 5774 N N . ASP B 1 62 ? 1.585 54.406 18.047 1 93.56 62 ASP B N 1
ATOM 5775 C CA . ASP B 1 62 ? 1.305 55.594 18.828 1 93.56 62 ASP B CA 1
ATOM 5776 C C . ASP B 1 62 ? 0.371 56.531 18.062 1 93.56 62 ASP B C 1
ATOM 5778 O O . ASP B 1 62 ? 0.805 57.25 17.156 1 93.56 62 ASP B O 1
ATOM 5782 N N . PRO B 1 63 ? -0.904 56.781 18.422 1 94.38 63 PRO B N 1
ATOM 5783 C CA . PRO B 1 63 ? -1.488 56.062 19.562 1 94.38 63 PRO B CA 1
ATOM 5784 C C . PRO B 1 63 ? -1.645 54.562 19.312 1 94.38 63 PRO B C 1
ATOM 5786 O O . PRO B 1 63 ? -1.537 54.125 18.172 1 94.38 63 PRO B O 1
ATOM 5789 N N . LEU B 1 64 ? -1.853 53.812 20.344 1 95.94 64 LEU B N 1
ATOM 5790 C CA . LEU B 1 64 ? -2.107 52.375 20.266 1 95.94 64 LEU B CA 1
ATOM 5791 C C . LEU B 1 64 ? -3.494 52.094 19.688 1 95.94 64 LEU B C 1
ATOM 5793 O O . LEU B 1 64 ? -4.504 52.438 20.312 1 95.94 64 LEU B O 1
ATOM 5797 N N . GLU B 1 65 ? -3.545 51.625 18.469 1 96.25 65 GLU B N 1
ATOM 5798 C CA . GLU B 1 65 ? -4.781 51.25 17.781 1 96.25 65 GLU B CA 1
ATOM 5799 C C . GLU B 1 65 ? -4.742 49.781 17.344 1 96.25 65 GLU B C 1
ATOM 5801 O O . GLU B 1 65 ? -3.855 49.375 16.594 1 96.25 65 GLU B O 1
ATOM 5806 N N . TRP B 1 66 ? -5.703 49.094 17.75 1 97.38 66 TRP B N 1
ATOM 5807 C CA . TRP B 1 66 ? -5.695 47.656 17.562 1 97.38 66 TRP B CA 1
ATOM 5808 C C . TRP B 1 66 ? -6.297 47.281 16.219 1 97.38 66 TRP B C 1
ATOM 5810 O O . TRP B 1 66 ? -6.09 46.156 15.734 1 97.38 66 TRP B O 1
ATOM 5820 N N . ASP B 1 67 ? -7.125 48.125 15.547 1 96 67 ASP B N 1
ATOM 5821 C CA . ASP B 1 67 ? -7.938 47.75 14.398 1 96 67 ASP B CA 1
ATOM 5822 C C . ASP B 1 67 ? -7.484 48.469 13.141 1 96 67 ASP B C 1
ATOM 5824 O O . ASP B 1 67 ? -8.148 48.406 12.102 1 96 67 ASP B O 1
ATOM 5828 N N . LYS B 1 68 ? -6.41 49.281 13.219 1 95.62 68 LYS B N 1
ATOM 5829 C CA . LYS B 1 68 ? -5.941 50.031 12.062 1 95.62 68 LYS B CA 1
ATOM 5830 C C . LYS B 1 68 ? -4.77 49.312 11.383 1 95.62 68 LYS B C 1
ATOM 5832 O O . LYS B 1 68 ? -3.832 48.875 12.055 1 95.62 68 LYS B O 1
ATOM 5837 N N . PRO B 1 69 ? -4.855 49.219 10.109 1 95.25 69 PRO B N 1
ATOM 5838 C CA . PRO B 1 69 ? -3.758 48.562 9.391 1 95.25 69 PRO B CA 1
ATOM 5839 C C . PRO B 1 69 ? -2.414 49.25 9.602 1 95.25 69 PRO B C 1
ATOM 5841 O O . PRO B 1 69 ? -2.334 50.5 9.547 1 95.25 69 PRO B O 1
ATOM 5844 N N . VAL B 1 70 ? -1.453 48.469 9.867 1 94.75 70 VAL B N 1
ATOM 5845 C CA . VAL B 1 70 ? -0.104 48.969 10.102 1 94.75 70 VAL B CA 1
ATOM 5846 C C . VAL B 1 70 ? 0.766 48.719 8.875 1 94.75 70 VAL B C 1
ATOM 5848 O O . VAL B 1 70 ? 1.625 49.531 8.539 1 94.75 70 VAL B O 1
ATOM 5851 N N . THR B 1 71 ? 0.558 47.562 8.227 1 94.31 71 THR B N 1
ATOM 5852 C CA . THR B 1 71 ? 1.236 47.188 6.992 1 94.31 71 THR B CA 1
ATOM 5853 C C . THR B 1 71 ? 0.224 46.844 5.902 1 94.31 71 THR B C 1
ATOM 5855 O O . THR B 1 71 ? -0.986 46.906 6.129 1 94.31 71 THR B O 1
ATOM 5858 N N . ASP B 1 72 ? 0.676 46.562 4.699 1 94.06 72 ASP B N 1
ATOM 5859 C CA . ASP B 1 72 ? -0.203 46.156 3.605 1 94.06 72 ASP B CA 1
ATOM 5860 C C . ASP B 1 72 ? -0.581 44.688 3.719 1 94.06 72 ASP B C 1
ATOM 5862 O O . ASP B 1 72 ? -1.335 44.156 2.891 1 94.06 72 ASP B O 1
ATOM 5866 N N . ASP B 1 73 ? -0.057 44.031 4.691 1 95.31 73 ASP B N 1
ATOM 5867 C CA . ASP B 1 73 ? -0.387 42.625 5.016 1 95.31 73 ASP B CA 1
ATOM 5868 C C . ASP B 1 73 ? -1.298 42.562 6.238 1 95.31 73 ASP B C 1
ATOM 5870 O O . ASP B 1 73 ? -0.857 42.812 7.363 1 95.31 73 ASP B O 1
ATOM 5874 N N . PRO B 1 74 ? -2.506 42.125 6.051 1 95.12 74 PRO B N 1
ATOM 5875 C CA . PRO B 1 74 ? -3.434 42.125 7.184 1 95.12 74 PRO B CA 1
ATOM 5876 C C . PRO B 1 74 ? -3.016 41.125 8.266 1 95.12 74 PRO B C 1
ATOM 5878 O O . PRO B 1 74 ? -3.463 41.219 9.406 1 95.12 74 PRO B O 1
ATOM 5881 N N . GLU B 1 75 ? -2.176 40.188 7.914 1 96.12 75 GLU B N 1
ATOM 5882 C CA . GLU B 1 75 ? -1.75 39.156 8.867 1 96.12 75 GLU B CA 1
ATOM 5883 C C . GLU B 1 75 ? -1.029 39.812 10.062 1 96.12 75 GLU B C 1
ATOM 5885 O O . GLU B 1 75 ? -1.11 39.281 11.18 1 96.12 75 GLU B O 1
ATOM 5890 N N . TRP B 1 76 ? -0.359 40.906 9.805 1 96.69 76 TRP B N 1
ATOM 5891 C CA . TRP B 1 76 ? 0.333 41.594 10.891 1 96.69 76 TRP B CA 1
ATOM 5892 C C . TRP B 1 76 ? -0.646 42 11.984 1 96.69 76 TRP B C 1
ATOM 5894 O O . TRP B 1 76 ? -0.375 41.812 13.172 1 96.69 76 TRP B O 1
ATOM 5904 N N . LEU B 1 77 ? -1.762 42.594 11.547 1 97.06 77 LEU B N 1
ATOM 5905 C CA . LEU B 1 77 ? -2.781 43.031 12.484 1 97.06 77 LEU B CA 1
ATOM 5906 C C . LEU B 1 77 ? -3.4 41.875 13.234 1 97.06 77 LEU B C 1
ATOM 5908 O O . LEU B 1 77 ? -3.74 42 14.414 1 97.06 77 LEU B O 1
ATOM 5912 N N . TYR B 1 78 ? -3.59 40.781 12.547 1 97.12 78 TYR B N 1
ATOM 5913 C CA . TYR B 1 78 ? -4.113 39.594 13.203 1 97.12 78 TYR B CA 1
ATOM 5914 C C . TYR B 1 78 ? -3.17 39.094 14.297 1 97.12 78 TYR B C 1
ATOM 5916 O O . TYR B 1 78 ? -3.613 38.75 15.398 1 97.12 78 TYR B O 1
ATOM 5924 N N . MET B 1 79 ? -1.879 39.094 14.008 1 96.75 79 MET B N 1
ATOM 5925 C CA . MET B 1 79 ? -0.889 38.688 15.008 1 96.75 79 MET B CA 1
ATOM 5926 C C . MET B 1 79 ? -0.947 39.625 16.219 1 96.75 79 MET B C 1
ATOM 5928 O O . MET B 1 79 ? -0.864 39.156 17.359 1 96.75 79 MET B O 1
ATOM 5932 N N . LEU B 1 80 ? -1.12 40.906 15.945 1 97.75 80 LEU B N 1
ATOM 5933 C CA . LEU B 1 80 ? -1.223 41.875 17.031 1 97.75 80 LEU B CA 1
ATOM 5934 C C . LEU B 1 80 ? -2.375 41.531 17.969 1 97.75 80 LEU B C 1
ATOM 5936 O O . LEU B 1 80 ? -2.227 41.594 19.188 1 97.75 80 LEU B O 1
ATOM 5940 N N . ASN B 1 81 ? -3.432 41.156 17.453 1 97.94 81 ASN B N 1
ATOM 5941 C CA . ASN B 1 81 ? -4.66 40.969 18.219 1 97.94 81 ASN B CA 1
ATOM 5942 C C . ASN B 1 81 ? -4.762 39.594 18.828 1 97.94 81 ASN B C 1
ATOM 5944 O O . ASN B 1 81 ? -5.656 39.312 19.625 1 97.94 81 ASN B O 1
ATOM 5948 N N . ARG B 1 82 ? -3.85 38.688 18.469 1 97.94 82 ARG B N 1
ATOM 5949 C CA . ARG B 1 82 ? -3.756 37.375 19.109 1 97.94 82 ARG B CA 1
ATOM 5950 C C . ARG B 1 82 ? -3.184 37.5 20.516 1 97.94 82 ARG B C 1
ATOM 5952 O O . ARG B 1 82 ? -3.469 36.688 21.391 1 97.94 82 ARG B O 1
ATOM 5959 N N . GLN B 1 83 ? -2.318 38.531 20.703 1 97.88 83 GLN B N 1
ATOM 5960 C CA . GLN B 1 83 ? -1.749 38.938 21.984 1 97.88 83 GLN B CA 1
ATOM 5961 C C . GLN B 1 83 ? -0.983 37.812 22.656 1 97.88 83 GLN B C 1
ATOM 5963 O O . GLN B 1 83 ? -1.001 37.656 23.875 1 97.88 83 GLN B O 1
ATOM 5968 N N . THR B 1 84 ? -0.419 36.969 21.812 1 97 84 THR B N 1
ATOM 5969 C CA . THR B 1 84 ? 0.376 35.844 22.328 1 97 84 THR B CA 1
ATOM 5970 C C . THR B 1 84 ? 1.606 36.375 23.062 1 97 84 THR B C 1
ATOM 5972 O O . THR B 1 84 ? 2.156 35.688 23.938 1 97 84 THR B O 1
ATOM 5975 N N . TYR B 1 85 ? 2.047 37.594 22.797 1 96.88 85 TYR B N 1
ATOM 5976 C CA . TYR B 1 85 ? 3.246 38.188 23.375 1 96.88 85 TYR B CA 1
ATOM 5977 C C . TYR B 1 85 ? 3.027 38.562 24.828 1 96.88 85 TYR B C 1
ATOM 5979 O O . TYR B 1 85 ? 3.982 38.875 25.562 1 96.88 85 TYR B O 1
ATOM 5987 N N . LEU B 1 86 ? 1.809 38.531 25.359 1 97.75 86 LEU B N 1
ATOM 5988 C CA . LEU B 1 86 ? 1.526 38.906 26.75 1 97.75 86 LEU B CA 1
ATOM 5989 C C . LEU B 1 86 ? 2.277 37.969 27.703 1 97.75 86 LEU B C 1
ATOM 5991 O O . LEU B 1 86 ? 2.721 38.438 28.766 1 97.75 86 LEU B O 1
ATOM 5995 N N . PHE B 1 87 ? 2.387 36.781 27.328 1 95.25 87 PHE B N 1
ATOM 5996 C CA . PHE B 1 87 ? 3.053 35.812 28.188 1 95.25 87 PHE B CA 1
ATOM 5997 C C . PHE B 1 87 ? 4.5 36.219 28.438 1 95.25 87 PHE B C 1
ATOM 5999 O O . PHE B 1 87 ? 5.039 35.938 29.516 1 95.25 87 PHE B O 1
ATOM 6006 N N . LYS B 1 88 ? 5.133 36.875 27.5 1 97.19 88 LYS B N 1
ATOM 6007 C CA . LYS B 1 88 ? 6.52 37.312 27.641 1 97.19 88 LYS B CA 1
ATOM 6008 C C . LYS B 1 88 ? 6.68 38.312 28.781 1 97.19 88 LYS B C 1
ATOM 6010 O O . LYS B 1 88 ? 7.684 38.281 29.5 1 97.19 88 LYS B O 1
ATOM 6015 N N . PHE B 1 89 ? 5.703 39.188 28.969 1 97.56 89 PHE B N 1
ATOM 6016 C CA . PHE B 1 89 ? 5.73 40.125 30.062 1 97.56 89 PHE B CA 1
ATOM 6017 C C . PHE B 1 89 ? 5.758 39.406 31.406 1 97.56 89 PHE B C 1
ATOM 6019 O O . PHE B 1 89 ? 6.449 39.844 32.344 1 97.56 89 PHE B O 1
ATOM 6026 N N . LEU B 1 90 ? 4.977 38.375 31.469 1 94.94 90 LEU B N 1
ATOM 6027 C CA . LEU B 1 90 ? 4.93 37.562 32.688 1 94.94 90 LEU B CA 1
ATOM 6028 C C . LEU B 1 90 ? 6.293 36.969 33 1 94.94 90 LEU B C 1
ATOM 6030 O O . LEU B 1 90 ? 6.742 36.969 34.156 1 94.94 90 LEU B O 1
ATOM 6034 N N . VAL B 1 91 ? 6.949 36.375 31.984 1 95.44 91 VAL B N 1
ATOM 6035 C CA . VAL B 1 91 ? 8.258 35.781 32.156 1 95.44 91 VAL B CA 1
ATOM 6036 C C . VAL B 1 91 ? 9.258 36.812 32.656 1 95.44 91 VAL B C 1
ATOM 6038 O O . VAL B 1 91 ? 10.008 36.562 33.594 1 95.44 91 VAL B O 1
ATOM 6041 N N . VAL B 1 92 ? 9.273 37.969 32 1 96.94 92 VAL B N 1
ATOM 6042 C CA . VAL B 1 92 ? 10.227 39 32.375 1 96.94 92 VAL B CA 1
ATOM 6043 C C . VAL B 1 92 ? 9.953 39.469 33.812 1 96.94 92 VAL B C 1
ATOM 6045 O O . VAL B 1 92 ? 10.891 39.719 34.562 1 96.94 92 VAL B O 1
ATOM 6048 N N . TYR B 1 93 ? 8.766 39.625 34.219 1 95.94 93 TYR B N 1
ATOM 6049 C CA . TYR B 1 93 ? 8.422 40 35.594 1 95.94 93 TYR B CA 1
ATOM 6050 C C . TYR B 1 93 ? 8.945 38.969 36.594 1 95.94 93 TYR B C 1
ATOM 6052 O O . TYR B 1 93 ? 9.484 39.312 37.625 1 95.94 93 TYR B O 1
ATOM 6060 N N . ILE B 1 94 ? 8.734 37.656 36.25 1 92.56 94 ILE B N 1
ATOM 6061 C CA . ILE B 1 94 ? 9.148 36.562 37.125 1 92.56 94 ILE B CA 1
ATOM 6062 C C . ILE B 1 94 ? 10.656 36.656 37.344 1 92.56 94 ILE B C 1
ATOM 6064 O O . ILE B 1 94 ? 11.141 36.406 38.469 1 92.56 94 ILE B O 1
ATOM 6068 N N . VAL B 1 95 ? 11.352 37 36.312 1 95.62 95 VAL B N 1
ATOM 6069 C CA . VAL B 1 95 ? 12.805 37.031 36.406 1 95.62 95 VAL B CA 1
ATOM 6070 C C . VAL B 1 95 ? 13.281 38.312 37.062 1 95.62 95 VAL B C 1
ATOM 6072 O O . VAL B 1 95 ? 14.141 38.281 37.938 1 95.62 95 VAL B O 1
ATOM 6075 N N . GLU B 1 96 ? 12.648 39.469 36.688 1 95.94 96 GLU B N 1
ATOM 6076 C CA . GLU B 1 96 ? 13.148 40.781 37.094 1 95.94 96 GLU B CA 1
ATOM 6077 C C . GLU B 1 96 ? 12.469 41.25 38.375 1 95.94 96 GLU B C 1
ATOM 6079 O O . GLU B 1 96 ? 13.008 42.094 39.094 1 95.94 96 GLU B O 1
ATOM 6084 N N . GLY B 1 97 ? 11.359 40.844 38.688 1 94 97 GLY B N 1
ATOM 6085 C CA . GLY B 1 97 ? 10.594 41.281 39.844 1 94 97 GLY B CA 1
ATOM 6086 C C . GLY B 1 97 ? 10.039 42.688 39.688 1 94 97 GLY B C 1
ATOM 6087 O O . GLY B 1 97 ? 9.5 43.25 40.625 1 94 97 GLY B O 1
ATOM 6088 N N . ASP B 1 98 ? 10.203 43.219 38.469 1 96 98 ASP B N 1
ATOM 6089 C CA . ASP B 1 98 ? 9.766 44.562 38.188 1 96 98 ASP B CA 1
ATOM 6090 C C . ASP B 1 98 ? 8.305 44.594 37.781 1 96 98 ASP B C 1
ATOM 6092 O O . ASP B 1 98 ? 7.953 44.125 36.688 1 96 98 ASP B O 1
ATOM 6096 N N . LYS B 1 99 ? 7.434 45.25 38.469 1 95.94 99 LYS B N 1
ATOM 6097 C CA . LYS B 1 99 ? 5.988 45.25 38.281 1 95.94 99 LYS B CA 1
ATOM 6098 C C . LYS B 1 99 ? 5.598 46.125 37.094 1 95.94 99 LYS B C 1
ATOM 6100 O O . LYS B 1 99 ? 4.469 46.062 36.594 1 95.94 99 LYS B O 1
ATOM 6105 N N . SER B 1 100 ? 6.52 46.969 36.625 1 97.5 100 SER B N 1
ATOM 6106 C CA . SER B 1 100 ? 6.215 47.781 35.438 1 97.5 100 SER B CA 1
ATOM 6107 C C . SER B 1 100 ? 5.859 46.938 34.25 1 97.5 100 SER B C 1
ATOM 6109 O O . SER B 1 100 ? 5.035 47.312 33.406 1 97.5 100 SER B O 1
ATOM 6111 N N . TYR B 1 101 ? 6.469 45.812 34.156 1 97.69 101 TYR B N 1
ATOM 6112 C CA . TYR B 1 101 ? 6.164 44.875 33.062 1 97.69 101 TYR B CA 1
ATOM 6113 C C . TYR B 1 101 ? 4.73 44.375 33.156 1 97.69 101 TYR B C 1
ATOM 6115 O O . TYR B 1 101 ? 4.031 44.281 32.156 1 97.69 101 TYR B O 1
ATOM 6123 N N . LEU B 1 102 ? 4.242 44.094 34.344 1 96.88 102 LEU B N 1
ATOM 6124 C CA . LEU B 1 102 ? 2.867 43.656 34.531 1 96.88 102 LEU B CA 1
ATOM 6125 C C . LEU B 1 102 ? 1.879 44.781 34.25 1 96.88 102 LEU B C 1
ATOM 6127 O O . LEU B 1 102 ? 0.787 44.531 33.719 1 96.88 102 LEU B O 1
ATOM 6131 N N . ARG B 1 103 ? 2.279 45.969 34.656 1 97.06 103 ARG B N 1
ATOM 6132 C CA . ARG B 1 103 ? 1.408 47.125 34.406 1 97.06 103 ARG B CA 1
ATOM 6133 C C . ARG B 1 103 ? 1.175 47.312 32.906 1 97.06 103 ARG B C 1
ATOM 6135 O O . ARG B 1 103 ? 0.045 47.562 32.5 1 97.06 103 ARG B O 1
ATOM 6142 N N . GLN B 1 104 ? 2.26 47.219 32.188 1 97.94 104 GLN B N 1
ATOM 6143 C CA . GLN B 1 104 ? 2.135 47.375 30.75 1 97.94 104 GLN B CA 1
ATOM 6144 C C . GLN B 1 104 ? 1.306 46.219 30.156 1 97.94 104 GLN B C 1
ATOM 6146 O O . GLN B 1 104 ? 0.478 46.469 29.266 1 97.94 104 GLN B O 1
ATOM 6151 N N . MET B 1 105 ? 1.533 44.969 30.578 1 98.12 105 MET B N 1
ATOM 6152 C CA . MET B 1 105 ? 0.766 43.812 30.141 1 98.12 105 MET B CA 1
ATOM 6153 C C . MET B 1 105 ? -0.725 44.031 30.391 1 98.12 105 MET B C 1
ATOM 6155 O O . MET B 1 105 ? -1.54 43.844 29.484 1 98.12 105 MET B O 1
ATOM 6159 N N . LYS B 1 106 ? -1.066 44.438 31.609 1 97.88 106 LYS B N 1
ATOM 6160 C CA . LYS B 1 106 ? -2.455 44.688 31.984 1 97.88 106 LYS B CA 1
ATOM 6161 C C . LYS B 1 106 ? -3.039 45.844 31.172 1 97.88 106 LYS B C 1
ATOM 6163 O O . LYS B 1 106 ? -4.211 45.812 30.797 1 97.88 106 LYS B O 1
ATOM 6168 N N . TYR B 1 107 ? -2.186 46.812 30.984 1 97.94 107 TYR B N 1
ATOM 6169 C CA . TYR B 1 107 ? -2.631 47.969 30.172 1 97.94 107 TYR B CA 1
ATOM 6170 C C . TYR B 1 107 ? -3.086 47.5 28.797 1 97.94 107 TYR B C 1
ATOM 6172 O O . TYR B 1 107 ? -4.141 47.906 28.312 1 97.94 107 TYR B O 1
ATOM 6180 N N . PHE B 1 108 ? -2.307 46.656 28.094 1 98.44 108 PHE B N 1
ATOM 6181 C CA . PHE B 1 108 ? -2.68 46.156 26.781 1 98.44 108 PHE B CA 1
ATOM 6182 C C . PHE B 1 108 ? -4.035 45.438 26.828 1 98.44 108 PHE B C 1
ATOM 6184 O O . PHE B 1 108 ? -4.891 45.688 25.969 1 98.44 108 PHE B O 1
ATOM 6191 N N . MET B 1 109 ? -4.273 44.625 27.844 1 98.38 109 MET B N 1
ATOM 6192 C CA . MET B 1 109 ? -5.512 43.844 27.969 1 98.38 109 MET B CA 1
ATOM 6193 C C . MET B 1 109 ? -6.703 44.781 28.203 1 98.38 109 MET B C 1
ATOM 6195 O O . MET B 1 109 ? -7.707 44.688 27.5 1 98.38 109 MET B O 1
ATOM 6199 N N . TYR B 1 110 ? -6.559 45.688 29.125 1 98.25 110 TYR B N 1
ATOM 6200 C CA . TYR B 1 110 ? -7.672 46.562 29.5 1 98.25 110 TYR B CA 1
ATOM 6201 C C . TYR B 1 110 ? -7.934 47.594 28.406 1 98.25 110 TYR B C 1
ATOM 6203 O O . TYR B 1 110 ? -9.078 47.969 28.156 1 98.25 110 TYR B O 1
ATOM 6211 N N . HIS B 1 111 ? -6.836 48.094 27.844 1 98.25 111 HIS B N 1
ATOM 6212 C CA . HIS B 1 111 ? -7.023 49.031 26.75 1 98.25 111 HIS B CA 1
ATOM 6213 C C . HIS B 1 111 ? -7.805 48.406 25.609 1 98.25 111 HIS B C 1
ATOM 6215 O O . HIS B 1 111 ? -8.672 49.062 25.016 1 98.25 111 HIS B O 1
ATOM 6221 N N . TRP B 1 112 ? -7.484 47.188 25.25 1 98.25 112 TRP B N 1
ATOM 6222 C CA . TRP B 1 112 ? -8.219 46.438 24.219 1 98.25 112 TRP B CA 1
ATOM 6223 C C . TRP B 1 112 ? -9.695 46.344 24.578 1 98.25 112 TRP B C 1
ATOM 6225 O O . TRP B 1 112 ? -10.562 46.562 23.719 1 98.25 112 TRP B O 1
ATOM 6235 N N . ILE B 1 113 ? -10.047 46.062 25.828 1 98.19 113 ILE B N 1
ATOM 6236 C CA . ILE B 1 113 ? -11.43 45.969 26.297 1 98.19 113 ILE B CA 1
ATOM 6237 C C . ILE B 1 113 ? -12.109 47.344 26.203 1 98.19 113 ILE B C 1
ATOM 6239 O O . ILE B 1 113 ? -13.258 47.438 25.75 1 98.19 113 ILE B O 1
ATOM 6243 N N . ASP B 1 114 ? -11.367 48.312 26.578 1 97.81 114 ASP B N 1
ATOM 6244 C CA . ASP B 1 114 ? -11.938 49.656 26.703 1 97.81 114 ASP B CA 1
ATOM 6245 C C . ASP B 1 114 ? -12.234 50.25 25.328 1 97.81 114 ASP B C 1
ATOM 6247 O O . ASP B 1 114 ? -12.984 51.219 25.203 1 97.81 114 ASP B O 1
ATOM 6251 N N . CYS B 1 115 ? -11.57 49.688 24.328 1 96.69 115 CYS B N 1
ATOM 6252 C CA . CYS B 1 115 ? -11.891 50.125 22.984 1 96.69 115 CYS B CA 1
ATOM 6253 C C . CYS B 1 115 ? -13.297 49.719 22.578 1 96.69 115 CYS B C 1
ATOM 6255 O O . CYS B 1 115 ? -13.883 50.25 21.641 1 96.69 115 CYS B O 1
ATOM 6257 N N . GLN B 1 116 ? -13.961 48.781 23.188 1 95.5 116 GLN B N 1
ATOM 6258 C CA . GLN B 1 116 ? -15.344 48.344 23.047 1 95.5 116 GLN B CA 1
ATOM 6259 C C . GLN B 1 116 ? -15.648 47.969 21.594 1 95.5 116 GLN B C 1
ATOM 6261 O O . GLN B 1 116 ? -16.625 48.469 21.016 1 95.5 116 GLN B O 1
ATOM 6266 N N . PHE B 1 117 ? -14.812 47.156 21.109 1 95.38 117 PHE B N 1
ATOM 6267 C CA . PHE B 1 117 ? -15.023 46.688 19.734 1 95.38 117 PHE B CA 1
ATOM 6268 C C . PHE B 1 117 ? -16.266 45.812 19.641 1 95.38 117 PHE B C 1
ATOM 6270 O O . PHE B 1 117 ? -16.531 45.031 20.531 1 95.38 117 PHE B O 1
ATOM 6277 N N . THR B 1 118 ? -17.016 46.062 18.547 1 94.75 118 THR B N 1
ATOM 6278 C CA . THR B 1 118 ? -18.016 45.062 18.188 1 94.75 118 THR B CA 1
ATOM 6279 C C . THR B 1 118 ? -17.344 43.844 17.516 1 94.75 118 THR B C 1
ATOM 6281 O O . THR B 1 118 ? -16.703 44 16.469 1 94.75 118 THR B O 1
ATOM 6284 N N . LEU B 1 119 ? -17.469 42.688 18.125 1 96.19 119 LEU B N 1
ATOM 6285 C CA . LEU B 1 119 ? -16.828 41.5 17.594 1 96.19 119 LEU B CA 1
ATOM 6286 C C . LEU B 1 119 ? -17.578 41 16.359 1 96.19 119 LEU B C 1
ATOM 6288 O O . LEU B 1 119 ? -18.797 40.781 16.406 1 96.19 119 LEU B O 1
ATOM 6292 N N . LYS B 1 120 ? -16.875 40.906 15.281 1 94.69 120 LYS B N 1
ATOM 6293 C CA . LYS B 1 120 ? -17.406 40.375 14.016 1 94.69 120 LYS B CA 1
ATOM 6294 C C . LYS B 1 120 ? -16.422 39.438 13.344 1 94.69 120 LYS B C 1
ATOM 6296 O O . LYS B 1 120 ? -15.203 39.656 13.43 1 94.69 120 LYS B O 1
ATOM 6301 N N . PRO B 1 121 ? -16.969 38.406 12.688 1 91.25 121 PRO B N 1
ATOM 6302 C CA . PRO B 1 121 ? -16.078 37.406 12.094 1 91.25 121 PRO B CA 1
ATOM 6303 C C . PRO B 1 121 ? -15.141 38 11.039 1 91.25 121 PRO B C 1
ATOM 6305 O O . PRO B 1 121 ? -14.047 37.469 10.812 1 91.25 121 PRO B O 1
ATOM 6308 N N . GLU B 1 122 ? -15.523 39.094 10.414 1 87.06 122 GLU B N 1
ATOM 6309 C CA . GLU B 1 122 ? -14.703 39.688 9.375 1 87.06 122 GLU B CA 1
ATOM 6310 C C . GLU B 1 122 ? -13.883 40.844 9.938 1 87.06 122 GLU B C 1
ATOM 6312 O O . GLU B 1 122 ? -13.164 41.531 9.195 1 87.06 122 GLU B O 1
ATOM 6317 N N . GLY B 1 123 ? -13.984 41 11.219 1 90 123 GLY B N 1
ATOM 6318 C CA . GLY B 1 123 ? -13.281 42.125 11.828 1 90 123 GLY B CA 1
ATOM 6319 C C . GLY B 1 123 ? -11.797 41.875 12.008 1 90 123 GLY B C 1
ATOM 6320 O O . GLY B 1 123 ? -11.391 40.719 12.297 1 90 123 GLY B O 1
ATOM 6321 N N . ALA B 1 124 ? -11.055 42.875 11.922 1 90.81 124 ALA B N 1
ATOM 6322 C CA . ALA B 1 124 ? -9.602 42.781 12.055 1 90.81 124 ALA B CA 1
ATOM 6323 C C . ALA B 1 124 ? -9.203 42.344 13.453 1 90.81 124 ALA B C 1
ATOM 6325 O O . ALA B 1 124 ? -8.172 41.688 13.641 1 90.81 124 ALA B O 1
ATOM 6326 N N . VAL B 1 125 ? -10.016 42.562 14.414 1 95.38 125 VAL B N 1
ATOM 6327 C CA . VAL B 1 125 ? -9.633 42.312 15.805 1 95.38 125 VAL B CA 1
ATOM 6328 C C . VAL B 1 125 ? -10.344 41.062 16.312 1 95.38 125 VAL B C 1
ATOM 6330 O O . VAL B 1 125 ? -10.117 40.625 17.453 1 95.38 125 VAL B O 1
ATOM 6333 N N . SER B 1 126 ? -11.242 40.469 15.438 1 95.94 126 SER B N 1
ATOM 6334 C CA . SER B 1 126 ? -12.109 39.5 16.094 1 95.94 126 SER B CA 1
ATOM 6335 C C . SER B 1 126 ? -12.359 38.281 15.211 1 95.94 126 SER B C 1
ATOM 6337 O O . SER B 1 126 ? -13.383 37.594 15.336 1 95.94 126 SER B O 1
ATOM 6339 N N . ARG B 1 127 ? -11.453 38 14.172 1 96.44 127 ARG B N 1
ATOM 6340 C CA . ARG B 1 127 ? -11.625 36.688 13.555 1 96.44 127 ARG B CA 1
ATOM 6341 C C . ARG B 1 127 ? -11.695 35.594 14.609 1 96.44 127 ARG B C 1
ATOM 6343 O O . ARG B 1 127 ? -11.047 35.688 15.656 1 96.44 127 ARG B O 1
ATOM 6350 N N . THR B 1 128 ? -12.469 34.594 14.344 1 97.06 128 THR B N 1
ATOM 6351 C CA . THR B 1 128 ? -12.742 33.625 15.383 1 97.06 128 THR B CA 1
ATOM 6352 C C . THR B 1 128 ? -11.461 32.906 15.805 1 97.06 128 THR B C 1
ATOM 6354 O O . THR B 1 128 ? -11.258 32.625 16.984 1 97.06 128 THR B O 1
ATOM 6357 N N . ILE B 1 129 ? -10.578 32.625 14.836 1 97.31 129 ILE B N 1
ATOM 6358 C CA . ILE B 1 129 ? -9.328 31.953 15.164 1 97.31 129 ILE B CA 1
ATOM 6359 C C . ILE B 1 129 ? -8.492 32.844 16.078 1 97.31 129 ILE B C 1
ATOM 6361 O O . ILE B 1 129 ? -7.922 32.375 17.062 1 97.31 129 ILE B O 1
ATOM 6365 N N . ASP B 1 130 ? -8.367 34.125 15.766 1 97.94 130 ASP B N 1
ATOM 6366 C CA . ASP B 1 130 ? -7.562 35.031 16.562 1 97.94 130 ASP B CA 1
ATOM 6367 C C . ASP B 1 130 ? -8.172 35.25 17.953 1 97.94 130 ASP B C 1
ATOM 6369 O O . ASP B 1 130 ? -7.441 35.406 18.938 1 97.94 130 ASP B O 1
ATOM 6373 N N . THR B 1 131 ? -9.484 35.219 17.969 1 98.5 131 THR B N 1
ATOM 6374 C CA . THR B 1 131 ? -10.172 35.312 19.25 1 98.5 131 THR B CA 1
ATOM 6375 C C . THR B 1 131 ? -9.844 34.094 20.125 1 98.5 131 THR B C 1
ATOM 6377 O O . THR B 1 131 ? -9.594 34.25 21.312 1 98.5 131 THR B O 1
ATOM 6380 N N . GLY B 1 132 ? -9.891 32.938 19.484 1 98.5 132 GLY B N 1
ATOM 6381 C CA . GLY B 1 132 ? -9.508 31.75 20.234 1 98.5 132 GLY B CA 1
ATOM 6382 C C . GLY B 1 132 ? -8.094 31.812 20.766 1 98.5 132 GLY B C 1
ATOM 6383 O O . GLY B 1 132 ? -7.867 31.516 21.953 1 98.5 132 GLY B O 1
ATOM 6384 N N . ILE B 1 133 ? -7.184 32.219 19.984 1 98.44 133 ILE B N 1
ATOM 6385 C CA . ILE B 1 133 ? -5.785 32.344 20.375 1 98.44 133 ILE B CA 1
ATOM 6386 C C . ILE B 1 133 ? -5.645 33.375 21.484 1 98.44 133 ILE B C 1
ATOM 6388 O O . ILE B 1 133 ? -4.918 33.156 22.453 1 98.44 133 ILE B O 1
ATOM 6392 N N . ARG B 1 134 ? -6.34 34.5 21.375 1 98.56 134 ARG B N 1
ATOM 6393 C CA . ARG B 1 134 ? -6.293 35.531 22.391 1 98.56 134 ARG B CA 1
ATOM 6394 C C . ARG B 1 134 ? -6.836 35.031 23.719 1 98.56 134 ARG B C 1
ATOM 6396 O O . ARG B 1 134 ? -6.258 35.281 24.781 1 98.56 134 ARG B O 1
ATOM 6403 N N . CYS B 1 135 ? -7.953 34.312 23.672 1 98.69 135 CYS B N 1
ATOM 6404 C CA . CYS B 1 135 ? -8.539 33.781 24.891 1 98.69 135 CYS B CA 1
ATOM 6405 C C . CYS B 1 135 ? -7.559 32.844 25.609 1 98.69 135 CYS B C 1
ATOM 6407 O O . CYS B 1 135 ? -7.441 32.906 26.828 1 98.69 135 CYS B O 1
ATOM 6409 N N . MET B 1 136 ? -6.883 32.031 24.844 1 98.38 136 MET B N 1
ATOM 6410 C CA . MET B 1 136 ? -5.883 31.141 25.438 1 98.38 136 MET B CA 1
ATOM 6411 C C . MET B 1 136 ? -4.738 31.938 26.031 1 98.38 136 MET B C 1
ATOM 6413 O O . MET B 1 136 ? -4.254 31.625 27.125 1 98.38 136 MET B O 1
ATOM 6417 N N . SER B 1 137 ? -4.293 32.969 25.344 1 97.81 137 SER B N 1
ATOM 6418 C CA . SER B 1 137 ? -3.234 33.844 25.828 1 97.81 137 SER B CA 1
ATOM 6419 C C . SER B 1 137 ? -3.65 34.531 27.125 1 97.81 137 SER B C 1
ATOM 6421 O O . SER B 1 137 ? -2.873 34.594 28.078 1 97.81 137 SER B O 1
ATOM 6423 N N . TRP B 1 138 ? -4.875 35.062 27.125 1 98.44 138 TRP B N 1
ATOM 6424 C CA . TRP B 1 138 ? -5.402 35.75 28.312 1 98.44 138 TRP B CA 1
ATOM 6425 C C . TRP B 1 138 ? -5.492 34.781 29.5 1 98.44 138 TRP B C 1
ATOM 6427 O O . TRP B 1 138 ? -5.168 35.156 30.625 1 98.44 138 TRP B O 1
ATOM 6437 N N . LEU B 1 139 ? -5.926 33.594 29.203 1 97.75 139 LEU B N 1
ATOM 6438 C CA . LEU B 1 139 ? -6.039 32.594 30.281 1 97.75 139 LEU B CA 1
ATOM 6439 C C . LEU B 1 139 ? -4.688 32.344 30.938 1 97.75 139 LEU B C 1
ATOM 6441 O O . LEU B 1 139 ? -4.578 32.344 32.156 1 97.75 139 LEU B O 1
ATOM 6445 N N . LYS B 1 140 ? -3.67 32.156 30.188 1 95.94 140 LYS B N 1
ATOM 6446 C CA . LYS B 1 140 ? -2.344 31.844 30.703 1 95.94 140 LYS B CA 1
ATOM 6447 C C . LYS B 1 140 ? -1.824 32.938 31.625 1 95.94 140 LYS B C 1
ATOM 6449 O O . LYS B 1 140 ? -1.257 32.656 32.688 1 95.94 140 LYS B O 1
ATOM 6454 N N . VAL B 1 141 ? -2.031 34.156 31.203 1 95.94 141 VAL B N 1
ATOM 6455 C CA . VAL B 1 141 ? -1.531 35.25 32.031 1 95.94 141 VAL B CA 1
ATOM 6456 C C . VAL B 1 141 ? -2.434 35.406 33.25 1 95.94 141 VAL B C 1
ATOM 6458 O O . VAL B 1 141 ? -1.956 35.719 34.344 1 95.94 141 VAL B O 1
ATOM 6461 N N . LEU B 1 142 ? -3.719 35.25 33.094 1 96.69 142 LEU B N 1
ATOM 6462 C CA . LEU B 1 142 ? -4.691 35.438 34.156 1 96.69 142 LEU B CA 1
ATOM 6463 C C . LEU B 1 142 ? -4.465 34.438 35.281 1 96.69 142 LEU B C 1
ATOM 6465 O O . LEU B 1 142 ? -4.562 34.812 36.469 1 96.69 142 LEU B O 1
ATOM 6469 N N . ILE B 1 143 ? -4.203 33.219 35 1 95.25 143 ILE B N 1
ATOM 6470 C CA . ILE B 1 143 ? -4.016 32.219 36.031 1 95.25 143 ILE B CA 1
ATOM 6471 C C . ILE B 1 143 ? -2.801 32.562 36.875 1 95.25 143 ILE B C 1
ATOM 6473 O O . ILE B 1 143 ? -2.811 32.375 38.094 1 95.25 143 ILE B O 1
ATOM 6477 N N . PHE B 1 144 ? -1.776 33.125 36.312 1 94.44 144 PHE B N 1
ATOM 6478 C CA . PHE B 1 144 ? -0.596 33.531 37.062 1 94.44 144 PHE B CA 1
ATOM 6479 C C . PHE B 1 144 ? -0.893 34.781 37.906 1 94.44 144 PHE B C 1
ATOM 6481 O O . PHE B 1 144 ? -0.474 34.844 39.062 1 94.44 144 PHE B O 1
ATOM 6488 N N . LEU B 1 145 ? -1.598 35.719 37.312 1 95.62 145 LEU B N 1
ATOM 6489 C CA . LEU B 1 145 ? -1.968 36.938 38.062 1 95.62 145 LEU B CA 1
ATOM 6490 C C . LEU B 1 145 ? -2.801 36.562 39.281 1 95.62 145 LEU B C 1
ATOM 6492 O O . LEU B 1 145 ? -2.596 37.125 40.344 1 95.62 145 LEU B O 1
ATOM 6496 N N . ASP B 1 146 ? -3.668 35.719 39.031 1 93.81 146 ASP B N 1
ATOM 6497 C CA . ASP B 1 146 ? -4.512 35.25 40.125 1 93.81 146 ASP B CA 1
ATOM 6498 C C . ASP B 1 146 ? -3.684 34.531 41.188 1 93.81 146 ASP B C 1
ATOM 6500 O O . ASP B 1 146 ? -3.846 34.781 42.375 1 93.81 146 ASP B O 1
ATOM 6504 N N . TYR B 1 147 ? -2.826 33.656 40.75 1 91.69 147 TYR B N 1
ATOM 6505 C CA . TYR B 1 147 ? -1.996 32.875 41.656 1 91.69 147 TYR B CA 1
ATOM 6506 C C . TYR B 1 147 ? -1.111 33.781 42.5 1 91.69 147 TYR B C 1
ATOM 6508 O O . TYR B 1 147 ? -0.962 33.594 43.719 1 91.69 147 TYR B O 1
ATOM 6516 N N . PHE B 1 148 ? -0.568 34.875 41.906 1 91.5 148 PHE B N 1
ATOM 6517 C CA . PHE B 1 148 ? 0.358 35.781 42.562 1 91.5 148 PHE B CA 1
ATOM 6518 C C . PHE B 1 148 ? -0.398 36.844 43.344 1 91.5 148 PHE B C 1
ATOM 6520 O O . PHE B 1 148 ? 0.208 37.656 44.031 1 91.5 148 PHE B O 1
ATOM 6527 N N . GLY B 1 149 ? -1.677 36.844 43.281 1 93.25 149 GLY B N 1
ATOM 6528 C CA . GLY B 1 149 ? -2.471 37.875 43.906 1 93.25 149 GLY B CA 1
ATOM 6529 C C . GLY B 1 149 ? -2.203 39.281 43.344 1 93.25 149 GLY B C 1
ATOM 6530 O O . GLY B 1 149 ? -2.162 40.25 44.094 1 93.25 149 GLY B O 1
ATOM 6531 N N . LEU B 1 150 ? -2.01 39.344 42.031 1 95.25 150 LEU B N 1
ATOM 6532 C CA . LEU B 1 150 ? -1.566 40.594 41.406 1 95.25 150 LEU B CA 1
ATOM 6533 C C . LEU B 1 150 ? -2.695 41.25 40.625 1 95.25 150 LEU B C 1
ATOM 6535 O O . LEU B 1 150 ? -2.451 42.125 39.781 1 95.25 150 LEU B O 1
ATOM 6539 N N . ILE B 1 151 ? -3.896 40.812 40.812 1 95.69 151 ILE B N 1
ATOM 6540 C CA . ILE B 1 151 ? -5.059 41.375 40.125 1 95.69 151 ILE B CA 1
ATOM 6541 C C . ILE B 1 151 ? -6.199 41.562 41.125 1 95.69 151 ILE B C 1
ATOM 6543 O O . ILE B 1 151 ? -6.453 40.656 41.969 1 95.69 151 ILE B O 1
ATOM 6547 N N . THR B 1 152 ? -6.789 42.719 41.125 1 95.56 152 THR B N 1
ATOM 6548 C CA . THR B 1 152 ? -7.918 42.969 42.031 1 95.56 152 THR B CA 1
ATOM 6549 C C . THR B 1 152 ? -9.18 42.281 41.531 1 95.56 152 THR B C 1
ATOM 6551 O O . THR B 1 152 ? -9.281 41.969 40.344 1 95.56 152 THR B O 1
ATOM 6554 N N . GLU B 1 153 ? -10.078 42.125 42.406 1 95.56 153 GLU B N 1
ATOM 6555 C CA . GLU B 1 153 ? -11.32 41.469 42.062 1 95.56 153 GLU B CA 1
ATOM 6556 C C . GLU B 1 153 ? -12.062 42.219 40.969 1 95.56 153 GLU B C 1
ATOM 6558 O O . GLU B 1 153 ? -12.625 41.625 40.062 1 95.56 153 GLU B O 1
ATOM 6563 N N . THR B 1 154 ? -12.078 43.438 41.094 1 96.38 154 THR B N 1
ATOM 6564 C CA . THR B 1 154 ? -12.773 44.281 40.125 1 96.38 154 THR B CA 1
ATOM 6565 C C . THR B 1 154 ? -12.141 44.156 38.75 1 96.38 154 THR B C 1
ATOM 6567 O O . THR B 1 154 ? -12.852 44.031 37.75 1 96.38 154 THR B O 1
ATOM 6570 N N . LYS B 1 155 ? -10.875 44.219 38.719 1 96.56 155 LYS B N 1
ATOM 6571 C CA . LYS B 1 155 ? -10.148 44.094 37.469 1 96.56 155 LYS B CA 1
ATOM 6572 C C . LYS B 1 155 ? -10.273 42.688 36.875 1 96.56 155 LYS B C 1
ATOM 6574 O O . LYS B 1 155 ? -10.344 42.531 35.656 1 96.56 155 LYS B O 1
ATOM 6579 N N . LYS B 1 156 ? -10.305 41.75 37.719 1 96.75 156 LYS B N 1
ATOM 6580 C CA . LYS B 1 156 ? -10.5 40.375 37.312 1 96.75 156 LYS B CA 1
ATOM 6581 C C . LYS B 1 156 ? -11.875 40.188 36.656 1 96.75 156 LYS B C 1
ATOM 6583 O O . LYS B 1 156 ? -12 39.531 35.625 1 96.75 156 LYS B O 1
ATOM 6588 N N . ILE B 1 157 ? -12.859 40.75 37.25 1 97 157 ILE B N 1
ATOM 6589 C CA . ILE B 1 157 ? -14.227 40.656 36.75 1 97 157 ILE B CA 1
ATOM 6590 C C . ILE B 1 157 ? -14.32 41.281 35.344 1 97 157 ILE B C 1
ATOM 6592 O O . ILE B 1 157 ? -15 40.75 34.469 1 97 157 ILE B O 1
ATOM 6596 N N . LYS B 1 158 ? -13.664 42.375 35.188 1 97.5 158 LYS B N 1
ATOM 6597 C CA . LYS B 1 158 ? -13.656 43.031 33.875 1 97.5 158 LYS B CA 1
ATOM 6598 C C . LYS B 1 158 ? -13.055 42.125 32.812 1 97.5 158 LYS B C 1
ATOM 6600 O O . LYS B 1 158 ? -13.602 42.031 31.703 1 97.5 158 LYS B O 1
ATOM 6605 N N . LEU B 1 159 ? -11.953 41.5 33.156 1 98 159 LEU B N 1
ATOM 6606 C CA . LEU B 1 159 ? -11.297 40.594 32.219 1 98 159 LEU B CA 1
ATOM 6607 C C . LEU B 1 159 ? -12.18 39.375 31.922 1 98 159 LEU B C 1
ATOM 6609 O O . LEU B 1 159 ? -12.312 38.969 30.766 1 98 159 LEU B O 1
ATOM 6613 N N . LEU B 1 160 ? -12.812 38.844 32.906 1 98.12 160 LEU B N 1
ATOM 6614 C CA . LEU B 1 160 ? -13.648 37.625 32.75 1 98.12 160 LEU B CA 1
ATOM 6615 C C . LEU B 1 160 ? -14.914 37.969 31.984 1 98.12 160 LEU B C 1
ATOM 6617 O O . LEU B 1 160 ? -15.414 37.125 31.234 1 98.12 160 LEU B O 1
ATOM 6621 N N . THR B 1 161 ? -15.406 39.156 32.188 1 98 161 THR B N 1
ATOM 6622 C CA . THR B 1 161 ? -16.562 39.594 31.406 1 98 161 THR B CA 1
ATOM 6623 C C . THR B 1 161 ? -16.234 39.656 29.922 1 98 161 THR B C 1
ATOM 6625 O O . THR B 1 161 ? -17.016 39.188 29.094 1 98 161 THR B O 1
ATOM 6628 N N . SER B 1 162 ? -15.117 40.156 29.656 1 98.19 162 SER B N 1
ATOM 6629 C CA . SER B 1 162 ? -14.672 40.219 28.281 1 98.19 162 SER B CA 1
ATOM 6630 C C . SER B 1 162 ? -14.438 38.812 27.719 1 98.19 162 SER B C 1
ATOM 6632 O O . SER B 1 162 ? -14.812 38.5 26.578 1 98.19 162 SER B O 1
ATOM 6634 N N . LEU B 1 163 ? -13.812 37.938 28.484 1 98.44 163 LEU B N 1
ATOM 6635 C CA . LEU B 1 163 ? -13.594 36.531 28.078 1 98.44 163 LEU B CA 1
ATOM 6636 C C . LEU B 1 163 ? -14.922 35.844 27.781 1 98.44 163 LEU B C 1
ATOM 6638 O O . LEU B 1 163 ? -15.031 35.094 26.797 1 98.44 163 LEU B O 1
ATOM 6642 N N . ARG B 1 164 ? -15.898 36.094 28.641 1 98.38 164 ARG B N 1
ATOM 6643 C CA . ARG B 1 164 ? -17.219 35.5 28.438 1 98.38 164 ARG B CA 1
ATOM 6644 C C . ARG B 1 164 ? -17.812 35.969 27.109 1 98.38 164 ARG B C 1
ATOM 6646 O O . ARG B 1 164 ? -18.375 35.156 26.359 1 98.38 164 ARG B O 1
ATOM 6653 N N . GLU B 1 165 ? -17.656 37.25 26.859 1 98.12 165 GLU B N 1
ATOM 6654 C CA . GLU B 1 165 ? -18.141 37.812 25.609 1 98.12 165 GLU B CA 1
ATOM 6655 C C . GLU B 1 165 ? -17.438 37.188 24.406 1 98.12 165 GLU B C 1
ATOM 6657 O O . GLU B 1 165 ? -18.078 36.844 23.406 1 98.12 165 GLU B O 1
ATOM 6662 N N . GLN B 1 166 ? -16.172 37.031 24.453 1 98.31 166 GLN B N 1
ATOM 6663 C CA . GLN B 1 166 ? -15.375 36.469 23.375 1 98.31 166 GLN B CA 1
ATOM 6664 C C . GLN B 1 166 ? -15.711 35 23.141 1 98.31 166 GLN B C 1
ATOM 6666 O O . GLN B 1 166 ? -15.844 34.562 22 1 98.31 166 GLN B O 1
ATOM 6671 N N . ILE B 1 167 ? -15.867 34.219 24.172 1 98.69 167 ILE B N 1
ATOM 6672 C CA . ILE B 1 167 ? -16.203 32.781 24.094 1 98.69 167 ILE B CA 1
ATOM 6673 C C . ILE B 1 167 ? -17.594 32.625 23.484 1 98.69 167 ILE B C 1
ATOM 6675 O O . ILE B 1 167 ? -17.797 31.797 22.594 1 98.69 167 ILE B O 1
ATOM 6679 N N . THR B 1 168 ? -18.531 33.406 23.953 1 98.44 168 THR B N 1
ATOM 6680 C CA . THR B 1 168 ? -19.891 33.375 23.422 1 98.44 168 THR B CA 1
ATOM 6681 C C . THR B 1 168 ? -19.906 33.75 21.938 1 98.44 168 THR B C 1
ATOM 6683 O O . THR B 1 168 ? -20.594 33.125 21.141 1 98.44 168 THR B O 1
ATOM 6686 N N . TYR B 1 169 ? -19.141 34.781 21.594 1 98 169 TYR B N 1
ATOM 6687 C CA . TYR B 1 169 ? -19 35.188 20.203 1 98 169 TYR B CA 1
ATOM 6688 C C . TYR B 1 169 ? -18.516 34.062 19.328 1 98 169 TYR B C 1
ATOM 6690 O O . TYR B 1 169 ? -19.062 33.812 18.25 1 98 169 TYR B O 1
ATOM 6698 N N . MET B 1 170 ? -17.484 33.25 19.766 1 98.19 170 MET B N 1
ATOM 6699 C CA . MET B 1 170 ? -16.938 32.125 19 1 98.19 170 MET B CA 1
ATOM 6700 C C . MET B 1 170 ? -18 31.062 18.766 1 98.19 170 MET B C 1
ATOM 6702 O O . MET B 1 170 ? -18.094 30.484 17.688 1 98.19 170 MET B O 1
ATOM 6706 N N . ARG B 1 171 ? -18.781 30.828 19.797 1 97.94 171 ARG B N 1
ATOM 6707 C CA . ARG B 1 171 ? -19.859 29.859 19.641 1 97.94 171 ARG B CA 1
ATOM 6708 C C . ARG B 1 171 ? -20.922 30.359 18.656 1 97.94 171 ARG B C 1
ATOM 6710 O O . ARG B 1 171 ? -21.344 29.609 17.766 1 97.94 171 ARG B O 1
ATOM 6717 N N . ASP B 1 172 ? -21.281 31.625 18.797 1 97.44 172 ASP B N 1
ATOM 6718 C CA . ASP B 1 172 ? -22.359 32.188 18 1 97.44 172 ASP B CA 1
ATOM 6719 C C . ASP B 1 172 ? -21.969 32.25 16.516 1 97.44 172 ASP B C 1
ATOM 6721 O O . ASP B 1 172 ? -22.828 32.156 15.641 1 97.44 172 ASP B O 1
ATOM 6725 N N . TYR B 1 173 ? -20.719 32.406 16.297 1 97.12 173 TYR B N 1
ATOM 6726 C CA . TYR B 1 173 ? -20.266 32.562 14.914 1 97.12 173 TYR B CA 1
ATOM 6727 C C . TYR B 1 173 ? -19.453 31.344 14.461 1 97.12 173 TYR B C 1
ATOM 6729 O O . TYR B 1 173 ? -18.672 31.438 13.523 1 97.12 173 TYR B O 1
ATOM 6737 N N . TYR B 1 174 ? -19.641 30.234 15.18 1 95.75 174 TYR B N 1
ATOM 6738 C CA . TYR B 1 174 ? -19 28.984 14.766 1 95.75 174 TYR B CA 1
ATOM 6739 C C . TYR B 1 174 ? -19.562 28.516 13.422 1 95.75 174 TYR B C 1
ATOM 6741 O O . TYR B 1 174 ? -20.781 28.484 13.219 1 95.75 174 TYR B O 1
ATOM 6749 N N . ARG B 1 175 ? -18.766 28.234 12.445 1 92.31 175 ARG B N 1
ATOM 6750 C CA . ARG B 1 175 ? -19.156 27.812 11.109 1 92.31 175 ARG B CA 1
ATOM 6751 C C . ARG B 1 175 ? -19 26.297 10.953 1 92.31 175 ARG B C 1
ATOM 6753 O O . ARG B 1 175 ? -18.188 25.688 11.633 1 92.31 175 ARG B O 1
ATOM 6760 N N . GLU B 1 176 ? -19.594 25.703 10.008 1 90.56 176 GLU B N 1
ATOM 6761 C CA . GLU B 1 176 ? -19.516 24.281 9.711 1 90.56 176 GLU B CA 1
ATOM 6762 C C . GLU B 1 176 ? -18.094 23.875 9.328 1 90.56 176 GLU B C 1
ATOM 6764 O O . GLU B 1 176 ? -17.609 22.828 9.758 1 90.56 176 GLU B O 1
ATOM 6769 N N . LYS B 1 177 ? -17.516 24.656 8.539 1 92.94 177 LYS B N 1
ATOM 6770 C CA . LYS B 1 177 ? -16.188 24.312 8.031 1 92.94 177 LYS B CA 1
ATOM 6771 C C . LYS B 1 177 ? -15.156 24.297 9.156 1 92.94 177 LYS B C 1
ATOM 6773 O O . LYS B 1 177 ? -14.07 23.719 9.008 1 92.94 177 LYS B O 1
ATOM 6778 N N . ASP B 1 178 ? -15.508 24.938 10.312 1 95.81 178 ASP B N 1
ATOM 6779 C CA . ASP B 1 178 ? -14.57 24.984 11.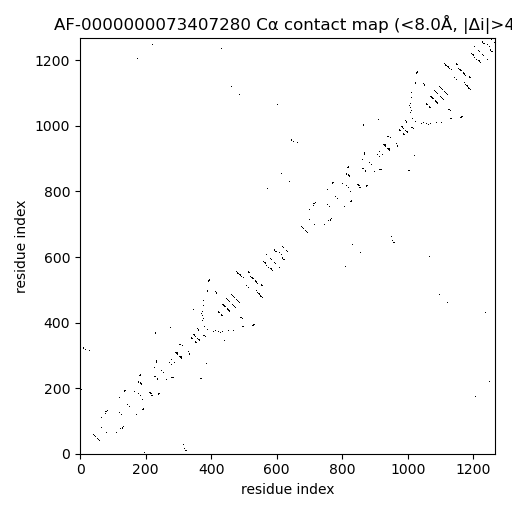43 1 95.81 178 ASP B CA 1
ATOM 6780 C C . ASP B 1 178 ? -14.391 23.609 12.055 1 95.81 178 ASP B C 1
ATOM 6782 O O . ASP B 1 178 ? -13.438 23.375 12.805 1 95.81 178 ASP B O 1
ATOM 6786 N N . SER B 1 179 ? -15.273 22.641 11.727 1 97.5 179 SER B N 1
ATOM 6787 C CA . SER B 1 179 ? -15.102 21.266 12.188 1 97.5 179 SER B CA 1
ATOM 6788 C C . SER B 1 179 ? -13.898 20.609 11.523 1 97.5 179 SER B C 1
ATOM 6790 O O . SER B 1 179 ? -13.297 19.688 12.086 1 97.5 179 SER B O 1
ATOM 6792 N N . LEU B 1 180 ? -13.547 21.125 10.391 1 97.25 180 LEU B N 1
ATOM 6793 C CA . LEU B 1 180 ? -12.461 20.531 9.633 1 97.25 180 LEU B CA 1
ATOM 6794 C C . LEU B 1 180 ? -11.242 21.438 9.609 1 97.25 180 LEU B C 1
ATOM 6796 O O . LEU B 1 180 ? -10.109 20.969 9.484 1 97.25 180 LEU B O 1
ATOM 6800 N N . SER B 1 181 ? -11.406 22.719 9.82 1 95.38 181 SER B N 1
ATOM 6801 C CA . SER B 1 181 ? -10.328 23.688 9.781 1 95.38 181 SER B CA 1
ATOM 6802 C C . SER B 1 181 ? -9.578 23.734 11.117 1 95.38 181 SER B C 1
ATOM 6804 O O . SER B 1 181 ? -10.156 23.453 12.164 1 95.38 181 SER B O 1
ATOM 6806 N N . ASN B 1 182 ? -8.273 24.125 11.016 1 96.31 182 ASN B N 1
ATOM 6807 C CA . ASN B 1 182 ? -7.523 24.328 12.25 1 96.31 182 ASN B CA 1
ATOM 6808 C C . ASN B 1 182 ? -8.141 25.422 13.109 1 96.31 182 ASN B C 1
ATOM 6810 O O . ASN B 1 182 ? -8 25.422 14.328 1 96.31 182 ASN B O 1
ATOM 6814 N N . TRP B 1 183 ? -8.883 26.328 12.531 1 96.94 183 TRP B N 1
ATOM 6815 C CA . TRP B 1 183 ? -9.578 27.391 13.258 1 96.94 183 TRP B CA 1
ATOM 6816 C C . TRP B 1 183 ? -10.422 26.812 14.391 1 96.94 183 TRP B C 1
ATOM 6818 O O . TRP B 1 183 ? -10.43 27.344 15.5 1 96.94 183 TRP B O 1
ATOM 6828 N N . GLY B 1 184 ? -11.078 25.703 14.023 1 98.12 184 GLY B N 1
ATOM 6829 C CA . GLY B 1 184 ? -11.984 25.094 14.984 1 98.12 184 GLY B CA 1
ATOM 6830 C C . GLY B 1 184 ? -11.297 24.641 16.25 1 98.12 184 GLY B C 1
ATOM 6831 O O . GLY B 1 184 ? -11.695 25.016 17.359 1 98.12 184 GLY B O 1
ATOM 6832 N N . ILE B 1 185 ? -10.211 23.969 16.125 1 98.5 185 ILE B N 1
ATOM 6833 C CA . ILE B 1 185 ? -9.531 23.391 17.281 1 98.5 185 ILE B CA 1
ATOM 6834 C C . ILE B 1 185 ? -8.906 24.516 18.125 1 98.5 185 ILE B C 1
ATOM 6836 O O . ILE B 1 185 ? -8.906 24.453 19.344 1 98.5 185 ILE B O 1
ATOM 6840 N N . LEU B 1 186 ? -8.391 25.531 17.5 1 98.5 186 LEU B N 1
ATOM 6841 C CA . LEU B 1 186 ? -7.797 26.641 18.234 1 98.5 186 LEU B CA 1
ATOM 6842 C C . LEU B 1 186 ? -8.852 27.375 19.047 1 98.5 186 LEU B C 1
ATOM 6844 O O . LEU B 1 186 ? -8.562 27.922 20.125 1 98.5 186 LEU B O 1
ATOM 6848 N N . GLN B 1 187 ? -10.086 27.375 18.594 1 98.5 187 GLN B N 1
ATOM 6849 C CA . GLN B 1 187 ? -11.203 27.969 19.312 1 98.5 187 GLN B CA 1
ATOM 6850 C C . GLN B 1 187 ? -11.648 27.062 20.469 1 98.5 187 GLN B C 1
ATOM 6852 O O . GLN B 1 187 ? -11.711 27.484 21.609 1 98.5 187 GLN B O 1
ATOM 6857 N N . THR B 1 188 ? -11.867 25.781 20.141 1 98.75 188 THR B N 1
ATOM 6858 C CA . THR B 1 188 ? -12.477 24.859 21.078 1 98.75 188 THR B CA 1
ATOM 6859 C C . THR B 1 188 ? -11.531 24.594 22.25 1 98.75 188 THR B C 1
ATOM 6861 O O . THR B 1 188 ? -11.977 24.484 23.406 1 98.75 188 THR B O 1
ATOM 6864 N N . THR B 1 189 ? -10.297 24.484 22 1 98.75 189 THR B N 1
ATOM 6865 C CA . THR B 1 189 ? -9.352 24.234 23.094 1 98.75 189 THR B CA 1
ATOM 6866 C C . THR B 1 189 ? -9.289 25.438 24.031 1 98.75 189 THR B C 1
ATOM 6868 O O . THR B 1 189 ? -9.219 25.266 25.25 1 98.75 189 THR B O 1
ATOM 6871 N N . ALA B 1 190 ? -9.305 26.656 23.516 1 98.62 190 ALA B N 1
ATOM 6872 C CA . ALA B 1 190 ? -9.32 27.859 24.359 1 98.62 190 ALA B CA 1
ATOM 6873 C C . ALA B 1 190 ? -10.578 27.906 25.219 1 98.62 190 ALA B C 1
ATOM 6875 O O . ALA B 1 190 ? -10.508 28.219 26.406 1 98.62 190 ALA B O 1
ATOM 6876 N N . ILE B 1 191 ? -11.734 27.594 24.594 1 98.75 191 ILE B N 1
ATOM 6877 C CA . ILE B 1 191 ? -13.008 27.594 25.297 1 98.75 191 ILE B CA 1
ATOM 6878 C C . ILE B 1 191 ? -12.945 26.625 26.469 1 98.75 191 ILE B C 1
ATOM 6880 O O . ILE B 1 191 ? -13.25 26.984 27.609 1 98.75 191 ILE B O 1
ATOM 6884 N N . LEU B 1 192 ? -12.461 25.422 26.188 1 98.75 192 LEU B N 1
ATOM 6885 C CA . LEU B 1 192 ? -12.445 24.375 27.188 1 98.75 192 LEU B CA 1
ATOM 6886 C C . LEU B 1 192 ? -11.453 24.703 28.297 1 98.75 192 LEU B C 1
ATOM 6888 O O . LEU B 1 192 ? -11.734 24.469 29.484 1 98.75 192 LEU B O 1
ATOM 6892 N N . ALA B 1 193 ? -10.305 25.25 27.969 1 98.25 193 ALA B N 1
ATOM 6893 C CA . ALA B 1 193 ? -9.32 25.609 28.984 1 98.25 193 ALA B CA 1
ATOM 6894 C C . ALA B 1 193 ? -9.844 26.734 29.875 1 98.25 193 ALA B C 1
ATOM 6896 O O . ALA B 1 193 ? -9.695 26.672 31.109 1 98.25 193 ALA B O 1
ATOM 6897 N N . CYS B 1 194 ? -10.461 27.766 29.312 1 98.12 194 CYS B N 1
ATOM 6898 C CA . CYS B 1 194 ? -11.016 28.875 30.078 1 98.12 194 CYS B CA 1
ATOM 6899 C C . CYS B 1 194 ? -12.109 28.391 31.031 1 98.12 194 CYS B C 1
ATOM 6901 O O . CYS B 1 194 ? -12.148 28.781 32.188 1 98.12 194 CYS B O 1
ATOM 6903 N N . LEU B 1 195 ? -12.938 27.531 30.5 1 97.75 195 LEU B N 1
ATOM 6904 C CA . LEU B 1 195 ? -14.07 27.062 31.281 1 97.75 195 LEU B CA 1
ATOM 6905 C C . LEU B 1 195 ? -13.617 26.062 32.344 1 97.75 195 LEU B C 1
ATOM 6907 O O . LEU B 1 195 ? -14.328 25.844 33.344 1 97.75 195 LEU B O 1
ATOM 6911 N N . TYR B 1 196 ? -12.492 25.438 32.156 1 97 196 TYR B N 1
ATOM 6912 C CA . TYR B 1 196 ? -11.938 24.562 33.188 1 97 196 TYR B CA 1
ATOM 6913 C C . TYR B 1 196 ? -11.586 25.359 34.438 1 97 196 TYR B C 1
ATOM 6915 O O . TYR B 1 196 ? -11.906 24.953 35.562 1 97 196 TYR B O 1
ATOM 6923 N N . TYR B 1 197 ? -10.969 26.562 34.344 1 96.44 197 TYR B N 1
ATOM 6924 C CA . TYR B 1 197 ? -10.477 27.344 35.469 1 96.44 197 TYR B CA 1
ATOM 6925 C C . TYR B 1 197 ? -11.562 28.266 36.031 1 96.44 197 TYR B C 1
ATOM 6927 O O . TYR B 1 197 ? -11.625 28.516 37.219 1 96.44 197 TYR B O 1
ATOM 6935 N N . TYR B 1 198 ? -12.445 28.781 35.188 1 96.56 198 TYR B N 1
ATOM 6936 C CA . TYR B 1 198 ? -13.367 29.828 35.594 1 96.56 198 TYR B CA 1
ATOM 6937 C C . TYR B 1 198 ? -14.805 29.453 35.25 1 96.56 198 TYR B C 1
ATOM 6939 O O . TYR B 1 198 ? -15.586 30.281 34.781 1 96.56 198 TYR B O 1
ATOM 6947 N N . GLU B 1 199 ? -15.102 28.25 35.438 1 93.62 199 GLU B N 1
ATOM 6948 C CA . GLU B 1 199 ? -16.422 27.688 35.156 1 93.62 199 GLU B CA 1
ATOM 6949 C C . GLU B 1 199 ? -17.516 28.5 35.812 1 93.62 199 GLU B C 1
ATOM 6951 O O . GLU B 1 199 ? -18.5 28.875 35.188 1 93.62 199 GLU B O 1
ATOM 6956 N N . ASP B 1 200 ? -17.344 28.797 37.094 1 92.56 200 ASP B N 1
ATOM 6957 C CA . ASP B 1 200 ? -18.375 29.469 37.875 1 92.56 200 ASP B CA 1
ATOM 6958 C C . ASP B 1 200 ? -18.547 30.922 37.438 1 92.56 200 ASP B C 1
ATOM 6960 O O . ASP B 1 200 ? -19.672 31.406 37.312 1 92.56 200 ASP B O 1
ATOM 6964 N N . GLU B 1 201 ? -17.453 31.562 37.188 1 93.12 201 GLU B N 1
ATOM 6965 C CA . GLU B 1 201 ? -17.5 32.969 36.812 1 93.12 201 GLU B CA 1
ATOM 6966 C C . GLU B 1 201 ? -18.047 33.156 35.406 1 93.12 201 GLU B C 1
ATOM 6968 O O . GLU B 1 201 ? -18.781 34.094 35.125 1 93.12 201 GLU B O 1
ATOM 6973 N N . LEU B 1 202 ? -17.625 32.281 34.531 1 96.44 202 LEU B N 1
ATOM 6974 C CA . LEU B 1 202 ? -18.062 32.406 33.156 1 96.44 202 LEU B CA 1
ATOM 6975 C C . LEU B 1 202 ? -19.469 31.844 33 1 96.44 202 LEU B C 1
ATOM 6977 O O . LEU B 1 202 ? -20.297 32.406 32.25 1 96.44 202 LEU B O 1
ATOM 6981 N N . ASN B 1 203 ? -19.922 30.703 33.562 1 95.62 203 ASN B N 1
ATOM 6982 C CA . ASN B 1 203 ? -21.234 30.078 33.656 1 95.62 203 ASN B CA 1
ATOM 6983 C C . ASN B 1 203 ? -21.844 29.875 32.25 1 95.62 203 ASN B C 1
ATOM 6985 O O . ASN B 1 203 ? -22.938 30.359 31.984 1 95.62 203 ASN B O 1
ATOM 6989 N N . LEU B 1 204 ? -21.125 29.125 31.484 1 97.75 204 LEU B N 1
ATOM 6990 C CA . LEU B 1 204 ? -21.547 28.828 30.125 1 97.75 204 LEU B CA 1
ATOM 6991 C C . LEU B 1 204 ? -21.625 27.328 29.891 1 97.75 204 LEU B C 1
ATOM 6993 O O . LEU B 1 204 ? -20.906 26.781 29.047 1 97.75 204 LEU B O 1
ATOM 6997 N N . PRO B 1 205 ? -22.547 26.609 30.531 1 97.25 205 PRO B N 1
ATOM 6998 C CA . PRO B 1 205 ? -22.578 25.141 30.453 1 97.25 205 PRO B CA 1
ATOM 6999 C C . PRO B 1 205 ? -22.906 24.625 29.047 1 97.25 205 PRO B C 1
ATOM 7001 O O . PRO B 1 205 ? -22.375 23.594 28.625 1 97.25 205 PRO B O 1
ATOM 7004 N N . GLU B 1 206 ? -23.75 25.266 28.344 1 97.69 206 GLU B N 1
ATOM 7005 C CA . GLU B 1 206 ? -24.109 24.844 27 1 97.69 206 GLU B CA 1
ATOM 7006 C C . GLU B 1 206 ? -22.922 24.938 26.062 1 97.69 206 GLU B C 1
ATOM 7008 O O . GLU B 1 206 ? -22.734 24.078 25.203 1 97.69 206 GLU B O 1
ATOM 7013 N N . ILE B 1 207 ? -22.172 25.984 26.234 1 98.38 207 ILE B N 1
ATOM 7014 C CA . ILE B 1 207 ? -21 26.188 25.391 1 98.38 207 ILE B CA 1
ATOM 7015 C C . ILE B 1 207 ? -19.922 25.156 25.734 1 98.38 207 ILE B C 1
ATOM 7017 O O . ILE B 1 207 ? -19.203 24.672 24.844 1 98.38 207 ILE B O 1
ATOM 7021 N N . GLN B 1 208 ? -19.828 24.828 26.969 1 97.94 208 GLN B N 1
ATOM 7022 C CA . GLN B 1 208 ? -18.891 23.781 27.375 1 97.94 208 GLN B CA 1
ATOM 7023 C C . GLN B 1 208 ? -19.234 22.453 26.734 1 97.94 208 GLN B C 1
ATOM 7025 O O . GLN B 1 208 ? -18.359 21.766 26.203 1 97.94 208 GLN B O 1
ATOM 7030 N N . SER B 1 209 ? -20.484 22.078 26.828 1 98 209 SER B N 1
ATOM 7031 C CA . SER B 1 209 ? -20.953 20.844 26.203 1 98 209 SER B CA 1
ATOM 7032 C C . SER B 1 209 ? -20.688 20.828 24.703 1 98 209 SER B C 1
ATOM 7034 O O . SER B 1 209 ? -20.234 19.828 24.156 1 98 209 SER B O 1
ATOM 7036 N N . PHE B 1 210 ? -21.016 21.906 24.109 1 97.75 210 PHE B N 1
ATOM 7037 C CA . PHE B 1 210 ? -20.75 22.047 22.672 1 97.75 210 PHE B CA 1
ATOM 7038 C C . PHE B 1 210 ? -19.266 21.828 22.391 1 97.75 210 PHE B C 1
ATOM 7040 O O . PHE B 1 210 ? -18.922 21.047 21.5 1 97.75 210 PHE B O 1
ATOM 7047 N N . ALA B 1 211 ? -18.391 22.5 23.078 1 98.5 211 ALA B N 1
ATOM 7048 C CA . ALA B 1 211 ? -16.953 22.469 22.812 1 98.5 211 ALA B CA 1
ATOM 7049 C C . ALA B 1 211 ? -16.391 21.078 23.031 1 98.5 211 ALA B C 1
ATOM 7051 O O . ALA B 1 211 ? -15.508 20.625 22.297 1 98.5 211 ALA B O 1
ATOM 7052 N N . GLU B 1 212 ? -16.875 20.375 24.062 1 98.12 212 GLU B N 1
ATOM 7053 C CA . GLU B 1 212 ? -16.406 19.016 24.328 1 98.12 212 GLU B CA 1
ATOM 7054 C C . GLU B 1 212 ? -16.781 18.062 23.203 1 98.12 212 GLU B C 1
ATOM 7056 O O . GLU B 1 212 ? -15.945 17.297 22.719 1 98.12 212 GLU B O 1
ATOM 7061 N N . GLU B 1 213 ? -17.969 18.125 22.766 1 97.56 213 GLU B N 1
ATOM 7062 C CA . GLU B 1 213 ? -18.422 17.281 21.672 1 97.56 213 GLU B CA 1
ATOM 7063 C C . GLU B 1 213 ? -17.734 17.656 20.359 1 97.56 213 GLU B C 1
ATOM 7065 O O . GLU B 1 213 ? -17.328 16.781 19.594 1 97.56 213 GLU B O 1
ATOM 7070 N N . GLU B 1 214 ? -17.625 18.922 20.141 1 98.19 214 GLU B N 1
ATOM 7071 C CA . GLU B 1 214 ? -17.047 19.422 18.891 1 98.19 214 GLU B CA 1
ATOM 7072 C C . GLU B 1 214 ? -15.57 19.062 18.797 1 98.19 214 GLU B C 1
ATOM 7074 O O . GLU B 1 214 ? -15.07 18.734 17.719 1 98.19 214 GLU B O 1
ATOM 7079 N N . LEU B 1 215 ? -14.883 19.141 19.938 1 98.5 215 LEU B N 1
ATOM 7080 C CA . LEU B 1 215 ? -13.461 18.812 19.906 1 98.5 215 LEU B CA 1
ATOM 7081 C C . LEU B 1 215 ? -13.25 17.375 19.438 1 98.5 215 LEU B C 1
ATOM 7083 O O . LEU B 1 215 ? -12.375 17.125 18.609 1 98.5 215 LEU B O 1
ATOM 7087 N N . LEU B 1 216 ? -14.016 16.484 19.953 1 96.94 216 LEU B N 1
ATOM 7088 C CA . LEU B 1 216 ? -13.883 15.086 19.562 1 96.94 216 LEU B CA 1
ATOM 7089 C C . LEU B 1 216 ? -14.195 14.898 18.078 1 96.94 216 LEU B C 1
ATOM 7091 O O . LEU B 1 216 ? -13.523 14.125 17.391 1 96.94 216 LEU B O 1
ATOM 7095 N N . LEU B 1 217 ? -15.188 15.57 17.609 1 97.06 217 LEU B N 1
ATOM 7096 C CA . LEU B 1 217 ? -15.531 15.531 16.188 1 97.06 217 LEU B CA 1
ATOM 7097 C C . LEU B 1 217 ? -14.398 16.094 15.344 1 97.06 217 LEU B C 1
ATOM 7099 O O . LEU B 1 217 ? -14.039 15.523 14.312 1 97.06 217 LEU B O 1
ATOM 7103 N N . GLN B 1 218 ? -13.898 17.234 15.82 1 98.44 218 GLN B N 1
ATOM 7104 C CA . GLN B 1 218 ? -12.797 17.875 15.102 1 98.44 218 GLN B CA 1
ATOM 7105 C C . GLN B 1 218 ? -11.586 16.953 15.008 1 98.44 218 GLN B C 1
ATOM 7107 O O . GLN B 1 218 ? -10.953 16.859 13.953 1 98.44 218 GLN B O 1
ATOM 7112 N N . ILE B 1 219 ? -11.266 16.297 16.078 1 97.94 219 ILE B N 1
ATOM 7113 C CA . ILE B 1 219 ? -10.141 15.367 16.094 1 97.94 219 ILE B CA 1
ATOM 7114 C C . ILE B 1 219 ? -10.359 14.258 15.07 1 97.94 219 ILE B C 1
ATOM 7116 O O . ILE B 1 219 ? -9.461 13.938 14.289 1 97.94 219 ILE B O 1
ATOM 7120 N N . LYS B 1 220 ? -11.492 13.727 15.008 1 96.25 220 LYS B N 1
ATOM 7121 C CA . LYS B 1 220 ? -11.828 12.641 14.094 1 96.25 220 LYS B CA 1
ATOM 7122 C C . LYS B 1 220 ? -11.758 13.102 12.641 1 96.25 220 LYS B C 1
ATOM 7124 O O . LYS B 1 220 ? -11.367 12.336 11.758 1 96.25 220 LYS B O 1
ATOM 7129 N N . LEU B 1 221 ? -12.094 14.32 12.375 1 97.62 221 LEU B N 1
ATOM 7130 C CA . LEU B 1 221 ? -12.156 14.844 11.008 1 97.62 221 LEU B CA 1
ATOM 7131 C C . LEU B 1 221 ? -10.797 15.375 10.57 1 97.62 221 LEU B C 1
ATOM 7133 O O . LEU B 1 221 ? -10.383 15.156 9.43 1 97.62 221 LEU B O 1
ATOM 7137 N N . GLN B 1 222 ? -10.07 16.016 11.508 1 97.88 222 GLN B N 1
ATOM 7138 C CA . GLN B 1 222 ? -8.883 16.781 11.141 1 97.88 222 GLN B CA 1
ATOM 7139 C C . GLN B 1 222 ? -7.629 15.922 11.195 1 97.88 222 GLN B C 1
ATOM 7141 O O . GLN B 1 222 ? -6.672 16.172 10.453 1 97.88 222 GLN B O 1
ATOM 7146 N N . ILE B 1 223 ? -7.586 15.047 12.164 1 98.44 223 ILE B N 1
ATOM 7147 C CA . ILE B 1 223 ? -6.395 14.219 12.312 1 98.44 223 ILE B CA 1
ATOM 7148 C C . ILE B 1 223 ? -6.617 12.875 11.633 1 98.44 223 ILE B C 1
ATOM 7150 O O . ILE B 1 223 ? -7.406 12.055 12.109 1 98.44 223 ILE B O 1
ATOM 7154 N N . LEU B 1 224 ? -5.906 12.688 10.57 1 97.5 224 LEU B N 1
ATOM 7155 C CA . LEU B 1 224 ? -6.055 11.461 9.797 1 97.5 224 LEU B CA 1
ATOM 7156 C C . LEU B 1 224 ? -5.523 10.266 10.57 1 97.5 224 LEU B C 1
ATOM 7158 O O . LEU B 1 224 ? -4.867 10.422 11.602 1 97.5 224 LEU B O 1
ATOM 7162 N N . ASP B 1 225 ? -5.797 9.117 10.102 1 95.56 225 ASP B N 1
ATOM 7163 C CA . ASP B 1 225 ? -5.465 7.902 10.836 1 95.56 225 ASP B CA 1
ATOM 7164 C C . ASP B 1 225 ? -3.953 7.734 10.961 1 95.56 225 ASP B C 1
ATOM 7166 O O . ASP B 1 225 ? -3.469 7.125 11.922 1 95.56 225 ASP B O 1
ATOM 7170 N N . ASP B 1 226 ? -3.242 8.344 10.055 1 97 226 ASP B N 1
ATOM 7171 C CA . ASP B 1 226 ? -1.79 8.203 10.086 1 97 226 ASP B CA 1
ATOM 7172 C C . ASP B 1 226 ? -1.153 9.289 10.953 1 97 226 ASP B C 1
ATOM 7174 O O . ASP B 1 226 ? 0.073 9.398 11.016 1 97 226 ASP B O 1
ATOM 7178 N N . GLY B 1 227 ? -1.956 10.164 11.57 1 98.06 227 GLY B N 1
ATOM 7179 C CA . GLY B 1 227 ? -1.479 11.172 12.508 1 98.06 227 GLY B CA 1
ATOM 7180 C C . GLY B 1 227 ? -1.288 12.531 11.875 1 98.06 227 GLY B C 1
ATOM 7181 O O . GLY B 1 227 ? -1.123 13.531 12.578 1 98.06 227 GLY B O 1
ATOM 7182 N N . SER B 1 228 ? -1.243 12.547 10.555 1 98.06 228 SER B N 1
ATOM 7183 C CA . SER B 1 228 ? -1.103 13.836 9.883 1 98.06 228 SER B CA 1
ATOM 7184 C C . SER B 1 228 ? -2.389 14.648 9.969 1 98.06 228 SER B C 1
ATOM 7186 O O . SER B 1 228 ? -3.484 14.086 10.016 1 98.06 228 SER B O 1
ATOM 7188 N N . GLN B 1 229 ? -2.258 15.883 10.117 1 98.31 229 GLN B N 1
ATOM 7189 C CA . GLN B 1 229 ? -3.402 16.781 10.039 1 98.31 229 GLN B CA 1
ATOM 7190 C C . GLN B 1 229 ? -3.826 17.016 8.586 1 98.31 229 GLN B C 1
ATOM 7192 O O . GLN B 1 229 ? -2.98 17.188 7.707 1 98.31 229 GLN B O 1
ATOM 7197 N N . TYR B 1 230 ? -5.066 17.078 8.266 1 97.19 230 TYR B N 1
ATOM 7198 C CA . TYR B 1 230 ? -5.629 16.922 6.93 1 97.19 230 TYR B CA 1
ATOM 7199 C C . TYR B 1 230 ? -5.191 18.047 6.016 1 97.19 230 TYR B C 1
ATOM 7201 O O . TYR B 1 230 ? -5.148 17.891 4.793 1 97.19 230 TYR B O 1
ATOM 7209 N N . GLU B 1 231 ? -4.816 19.188 6.582 1 96.88 231 GLU B N 1
ATOM 7210 C CA . GLU B 1 231 ? -4.504 20.344 5.742 1 96.88 231 GLU B CA 1
ATOM 7211 C C . GLU B 1 231 ? -3.148 20.188 5.062 1 96.88 231 GLU B C 1
ATOM 7213 O O . GLU B 1 231 ? -2.844 20.891 4.098 1 96.88 231 GLU B O 1
ATOM 7218 N N . GLN B 1 232 ? -2.33 19.344 5.59 1 94.69 232 GLN B N 1
ATOM 7219 C CA . GLN B 1 232 ? -1.062 18.938 5 1 94.69 232 GLN B CA 1
ATOM 7220 C C . GLN B 1 232 ? -0.094 20.109 4.895 1 94.69 232 GLN B C 1
ATOM 7222 O O . GLN B 1 232 ? 0.519 20.328 3.848 1 94.69 232 GLN B O 1
ATOM 7227 N N . SER B 1 233 ? -0.122 20.953 5.809 1 96.81 233 SER B N 1
ATOM 7228 C CA . SER B 1 233 ? 0.871 21.969 6.148 1 96.81 233 SER B CA 1
ATOM 7229 C C . SER B 1 233 ? 1.463 21.719 7.531 1 96.81 233 SER B C 1
ATOM 7231 O O . SER B 1 233 ? 0.742 21.719 8.531 1 96.81 233 SER B O 1
ATOM 7233 N N . ILE B 1 234 ? 2.773 21.547 7.57 1 97.94 234 ILE B N 1
ATOM 7234 C CA . ILE B 1 234 ? 3.396 21.141 8.828 1 97.94 234 ILE B CA 1
ATOM 7235 C C . ILE B 1 234 ? 3.221 22.25 9.867 1 97.94 234 ILE B C 1
ATOM 7237 O O . ILE B 1 234 ? 3.041 21.969 11.055 1 97.94 234 ILE B O 1
ATOM 7241 N N . MET B 1 235 ? 3.258 23.484 9.438 1 97.5 235 MET B N 1
ATOM 7242 C CA . MET B 1 235 ? 3.047 24.609 10.336 1 97.5 235 MET B CA 1
ATOM 7243 C C . MET B 1 235 ? 1.708 24.5 11.055 1 97.5 235 MET B C 1
ATOM 7245 O O . MET B 1 235 ? 1.646 24.609 12.281 1 97.5 235 MET B O 1
ATOM 7249 N N . TYR B 1 236 ? 0.699 24.188 10.312 1 97.38 236 TYR B N 1
ATOM 7250 C CA . TYR B 1 236 ? -0.629 24.156 10.914 1 97.38 236 TYR B CA 1
ATOM 7251 C C . TYR B 1 236 ? -0.876 22.844 11.625 1 97.38 236 TYR B C 1
ATOM 7253 O O . TYR B 1 236 ? -1.671 22.766 12.57 1 97.38 236 TYR B O 1
ATOM 7261 N N . HIS B 1 237 ? -0.217 21.766 11.18 1 98.5 237 HIS B N 1
ATOM 7262 C CA . HIS B 1 237 ? -0.156 20.562 12 1 98.5 237 HIS B CA 1
ATOM 7263 C C . HIS B 1 237 ? 0.373 20.875 13.398 1 98.5 237 HIS B C 1
ATOM 7265 O O . HIS B 1 237 ? -0.206 20.438 14.391 1 98.5 237 HIS B O 1
ATOM 7271 N N . VAL B 1 238 ? 1.401 21.641 13.492 1 98.56 238 VAL B N 1
ATOM 7272 C CA . VAL B 1 238 ? 2.041 21.969 14.766 1 98.56 238 VAL B CA 1
ATOM 7273 C C . VAL B 1 238 ? 1.128 22.875 15.586 1 98.56 238 VAL B C 1
ATOM 7275 O O . VAL B 1 238 ? 1.02 22.703 16.812 1 98.56 238 VAL B O 1
ATOM 7278 N N . GLU B 1 239 ? 0.491 23.844 14.938 1 98.31 239 GLU B N 1
ATOM 7279 C CA . GLU B 1 239 ? -0.413 24.734 15.672 1 98.31 239 GLU B CA 1
ATOM 7280 C C . GLU B 1 239 ? -1.529 23.938 16.344 1 98.31 239 GLU B C 1
ATOM 7282 O O . GLU B 1 239 ? -1.889 24.203 17.5 1 98.31 239 GLU B O 1
ATOM 7287 N N . VAL B 1 240 ? -2.055 22.969 15.602 1 98.75 240 VAL B N 1
ATOM 7288 C CA . VAL B 1 240 ? -3.105 22.109 16.141 1 98.75 240 VAL B CA 1
ATOM 7289 C C . VAL B 1 240 ? -2.539 21.25 17.281 1 98.75 240 VAL B C 1
ATOM 7291 O O . VAL B 1 240 ? -3.127 21.172 18.359 1 98.75 240 VAL B O 1
ATOM 7294 N N . LEU B 1 241 ? -1.406 20.656 17.031 1 98.81 241 LEU B N 1
ATOM 7295 C CA . LEU B 1 241 ? -0.752 19.828 18.031 1 98.81 241 LEU B CA 1
ATOM 7296 C C . LEU B 1 241 ? -0.457 20.625 19.297 1 98.81 241 LEU B C 1
ATOM 7298 O O . LEU B 1 241 ? -0.728 20.156 20.406 1 98.81 241 LEU B O 1
ATOM 7302 N N . LYS B 1 242 ? 0.082 21.781 19.125 1 98.31 242 LYS B N 1
ATOM 7303 C CA . LYS B 1 242 ? 0.403 22.656 20.25 1 98.31 242 LYS B CA 1
ATOM 7304 C C . LYS B 1 242 ? -0.847 23 21.062 1 98.31 242 LYS B C 1
ATOM 7306 O O . LYS B 1 242 ? -0.824 22.984 22.281 1 98.31 242 LYS B O 1
ATOM 7311 N N . SER B 1 243 ? -1.928 23.312 20.375 1 98.44 243 SER B N 1
ATOM 7312 C CA . SER B 1 243 ? -3.184 23.656 21.031 1 98.44 243 SER B CA 1
ATOM 7313 C C . SER B 1 243 ? -3.715 22.484 21.859 1 98.44 243 SER B C 1
ATOM 7315 O O . SER B 1 243 ? -4.207 22.672 22.969 1 98.44 243 SER B O 1
ATOM 7317 N N . LEU B 1 244 ? -3.604 21.297 21.312 1 98.81 244 LEU B N 1
ATOM 7318 C CA . LEU B 1 244 ? -4.059 20.109 22.016 1 98.81 244 LEU B CA 1
ATOM 7319 C C . LEU B 1 244 ? -3.199 19.844 23.25 1 98.81 244 LEU B C 1
ATOM 7321 O O . LEU B 1 244 ? -3.721 19.531 24.328 1 98.81 244 LEU B O 1
ATOM 7325 N N . MET B 1 245 ? -1.92 20 23.109 1 98.56 245 MET B N 1
ATOM 7326 C CA . MET B 1 245 ? -1.025 19.766 24.234 1 98.56 245 MET B CA 1
ATOM 7327 C C . MET B 1 245 ? -1.232 20.828 25.328 1 98.56 245 MET B C 1
ATOM 7329 O O . MET B 1 245 ? -1.229 20.5 26.516 1 98.56 245 MET B O 1
ATOM 7333 N N . GLU B 1 246 ? -1.396 22.062 24.906 1 97.62 246 GLU B N 1
ATOM 7334 C CA . GLU B 1 246 ? -1.658 23.109 25.891 1 97.62 246 GLU B CA 1
ATOM 7335 C C . GLU B 1 246 ? -2.941 22.828 26.672 1 97.62 246 GLU B C 1
ATOM 7337 O O . GLU B 1 246 ? -3.004 23.062 27.891 1 97.62 246 GLU B O 1
ATOM 7342 N N . LEU B 1 247 ? -3.906 22.328 25.938 1 98.56 247 LEU B N 1
ATOM 7343 C CA . LEU B 1 247 ? -5.152 21.984 26.609 1 98.56 247 LEU B CA 1
ATOM 7344 C C . LEU B 1 247 ? -4.922 20.922 27.672 1 98.56 247 LEU B C 1
ATOM 7346 O O . LEU B 1 247 ? -5.352 21.078 28.812 1 98.56 247 LEU B O 1
ATOM 7350 N N . VAL B 1 248 ? -4.184 19.875 27.375 1 97.75 248 VAL B N 1
ATOM 7351 C CA . VAL B 1 248 ? -4.066 18.766 28.297 1 97.75 248 VAL B CA 1
ATOM 7352 C C . VAL B 1 248 ? -3.15 19.156 29.453 1 97.75 248 VAL B C 1
ATOM 7354 O O . VAL B 1 248 ? -3.283 18.625 30.562 1 97.75 248 VAL B O 1
ATOM 7357 N N . ILE B 1 249 ? -2.268 20.078 29.234 1 96.56 249 ILE B N 1
ATOM 7358 C CA . ILE B 1 249 ? -1.396 20.578 30.297 1 96.56 249 ILE B CA 1
ATOM 7359 C C . ILE B 1 249 ? -2.197 21.438 31.266 1 96.56 249 ILE B C 1
ATOM 7361 O O . ILE B 1 249 ? -2.078 21.297 32.5 1 96.56 249 ILE B O 1
ATOM 7365 N N . LEU B 1 250 ? -3.055 22.344 30.75 1 96.75 250 LEU B N 1
ATOM 7366 C CA . LEU B 1 250 ? -3.824 23.281 31.547 1 96.75 250 LEU B CA 1
ATOM 7367 C C . LEU B 1 250 ? -5.027 22.594 32.188 1 96.75 250 LEU B C 1
ATOM 7369 O O . LEU B 1 250 ? -5.422 22.938 33.312 1 96.75 250 LEU B O 1
ATOM 7373 N N . ALA B 1 251 ? -5.59 21.688 31.453 1 96.81 251 ALA B N 1
ATOM 7374 C CA . ALA B 1 251 ? -6.75 20.922 31.922 1 96.81 251 ALA B CA 1
ATOM 7375 C C . ALA B 1 251 ? -6.516 19.422 31.766 1 96.81 251 ALA B C 1
ATOM 7377 O O . ALA B 1 251 ? -7 18.812 30.812 1 96.81 251 ALA B O 1
ATOM 7378 N N . PRO B 1 252 ? -5.949 18.781 32.75 1 95.25 252 PRO B N 1
ATOM 7379 C CA . PRO B 1 252 ? -5.473 17.391 32.625 1 95.25 252 PRO B CA 1
ATOM 7380 C C . PRO B 1 252 ? -6.605 16.391 32.406 1 95.25 252 PRO B C 1
ATOM 7382 O O . PRO B 1 252 ? -6.359 15.266 31.969 1 95.25 252 PRO B O 1
ATOM 7385 N N . LYS B 1 253 ? -7.852 16.703 32.688 1 95.56 253 LYS B N 1
ATOM 7386 C CA . LYS B 1 253 ? -8.969 15.797 32.5 1 95.56 253 LYS B CA 1
ATOM 7387 C C . LYS B 1 253 ? -9.109 15.414 31.016 1 95.56 253 LYS B C 1
ATOM 7389 O O . LYS B 1 253 ? -9.703 14.375 30.703 1 95.56 253 LYS B O 1
ATOM 7394 N N . TYR B 1 254 ? -8.523 16.188 30.125 1 97.25 254 TYR B N 1
ATOM 7395 C CA . TYR B 1 254 ? -8.672 15.93 28.688 1 97.25 254 TYR B CA 1
ATOM 7396 C C . TYR B 1 254 ? -7.512 15.094 28.156 1 97.25 254 TYR B C 1
ATOM 7398 O O . TYR B 1 254 ? -7.465 14.766 26.969 1 97.25 254 TYR B O 1
ATOM 7406 N N . TYR B 1 255 ? -6.594 14.703 28.969 1 97.06 255 TYR B N 1
ATOM 7407 C CA . TYR B 1 255 ? -5.395 14 28.516 1 97.06 255 TYR B CA 1
ATOM 7408 C C . TYR B 1 255 ? -5.746 12.625 27.969 1 97.06 255 TYR B C 1
ATOM 7410 O O . TYR B 1 255 ? -5.371 12.281 26.844 1 97.06 255 TYR B O 1
ATOM 7418 N N . LEU B 1 256 ? -6.523 11.812 28.703 1 96.56 256 LEU B N 1
ATOM 7419 C CA . LEU B 1 256 ? -6.762 10.414 28.359 1 96.56 256 LEU B CA 1
ATOM 7420 C C . LEU B 1 256 ? -7.438 10.297 26.984 1 96.56 256 LEU B C 1
ATOM 7422 O O . LEU B 1 256 ? -6.996 9.523 26.141 1 96.56 256 LEU B O 1
ATOM 7426 N N . PRO B 1 257 ? -8.43 11.109 26.688 1 95.94 257 PRO B N 1
ATOM 7427 C CA . PRO B 1 257 ? -9.094 10.992 25.391 1 95.94 257 PRO B CA 1
ATOM 7428 C C . PRO B 1 257 ? -8.203 11.461 24.234 1 95.94 257 PRO B C 1
ATOM 7430 O O . PRO B 1 257 ? -8.43 11.078 23.078 1 95.94 257 PRO B O 1
ATOM 7433 N N . LEU B 1 258 ? -7.145 12.242 24.5 1 98 258 LEU B N 1
ATOM 7434 C CA . LEU B 1 258 ? -6.383 12.875 23.422 1 98 258 LEU B CA 1
ATOM 7435 C C . LEU B 1 258 ? -5 12.242 23.297 1 98 258 LEU B C 1
ATOM 7437 O O . LEU B 1 258 ? -4.258 12.555 22.359 1 98 258 LEU B O 1
ATOM 7441 N N . GLU B 1 259 ? -4.656 11.359 24.234 1 97.81 259 GLU B N 1
ATOM 7442 C CA . GLU B 1 259 ? -3.303 10.82 24.344 1 97.81 259 GLU B CA 1
ATOM 7443 C C . GLU B 1 259 ? -2.867 10.164 23.031 1 97.81 259 GLU B C 1
ATOM 7445 O O . GLU B 1 259 ? -1.812 10.492 22.484 1 97.81 259 GLU B O 1
ATOM 7450 N N . GLU B 1 260 ? -3.695 9.281 22.484 1 97.69 260 GLU B N 1
ATOM 7451 C CA . GLU B 1 260 ? -3.346 8.547 21.266 1 97.69 260 GLU B CA 1
ATOM 7452 C C . GLU B 1 260 ? -3.178 9.492 20.078 1 97.69 260 GLU B C 1
ATOM 7454 O O . GLU B 1 260 ? -2.262 9.328 19.281 1 97.69 260 GLU B O 1
ATOM 7459 N N . THR B 1 261 ? -4.105 10.406 19.984 1 98.38 261 THR B N 1
ATOM 7460 C CA . THR B 1 261 ? -4.043 11.391 18.906 1 98.38 261 THR B CA 1
ATOM 7461 C C . THR B 1 261 ? -2.738 12.188 18.984 1 98.38 261 THR B C 1
ATOM 7463 O O . THR B 1 261 ? -2.051 12.344 17.969 1 98.38 261 THR B O 1
ATOM 7466 N N . ILE B 1 262 ? -2.377 12.68 20.141 1 98.75 262 ILE B N 1
ATOM 7467 C CA . ILE B 1 262 ? -1.162 13.461 20.344 1 98.75 262 ILE B CA 1
ATOM 7468 C C . ILE B 1 262 ? 0.06 12.617 19.984 1 98.75 262 ILE B C 1
ATOM 7470 O O . ILE B 1 262 ? 0.975 13.102 19.312 1 98.75 262 ILE B O 1
ATOM 7474 N N . GLU B 1 263 ? 0.037 11.398 20.422 1 98.56 263 GLU B N 1
ATOM 7475 C CA . GLU B 1 263 ? 1.15 10.508 20.109 1 98.56 263 GLU B CA 1
ATOM 7476 C C . GLU B 1 263 ? 1.345 10.359 18.609 1 98.56 263 GLU B C 1
ATOM 7478 O O . GLU B 1 263 ? 2.471 10.438 18.109 1 98.56 263 GLU B O 1
ATOM 7483 N N . LYS B 1 264 ? 0.279 10.133 17.875 1 98.5 264 LYS B N 1
ATOM 7484 C CA . LYS B 1 264 ? 0.349 9.977 16.422 1 98.5 264 LYS B CA 1
ATOM 7485 C C . LYS B 1 264 ? 0.825 11.258 15.75 1 98.5 264 LYS B C 1
ATOM 7487 O O . LYS B 1 264 ? 1.622 11.211 14.805 1 98.5 264 LYS B O 1
ATOM 7492 N N . MET B 1 265 ? 0.297 12.344 16.234 1 98.88 265 MET B N 1
ATOM 7493 C CA . MET B 1 265 ? 0.68 13.625 15.641 1 98.88 265 MET B CA 1
ATOM 7494 C C . MET B 1 265 ? 2.156 13.914 15.891 1 98.88 265 MET B C 1
ATOM 7496 O O . MET B 1 265 ? 2.84 14.453 15.016 1 98.88 265 MET B O 1
ATOM 7500 N N . VAL B 1 266 ? 2.629 13.562 17.047 1 98.81 266 VAL B N 1
ATOM 7501 C CA . VAL B 1 266 ? 4.031 13.773 17.391 1 98.81 266 VAL B CA 1
ATOM 7502 C C . VAL B 1 266 ? 4.914 12.875 16.531 1 98.81 266 VAL B C 1
ATOM 7504 O O . VAL B 1 266 ? 5.969 13.305 16.047 1 98.81 266 VAL B O 1
ATOM 7507 N N . THR B 1 267 ? 4.512 11.672 16.297 1 98.44 267 THR B N 1
ATOM 7508 C CA . THR B 1 267 ? 5.254 10.758 15.445 1 98.44 267 THR B CA 1
ATOM 7509 C C . THR B 1 267 ? 5.395 11.336 14.039 1 98.44 267 THR B C 1
ATOM 7511 O O . THR B 1 267 ? 6.477 11.289 13.445 1 98.44 267 THR B O 1
ATOM 7514 N N . TYR B 1 268 ? 4.355 11.789 13.562 1 98.56 268 TYR B N 1
ATOM 7515 C CA . TYR B 1 268 ? 4.395 12.445 12.266 1 98.56 268 TYR B CA 1
ATOM 7516 C C . TYR B 1 268 ? 5.383 13.609 12.266 1 98.56 268 TYR B C 1
ATOM 7518 O O . TYR B 1 268 ? 6.191 13.75 11.344 1 98.56 268 TYR B O 1
ATOM 7526 N N . LEU B 1 269 ? 5.289 14.477 13.25 1 98.75 269 LEU B N 1
ATOM 7527 C CA . LEU B 1 269 ? 6.172 15.633 13.312 1 98.75 269 LEU B CA 1
ATOM 7528 C C . LEU B 1 269 ? 7.633 15.203 13.359 1 98.75 269 LEU B C 1
ATOM 7530 O O . LEU B 1 269 ? 8.484 15.797 12.695 1 98.75 269 LEU B O 1
ATOM 7534 N N . ILE B 1 270 ? 7.902 14.203 14.164 1 98.31 270 ILE B N 1
ATOM 7535 C CA . ILE B 1 270 ? 9.266 13.68 14.227 1 98.31 270 ILE B CA 1
ATOM 7536 C C . ILE B 1 270 ? 9.727 13.273 12.828 1 98.31 270 ILE B C 1
ATOM 7538 O O . ILE B 1 270 ? 10.836 13.617 12.414 1 98.31 270 ILE B O 1
ATOM 7542 N N . ALA B 1 271 ? 8.867 12.617 12.117 1 98.19 271 ALA B N 1
ATOM 7543 C CA . ALA B 1 271 ? 9.219 12.164 10.773 1 98.19 271 ALA B CA 1
ATOM 7544 C C . ALA B 1 271 ? 9.469 13.352 9.844 1 98.19 271 ALA B C 1
ATOM 7546 O O . ALA B 1 271 ? 10.344 13.289 8.977 1 98.19 271 ALA B O 1
ATOM 7547 N N . MET B 1 272 ? 8.758 14.453 10.062 1 98.31 272 MET B N 1
ATOM 7548 C CA . MET B 1 272 ? 8.82 15.609 9.18 1 98.31 272 MET B CA 1
ATOM 7549 C C . MET B 1 272 ? 9.922 16.578 9.625 1 98.31 272 MET B C 1
ATOM 7551 O O . MET B 1 272 ? 10.062 17.656 9.07 1 98.31 272 MET B O 1
ATOM 7555 N N . THR B 1 273 ? 10.633 16.234 10.633 1 98 273 THR B N 1
ATOM 7556 C CA . THR B 1 273 ? 11.742 17.047 11.125 1 98 273 THR B CA 1
ATOM 7557 C C . THR B 1 273 ? 13.062 16.594 10.508 1 98 273 THR B C 1
ATOM 7559 O O . THR B 1 273 ? 13.461 15.438 10.648 1 98 273 THR B O 1
ATOM 7562 N N . GLY B 1 274 ? 13.711 17.516 9.805 1 96.81 274 GLY B N 1
ATOM 7563 C CA . GLY B 1 274 ? 15 17.219 9.203 1 96.81 274 GLY B CA 1
ATOM 7564 C C . GLY B 1 274 ? 16.109 17.016 10.227 1 96.81 274 GLY B C 1
ATOM 7565 O O . GLY B 1 274 ? 15.906 17.25 11.414 1 96.81 274 GLY B O 1
ATOM 7566 N N . PRO B 1 275 ? 17.203 16.5 9.75 1 96.31 275 PRO B N 1
ATOM 7567 C CA . PRO B 1 275 ? 18.328 16.297 10.664 1 96.31 275 PRO B CA 1
ATOM 7568 C C . PRO B 1 275 ? 18.859 17.594 11.25 1 96.31 275 PRO B C 1
ATOM 7570 O O . PRO B 1 275 ? 19.625 17.578 12.219 1 96.31 275 PRO B O 1
ATOM 7573 N N . ASP B 1 276 ? 18.516 18.688 10.68 1 95.69 276 ASP B N 1
ATOM 7574 C CA . ASP B 1 276 ? 18.875 20 11.211 1 95.69 276 ASP B CA 1
ATOM 7575 C C . ASP B 1 276 ? 17.875 20.453 12.266 1 95.69 276 ASP B C 1
ATOM 7577 O O . ASP B 1 276 ? 17.922 21.609 12.711 1 95.69 276 ASP B O 1
ATOM 7581 N N . TYR B 1 277 ? 16.875 19.641 12.648 1 96.88 277 TYR B N 1
ATOM 7582 C CA . TYR B 1 277 ? 15.867 19.844 13.688 1 96.88 277 TYR B CA 1
ATOM 7583 C C . TYR B 1 277 ? 14.836 20.875 13.242 1 96.88 277 TYR B C 1
ATOM 7585 O O . TYR B 1 277 ? 14.148 21.469 14.078 1 96.88 277 TYR B O 1
ATOM 7593 N N . CYS B 1 278 ? 14.75 21.125 11.945 1 97.75 278 CYS B N 1
ATOM 7594 C CA . CYS B 1 278 ? 13.727 22.031 11.414 1 97.75 278 CYS B CA 1
ATOM 7595 C C . CYS B 1 278 ? 12.703 21.25 10.594 1 97.75 278 CYS B C 1
ATOM 7597 O O . CYS B 1 278 ? 13.039 20.266 9.945 1 97.75 278 CYS B O 1
ATOM 7599 N N . GLN B 1 279 ? 11.469 21.734 10.633 1 98 279 GLN B N 1
ATOM 7600 C CA . GLN B 1 279 ? 10.461 21.156 9.758 1 98 279 GLN B CA 1
ATOM 7601 C C . GLN B 1 279 ? 10.719 21.547 8.297 1 98 279 GLN B C 1
ATOM 7603 O O . GLN B 1 279 ? 11.289 22.594 8.016 1 98 279 GLN B O 1
ATOM 7608 N N . LEU B 1 280 ? 10.312 20.672 7.383 1 96.94 280 LEU B N 1
ATOM 7609 C CA . LEU B 1 280 ? 10.312 21 5.961 1 96.94 280 LEU B CA 1
ATOM 7610 C C . LEU B 1 280 ? 9.273 22.078 5.645 1 96.94 280 LEU B C 1
ATOM 7612 O O . LEU B 1 280 ? 8.211 22.125 6.273 1 96.94 280 LEU B O 1
ATOM 7616 N N . ALA B 1 281 ? 9.562 22.906 4.711 1 97.56 281 ALA B N 1
ATOM 7617 C CA . ALA B 1 281 ? 8.633 23.969 4.352 1 97.56 281 ALA B CA 1
ATOM 7618 C C . ALA B 1 281 ? 7.562 23.469 3.395 1 97.56 281 ALA B C 1
ATOM 7620 O O . ALA B 1 281 ? 7.293 24.094 2.365 1 97.56 281 ALA B O 1
ATOM 7621 N N . ILE B 1 282 ? 6.918 22.375 3.709 1 96.94 282 ILE B N 1
ATOM 7622 C CA . ILE B 1 282 ? 5.871 21.766 2.896 1 96.94 282 ILE B CA 1
ATOM 7623 C C . ILE B 1 282 ? 4.562 22.547 3.084 1 96.94 282 ILE B C 1
ATOM 7625 O O . ILE B 1 282 ? 4.16 22.828 4.215 1 96.94 282 ILE B O 1
ATOM 7629 N N . GLY B 1 283 ? 3.885 22.812 2.012 1 96 283 GLY B N 1
ATOM 7630 C CA . GLY B 1 283 ? 2.678 23.625 2.098 1 96 283 GLY B CA 1
ATOM 7631 C C . GLY B 1 283 ? 2.932 25.016 2.615 1 96 283 GLY B C 1
ATOM 7632 O O . GLY B 1 283 ? 3.908 25.672 2.225 1 9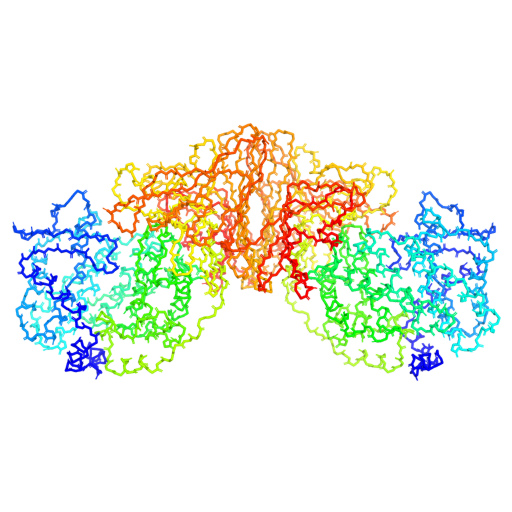6 283 GLY B O 1
ATOM 7633 N N . ASP B 1 284 ? 2.004 25.594 3.342 1 97.25 284 ASP B N 1
ATOM 7634 C CA . ASP B 1 284 ? 2.166 26.922 3.928 1 97.25 284 ASP B CA 1
ATOM 7635 C C . ASP B 1 284 ? 2.949 26.844 5.238 1 97.25 284 ASP B C 1
ATOM 7637 O O . ASP B 1 284 ? 2.436 27.219 6.293 1 97.25 284 ASP B O 1
ATOM 7641 N N . SER B 1 285 ? 4.172 26.359 5.066 1 97.75 285 SER B N 1
ATOM 7642 C CA . SER B 1 285 ? 5.055 26.219 6.223 1 97.75 285 SER B CA 1
ATOM 7643 C C . SER B 1 285 ? 6.391 26.906 5.984 1 97.75 285 SER B C 1
ATOM 7645 O O . SER B 1 285 ? 6.859 27 4.848 1 97.75 285 SER B O 1
ATOM 7647 N N . ASP B 1 286 ? 6.98 27.422 7 1 97.69 286 ASP B N 1
ATOM 7648 C CA . ASP B 1 286 ? 8.344 27.938 7.012 1 97.69 286 ASP B CA 1
ATOM 7649 C C . ASP B 1 286 ? 9.328 26.875 7.504 1 97.69 286 ASP B C 1
ATOM 7651 O O . ASP B 1 286 ? 8.922 25.797 7.938 1 97.69 286 ASP B O 1
ATOM 7655 N N . VAL B 1 287 ? 10.617 27.141 7.273 1 97.75 287 VAL B N 1
ATOM 7656 C CA . VAL B 1 287 ? 11.641 26.328 7.93 1 97.75 287 VAL B CA 1
ATOM 7657 C C . VAL B 1 287 ? 11.75 26.734 9.398 1 97.75 287 VAL B C 1
ATOM 7659 O O . VAL B 1 287 ? 12.32 27.781 9.727 1 97.75 287 VAL B O 1
ATOM 7662 N N . THR B 1 288 ? 11.195 25.906 10.32 1 97.88 288 THR B N 1
ATOM 7663 C CA . THR B 1 288 ? 11.07 26.266 11.727 1 97.88 288 THR B CA 1
ATOM 7664 C C . THR B 1 288 ? 11.656 25.172 12.617 1 97.88 288 THR B C 1
ATOM 7666 O O . THR B 1 288 ? 11.438 23.984 12.375 1 97.88 288 THR B O 1
ATOM 7669 N N . ASP B 1 289 ? 12.414 25.594 13.609 1 98 289 ASP B N 1
ATOM 7670 C CA . ASP B 1 289 ? 12.953 24.656 14.602 1 98 289 ASP B CA 1
ATOM 7671 C C . ASP B 1 289 ? 11.828 23.969 15.367 1 98 289 ASP B C 1
ATOM 7673 O O . ASP B 1 289 ? 10.93 24.625 15.891 1 98 289 ASP B O 1
ATOM 7677 N N . THR B 1 290 ? 11.828 22.625 15.391 1 98.5 290 THR B N 1
ATOM 7678 C CA . THR B 1 290 ? 10.719 21.891 15.977 1 98.5 290 THR B CA 1
ATOM 7679 C C . THR B 1 290 ? 11.055 21.438 17.406 1 98.5 290 THR B C 1
ATOM 7681 O O . THR B 1 290 ? 10.234 20.828 18.078 1 98.5 290 THR B O 1
ATOM 7684 N N . ARG B 1 291 ? 12.305 21.766 17.984 1 97.88 291 ARG B N 1
ATOM 7685 C CA . ARG B 1 291 ? 12.812 21.219 19.234 1 97.88 291 ARG B CA 1
ATOM 7686 C C . ARG B 1 291 ? 11.977 21.703 20.422 1 97.88 291 ARG B C 1
ATOM 7688 O O . ARG B 1 291 ? 11.828 21 21.422 1 97.88 291 ARG B O 1
ATOM 7695 N N . ASP B 1 292 ? 11.43 22.875 20.344 1 98.06 292 ASP B N 1
ATOM 7696 C CA . ASP B 1 292 ? 10.609 23.375 21.438 1 98.06 292 ASP B CA 1
ATOM 7697 C C . ASP B 1 292 ? 9.32 22.578 21.578 1 98.06 292 ASP B C 1
ATOM 7699 O O . ASP B 1 292 ? 8.938 22.203 22.688 1 98.06 292 ASP B O 1
ATOM 7703 N N . ILE B 1 293 ? 8.641 22.328 20.406 1 98.5 293 ILE B N 1
ATOM 7704 C CA . ILE B 1 293 ? 7.406 21.547 20.422 1 98.5 293 ILE B CA 1
ATOM 7705 C C . ILE B 1 293 ? 7.695 20.125 20.875 1 98.5 293 ILE B C 1
ATOM 7707 O O . ILE B 1 293 ? 6.922 19.547 21.656 1 98.5 293 ILE B O 1
ATOM 7711 N N . LEU B 1 294 ? 8.812 19.547 20.438 1 98.62 294 LEU B N 1
ATOM 7712 C CA . LEU B 1 294 ? 9.141 18.172 20.812 1 98.62 294 LEU B CA 1
ATOM 7713 C C . LEU B 1 294 ? 9.609 18.094 22.25 1 98.62 294 LEU B C 1
ATOM 7715 O O . LEU B 1 294 ? 9.453 17.062 22.922 1 98.62 294 LEU B O 1
ATOM 7719 N N . THR B 1 295 ? 10.211 19.172 22.812 1 98.44 295 THR B N 1
ATOM 7720 C CA . THR B 1 295 ? 10.477 19.281 24.25 1 98.44 295 THR B CA 1
ATOM 7721 C C . THR B 1 295 ? 9.172 19.234 25.047 1 98.44 295 THR B C 1
ATOM 7723 O O . THR B 1 295 ? 9.055 18.5 26.016 1 98.44 295 THR B O 1
ATOM 7726 N N . LEU B 1 296 ? 8.242 20.047 24.594 1 98.12 296 LEU B N 1
ATOM 7727 C CA . LEU B 1 296 ? 6.922 20.047 25.219 1 98.12 296 LEU B CA 1
ATOM 7728 C C . LEU B 1 296 ? 6.293 18.656 25.156 1 98.12 296 LEU B C 1
ATOM 7730 O O . LEU B 1 296 ? 5.758 18.172 26.156 1 98.12 296 LEU B O 1
ATOM 7734 N N . ALA B 1 297 ? 6.391 18.016 23.984 1 98.5 297 ALA B N 1
ATOM 7735 C CA . ALA B 1 297 ? 5.82 16.688 23.766 1 98.5 297 ALA B CA 1
ATOM 7736 C C . ALA B 1 297 ? 6.496 15.664 24.672 1 98.5 297 ALA B C 1
ATOM 7738 O O . ALA B 1 297 ? 5.855 14.719 25.125 1 98.5 297 ALA B O 1
ATOM 7739 N N . THR B 1 298 ? 7.801 15.789 24.906 1 98.38 298 THR B N 1
ATOM 7740 C CA . THR B 1 298 ? 8.531 14.883 25.781 1 98.38 298 THR B CA 1
ATOM 7741 C C . THR B 1 298 ? 7.93 14.891 27.188 1 98.38 298 THR B C 1
ATOM 7743 O O . THR B 1 298 ? 7.77 13.836 27.797 1 98.38 298 THR B O 1
ATOM 7746 N N . LEU B 1 299 ? 7.586 16.062 27.672 1 97.62 299 LEU B N 1
ATOM 7747 C CA . LEU B 1 299 ? 7.023 16.188 29.016 1 97.62 299 LEU B CA 1
ATOM 7748 C C . LEU B 1 299 ? 5.59 15.672 29.047 1 97.62 299 LEU B C 1
ATOM 7750 O O . LEU B 1 299 ? 5.164 15.07 30.047 1 97.62 299 LEU B O 1
ATOM 7754 N N . VAL B 1 300 ? 4.844 15.891 27.953 1 97.94 300 VAL B N 1
ATOM 7755 C CA . VAL B 1 300 ? 3.445 15.484 27.891 1 97.94 300 VAL B CA 1
ATOM 7756 C C . VAL B 1 300 ? 3.355 13.961 27.797 1 97.94 300 VAL B C 1
ATOM 7758 O O . VAL B 1 300 ? 2.547 13.336 28.484 1 97.94 300 VAL B O 1
ATOM 7761 N N . LEU B 1 301 ? 4.262 13.344 26.922 1 97.81 301 LEU B N 1
ATOM 7762 C CA . LEU B 1 301 ? 4.148 11.922 26.609 1 97.81 301 LEU B CA 1
ATOM 7763 C C . LEU B 1 301 ? 5.152 11.102 27.406 1 97.81 301 LEU B C 1
ATOM 7765 O O . LEU B 1 301 ? 5.102 9.867 27.406 1 97.81 301 LEU B O 1
ATOM 7769 N N . LYS B 1 302 ? 6.098 11.766 28.125 1 97 302 LYS B N 1
ATOM 7770 C CA . LYS B 1 302 ? 7.172 11.086 28.844 1 97 302 LYS B CA 1
ATOM 7771 C C . LYS B 1 302 ? 7.883 10.078 27.938 1 97 302 LYS B C 1
ATOM 7773 O O . LYS B 1 302 ? 8.039 8.914 28.297 1 97 302 LYS B O 1
ATOM 7778 N N . SER B 1 303 ? 8.305 10.539 26.797 1 96.38 303 SER B N 1
ATOM 7779 C CA . SER B 1 303 ? 8.797 9.664 25.75 1 96.38 303 SER B CA 1
ATOM 7780 C C . SER B 1 303 ? 10.281 9.891 25.484 1 96.38 303 SER B C 1
ATOM 7782 O O . SER B 1 303 ? 10.703 11.016 25.219 1 96.38 303 SER B O 1
ATOM 7784 N N . SER B 1 304 ? 11.07 8.812 25.469 1 97.12 304 SER B N 1
ATOM 7785 C CA . SER B 1 304 ? 12.484 8.867 25.125 1 97.12 304 SER B CA 1
ATOM 7786 C C . SER B 1 304 ? 12.68 9.211 23.641 1 97.12 304 SER B C 1
ATOM 7788 O O . SER B 1 304 ? 13.672 9.844 23.281 1 97.12 304 SER B O 1
ATOM 7790 N N . LYS B 1 305 ? 11.75 8.805 22.875 1 96.19 305 LYS B N 1
ATOM 7791 C CA . LYS B 1 305 ? 11.828 9.078 21.438 1 96.19 305 LYS B CA 1
ATOM 7792 C C . LYS B 1 305 ? 11.734 10.578 21.172 1 96.19 305 LYS B C 1
ATOM 7794 O O . LYS B 1 305 ? 12.539 11.125 20.406 1 96.19 305 LYS B O 1
ATOM 7799 N N . THR B 1 306 ? 10.719 11.211 21.797 1 97.88 306 THR B N 1
ATOM 7800 C CA . THR B 1 306 ? 10.578 12.648 21.594 1 97.88 306 THR B CA 1
ATOM 7801 C C . THR B 1 306 ? 11.766 13.398 22.188 1 97.88 306 THR B C 1
ATOM 7803 O O . THR B 1 306 ? 12.195 14.422 21.656 1 97.88 306 THR B O 1
ATOM 7806 N N . LYS B 1 307 ? 12.328 12.883 23.266 1 98.06 307 LYS B N 1
ATOM 7807 C CA . LYS B 1 307 ? 13.477 13.484 23.938 1 98.06 307 LYS B CA 1
ATOM 7808 C C . LYS B 1 307 ? 14.664 13.602 22.984 1 98.06 307 LYS B C 1
ATOM 7810 O O . LYS B 1 307 ? 15.414 14.578 23.031 1 98.06 307 LYS B O 1
ATOM 7815 N N . SER B 1 308 ? 14.789 12.688 22.109 1 97.44 308 SER B N 1
ATOM 7816 C CA . SER B 1 308 ? 15.922 12.664 21.188 1 97.44 308 SER B CA 1
ATOM 7817 C C . SER B 1 308 ? 15.836 13.789 20.172 1 97.44 308 SER B C 1
ATOM 7819 O O . SER B 1 308 ? 16.828 14.141 19.531 1 97.44 308 SER B O 1
ATOM 7821 N N . PHE B 1 309 ? 14.711 14.344 20.031 1 97.75 309 PHE B N 1
ATOM 7822 C CA . PHE B 1 309 ? 14.516 15.43 19.078 1 97.75 309 PHE B CA 1
ATOM 7823 C C . PHE B 1 309 ? 14.273 16.75 19.797 1 97.75 309 PHE B C 1
ATOM 7825 O O . PHE B 1 309 ? 13.961 17.766 19.172 1 97.75 309 PHE B O 1
ATOM 7832 N N . SER B 1 310 ? 14.367 16.75 21.094 1 98 310 SER B N 1
ATOM 7833 C CA . SER B 1 310 ? 14.117 17.922 21.938 1 98 310 SER B CA 1
ATOM 7834 C C . SER B 1 310 ? 15.406 18.703 22.203 1 98 310 SER B C 1
ATOM 7836 O O . SER B 1 310 ? 16.484 18.266 21.797 1 98 310 SER B O 1
ATOM 7838 N N . PHE B 1 311 ? 15.266 19.906 22.875 1 97.75 311 PHE B N 1
ATOM 7839 C CA . PHE B 1 311 ? 16.422 20.625 23.391 1 97.75 311 PHE B CA 1
ATOM 7840 C C . PHE B 1 311 ? 17.062 19.859 24.531 1 97.75 311 PHE B C 1
ATOM 7842 O O . PHE B 1 311 ? 16.484 18.922 25.078 1 97.75 311 PHE B O 1
ATOM 7849 N N . ASP B 1 312 ? 18.281 20.234 24.828 1 96.44 312 ASP B N 1
ATOM 7850 C CA . ASP B 1 312 ? 18.969 19.625 25.953 1 96.44 312 ASP B CA 1
ATOM 7851 C C . ASP B 1 312 ? 18.312 20.031 27.281 1 96.44 312 ASP B C 1
ATOM 7853 O O . ASP B 1 312 ? 18.297 19.25 28.234 1 96.44 312 ASP B O 1
ATOM 7857 N N . ASN B 1 313 ? 17.844 21.328 27.266 1 96.69 313 ASN B N 1
ATOM 7858 C CA . ASN B 1 313 ? 17.141 21.875 28.406 1 96.69 313 ASN B CA 1
ATOM 7859 C C . ASN B 1 313 ? 15.758 22.406 28.016 1 96.69 313 ASN B C 1
ATOM 7861 O O . ASN B 1 313 ? 15.539 22.797 26.875 1 96.69 313 ASN B O 1
ATOM 7865 N N . VAL B 1 314 ? 14.906 22.391 29.031 1 97.56 314 VAL B N 1
ATOM 7866 C CA . VAL B 1 314 ? 13.539 22.844 28.797 1 97.56 314 VAL B CA 1
ATOM 7867 C C . VAL B 1 314 ? 13.555 24.328 28.422 1 97.56 314 VAL B C 1
ATOM 7869 O O . VAL B 1 314 ? 14.188 25.141 29.109 1 97.56 314 VAL B O 1
ATOM 7872 N N . ASN B 1 315 ? 12.93 24.719 27.359 1 96 315 ASN B N 1
ATOM 7873 C CA . ASN B 1 315 ? 12.922 26.109 26.891 1 96 315 ASN B CA 1
ATOM 7874 C C . ASN B 1 315 ? 11.953 26.969 27.703 1 96 315 ASN B C 1
ATOM 7876 O O . ASN B 1 315 ? 11.102 26.438 28.422 1 96 315 ASN B O 1
ATOM 7880 N N . LEU B 1 316 ? 11.977 28.281 27.5 1 94.06 316 LEU B N 1
ATOM 7881 C CA . LEU B 1 316 ? 11.297 29.281 28.328 1 94.06 316 LEU B CA 1
ATOM 7882 C C . LEU B 1 316 ? 9.781 29.047 28.312 1 94.06 316 LEU B C 1
ATOM 7884 O O . LEU B 1 316 ? 9.148 29.016 29.375 1 94.06 316 LEU B O 1
ATOM 7888 N N . GLU B 1 317 ? 9.211 28.875 27.141 1 88.88 317 GLU B N 1
ATOM 7889 C CA . GLU B 1 317 ? 7.762 28.781 27.016 1 88.88 317 GLU B CA 1
ATOM 7890 C C . GLU B 1 317 ? 7.23 27.531 27.703 1 88.88 317 GLU B C 1
ATOM 7892 O O . GLU B 1 317 ? 6.156 27.547 28.312 1 88.88 317 GLU B O 1
ATOM 7897 N N . THR B 1 318 ? 8.023 26.453 27.609 1 93.62 318 THR B N 1
ATOM 7898 C CA . THR B 1 318 ? 7.625 25.172 28.203 1 93.62 318 THR B CA 1
ATOM 7899 C C . THR B 1 318 ? 7.832 25.203 29.719 1 93.62 318 THR B C 1
ATOM 7901 O O . THR B 1 318 ? 7.051 24.609 30.469 1 93.62 318 THR B O 1
ATOM 7904 N N . LEU B 1 319 ? 8.82 25.891 30.203 1 94.5 319 LEU B N 1
ATOM 7905 C CA . LEU B 1 319 ? 9.219 25.906 31.594 1 94.5 319 LEU B CA 1
ATOM 7906 C C . LEU B 1 319 ? 8.07 26.375 32.5 1 94.5 319 LEU B C 1
ATOM 7908 O O . LEU B 1 319 ? 7.77 25.75 33.5 1 94.5 319 LEU B O 1
ATOM 7912 N N . LEU B 1 320 ? 7.34 27.422 32.094 1 90.31 320 LEU B N 1
ATOM 7913 C CA . LEU B 1 320 ? 6.324 28.016 32.938 1 90.31 320 LEU B CA 1
ATOM 7914 C C . LEU B 1 320 ? 5.043 27.188 32.938 1 90.31 320 LEU B C 1
ATOM 7916 O O . LEU B 1 320 ? 4.176 27.359 33.781 1 90.31 320 LEU B O 1
ATOM 7920 N N . LEU B 1 321 ? 4.941 26.266 31.953 1 91.69 321 LEU B N 1
ATOM 7921 C CA . LEU B 1 321 ? 3.744 25.438 31.844 1 91.69 321 LEU B CA 1
ATOM 7922 C C . LEU B 1 321 ? 3.826 24.234 32.812 1 91.69 321 LEU B C 1
ATOM 7924 O O . LEU B 1 321 ? 2.818 23.578 33.062 1 91.69 321 LEU B O 1
ATOM 7928 N N . PHE B 1 322 ? 5.035 24.094 33.312 1 92.06 322 PHE B N 1
ATOM 7929 C CA . PHE B 1 322 ? 5.242 22.922 34.156 1 92.06 322 PHE B CA 1
ATOM 7930 C C . PHE B 1 322 ? 5.863 23.328 35.469 1 92.06 322 PHE B C 1
ATOM 7932 O O . PHE B 1 322 ? 6.309 24.469 35.656 1 92.06 322 PHE B O 1
ATOM 7939 N N . GLY B 1 323 ? 5.918 22.438 36.438 1 89 323 GLY B N 1
ATOM 7940 C CA . GLY B 1 323 ? 6.535 22.656 37.75 1 89 323 GLY B CA 1
ATOM 7941 C C . GLY B 1 323 ? 7.91 22.031 37.875 1 89 323 GLY B C 1
ATOM 7942 O O . GLY B 1 323 ? 8.344 21.297 36.969 1 89 323 GLY B O 1
ATOM 7943 N N . LYS B 1 324 ? 8.477 22.375 38.938 1 94.06 324 LYS B N 1
ATOM 7944 C CA . LYS B 1 324 ? 9.844 21.969 39.219 1 94.06 324 LYS B CA 1
ATOM 7945 C C . LYS B 1 324 ? 10 20.453 39.062 1 94.06 324 LYS B C 1
ATOM 7947 O O . LYS B 1 324 ? 10.953 19.984 38.438 1 94.06 324 LYS B O 1
ATOM 7952 N N . PRO B 1 325 ? 9.102 19.609 39.469 1 94.69 325 PRO B N 1
ATOM 7953 C CA . PRO B 1 325 ? 9.266 18.156 39.312 1 94.69 325 PRO B CA 1
ATOM 7954 C C . PRO B 1 325 ? 9.297 17.719 37.844 1 94.69 325 PRO B C 1
ATOM 7956 O O . PRO B 1 325 ? 10.039 16.812 37.5 1 94.69 325 PRO B O 1
ATOM 7959 N N . SER B 1 326 ? 8.461 18.328 37.062 1 95 326 SER B N 1
ATOM 7960 C CA . SER B 1 326 ? 8.422 17.984 35.656 1 95 326 SER B CA 1
ATOM 7961 C C . SER B 1 326 ? 9.742 18.328 34.969 1 95 326 SER B C 1
ATOM 7963 O O . SER B 1 326 ? 10.172 17.625 34.062 1 95 326 SER B O 1
ATOM 7965 N N . ILE B 1 327 ? 10.328 19.391 35.406 1 96.25 327 ILE B N 1
ATOM 7966 C CA . ILE B 1 327 ? 11.594 19.797 34.812 1 96.25 327 ILE B CA 1
ATOM 7967 C C . ILE B 1 327 ? 12.688 18.797 35.188 1 96.25 327 ILE B C 1
ATOM 7969 O O . ILE B 1 327 ? 13.523 18.453 34.344 1 96.25 327 ILE B O 1
ATOM 7973 N N . TYR B 1 328 ? 12.672 18.344 36.406 1 96 328 TYR B N 1
ATOM 7974 C CA . TYR B 1 328 ? 13.602 17.297 36.844 1 96 328 TYR B CA 1
ATOM 7975 C C . TYR B 1 328 ? 13.344 16.016 36.062 1 96 328 TYR B C 1
ATOM 7977 O O . TYR B 1 328 ? 14.281 15.312 35.688 1 96 328 TYR B O 1
ATOM 7985 N N . LEU B 1 329 ? 12.094 15.75 35.875 1 96.25 329 LEU B N 1
ATOM 7986 C CA . LEU B 1 329 ? 11.727 14.57 35.094 1 96.25 329 LEU B CA 1
ATOM 7987 C C . LEU B 1 329 ? 12.305 14.641 33.688 1 96.25 329 LEU B C 1
ATOM 7989 O O . LEU B 1 329 ? 12.773 13.641 33.156 1 96.25 329 LEU B O 1
ATOM 7993 N N . PHE B 1 330 ? 12.156 15.742 33.062 1 97.56 330 PHE B N 1
ATOM 7994 C CA . PHE B 1 330 ? 12.711 15.938 31.734 1 97.56 330 PHE B CA 1
ATOM 7995 C C . PHE B 1 330 ? 14.18 15.547 31.688 1 97.56 330 PHE B C 1
ATOM 7997 O O . PHE B 1 330 ? 14.633 14.898 30.734 1 97.56 330 PHE B O 1
ATOM 8004 N N . GLU B 1 331 ? 14.938 15.961 32.656 1 95.94 331 GLU B N 1
ATOM 8005 C CA . GLU B 1 331 ? 16.375 15.664 32.75 1 95.94 331 GLU B CA 1
ATOM 8006 C C . GLU B 1 331 ? 16.609 14.164 32.875 1 95.94 331 GLU B C 1
ATOM 8008 O O . GLU B 1 331 ? 17.625 13.648 32.406 1 95.94 331 GLU B O 1
ATOM 8013 N N . GLU B 1 332 ? 15.68 13.516 33.406 1 97.12 332 GLU B N 1
ATOM 8014 C CA . GLU B 1 332 ? 15.844 12.094 33.688 1 97.12 332 GLU B CA 1
ATOM 8015 C C . GLU B 1 332 ? 15.453 11.234 32.5 1 97.12 332 GLU B C 1
ATOM 8017 O O . GLU B 1 332 ? 15.914 10.102 32.375 1 97.12 332 GLU B O 1
ATOM 8022 N N . ILE B 1 333 ? 14.57 11.734 31.703 1 97.75 333 ILE B N 1
ATOM 8023 C CA . ILE B 1 333 ? 14.148 10.977 30.531 1 97.75 333 ILE B CA 1
ATOM 8024 C C . ILE B 1 333 ? 15.344 10.766 29.594 1 97.75 333 ILE B C 1
ATOM 8026 O O . ILE B 1 333 ? 16 11.727 29.203 1 97.75 333 ILE B O 1
ATOM 8030 N N . PRO B 1 334 ? 15.68 9.508 29.359 1 97.56 334 PRO B N 1
ATOM 8031 C CA . PRO B 1 334 ? 16.812 9.258 28.469 1 97.56 334 PRO B CA 1
ATOM 8032 C C . PRO B 1 334 ? 16.5 9.578 27 1 97.56 334 PRO B C 1
ATOM 8034 O O . PRO B 1 334 ? 15.328 9.633 26.625 1 97.56 334 PRO B O 1
ATOM 8037 N N . ARG B 1 335 ? 17.516 9.82 26.219 1 97.12 335 ARG B N 1
ATOM 8038 C CA . ARG B 1 335 ? 17.375 9.984 24.766 1 97.12 335 ARG B CA 1
ATOM 8039 C C . ARG B 1 335 ? 17.438 8.633 24.047 1 97.12 335 ARG B C 1
ATOM 8041 O O . ARG B 1 335 ? 18.375 7.867 24.25 1 97.12 335 ARG B O 1
ATOM 8048 N N . ALA B 1 336 ? 16.438 8.359 23.281 1 95.69 336 ALA B N 1
ATOM 8049 C CA . ALA B 1 336 ? 16.453 7.125 22.484 1 95.69 336 ALA B CA 1
ATOM 8050 C C . ALA B 1 336 ? 17.469 7.215 21.359 1 95.69 336 ALA B C 1
ATOM 8052 O O . ALA B 1 336 ? 17.75 8.305 20.844 1 95.69 336 ALA B O 1
ATOM 8053 N N . THR B 1 337 ? 18.031 6.09 20.984 1 92.69 337 THR B N 1
ATOM 8054 C CA . THR B 1 337 ? 18.859 6.039 19.781 1 92.69 337 THR B CA 1
ATOM 8055 C C . THR B 1 337 ? 17.984 6.168 18.531 1 92.69 337 THR B C 1
ATOM 8057 O O . THR B 1 337 ? 17.016 5.43 18.359 1 92.69 337 THR B O 1
ATOM 8060 N N . ILE B 1 338 ? 18.328 7.168 17.844 1 88.62 338 ILE B N 1
ATOM 8061 C CA . ILE B 1 338 ? 17.594 7.367 16.594 1 88.62 338 ILE B CA 1
ATOM 8062 C C . ILE B 1 338 ? 18.203 6.512 15.492 1 88.62 338 ILE B C 1
ATOM 8064 O O . ILE B 1 338 ? 19.359 6.711 15.117 1 88.62 338 ILE B O 1
ATOM 8068 N N . GLY B 1 339 ? 17.609 5.469 15.086 1 88.25 339 GLY B N 1
ATOM 8069 C CA . GLY B 1 339 ? 18.094 4.617 14.016 1 88.25 339 GLY B CA 1
ATOM 8070 C C . GLY B 1 339 ? 17.469 4.918 12.672 1 88.25 339 GLY B C 1
ATOM 8071 O O . GLY B 1 339 ? 16.797 5.941 12.508 1 88.25 339 GLY B O 1
ATOM 8072 N N . GLU B 1 340 ? 17.781 4.102 11.727 1 94.44 340 GLU B N 1
ATOM 8073 C CA . GLU B 1 340 ? 17.172 4.207 10.406 1 94.44 340 GLU B CA 1
ATOM 8074 C C . GLU B 1 340 ? 15.664 4.043 10.484 1 94.44 340 GLU B C 1
ATOM 8076 O O . GLU B 1 340 ? 15.156 3.289 11.312 1 94.44 340 GLU B O 1
ATOM 8081 N N . SER B 1 341 ? 15.016 4.887 9.781 1 96.19 341 SER B N 1
ATOM 8082 C CA . SER B 1 341 ? 13.562 4.789 9.773 1 96.19 341 SER B CA 1
ATOM 8083 C C . SER B 1 341 ? 13 5.023 8.375 1 96.19 341 SER B C 1
ATOM 8085 O O . SER B 1 341 ? 13.625 5.699 7.551 1 96.19 341 SER B O 1
ATOM 8087 N N . ALA B 1 342 ? 11.938 4.359 8.031 1 97.94 342 ALA B N 1
ATOM 8088 C CA . ALA B 1 342 ? 11.148 4.52 6.812 1 97.94 342 ALA B CA 1
ATOM 8089 C C . ALA B 1 342 ? 9.656 4.605 7.129 1 97.94 342 ALA B C 1
ATOM 8091 O O . ALA B 1 342 ? 9.062 3.637 7.602 1 97.94 342 ALA B O 1
ATOM 8092 N N . TYR B 1 343 ? 9.086 5.832 6.93 1 97.94 343 TYR B N 1
ATOM 8093 C CA . TYR B 1 343 ? 7.672 6.043 7.219 1 97.94 343 TYR B CA 1
ATOM 8094 C C . TYR B 1 343 ? 6.891 6.332 5.941 1 97.94 343 TYR B C 1
ATOM 8096 O O . TYR B 1 343 ? 7.324 7.125 5.105 1 97.94 343 TYR B O 1
ATOM 8104 N N . LEU B 1 344 ? 5.836 5.605 5.734 1 98.44 344 LEU B N 1
ATOM 8105 C CA . LEU B 1 344 ? 4.77 6.016 4.824 1 98.44 344 LEU B CA 1
ATOM 8106 C C . LEU B 1 344 ? 3.535 6.461 5.598 1 98.44 344 LEU B C 1
ATOM 8108 O O . LEU B 1 344 ? 2.986 5.699 6.395 1 98.44 344 LEU B O 1
ATOM 8112 N N . PHE B 1 345 ? 3.182 7.66 5.477 1 98.31 345 PHE B N 1
ATOM 8113 C CA . PHE B 1 345 ? 1.889 8.141 5.945 1 98.31 345 PHE B CA 1
ATOM 8114 C C . PHE B 1 345 ? 0.839 8.031 4.844 1 98.31 345 PHE B C 1
ATOM 8116 O O . PHE B 1 345 ? 0.686 8.945 4.031 1 98.31 345 PHE B O 1
ATOM 8123 N N . PRO B 1 346 ? 0.059 6.98 4.883 1 96.81 346 PRO B N 1
ATOM 8124 C CA . PRO B 1 346 ? -0.75 6.621 3.717 1 96.81 346 PRO B CA 1
ATOM 8125 C C . PRO B 1 346 ? -1.903 7.59 3.475 1 96.81 346 PRO B C 1
ATOM 8127 O O . PRO B 1 346 ? -2.393 7.707 2.348 1 96.81 346 PRO B O 1
ATOM 8130 N N . ASP B 1 347 ? -2.361 8.281 4.48 1 97.19 347 ASP B N 1
ATOM 8131 C CA . ASP B 1 347 ? -3.521 9.156 4.332 1 97.19 347 ASP B CA 1
ATOM 8132 C C . ASP B 1 347 ? -3.123 10.5 3.723 1 97.19 347 ASP B C 1
ATOM 8134 O O . ASP B 1 347 ? -3.916 11.125 3.018 1 97.19 347 ASP B O 1
ATOM 8138 N N . SER B 1 348 ? -1.944 10.898 4 1 97.06 348 SER B N 1
ATOM 8139 C CA . SER B 1 348 ? -1.469 12.164 3.443 1 97.06 348 SER B CA 1
ATOM 8140 C C . SER B 1 348 ? -0.61 11.93 2.205 1 97.06 348 SER B C 1
ATOM 8142 O O . SER B 1 348 ? -0.427 12.844 1.392 1 97.06 348 SER B O 1
ATOM 8144 N N . GLY B 1 349 ? -0.023 10.734 2.098 1 97.75 349 GLY B N 1
ATOM 8145 C CA . GLY B 1 349 ? 0.878 10.445 0.993 1 97.75 349 GLY B CA 1
ATOM 8146 C C . GLY B 1 349 ? 2.283 10.977 1.217 1 97.75 349 GLY B C 1
ATOM 8147 O O . GLY B 1 349 ? 2.994 11.289 0.26 1 97.75 349 GLY B O 1
ATOM 8148 N N . HIS B 1 350 ? 2.664 11.227 2.477 1 98.5 350 HIS B N 1
ATOM 8149 C CA . HIS B 1 350 ? 4.012 11.68 2.809 1 98.5 350 HIS B CA 1
ATOM 8150 C C . HIS B 1 350 ? 4.918 10.508 3.158 1 98.5 350 HIS B C 1
ATOM 8152 O O . HIS B 1 350 ? 4.496 9.578 3.848 1 98.5 350 HIS B O 1
ATOM 8158 N N . VAL B 1 351 ? 6.109 10.523 2.58 1 98.75 351 VAL B N 1
ATOM 8159 C CA . VAL B 1 351 ? 7.102 9.484 2.861 1 98.75 351 VAL B CA 1
ATOM 8160 C C . VAL B 1 351 ? 8.367 10.125 3.422 1 98.75 351 VAL B C 1
ATOM 8162 O O . VAL B 1 351 ? 8.852 11.133 2.896 1 98.75 351 VAL B O 1
ATOM 8165 N N . CYS B 1 352 ? 8.867 9.594 4.52 1 98.69 352 CYS B N 1
ATOM 8166 C CA . CYS B 1 352 ? 10.117 10.055 5.117 1 98.69 352 CYS B CA 1
ATOM 8167 C C . CYS B 1 352 ? 11.094 8.898 5.305 1 98.69 352 CYS B C 1
ATOM 8169 O O . CYS B 1 352 ? 10.75 7.891 5.926 1 98.69 352 CYS B O 1
ATOM 8171 N N . LEU B 1 353 ? 12.258 9.047 4.754 1 98.38 353 LEU B N 1
ATOM 8172 C CA . LEU B 1 353 ? 13.336 8.07 4.914 1 98.38 353 LEU B CA 1
ATOM 8173 C C . LEU B 1 353 ? 14.531 8.695 5.629 1 98.38 353 LEU B C 1
ATOM 8175 O O . LEU B 1 353 ? 14.969 9.789 5.273 1 98.38 353 LEU B O 1
ATOM 8179 N N . ARG B 1 354 ? 14.906 8.062 6.68 1 96.81 354 ARG B N 1
ATOM 8180 C CA . ARG B 1 354 ? 16.062 8.523 7.438 1 96.81 354 ARG B CA 1
ATOM 8181 C C . ARG B 1 354 ? 17.094 7.406 7.602 1 96.81 354 ARG B C 1
ATOM 8183 O O . ARG B 1 354 ? 16.75 6.293 8.008 1 96.81 354 ARG B O 1
ATOM 8190 N N . ASP B 1 355 ? 18.266 7.648 7.172 1 94.81 355 ASP B N 1
ATOM 8191 C CA . ASP B 1 355 ? 19.359 6.727 7.469 1 94.81 355 ASP B CA 1
ATOM 8192 C C . ASP B 1 355 ? 20.531 7.461 8.102 1 94.81 355 ASP B C 1
ATOM 8194 O O . ASP B 1 355 ? 20.375 8.547 8.648 1 94.81 355 ASP B O 1
ATOM 8198 N N . ASP B 1 356 ? 21.719 6.863 8.203 1 90.5 356 ASP B N 1
ATOM 8199 C CA . ASP B 1 356 ? 22.859 7.395 8.953 1 90.5 356 ASP B CA 1
ATOM 8200 C C . ASP B 1 356 ? 23.375 8.688 8.328 1 90.5 356 ASP B C 1
ATOM 8202 O O . ASP B 1 356 ? 23.953 9.523 9.016 1 90.5 356 ASP B O 1
ATOM 8206 N N . ARG B 1 357 ? 23.062 8.836 7.062 1 93.25 357 ARG B N 1
ATOM 8207 C CA . ARG B 1 357 ? 23.656 9.961 6.348 1 93.25 357 ARG B CA 1
ATOM 8208 C C . ARG B 1 357 ? 22.578 10.883 5.777 1 93.25 357 ARG B C 1
ATOM 8210 O O . ARG B 1 357 ? 22.734 12.102 5.793 1 93.25 357 ARG B O 1
ATOM 8217 N N . ARG B 1 358 ? 21.516 10.328 5.387 1 96.31 358 ARG B N 1
ATOM 8218 C CA . ARG B 1 358 ? 20.562 11.078 4.586 1 96.31 358 ARG B CA 1
ATOM 8219 C C . ARG B 1 358 ? 19.203 11.172 5.293 1 96.31 358 ARG B C 1
ATOM 8221 O O . ARG B 1 358 ? 18.891 10.344 6.145 1 96.31 358 ARG B O 1
ATOM 8228 N N . TYR B 1 359 ? 18.5 12.195 4.953 1 97.88 359 TYR B N 1
ATOM 8229 C CA . TYR B 1 359 ? 17.078 12.336 5.199 1 97.88 359 TYR B CA 1
ATOM 8230 C C . TYR B 1 359 ? 16.328 12.703 3.92 1 97.88 359 TYR B C 1
ATOM 8232 O O . TYR B 1 359 ? 16.734 13.641 3.215 1 97.88 359 TYR B O 1
ATOM 8240 N N . ILE B 1 360 ? 15.312 11.914 3.562 1 98.69 360 ILE B N 1
ATOM 8241 C CA . ILE B 1 360 ? 14.57 12.141 2.326 1 98.69 360 ILE B CA 1
ATOM 8242 C C . ILE B 1 360 ? 13.078 12.281 2.637 1 98.69 360 ILE B C 1
ATOM 8244 O O . ILE B 1 360 ? 12.539 11.531 3.455 1 98.69 360 ILE B O 1
ATOM 8248 N N . PHE B 1 361 ? 12.516 13.258 2.057 1 98.62 361 PHE B N 1
ATOM 8249 C CA . PHE B 1 361 ? 11.062 13.406 2.062 1 98.62 361 PHE B CA 1
ATOM 8250 C C . PHE B 1 361 ? 10.5 13.273 0.651 1 98.62 361 PHE B C 1
ATOM 8252 O O . PHE B 1 361 ? 11.086 13.789 -0.305 1 98.62 361 PHE B O 1
ATOM 8259 N N . PHE B 1 362 ? 9.453 12.531 0.454 1 98.81 362 PHE B N 1
ATOM 8260 C CA . PHE B 1 362 ? 8.727 12.367 -0.8 1 98.81 362 PHE B CA 1
ATOM 8261 C C . PHE B 1 362 ? 7.23 12.562 -0.587 1 98.81 362 PHE B C 1
ATOM 8263 O O . PHE B 1 362 ? 6.68 12.125 0.421 1 98.81 362 PHE B O 1
ATOM 8270 N N . LYS B 1 363 ? 6.621 13.273 -1.554 1 98.19 363 LYS B N 1
ATOM 8271 C CA . LYS B 1 363 ? 5.191 13.516 -1.399 1 98.19 363 LYS B CA 1
ATOM 8272 C C . LYS B 1 363 ? 4.418 13.055 -2.631 1 98.19 363 LYS B C 1
ATOM 8274 O O . LYS B 1 363 ? 4.762 13.422 -3.758 1 98.19 363 LYS B O 1
ATOM 8279 N N . ASN B 1 364 ? 3.4 12.266 -2.408 1 98 364 ASN B N 1
ATOM 8280 C CA . ASN B 1 364 ? 2.33 11.984 -3.359 1 98 364 ASN B CA 1
ATOM 8281 C C . ASN B 1 364 ? 1.05 11.555 -2.648 1 98 364 ASN B C 1
ATOM 8283 O O . ASN B 1 364 ? 0.936 10.414 -2.203 1 98 364 ASN B O 1
ATOM 8287 N N . GLY B 1 365 ? 0.191 12.453 -2.516 1 96.81 365 GLY B N 1
ATOM 8288 C CA . GLY B 1 365 ? -1.023 12.141 -1.776 1 96.81 365 GLY B CA 1
ATOM 8289 C C . GLY B 1 365 ? -2.205 13 -2.188 1 96.81 365 GLY B C 1
ATOM 8290 O O . GLY B 1 365 ? -2.104 13.805 -3.117 1 96.81 365 GLY B O 1
ATOM 8291 N N . PRO B 1 366 ? -3.328 12.789 -1.534 1 96.38 366 PRO B N 1
ATOM 8292 C CA . PRO B 1 366 ? -4.539 13.539 -1.866 1 96.38 366 PRO B CA 1
ATOM 8293 C C . PRO B 1 366 ? -4.41 15.031 -1.571 1 96.38 366 PRO B C 1
ATOM 8295 O O . PRO B 1 366 ? -3.531 15.438 -0.808 1 96.38 366 PRO B O 1
ATOM 8298 N N . PHE B 1 367 ? -5.285 15.766 -2.227 1 96.75 367 PHE B N 1
ATOM 8299 C CA . PHE B 1 367 ? -5.363 17.188 -1.945 1 96.75 367 PHE B CA 1
ATOM 8300 C C . PHE B 1 367 ? -5.77 17.438 -0.497 1 96.75 367 PHE B C 1
ATOM 8302 O O . PHE B 1 367 ? -6.711 16.812 0.003 1 96.75 367 PHE B O 1
ATOM 8309 N N . GLY B 1 368 ? -5.039 18.266 0.208 1 94.81 368 GLY B N 1
ATOM 8310 C CA . GLY B 1 368 ? -5.395 18.656 1.563 1 94.81 368 GLY B CA 1
ATOM 8311 C C . GLY B 1 368 ? -6.34 19.828 1.615 1 94.81 368 GLY B C 1
ATOM 8312 O O . GLY B 1 368 ? -7.508 19.719 1.238 1 94.81 368 GLY B O 1
ATOM 8313 N N . SER B 1 369 ? -5.867 20.969 1.842 1 95.06 369 SER B N 1
ATOM 8314 C CA . SER B 1 369 ? -6.617 22.219 1.978 1 95.06 369 SER B CA 1
ATOM 8315 C C . SER B 1 369 ? -6.059 23.312 1.065 1 95.06 369 SER B C 1
ATOM 8317 O O . SER B 1 369 ? -5.277 23.016 0.156 1 95.06 369 SER B O 1
ATOM 8319 N N . ALA B 1 370 ? -6.508 24.5 1.383 1 92.81 370 ALA B N 1
ATOM 8320 C CA . ALA B 1 370 ? -5.996 25.641 0.638 1 92.81 370 ALA B CA 1
ATOM 8321 C C . ALA B 1 370 ? -4.508 25.844 0.9 1 92.81 370 ALA B C 1
ATOM 8323 O O . ALA B 1 370 ? -3.83 26.547 0.147 1 92.81 370 ALA B O 1
ATOM 8324 N N . HIS B 1 371 ? -3.961 25.172 1.895 1 95.56 371 HIS B N 1
ATOM 8325 C CA . HIS B 1 371 ? -2.551 25.281 2.248 1 95.56 371 HIS B CA 1
ATOM 8326 C C . HIS B 1 371 ? -1.693 24.344 1.408 1 95.56 371 HIS B C 1
ATOM 8328 O O . HIS B 1 371 ? -0.463 24.391 1.479 1 95.56 371 HIS B O 1
ATOM 8334 N N . THR B 1 372 ? -2.303 23.547 0.621 1 94.56 372 THR B N 1
ATOM 8335 C CA . THR B 1 372 ? -1.592 22.578 -0.195 1 94.56 372 THR B CA 1
ATOM 8336 C C . THR B 1 372 ? -0.971 23.234 -1.42 1 94.56 372 THR B C 1
ATOM 8338 O O . THR B 1 372 ? -1.612 24.062 -2.076 1 94.56 372 THR B O 1
ATOM 8341 N N . HIS B 1 373 ? 0.271 22.953 -1.633 1 97.19 373 HIS B N 1
ATOM 8342 C CA . HIS B 1 373 ? 0.931 23.359 -2.867 1 97.19 373 HIS B CA 1
ATOM 8343 C C . HIS B 1 373 ? 0.876 22.25 -3.916 1 97.19 373 HIS B C 1
ATOM 8345 O O . HIS B 1 373 ? 0.454 21.125 -3.621 1 97.19 373 HIS B O 1
ATOM 8351 N N . SER B 1 374 ? 1.129 22.656 -5.188 1 96.88 374 SER B N 1
ATOM 8352 C CA . SER B 1 374 ? 1.169 21.672 -6.254 1 96.88 374 SER B CA 1
ATOM 8353 C C . SER B 1 374 ? 2.539 21 -6.34 1 96.88 374 SER B C 1
ATOM 8355 O O . SER B 1 374 ? 3.291 21.234 -7.289 1 96.88 374 SER B O 1
ATOM 8357 N N . ASP B 1 375 ? 2.795 20.094 -5.371 1 97.44 375 ASP B N 1
ATOM 8358 C CA . ASP B 1 375 ? 4.125 19.516 -5.199 1 97.44 375 ASP B CA 1
ATOM 8359 C C . ASP B 1 375 ? 4.062 18 -5.145 1 97.44 375 ASP B C 1
ATOM 8361 O O . ASP B 1 375 ? 4.867 17.359 -4.461 1 97.44 375 ASP B O 1
ATOM 8365 N N . ASN B 1 376 ? 3.029 17.312 -5.777 1 97.5 376 ASN B N 1
ATOM 8366 C CA . ASN B 1 376 ? 3 15.867 -5.855 1 97.5 376 ASN B CA 1
ATOM 8367 C C . ASN B 1 376 ? 4.199 15.32 -6.629 1 97.5 376 ASN B C 1
ATOM 8369 O O . ASN B 1 376 ? 4.613 15.906 -7.629 1 97.5 376 ASN B O 1
ATOM 8373 N N . ASN B 1 377 ? 4.738 14.25 -6.164 1 98.31 377 ASN B N 1
ATOM 8374 C CA . ASN B 1 377 ? 5.926 13.594 -6.695 1 98.31 377 ASN B CA 1
ATOM 8375 C C . ASN B 1 377 ? 7.176 14.438 -6.484 1 98.31 377 ASN B C 1
ATOM 8377 O O . ASN B 1 377 ? 8.172 14.273 -7.195 1 98.31 377 ASN B O 1
ATOM 8381 N N . SER B 1 378 ? 7.156 15.383 -5.574 1 98.25 378 SER B N 1
ATOM 8382 C CA . SER B 1 378 ? 8.344 16.156 -5.25 1 98.25 378 SER B CA 1
ATOM 8383 C C . SER B 1 378 ? 9.211 15.445 -4.223 1 98.25 378 SER B C 1
ATOM 8385 O O . SER B 1 378 ? 8.734 14.57 -3.496 1 98.25 378 SER B O 1
ATOM 8387 N N . VAL B 1 379 ? 10.516 15.82 -4.18 1 98.38 379 VAL B N 1
ATOM 8388 C CA . VAL B 1 379 ? 11.461 15.172 -3.275 1 98.38 379 VAL B CA 1
ATOM 8389 C C . VAL B 1 379 ? 12.328 16.234 -2.596 1 98.38 379 VAL B C 1
ATOM 8391 O O . VAL B 1 379 ? 12.695 17.234 -3.217 1 98.38 379 VAL B O 1
ATOM 8394 N N . CYS B 1 380 ? 12.508 16.125 -1.35 1 98.69 380 CYS B N 1
ATOM 8395 C CA . CYS B 1 380 ? 13.539 16.828 -0.598 1 98.69 380 CYS B CA 1
ATOM 8396 C C . CYS B 1 380 ? 14.641 15.875 -0.139 1 98.69 380 CYS B C 1
ATOM 8398 O O . CYS B 1 380 ? 14.367 14.719 0.184 1 98.69 380 CYS B O 1
ATOM 8400 N N . LEU B 1 381 ? 15.875 16.391 -0.145 1 98.62 381 LEU B N 1
ATOM 8401 C CA . LEU B 1 381 ? 17.016 15.57 0.211 1 98.62 381 LEU B CA 1
ATOM 8402 C C . LEU B 1 381 ? 17.984 16.328 1.111 1 98.62 381 LEU B C 1
ATOM 8404 O O . LEU B 1 381 ? 18.359 17.469 0.809 1 98.62 381 LEU B O 1
ATOM 8408 N N . TYR B 1 382 ? 18.266 15.766 2.264 1 98.25 382 TYR B N 1
ATOM 8409 C CA . TYR B 1 382 ? 19.375 16.203 3.119 1 98.25 382 TYR B CA 1
ATOM 8410 C C . TYR B 1 382 ? 20.547 15.242 3.029 1 98.25 382 TYR B C 1
ATOM 8412 O O . TYR B 1 382 ? 20.359 14.023 2.955 1 98.25 382 TYR B O 1
ATOM 8420 N N . ASP B 1 383 ? 21.703 15.789 2.957 1 97.62 383 ASP B N 1
ATOM 8421 C CA . ASP B 1 383 ? 22.938 15.031 3.01 1 97.62 383 ASP B CA 1
ATOM 8422 C C . ASP B 1 383 ? 23.891 15.602 4.059 1 97.62 383 ASP B C 1
ATOM 8424 O O . ASP B 1 383 ? 24.203 16.797 4.047 1 97.62 383 ASP B O 1
ATOM 8428 N N . LYS B 1 384 ? 24.359 14.742 4.992 1 95.88 384 LYS B N 1
ATOM 8429 C CA . LYS B 1 384 ? 25.266 15.164 6.066 1 95.88 384 LYS B CA 1
ATOM 8430 C C . LYS B 1 384 ? 24.688 16.359 6.824 1 95.88 384 LYS B C 1
ATOM 8432 O O . LYS B 1 384 ? 25.375 17.359 7.031 1 95.88 384 LYS B O 1
ATOM 8437 N N . LYS B 1 385 ? 23.375 16.312 7.109 1 94.56 385 LYS B N 1
ATOM 8438 C CA . LYS B 1 385 ? 22.609 17.234 7.941 1 94.56 385 LYS B CA 1
ATOM 8439 C C . LYS B 1 385 ? 22.391 18.562 7.234 1 94.56 385 LYS B C 1
ATOM 8441 O O . LYS B 1 385 ? 21.938 19.531 7.848 1 94.56 385 LYS B O 1
ATOM 8446 N N . LYS B 1 386 ? 22.75 18.594 5.961 1 96.5 386 LYS B N 1
ATOM 8447 C CA . LYS B 1 386 ? 22.547 19.812 5.184 1 96.5 386 LYS B CA 1
ATOM 8448 C C . LYS B 1 386 ? 21.453 19.625 4.141 1 96.5 386 LYS B C 1
ATOM 8450 O O . LYS B 1 386 ? 21.391 18.578 3.482 1 96.5 386 LYS B O 1
ATOM 8455 N N . PRO B 1 387 ? 20.594 20.609 4.027 1 98 387 PRO B N 1
ATOM 8456 C CA . PRO B 1 387 ? 19.609 20.5 2.955 1 98 387 PRO B CA 1
ATOM 8457 C C . PRO B 1 387 ? 20.219 20.625 1.564 1 98 387 PRO B C 1
ATOM 8459 O O . PRO B 1 387 ? 21.078 21.484 1.341 1 98 387 PRO B O 1
ATOM 8462 N N . ILE B 1 388 ? 19.906 19.781 0.651 1 98.44 388 ILE B N 1
ATOM 8463 C CA . ILE B 1 388 ? 20.359 19.797 -0.731 1 98.44 388 ILE B CA 1
ATOM 8464 C C . ILE B 1 388 ? 19.219 20.203 -1.657 1 98.44 388 ILE B C 1
ATOM 8466 O O . ILE B 1 388 ? 19.141 21.344 -2.086 1 98.44 388 ILE B O 1
ATOM 8470 N N . PHE B 1 389 ? 18.297 19.281 -1.863 1 98.69 389 PHE B N 1
ATOM 8471 C CA . PHE B 1 389 ? 17.031 19.594 -2.527 1 98.69 389 PHE B CA 1
ATOM 8472 C C . PHE B 1 389 ? 15.969 19.984 -1.511 1 98.69 389 PHE B C 1
ATOM 8474 O O . PHE B 1 389 ? 15.766 19.297 -0.513 1 98.69 389 PHE B O 1
ATOM 8481 N N . ILE B 1 390 ? 15.305 21.125 -1.731 1 98.69 390 ILE B N 1
ATOM 8482 C CA . ILE B 1 390 ? 14.391 21.609 -0.701 1 98.69 390 ILE B CA 1
ATOM 8483 C C . ILE B 1 390 ? 13.055 22 -1.333 1 98.69 390 ILE B C 1
ATOM 8485 O O . ILE B 1 390 ? 12.93 22.031 -2.559 1 98.69 390 ILE B O 1
ATOM 8489 N N . ASP B 1 391 ? 12.008 22.141 -0.545 1 98.19 391 ASP B N 1
ATOM 8490 C CA . ASP B 1 391 ? 10.789 22.844 -0.941 1 98.19 391 ASP B CA 1
ATOM 8491 C C . ASP B 1 391 ? 11.008 24.344 -0.945 1 98.19 391 ASP B C 1
ATOM 8493 O O . ASP B 1 391 ? 11.648 24.891 -0.045 1 98.19 391 ASP B O 1
ATOM 8497 N N . ALA B 1 392 ? 10.43 25.031 -1.86 1 97.75 392 ALA B N 1
ATOM 8498 C CA . ALA B 1 392 ? 10.742 26.438 -2.068 1 97.75 392 ALA B CA 1
ATOM 8499 C C . ALA B 1 392 ? 10.086 27.312 -0.996 1 97.75 392 ALA B C 1
ATOM 8501 O O . ALA B 1 392 ? 10.477 28.469 -0.807 1 97.75 392 ALA B O 1
ATOM 8502 N N . GLY B 1 393 ? 9.055 26.781 -0.314 1 97.75 393 GLY B N 1
ATOM 8503 C CA . GLY B 1 393 ? 8.406 27.531 0.754 1 97.75 393 GLY B CA 1
ATOM 8504 C C . GLY B 1 393 ? 7.18 28.281 0.293 1 97.75 393 GLY B C 1
ATOM 8505 O O . GLY B 1 393 ? 6.754 28.141 -0.855 1 97.75 393 GLY B O 1
ATOM 8506 N N . ARG B 1 394 ? 6.539 29.078 1.134 1 97.31 394 ARG B N 1
ATOM 8507 C CA . ARG B 1 394 ? 5.227 29.656 0.875 1 97.31 394 ARG B CA 1
ATOM 8508 C C . ARG B 1 394 ? 5.348 31.125 0.498 1 97.31 394 ARG B C 1
ATOM 8510 O O . ARG B 1 394 ? 4.492 31.672 -0.209 1 97.31 394 ARG B O 1
ATOM 8517 N N . TYR B 1 395 ? 6.348 31.891 1.092 1 97.38 395 TYR B N 1
ATOM 8518 C CA . TYR B 1 395 ? 6.645 33.312 0.88 1 97.38 395 TYR B CA 1
ATOM 8519 C C . TYR B 1 395 ? 5.602 34.188 1.558 1 97.38 395 TYR B C 1
ATOM 8521 O O . TYR B 1 395 ? 5.797 34.625 2.693 1 97.38 395 TYR B O 1
ATOM 8529 N N . THR B 1 396 ? 4.305 34.406 0.962 1 97.12 396 THR B N 1
ATOM 8530 C CA . THR B 1 396 ? 3.346 35.344 1.514 1 97.12 396 THR B CA 1
ATOM 8531 C C . THR B 1 396 ? 1.915 34.875 1.277 1 97.12 396 THR B C 1
ATOM 8533 O O . THR B 1 396 ? 1.692 33.875 0.605 1 97.12 396 THR B O 1
ATOM 8536 N N . TYR B 1 397 ? 0.917 35.531 1.934 1 96.56 397 TYR B N 1
ATOM 8537 C CA . TYR B 1 397 ? -0.495 35.281 1.673 1 96.56 397 TYR B CA 1
ATOM 8538 C C . TYR B 1 397 ? -1.112 36.406 0.844 1 96.56 397 TYR B C 1
ATOM 8540 O O . TYR B 1 397 ? -2.273 36.312 0.438 1 96.56 397 TYR B O 1
ATOM 8548 N N . LYS B 1 398 ? -0.421 37.438 0.631 1 95.81 398 LYS B N 1
ATOM 8549 C CA . LYS B 1 398 ? -0.937 38.5 -0.214 1 95.81 398 LYS B CA 1
ATOM 8550 C C . LYS B 1 398 ? -1.188 38 -1.637 1 95.81 398 LYS B C 1
ATOM 8552 O O . LYS B 1 398 ? -0.453 37.156 -2.145 1 95.81 398 LYS B O 1
ATOM 8557 N N . GLU B 1 399 ? -2.273 38.625 -2.207 1 96.75 399 GLU B N 1
ATOM 8558 C CA . GLU B 1 399 ? -2.594 38.25 -3.58 1 96.75 399 GLU B CA 1
ATOM 8559 C C . GLU B 1 399 ? -1.63 38.875 -4.57 1 96.75 399 GLU B C 1
ATOM 8561 O O . GLU B 1 399 ? -1.919 39.938 -5.121 1 96.75 399 GLU B O 1
ATOM 8566 N N . GLU B 1 400 ? -0.615 38.25 -4.781 1 96.12 400 GLU B N 1
ATOM 8567 C CA . GLU B 1 400 ? 0.377 38.688 -5.754 1 96.12 400 GLU B CA 1
ATOM 8568 C C . GLU B 1 400 ? 0.968 37.531 -6.527 1 96.12 400 GLU B C 1
ATOM 8570 O O . GLU B 1 400 ? 0.86 36.375 -6.102 1 96.12 400 GLU B O 1
ATOM 8575 N N . GLN B 1 401 ? 1.634 37.844 -7.551 1 96.69 401 GLN B N 1
ATOM 8576 C CA . GLN B 1 401 ? 2.102 36.812 -8.492 1 96.69 401 GLN B CA 1
ATOM 8577 C C . GLN B 1 401 ? 3.092 35.875 -7.82 1 96.69 401 GLN B C 1
ATOM 8579 O O . GLN B 1 401 ? 3.043 34.656 -8.047 1 96.69 401 GLN B O 1
ATOM 8584 N N . LEU B 1 402 ? 3.963 36.344 -7.004 1 97.06 402 LEU B N 1
ATOM 8585 C CA . LEU B 1 402 ? 4.98 35.5 -6.367 1 97.06 402 LEU B CA 1
ATOM 8586 C C . LEU B 1 402 ? 4.344 34.5 -5.434 1 97.06 402 LEU B C 1
ATOM 8588 O O . LEU B 1 402 ? 4.852 33.375 -5.285 1 97.06 402 LEU B O 1
ATOM 8592 N N . ARG B 1 403 ? 3.225 34.875 -4.812 1 97.81 403 ARG B N 1
ATOM 8593 C CA . ARG B 1 403 ? 2.48 33.938 -3.998 1 97.81 403 ARG B CA 1
ATOM 8594 C C . ARG B 1 403 ? 2.041 32.719 -4.828 1 97.81 403 ARG B C 1
ATOM 8596 O O . ARG B 1 403 ? 2.207 31.578 -4.406 1 97.81 403 ARG B O 1
ATOM 8603 N N . TYR B 1 404 ? 1.569 33 -6.02 1 97.25 404 TYR B N 1
ATOM 8604 C CA . TYR B 1 404 ? 1.115 31.938 -6.914 1 97.25 404 TYR B CA 1
ATOM 8605 C C . TYR B 1 404 ? 2.291 31.125 -7.426 1 97.25 404 TYR B C 1
ATOM 8607 O O . TYR B 1 404 ? 2.197 29.891 -7.539 1 97.25 404 TYR B O 1
ATOM 8615 N N . ASP B 1 405 ? 3.357 31.797 -7.684 1 96.81 405 ASP B N 1
ATOM 8616 C CA . ASP B 1 405 ? 4.543 31.125 -8.195 1 96.81 405 ASP B CA 1
ATOM 8617 C C . ASP B 1 405 ? 5.066 30.094 -7.195 1 96.81 405 ASP B C 1
ATOM 8619 O O . ASP B 1 405 ? 5.445 28.984 -7.582 1 96.81 405 ASP B O 1
ATOM 8623 N N . PHE B 1 406 ? 5.07 30.422 -5.938 1 97.81 406 PHE B N 1
ATOM 8624 C CA . PHE B 1 406 ? 5.586 29.531 -4.906 1 97.81 406 PHE B CA 1
ATOM 8625 C C . PHE B 1 406 ? 4.656 28.344 -4.703 1 97.81 406 PHE B C 1
ATOM 8627 O O . PHE B 1 406 ? 5.094 27.281 -4.262 1 97.81 406 PHE B O 1
ATOM 8634 N N . LYS B 1 407 ? 3.391 28.484 -5.043 1 97.19 407 LYS B N 1
ATOM 8635 C CA . LYS B 1 407 ? 2.42 27.406 -4.906 1 97.19 407 LYS B CA 1
ATOM 8636 C C . LYS B 1 407 ? 2.461 26.484 -6.117 1 97.19 407 LYS B C 1
ATOM 8638 O O . LYS B 1 407 ? 2.051 25.328 -6.031 1 97.19 407 LYS B O 1
ATOM 8643 N N . ARG B 1 408 ? 3.021 26.922 -7.215 1 96.56 408 ARG B N 1
ATOM 8644 C CA . ARG B 1 408 ? 2.975 26.234 -8.492 1 96.56 408 ARG B CA 1
ATOM 8645 C C . ARG B 1 408 ? 3.961 25.062 -8.523 1 96.56 408 ARG B C 1
ATOM 8647 O O . ARG B 1 408 ? 4.992 25.109 -7.852 1 96.56 408 ARG B O 1
ATOM 8654 N N . SER B 1 409 ? 3.559 24.109 -9.352 1 97 409 SER B N 1
ATOM 8655 C CA . SER B 1 409 ? 4.402 22.938 -9.516 1 97 409 SER B CA 1
ATOM 8656 C C . SER B 1 409 ? 5.793 23.312 -10.008 1 97 409 SER B C 1
ATOM 8658 O O . SER B 1 409 ? 6.773 22.625 -9.695 1 97 409 SER B O 1
ATOM 8660 N N . THR B 1 410 ? 5.984 24.422 -10.656 1 96.12 410 THR B N 1
ATOM 8661 C CA . THR B 1 410 ? 7.254 24.844 -11.234 1 96.12 410 THR B CA 1
ATOM 8662 C C . THR B 1 410 ? 8.219 25.297 -10.133 1 96.12 410 THR B C 1
ATOM 8664 O O . THR B 1 410 ? 9.391 25.562 -10.406 1 96.12 410 THR B O 1
ATOM 8667 N N . SER B 1 411 ? 7.785 25.344 -8.938 1 96.81 411 SER B N 1
ATOM 8668 C CA . SER B 1 411 ? 8.641 25.75 -7.824 1 96.81 411 SER B CA 1
ATOM 8669 C C . SER B 1 411 ? 8.984 24.562 -6.938 1 96.81 411 SER B C 1
ATOM 8671 O O . SER B 1 411 ? 9.43 24.734 -5.801 1 96.81 411 SER B O 1
ATOM 8673 N N . HIS B 1 412 ? 8.711 23.406 -7.355 1 97.75 412 HIS B N 1
ATOM 8674 C CA . HIS B 1 412 ? 8.992 22.188 -6.59 1 97.75 412 HIS B CA 1
ATOM 8675 C C . HIS B 1 412 ? 9.812 21.203 -7.406 1 97.75 412 HIS B C 1
ATOM 8677 O O . HIS B 1 412 ? 9.891 21.312 -8.633 1 97.75 412 HIS B O 1
ATOM 8683 N N . SER B 1 413 ? 10.539 20.266 -6.695 1 98.31 413 SER B N 1
ATOM 8684 C CA . SER B 1 413 ? 11.398 19.266 -7.328 1 98.31 413 SER B CA 1
ATOM 8685 C C . SER B 1 413 ? 10.57 18.125 -7.938 1 98.31 413 SER B C 1
ATOM 8687 O O . SER B 1 413 ? 10.594 17 -7.441 1 98.31 413 SER B O 1
ATOM 8689 N N . THR B 1 414 ? 9.891 18.391 -8.977 1 97.44 414 THR B N 1
ATOM 8690 C CA . THR B 1 414 ? 9.031 17.484 -9.727 1 97.44 414 THR B CA 1
ATOM 8691 C C . THR B 1 414 ? 9.117 17.75 -11.219 1 97.44 414 THR B C 1
ATOM 8693 O O . THR B 1 414 ? 10.031 18.453 -11.68 1 97.44 414 THR B O 1
ATOM 8696 N N . CYS B 1 415 ? 8.266 17.109 -12.008 1 97.44 415 CYS B N 1
ATOM 8697 C CA . CYS B 1 415 ? 8.273 17.281 -13.461 1 97.44 415 CYS B CA 1
ATOM 8698 C C . CYS B 1 415 ? 7.055 18.078 -13.922 1 97.44 415 CYS B C 1
ATOM 8700 O O . CYS B 1 415 ? 5.996 18.016 -13.297 1 97.44 415 CYS B O 1
ATOM 8702 N N . THR B 1 416 ? 7.242 18.828 -14.898 1 96.69 416 THR B N 1
ATOM 8703 C CA . THR B 1 416 ? 6.148 19.484 -15.609 1 96.69 416 THR B CA 1
ATOM 8704 C C . THR B 1 416 ? 6.238 19.219 -17.109 1 96.69 416 THR B C 1
ATOM 8706 O O . THR B 1 416 ? 7.25 18.703 -17.594 1 96.69 416 THR B O 1
ATOM 8709 N N . LEU B 1 417 ? 5.188 19.5 -17.797 1 96.12 417 LEU B N 1
ATOM 8710 C CA . LEU B 1 417 ? 5.109 19.188 -19.219 1 96.12 417 LEU B CA 1
ATOM 8711 C C . LEU B 1 417 ? 4.855 20.453 -20.047 1 96.12 417 LEU B C 1
ATOM 8713 O O . LEU B 1 417 ? 3.949 21.234 -19.734 1 96.12 417 LEU B O 1
ATOM 8717 N N . ASP B 1 418 ? 5.672 20.719 -21.125 1 95.44 418 ASP B N 1
ATOM 8718 C CA . ASP B 1 418 ? 5.496 21.766 -22.141 1 95.44 418 ASP B CA 1
ATOM 8719 C C . ASP B 1 418 ? 5.543 23.156 -21.5 1 95.44 418 ASP B C 1
ATOM 8721 O O . ASP B 1 418 ? 4.785 24.047 -21.891 1 95.44 418 ASP B O 1
ATOM 8725 N N . GLY B 1 419 ? 6.203 23.234 -20.484 1 90.44 419 GLY B N 1
ATOM 8726 C CA . GLY B 1 419 ? 6.391 24.531 -19.844 1 90.44 419 GLY B CA 1
ATOM 8727 C C . GLY B 1 419 ? 5.16 25 -19.078 1 90.44 419 GLY B C 1
ATOM 8728 O O . GLY B 1 419 ? 5.066 26.172 -18.703 1 90.44 419 GLY B O 1
ATOM 8729 N N . GLN B 1 420 ? 4.223 24.125 -18.938 1 88.44 420 GLN B N 1
ATOM 8730 C CA . GLN B 1 420 ? 2.99 24.469 -18.234 1 88.44 420 GLN B CA 1
ATOM 8731 C C . GLN B 1 420 ? 2.939 23.812 -16.844 1 88.44 420 GLN B C 1
ATOM 8733 O O . GLN B 1 420 ? 3.377 22.672 -16.672 1 88.44 420 GLN B O 1
ATOM 8738 N N . PRO B 1 421 ? 2.35 24.656 -15.891 1 89.56 421 PRO B N 1
ATOM 8739 C CA . PRO B 1 421 ? 2.146 24.031 -14.578 1 89.56 421 PRO B CA 1
ATOM 8740 C C . PRO B 1 421 ? 1.103 22.922 -14.617 1 89.56 421 PRO B C 1
ATOM 8742 O O . PRO B 1 421 ? 0.35 22.812 -15.586 1 89.56 421 PRO B O 1
ATOM 8745 N N . LEU B 1 422 ? 1.135 22.094 -13.586 1 91.44 422 LEU B N 1
ATOM 8746 C CA . LEU B 1 422 ? 0.236 20.953 -13.5 1 91.44 422 LEU B CA 1
ATOM 8747 C C . LEU B 1 422 ? -1.149 21.375 -13.023 1 91.44 422 LEU B C 1
ATOM 8749 O O . LEU B 1 422 ? -2.113 20.609 -13.133 1 91.44 422 LEU B O 1
ATOM 8753 N N . GLU B 1 423 ? -1.201 22.531 -12.391 1 93.5 423 GLU B N 1
ATOM 8754 C CA . GLU B 1 423 ? -2.41 23.047 -11.75 1 93.5 423 GLU B CA 1
ATOM 8755 C C . GLU B 1 423 ? -2.85 24.375 -12.375 1 93.5 423 GLU B C 1
ATOM 8757 O O . GLU B 1 423 ? -2.139 24.938 -13.203 1 93.5 423 GLU B O 1
ATOM 8762 N N . MET B 1 424 ? -4.047 24.781 -12.117 1 94.12 424 MET B N 1
ATOM 8763 C CA . MET B 1 424 ? -4.512 26.141 -12.359 1 94.12 424 MET B CA 1
ATOM 8764 C C . MET B 1 424 ? -4.91 26.812 -11.055 1 94.12 424 MET B C 1
ATOM 8766 O O . MET B 1 424 ? -5.848 26.375 -10.383 1 94.12 424 MET B O 1
ATOM 8770 N N . ILE B 1 425 ? -4.16 27.844 -10.719 1 95.44 425 ILE B N 1
ATOM 8771 C CA . ILE B 1 425 ? -4.398 28.562 -9.469 1 95.44 425 ILE B CA 1
ATOM 8772 C C . ILE B 1 425 ? -5.391 29.703 -9.711 1 95.44 425 ILE B C 1
ATOM 8774 O O . ILE B 1 425 ? -5.246 30.469 -10.664 1 95.44 425 ILE B O 1
ATOM 8778 N N . LYS B 1 426 ? -6.422 29.797 -8.906 1 95.38 426 LYS B N 1
ATOM 8779 C CA . LYS B 1 426 ? -7.363 30.906 -8.969 1 95.38 426 LYS B CA 1
ATOM 8780 C C . LYS B 1 426 ? -6.883 32.094 -8.125 1 95.38 426 LYS B C 1
ATOM 8782 O O . LYS B 1 426 ? -6.879 33.219 -8.594 1 95.38 426 LYS B O 1
ATOM 8787 N N . ASP B 1 427 ? -6.547 31.828 -6.922 1 95.44 427 ASP B N 1
ATOM 8788 C CA . ASP B 1 427 ? -6.016 32.781 -5.965 1 95.44 427 ASP B CA 1
ATOM 8789 C C . ASP B 1 427 ? -5.223 32.094 -4.863 1 95.44 427 ASP B C 1
ATOM 8791 O O . ASP B 1 427 ? -4.871 30.922 -4.992 1 95.44 427 ASP B O 1
ATOM 8795 N N . SER B 1 428 ? -4.852 32.781 -3.787 1 94.5 428 SER B N 1
ATOM 8796 C CA . SER B 1 428 ? -3.988 32.25 -2.738 1 94.5 428 SER B CA 1
ATOM 8797 C C . SER B 1 428 ? -4.633 31.047 -2.045 1 94.5 428 SER B C 1
ATOM 8799 O O . SER B 1 428 ? -3.941 30.219 -1.449 1 94.5 428 SER B O 1
ATOM 8801 N N . TRP B 1 429 ? -5.934 30.906 -2.227 1 94.19 429 TRP B N 1
ATOM 8802 C CA . TRP B 1 429 ? -6.637 29.969 -1.356 1 94.19 429 TRP B CA 1
ATOM 8803 C C . TRP B 1 429 ? -7.391 28.922 -2.176 1 94.19 429 TRP B C 1
ATOM 8805 O O . TRP B 1 429 ? -7.977 27.984 -1.617 1 94.19 429 TRP B O 1
ATOM 8815 N N . THR B 1 430 ? -7.387 29.031 -3.502 1 94.69 430 THR B N 1
ATOM 8816 C CA . THR B 1 430 ? -8.25 28.172 -4.305 1 94.69 430 THR B CA 1
ATOM 8817 C C . THR B 1 430 ? -7.543 27.75 -5.594 1 94.69 430 THR B C 1
ATOM 8819 O O . THR B 1 430 ? -6.809 28.547 -6.191 1 94.69 430 THR B O 1
ATOM 8822 N N . TYR B 1 431 ? -7.699 26.5 -5.953 1 95.38 431 TYR B N 1
ATOM 8823 C CA . TYR B 1 431 ? -7.277 25.984 -7.25 1 95.38 431 TYR B CA 1
ATOM 8824 C C . TYR B 1 431 ? -8.477 25.75 -8.164 1 95.38 431 TYR B C 1
ATOM 8826 O O . TYR B 1 431 ? -9.539 25.344 -7.707 1 95.38 431 TYR B O 1
ATOM 8834 N N . ASN B 1 432 ? -8.289 26.031 -9.453 1 94 432 ASN B N 1
ATOM 8835 C CA . ASN B 1 432 ? -9.289 25.641 -10.445 1 94 432 ASN B CA 1
ATOM 8836 C C . ASN B 1 432 ? -9.086 24.203 -10.914 1 94 432 ASN B C 1
ATOM 8838 O O . ASN B 1 432 ? -10.047 23.547 -11.312 1 94 432 ASN B O 1
ATOM 8842 N N . SER B 1 433 ? -7.883 23.797 -10.961 1 94 433 SER B N 1
ATOM 8843 C CA . SER B 1 433 ? -7.52 22.422 -11.25 1 94 433 SER B CA 1
ATOM 8844 C C . SER B 1 433 ? -6.25 22.016 -10.508 1 94 433 SER B C 1
ATOM 8846 O O . SER B 1 433 ? -5.406 22.859 -10.203 1 94 433 SER B O 1
ATOM 8848 N N . TYR B 1 434 ? -6.133 20.797 -10.172 1 95.56 434 TYR B N 1
ATOM 8849 C CA . TYR B 1 434 ? -5.035 20.25 -9.383 1 95.56 434 TYR B CA 1
ATOM 8850 C C . TYR B 1 434 ? -4.695 18.828 -9.82 1 95.56 434 TYR B C 1
ATOM 8852 O O . TYR B 1 434 ? -5.586 18.062 -10.195 1 95.56 434 TYR B O 1
ATOM 8860 N N . PRO B 1 435 ? -3.35 18.484 -9.852 1 95.56 435 PRO B N 1
ATOM 8861 C CA . PRO B 1 435 ? -2.99 17.109 -10.18 1 95.56 435 PRO B CA 1
ATOM 8862 C C . PRO B 1 435 ? -3.646 16.094 -9.258 1 95.56 435 PRO B C 1
ATOM 8864 O O . PRO B 1 435 ? -3.773 16.328 -8.055 1 95.56 435 PRO B O 1
ATOM 8867 N N . LYS B 1 436 ? -4.031 14.945 -9.797 1 94.5 436 LYS B N 1
ATOM 8868 C CA . LYS B 1 436 ? -4.68 13.898 -9.008 1 94.5 436 LYS B CA 1
ATOM 8869 C C . LYS B 1 436 ? -3.693 12.781 -8.656 1 94.5 436 LYS B C 1
ATOM 8871 O O . LYS B 1 436 ? -3.025 12.234 -9.539 1 94.5 436 LYS B O 1
ATOM 8876 N N . CYS B 1 437 ? -3.58 12.477 -7.383 1 95.75 437 CYS B N 1
ATOM 8877 C CA . CYS B 1 437 ? -2.744 11.359 -6.941 1 95.75 437 CYS B CA 1
ATOM 8878 C C . CYS B 1 437 ? -3.424 10.023 -7.219 1 95.75 437 CYS B C 1
ATOM 8880 O O . CYS B 1 437 ? -4.551 9.797 -6.773 1 95.75 437 CYS B O 1
ATOM 8882 N N . ASP B 1 438 ? -2.748 9.164 -7.902 1 95.5 438 ASP B N 1
ATOM 8883 C CA . ASP B 1 438 ? -3.275 7.828 -8.148 1 95.5 438 ASP B CA 1
ATOM 8884 C C . ASP B 1 438 ? -2.918 6.875 -7.004 1 95.5 438 ASP B C 1
ATOM 8886 O O . ASP B 1 438 ? -3.781 6.164 -6.492 1 95.5 438 ASP B O 1
ATOM 8890 N N . TYR B 1 439 ? -1.652 6.836 -6.656 1 96 439 TYR B N 1
ATOM 8891 C CA . TYR B 1 439 ? -1.224 5.996 -5.547 1 96 439 TYR B CA 1
ATOM 8892 C C . TYR B 1 439 ? 0.149 6.422 -5.039 1 96 439 TYR B C 1
ATOM 8894 O O . TYR B 1 439 ? 0.89 7.113 -5.738 1 96 439 TYR B O 1
ATOM 8902 N N . CYS B 1 440 ? 0.51 6.094 -3.83 1 97.69 440 CYS B N 1
ATOM 8903 C CA . CYS B 1 440 ? 1.813 6.223 -3.188 1 97.69 440 CYS B CA 1
ATOM 8904 C C . CYS B 1 440 ? 2.143 4.98 -2.369 1 97.69 440 CYS B C 1
ATOM 8906 O O . CYS B 1 440 ? 1.357 4.57 -1.514 1 97.69 440 CYS B O 1
ATOM 8908 N N . GLN B 1 441 ? 3.293 4.371 -2.666 1 97.69 441 GLN B N 1
ATOM 8909 C CA . GLN B 1 441 ? 3.654 3.129 -1.991 1 97.69 441 GLN B CA 1
ATOM 8910 C C . GLN B 1 441 ? 5.105 3.162 -1.515 1 97.69 441 GLN B C 1
ATOM 8912 O O . GLN B 1 441 ? 5.949 3.811 -2.133 1 97.69 441 GLN B O 1
ATOM 8917 N N . LEU B 1 442 ? 5.355 2.545 -0.39 1 98.38 442 LEU B N 1
ATOM 8918 C CA . LEU B 1 442 ? 6.699 2.34 0.139 1 98.38 442 LEU B CA 1
ATOM 8919 C C . LEU B 1 442 ? 6.977 0.855 0.352 1 98.38 442 LEU B C 1
ATOM 8921 O O . LEU B 1 442 ? 6.195 0.16 1.005 1 98.38 442 LEU B O 1
ATOM 8925 N N . THR B 1 443 ? 8 0.324 -0.291 1 97.94 443 THR B N 1
ATOM 8926 C CA . THR B 1 443 ? 8.492 -1.032 -0.063 1 97.94 443 THR B CA 1
ATOM 8927 C C . THR B 1 443 ? 9.891 -1.009 0.539 1 97.94 443 THR B C 1
ATOM 8929 O O . THR B 1 443 ? 10.781 -0.329 0.025 1 97.94 443 THR B O 1
ATOM 8932 N N . SER B 1 444 ? 10.07 -1.694 1.645 1 97.19 444 SER B N 1
ATOM 8933 C CA . SER B 1 444 ? 11.375 -1.763 2.301 1 97.19 444 SER B CA 1
ATOM 8934 C C . SER B 1 444 ? 11.859 -3.203 2.412 1 97.19 444 SER B C 1
ATOM 8936 O O . SER B 1 444 ? 11.094 -4.102 2.758 1 97.19 444 SER B O 1
ATOM 8938 N N . LYS B 1 445 ? 13.117 -3.4 1.984 1 94.81 445 LYS B N 1
ATOM 8939 C CA . LYS B 1 445 ? 13.758 -4.711 2.08 1 94.81 445 LYS B CA 1
ATOM 8940 C C . LYS B 1 445 ? 15.266 -4.57 2.291 1 94.81 445 LYS B C 1
ATOM 8942 O O . LYS B 1 445 ? 15.938 -3.875 1.533 1 94.81 445 LYS B O 1
ATOM 8947 N N . ASP B 1 446 ? 15.969 -5.207 3.242 1 91.5 446 ASP B N 1
ATOM 8948 C CA . ASP B 1 446 ? 17.406 -5.266 3.465 1 91.5 446 ASP B CA 1
ATOM 8949 C C . ASP B 1 446 ? 18 -3.863 3.545 1 91.5 446 ASP B C 1
ATOM 8951 O O . ASP B 1 446 ? 19.031 -3.584 2.92 1 91.5 446 ASP B O 1
ATOM 8955 N N . ARG B 1 447 ? 17.344 -2.828 4.059 1 93.75 447 ARG B N 1
ATOM 8956 C CA . ARG B 1 447 ? 17.734 -1.434 4.234 1 93.75 447 ARG B CA 1
ATOM 8957 C C . ARG B 1 447 ? 17.609 -0.662 2.924 1 93.75 447 ARG B C 1
ATOM 8959 O O . ARG B 1 447 ? 18.156 0.429 2.783 1 93.75 447 ARG B O 1
ATOM 8966 N N . TYR B 1 448 ? 17.062 -1.396 1.887 1 97.94 448 TYR B N 1
ATOM 8967 C CA . TYR B 1 448 ? 16.688 -0.722 0.648 1 97.94 448 TYR B CA 1
ATOM 8968 C C . TYR B 1 448 ? 15.242 -0.254 0.697 1 97.94 448 TYR B C 1
ATOM 8970 O O . TYR B 1 448 ? 14.383 -0.932 1.268 1 97.94 448 TYR B O 1
ATOM 8978 N N . HIS B 1 449 ? 14.961 0.928 0.161 1 98.56 449 HIS B N 1
ATOM 8979 C CA . HIS B 1 449 ? 13.602 1.444 0.135 1 98.56 449 HIS B CA 1
ATOM 8980 C C . HIS B 1 449 ? 13.195 1.864 -1.274 1 98.56 449 HIS B C 1
ATOM 8982 O O . HIS B 1 449 ? 13.992 2.465 -2 1 98.56 449 HIS B O 1
ATOM 8988 N N . LEU B 1 450 ? 12.047 1.44 -1.7 1 98.69 450 LEU B N 1
ATOM 8989 C CA . LEU B 1 450 ? 11.453 1.877 -2.959 1 98.69 450 LEU B CA 1
ATOM 8990 C C . LEU B 1 450 ? 10.164 2.658 -2.713 1 98.69 450 LEU B C 1
ATOM 8992 O O . LEU B 1 450 ? 9.195 2.111 -2.184 1 98.69 450 LEU B O 1
ATOM 8996 N N . VAL B 1 451 ? 10.188 3.967 -3.039 1 98.75 451 VAL B N 1
ATOM 8997 C CA . VAL B 1 451 ? 8.992 4.805 -3.008 1 98.75 451 VAL B CA 1
ATOM 8998 C C . VAL B 1 451 ? 8.414 4.93 -4.414 1 98.75 451 VAL B C 1
ATOM 9000 O O . VAL B 1 451 ? 9.141 5.195 -5.371 1 98.75 451 VAL B O 1
ATOM 9003 N N . GLU B 1 452 ? 7.168 4.672 -4.52 1 98.38 452 GLU B N 1
ATOM 9004 C CA . GLU B 1 452 ? 6.477 4.809 -5.797 1 98.38 452 GLU B CA 1
ATOM 9005 C C . GLU B 1 452 ? 5.336 5.82 -5.703 1 98.38 452 GLU B C 1
ATOM 9007 O O . GLU B 1 452 ? 4.492 5.73 -4.809 1 98.38 452 GLU B O 1
ATOM 9012 N N . GLY B 1 453 ? 5.371 6.809 -6.551 1 98.19 453 GLY B N 1
ATOM 9013 C CA . GLY B 1 453 ? 4.277 7.762 -6.66 1 98.19 453 GLY B CA 1
ATOM 9014 C C . GLY B 1 453 ? 3.793 7.953 -8.086 1 98.19 453 GLY B C 1
ATOM 9015 O O . GLY B 1 453 ? 4.594 7.977 -9.023 1 98.19 453 GLY B O 1
ATOM 9016 N N . GLN B 1 454 ? 2.529 7.98 -8.25 1 97.5 454 GLN B N 1
ATOM 9017 C CA . GLN B 1 454 ? 1.948 8.258 -9.555 1 97.5 454 GLN B CA 1
ATOM 9018 C C . GLN B 1 454 ? 0.857 9.32 -9.461 1 97.5 454 GLN B C 1
ATOM 9020 O O . GLN B 1 454 ? 0.072 9.32 -8.508 1 97.5 454 GLN B O 1
ATOM 9025 N N . LEU B 1 455 ? 0.864 10.227 -10.352 1 96.88 455 LEU B N 1
ATOM 9026 C CA . LEU B 1 455 ? -0.189 11.227 -10.477 1 96.88 455 LEU B CA 1
ATOM 9027 C C . LEU B 1 455 ? -0.614 11.383 -11.938 1 96.88 455 LEU B C 1
ATOM 9029 O O . LEU B 1 455 ? 0.072 10.906 -12.844 1 96.88 455 LEU B O 1
ATOM 9033 N N . HIS B 1 456 ? -1.75 11.93 -12.148 1 94.69 456 HIS B N 1
ATOM 9034 C CA . HIS B 1 456 ? -2.148 12.312 -13.5 1 94.69 456 HIS B CA 1
ATOM 9035 C C . HIS B 1 456 ? -2.812 13.68 -13.523 1 94.69 456 HIS B C 1
ATOM 9037 O O . HIS B 1 456 ? -3.277 14.164 -12.484 1 94.69 456 HIS B O 1
ATOM 9043 N N . VAL B 1 457 ? -2.746 14.297 -14.578 1 93.75 457 VAL B N 1
ATOM 9044 C CA . VAL B 1 457 ? -3.342 15.609 -14.812 1 93.75 457 VAL B CA 1
ATOM 9045 C C . VAL B 1 457 ? -4.262 15.547 -16.031 1 93.75 457 VAL B C 1
ATOM 9047 O O . VAL B 1 457 ? -3.846 15.109 -17.109 1 93.75 457 VAL B O 1
ATOM 9050 N N . GLN B 1 458 ? -5.492 15.984 -15.773 1 87.44 458 GLN B N 1
ATOM 9051 C CA . GLN B 1 458 ? -6.422 16.109 -16.891 1 87.44 458 GLN B CA 1
ATOM 9052 C C . GLN B 1 458 ? -6.246 17.438 -17.609 1 87.44 458 GLN B C 1
ATOM 9054 O O . GLN B 1 458 ? -6.371 18.5 -17 1 87.44 458 GLN B O 1
ATOM 9059 N N . ARG B 1 459 ? -5.93 17.375 -18.875 1 84.12 459 ARG B N 1
ATOM 9060 C CA . ARG B 1 459 ? -5.836 18.547 -19.75 1 84.12 459 ARG B CA 1
ATOM 9061 C C . ARG B 1 459 ? -6.977 18.562 -20.75 1 84.12 459 ARG B C 1
ATOM 9063 O O . ARG B 1 459 ? -7.812 17.656 -20.781 1 84.12 459 ARG B O 1
ATOM 9070 N N . ALA B 1 460 ? -7.121 19.641 -21.453 1 77.69 460 ALA B N 1
ATOM 9071 C CA . ALA B 1 460 ? -8.242 19.844 -22.375 1 77.69 460 ALA B CA 1
ATOM 9072 C C . ALA B 1 460 ? -8.312 18.703 -23.391 1 77.69 460 ALA B C 1
ATOM 9074 O O . ALA B 1 460 ? -9.398 18.25 -23.75 1 77.69 460 ALA B O 1
ATOM 9075 N N . SER B 1 461 ? -7.172 18.234 -23.859 1 79 461 SER B N 1
ATOM 9076 C CA . SER B 1 461 ? -7.207 17.312 -24.984 1 79 461 SER B CA 1
ATOM 9077 C C . SER B 1 461 ? -6.547 15.992 -24.641 1 79 461 SER B C 1
ATOM 9079 O O . SER B 1 461 ? -6.613 15.031 -25.422 1 79 461 SER B O 1
ATOM 9081 N N . ASP B 1 462 ? -5.914 15.953 -23.531 1 85.56 462 ASP B N 1
ATOM 9082 C CA . ASP B 1 462 ? -5.164 14.742 -23.219 1 85.56 462 ASP B CA 1
ATOM 9083 C C . ASP B 1 462 ? -5.023 14.57 -21.703 1 85.56 462 ASP B C 1
ATOM 9085 O O . ASP B 1 462 ? -5.594 15.344 -20.938 1 85.56 462 ASP B O 1
ATOM 9089 N N . ILE B 1 463 ? -4.477 13.445 -21.359 1 88.75 463 ILE B N 1
ATOM 9090 C CA . ILE B 1 463 ? -4.148 13.164 -19.969 1 88.75 463 ILE B CA 1
ATOM 9091 C C . ILE B 1 463 ? -2.645 12.93 -19.828 1 88.75 463 ILE B C 1
ATOM 9093 O O . ILE B 1 463 ? -2.057 12.18 -20.609 1 88.75 463 ILE B O 1
ATOM 9097 N N . TYR B 1 464 ? -2.035 13.656 -18.953 1 91.56 464 TYR B N 1
ATOM 9098 C CA . TYR B 1 464 ? -0.62 13.562 -18.609 1 91.56 464 TYR B CA 1
ATOM 9099 C C . TYR B 1 464 ? -0.414 12.688 -17.375 1 91.56 464 TYR B C 1
ATOM 9101 O O . TYR B 1 464 ? -0.931 12.984 -16.297 1 91.56 464 TYR B O 1
ATOM 9109 N N . TYR B 1 465 ? 0.318 11.492 -17.562 1 93.38 465 TYR B N 1
ATOM 9110 C CA . TYR B 1 465 ? 0.622 10.617 -16.438 1 93.38 465 TYR B CA 1
ATOM 9111 C C . TYR B 1 465 ? 2.096 10.703 -16.047 1 93.38 465 TYR B C 1
ATOM 9113 O O . TYR B 1 465 ? 2.969 10.695 -16.922 1 93.38 465 TYR B O 1
ATOM 9121 N N . HIS B 1 466 ? 2.338 10.828 -14.773 1 97 466 HIS B N 1
ATOM 9122 C CA . HIS B 1 466 ? 3.699 10.93 -14.258 1 97 466 HIS B CA 1
ATOM 9123 C C . HIS B 1 466 ? 3.932 9.945 -13.117 1 97 466 HIS B C 1
ATOM 9125 O O . HIS B 1 466 ? 3.334 10.078 -12.047 1 97 466 HIS B O 1
ATOM 9131 N N . LYS B 1 467 ? 4.699 8.914 -13.383 1 97.5 467 LYS B N 1
ATOM 9132 C CA . LYS B 1 467 ? 5.164 7.969 -12.375 1 97.5 467 LYS B CA 1
ATOM 9133 C C . LYS B 1 467 ? 6.594 8.289 -11.938 1 97.5 467 LYS B C 1
ATOM 9135 O O . LYS B 1 467 ? 7.492 8.398 -12.773 1 97.5 467 LYS B O 1
ATOM 9140 N N . ARG B 1 468 ? 6.828 8.5 -10.617 1 98.38 468 ARG B N 1
ATOM 9141 C CA . ARG B 1 468 ? 8.172 8.703 -10.078 1 98.38 468 ARG B CA 1
ATOM 9142 C C . ARG B 1 468 ? 8.523 7.617 -9.062 1 98.38 468 ARG B C 1
ATOM 9144 O O . ARG B 1 468 ? 7.777 7.395 -8.102 1 98.38 468 ARG B O 1
ATOM 9151 N N . TRP B 1 469 ? 9.594 6.875 -9.312 1 98.62 469 TRP B N 1
ATOM 9152 C CA . TRP B 1 469 ? 10.156 5.922 -8.352 1 98.62 469 TRP B CA 1
ATOM 9153 C C . TRP B 1 469 ? 11.422 6.477 -7.715 1 98.62 469 TRP B C 1
ATOM 9155 O O . TRP B 1 469 ? 12.234 7.117 -8.383 1 98.62 469 TRP B O 1
ATOM 9165 N N . LEU B 1 470 ? 11.539 6.336 -6.461 1 98.62 470 LEU B N 1
ATOM 9166 C CA . LEU B 1 470 ? 12.742 6.66 -5.703 1 98.62 470 LEU B CA 1
ATOM 9167 C C . LEU B 1 470 ? 13.305 5.418 -5.027 1 98.62 470 LEU B C 1
ATOM 9169 O O . LEU B 1 470 ? 12.672 4.848 -4.133 1 98.62 470 LEU B O 1
ATOM 9173 N N . LEU B 1 471 ? 14.461 4.93 -5.477 1 98.75 471 LEU B N 1
ATOM 9174 C CA . LEU B 1 471 ? 15.164 3.812 -4.855 1 98.75 471 LEU B CA 1
ATOM 9175 C C . LEU B 1 471 ? 16.328 4.309 -4 1 98.75 471 LEU B C 1
ATOM 9177 O O . LEU B 1 471 ? 17.188 5.047 -4.484 1 98.75 471 LEU B O 1
ATOM 9181 N N . THR B 1 472 ? 16.344 3.941 -2.752 1 98.38 472 THR B N 1
ATOM 9182 C CA . THR B 1 472 ? 17.406 4.379 -1.854 1 98.38 472 THR B CA 1
ATOM 9183 C C . THR B 1 472 ? 18.156 3.18 -1.282 1 98.38 472 THR B C 1
ATOM 9185 O O . THR B 1 472 ? 17.547 2.197 -0.864 1 98.38 472 THR B O 1
ATOM 9188 N N . LEU B 1 473 ? 19.422 3.172 -1.366 1 97.56 473 LEU B N 1
ATOM 9189 C CA . LEU B 1 473 ? 20.328 2.207 -0.743 1 97.56 473 LEU B CA 1
ATOM 9190 C C . LEU B 1 473 ? 21.219 2.885 0.286 1 97.56 473 LEU B C 1
ATOM 9192 O O . LEU B 1 473 ? 21.359 4.109 0.288 1 97.56 473 LEU B O 1
ATOM 9196 N N . PRO B 1 474 ? 21.828 2.086 1.187 1 94.06 474 PRO B N 1
ATOM 9197 C CA . PRO B 1 474 ? 22.781 2.693 2.109 1 94.06 474 PRO B CA 1
ATOM 9198 C C . PRO B 1 474 ? 23.906 3.432 1.386 1 94.06 474 PRO B C 1
ATOM 9200 O O . PRO B 1 474 ? 24.078 3.277 0.173 1 94.06 474 PRO B O 1
ATOM 9203 N N . GLN B 1 475 ? 24.688 4.285 2.061 1 91.5 475 GLN B N 1
ATOM 9204 C CA . GLN B 1 475 ? 25.875 4.992 1.602 1 91.5 475 GLN B CA 1
ATOM 9205 C C . GLN B 1 475 ? 25.531 6.059 0.571 1 91.5 475 GLN B C 1
ATOM 9207 O O . GLN B 1 475 ? 26.203 6.195 -0.451 1 91.5 475 GLN B O 1
ATOM 9212 N N . ALA B 1 476 ? 24.359 6.66 0.683 1 92.75 476 ALA B N 1
ATOM 9213 C CA . ALA B 1 476 ? 23.922 7.867 -0.005 1 92.75 476 ALA B CA 1
ATOM 9214 C C . ALA B 1 476 ? 23.578 7.578 -1.467 1 92.75 476 ALA B C 1
ATOM 9216 O O . ALA B 1 476 ? 23.812 8.414 -2.342 1 92.75 476 ALA B O 1
ATOM 9217 N N . ILE B 1 477 ? 23.219 6.336 -1.788 1 97.75 477 ILE B N 1
ATOM 9218 C CA . ILE B 1 477 ? 22.781 6.023 -3.148 1 97.75 477 ILE B CA 1
ATOM 9219 C C . ILE B 1 477 ? 21.281 6.258 -3.283 1 97.75 477 ILE B C 1
ATOM 9221 O O . ILE B 1 477 ? 20.484 5.641 -2.57 1 97.75 477 ILE B O 1
ATOM 9225 N N . THR B 1 478 ? 20.891 7.184 -4.117 1 98.56 478 THR B N 1
ATOM 9226 C CA . THR B 1 478 ? 19.484 7.469 -4.402 1 98.56 478 THR B CA 1
ATOM 9227 C C . THR B 1 478 ? 19.25 7.531 -5.91 1 98.56 478 THR B C 1
ATOM 9229 O O . THR B 1 478 ? 19.938 8.25 -6.629 1 98.56 478 THR B O 1
ATOM 9232 N N . LEU B 1 479 ? 18.375 6.738 -6.395 1 98.75 479 LEU B N 1
ATOM 9233 C CA . LEU B 1 479 ? 18 6.746 -7.805 1 98.75 479 LEU B CA 1
ATOM 9234 C C . LEU B 1 479 ? 16.562 7.238 -7.984 1 98.75 479 LEU B C 1
ATOM 9236 O O . LEU B 1 479 ? 15.633 6.652 -7.434 1 98.75 479 LEU B O 1
ATOM 9240 N N . VAL B 1 480 ? 16.375 8.367 -8.672 1 98.69 480 VAL B N 1
ATOM 9241 C CA . VAL B 1 480 ? 15.07 8.898 -9.023 1 98.69 480 VAL B CA 1
ATOM 9242 C C . VAL B 1 480 ? 14.742 8.562 -10.477 1 98.69 480 VAL B C 1
ATOM 9244 O O . VAL B 1 480 ? 15.539 8.844 -11.375 1 98.69 480 VAL B O 1
ATOM 9247 N N . ILE B 1 481 ? 13.648 7.945 -10.688 1 98.38 481 ILE B N 1
ATOM 9248 C CA . ILE B 1 481 ? 13.227 7.598 -12.039 1 98.38 481 ILE B CA 1
ATOM 9249 C C . ILE B 1 481 ? 11.852 8.211 -12.32 1 98.38 481 ILE B C 1
ATOM 9251 O O . ILE B 1 481 ? 10.945 8.117 -11.492 1 98.38 481 ILE B O 1
ATOM 9255 N N . ASP B 1 482 ? 11.703 8.844 -13.422 1 98.06 482 ASP B N 1
ATOM 9256 C CA . ASP B 1 482 ? 10.438 9.398 -13.891 1 98.06 482 ASP B CA 1
ATOM 9257 C C . ASP B 1 482 ? 9.977 8.727 -15.18 1 98.06 482 ASP B C 1
ATOM 9259 O O . ASP B 1 482 ? 10.742 8.648 -16.141 1 98.06 482 ASP B O 1
ATOM 9263 N N . LYS B 1 483 ? 8.898 8.203 -15.172 1 97.25 483 LYS B N 1
ATOM 9264 C CA . LYS B 1 483 ? 8.227 7.75 -16.391 1 97.25 483 LYS B CA 1
ATOM 9265 C C . LYS B 1 483 ? 6.988 8.586 -16.688 1 97.25 483 LYS B C 1
ATOM 9267 O O . LYS B 1 483 ? 6.074 8.664 -15.852 1 97.25 483 LYS B O 1
ATOM 9272 N N . VAL B 1 484 ? 6.969 9.211 -17.844 1 96.06 484 VAL B N 1
ATOM 9273 C CA . VAL B 1 484 ? 5.891 10.125 -18.203 1 96.06 484 VAL B CA 1
ATOM 9274 C C . VAL B 1 484 ? 5.219 9.648 -19.484 1 96.06 484 VAL B C 1
ATOM 9276 O O . VAL B 1 484 ? 5.895 9.211 -20.422 1 96.06 484 VAL B O 1
ATOM 9279 N N . SER B 1 485 ? 3.92 9.656 -19.469 1 93.12 485 SER B N 1
ATOM 9280 C CA . SER B 1 485 ? 3.143 9.281 -20.656 1 93.12 485 SER B CA 1
ATOM 9281 C C . SER B 1 485 ? 2.133 10.359 -21.016 1 93.12 485 SER B C 1
ATOM 9283 O O . SER B 1 485 ? 1.37 10.82 -20.172 1 93.12 485 SER B O 1
ATOM 9285 N N . CYS B 1 486 ? 2.172 10.797 -22.141 1 92.69 486 CYS B N 1
ATOM 9286 C CA . CYS B 1 486 ? 1.236 11.734 -22.75 1 92.69 486 CYS B CA 1
ATOM 9287 C C . CYS B 1 486 ? 1.268 11.625 -24.266 1 92.69 486 CYS B C 1
ATOM 9289 O O . CYS B 1 486 ? 2.293 11.906 -24.906 1 92.69 486 CYS B O 1
ATOM 9291 N N . PRO B 1 487 ? 0.165 11.227 -24.922 1 90.75 487 PRO B N 1
ATOM 9292 C CA . PRO B 1 487 ? 0.179 11.078 -26.375 1 90.75 487 PRO B CA 1
ATOM 9293 C C . PRO B 1 487 ? 0.594 12.359 -27.094 1 90.75 487 PRO B C 1
ATOM 9295 O O . PRO B 1 487 ? 0.167 13.453 -26.719 1 90.75 487 PRO B O 1
ATOM 9298 N N . GLY B 1 488 ? 1.478 12.172 -28.156 1 92.31 488 GLY B N 1
ATOM 9299 C CA . GLY B 1 488 ? 1.913 13.297 -28.969 1 92.31 488 GLY B CA 1
ATOM 9300 C C . GLY B 1 488 ? 3.33 13.742 -28.656 1 92.31 488 GLY B C 1
ATOM 9301 O O . GLY B 1 488 ? 4.094 13.008 -28.031 1 92.31 488 GLY B O 1
ATOM 9302 N N . GLU B 1 489 ? 3.727 14.891 -29.281 1 95.94 489 GLU B N 1
ATOM 9303 C CA . GLU B 1 489 ? 5.051 15.469 -29.078 1 95.94 489 GLU B CA 1
ATOM 9304 C C . GLU B 1 489 ? 5.051 16.438 -27.906 1 95.94 489 GLU B C 1
ATOM 9306 O O . GLU B 1 489 ? 4.199 17.328 -27.828 1 95.94 489 GLU B O 1
ATOM 9311 N N . HIS B 1 490 ? 5.977 16.203 -27 1 96.75 490 HIS B N 1
ATOM 9312 C CA . HIS B 1 490 ? 6.004 17.031 -25.797 1 96.75 490 HIS B CA 1
ATOM 9313 C C . HIS B 1 490 ? 7.438 17.312 -25.359 1 96.75 490 HIS B C 1
ATOM 9315 O O . HIS B 1 490 ? 8.383 16.703 -25.875 1 96.75 490 HIS B O 1
ATOM 9321 N N . VAL B 1 491 ? 7.598 18.234 -24.469 1 98 491 VAL B N 1
ATOM 9322 C CA . VAL B 1 491 ? 8.859 18.5 -23.781 1 98 491 VAL B CA 1
ATOM 9323 C C . VAL B 1 491 ? 8.68 18.344 -22.281 1 98 491 VAL B C 1
ATOM 9325 O O . VAL B 1 491 ? 7.863 19.031 -21.656 1 98 491 VAL B O 1
ATOM 9328 N N . LEU B 1 492 ? 9.406 17.375 -21.734 1 97.94 492 LEU B N 1
ATOM 9329 C CA . LEU B 1 492 ? 9.414 17.172 -20.297 1 97.94 492 LEU B CA 1
ATOM 9330 C C . LEU B 1 492 ? 10.438 18.078 -19.609 1 97.94 492 LEU B C 1
ATOM 9332 O O . LEU B 1 492 ? 11.586 18.156 -20.047 1 97.94 492 LEU B O 1
ATOM 9336 N N . THR B 1 493 ? 10.023 18.781 -18.609 1 98.12 493 THR B N 1
ATOM 9337 C CA . THR B 1 493 ? 10.953 19.516 -17.75 1 98.12 493 THR B CA 1
ATOM 9338 C C . THR B 1 493 ? 11.078 18.844 -16.391 1 98.12 493 THR B C 1
ATOM 9340 O O . THR B 1 493 ? 10.086 18.688 -15.672 1 98.12 493 THR B O 1
ATOM 9343 N N . ASN B 1 494 ? 12.203 18.359 -16.078 1 97.94 494 ASN B N 1
ATOM 9344 C CA . ASN B 1 494 ? 12.539 17.812 -14.758 1 97.94 494 ASN B CA 1
ATOM 9345 C C . ASN B 1 494 ? 13.445 18.766 -13.977 1 97.94 494 ASN B C 1
ATOM 9347 O O . ASN B 1 494 ? 14.391 19.328 -14.539 1 97.94 494 ASN B O 1
ATOM 9351 N N . GLN B 1 495 ? 13.156 19 -12.688 1 98.25 495 GLN B N 1
ATOM 9352 C CA . GLN B 1 495 ? 13.961 19.984 -11.984 1 98.25 495 GLN B CA 1
ATOM 9353 C C . GLN B 1 495 ? 14.156 19.609 -10.516 1 98.25 495 GLN B C 1
ATOM 9355 O O . GLN B 1 495 ? 13.383 18.812 -9.969 1 98.25 495 GLN B O 1
ATOM 9360 N N . TYR B 1 496 ? 15.164 20.125 -9.867 1 98.69 496 TYR B N 1
ATOM 9361 C CA . TYR B 1 496 ? 15.461 20.031 -8.438 1 98.69 496 TYR B CA 1
ATOM 9362 C C . TYR B 1 496 ? 15.758 21.406 -7.855 1 98.69 496 TYR B C 1
ATOM 9364 O O . TYR B 1 496 ? 16.672 22.094 -8.305 1 98.69 496 TYR B O 1
ATOM 9372 N N . ILE B 1 497 ? 14.984 21.781 -6.867 1 98.75 497 ILE B N 1
ATOM 9373 C CA . ILE B 1 497 ? 15.18 23.062 -6.207 1 98.75 497 ILE B CA 1
ATOM 9374 C C . ILE B 1 497 ? 16.312 22.953 -5.188 1 98.75 497 ILE B C 1
ATOM 9376 O O . ILE B 1 497 ? 16.266 22.125 -4.281 1 98.75 497 ILE B O 1
ATOM 9380 N N . LEU B 1 498 ? 17.297 23.844 -5.328 1 98.69 498 LEU B N 1
ATOM 9381 C CA . LEU B 1 498 ? 18.469 23.75 -4.461 1 98.69 498 LEU B CA 1
ATOM 9382 C C . LEU B 1 498 ? 18.328 24.703 -3.273 1 98.69 498 LEU B C 1
ATOM 9384 O O . LEU B 1 498 ? 17.75 25.781 -3.395 1 98.69 498 LEU B O 1
ATOM 9388 N N . ASP B 1 499 ? 18.859 24.25 -2.139 1 98.44 499 ASP B N 1
ATOM 9389 C CA . ASP B 1 499 ? 19.062 25.188 -1.036 1 98.44 499 ASP B CA 1
ATOM 9390 C C . ASP B 1 499 ? 20.062 26.281 -1.422 1 98.44 499 ASP B C 1
ATOM 9392 O O . ASP B 1 499 ? 20.922 26.062 -2.287 1 98.44 499 ASP B O 1
ATOM 9396 N N . ASP B 1 500 ? 20.016 27.406 -0.749 1 97.75 500 ASP B N 1
ATOM 9397 C CA . ASP B 1 500 ? 20.828 28.562 -1.131 1 97.75 500 ASP B CA 1
ATOM 9398 C C . ASP B 1 500 ? 22.297 28.344 -0.783 1 97.75 500 ASP B C 1
ATOM 9400 O O . ASP B 1 500 ? 23.172 29.047 -1.281 1 97.75 500 ASP B O 1
ATOM 9404 N N . GLN B 1 501 ? 22.609 27.391 0.015 1 96.94 501 GLN B N 1
ATOM 9405 C CA . GLN B 1 501 ? 23.984 27.156 0.427 1 96.94 501 GLN B CA 1
ATOM 9406 C C . GLN B 1 501 ? 24.625 26.047 -0.396 1 96.94 501 GLN B C 1
ATOM 9408 O O . GLN B 1 501 ? 25.797 25.703 -0.192 1 96.94 501 GLN B O 1
ATOM 9413 N N . VAL B 1 502 ? 23.844 25.469 -1.272 1 97.44 502 VAL B N 1
ATOM 9414 C CA . VAL B 1 502 ? 24.328 24.344 -2.066 1 97.44 502 VAL B CA 1
ATOM 9415 C C . VAL B 1 502 ? 25.203 24.844 -3.207 1 97.44 502 VAL B C 1
ATOM 9417 O O . VAL B 1 502 ? 24.906 25.859 -3.83 1 97.44 502 VAL B O 1
ATOM 9420 N N . ILE B 1 503 ? 26.328 24.188 -3.416 1 95.94 503 ILE B N 1
ATOM 9421 C CA . ILE B 1 503 ? 27.234 24.484 -4.527 1 95.94 503 ILE B CA 1
ATOM 9422 C C . ILE B 1 503 ? 27.094 23.422 -5.605 1 95.94 503 ILE B C 1
ATOM 9424 O O . ILE B 1 503 ? 27.203 22.219 -5.316 1 95.94 503 ILE B O 1
ATOM 9428 N N . TYR B 1 504 ? 26.734 23.859 -6.793 1 95.94 504 TYR B N 1
ATOM 9429 C CA . TYR B 1 504 ? 26.688 22.953 -7.941 1 95.94 504 TYR B CA 1
ATOM 9430 C C . TYR B 1 504 ? 27.828 23.266 -8.914 1 95.94 504 TYR B C 1
ATOM 9432 O O . TYR B 1 504 ? 27.938 24.391 -9.422 1 95.94 504 TYR B O 1
ATOM 9440 N N . GLU B 1 505 ? 28.719 22.297 -9.125 1 93.44 505 GLU B N 1
ATOM 9441 C CA . GLU B 1 505 ? 29.828 22.438 -10.055 1 93.44 505 GLU B CA 1
ATOM 9442 C C . GLU B 1 505 ? 30.156 21.125 -10.742 1 93.44 505 GLU B C 1
ATOM 9444 O O . GLU B 1 505 ? 30.422 20.109 -10.07 1 93.44 505 GLU B O 1
ATOM 9449 N N . ASN B 1 506 ? 30.188 21.094 -12.055 1 91.69 506 ASN B N 1
ATOM 9450 C CA . ASN B 1 506 ? 30.641 19.969 -12.859 1 91.69 506 ASN B CA 1
ATOM 9451 C C . ASN B 1 506 ? 29.891 18.688 -12.516 1 91.69 506 ASN B C 1
ATOM 9453 O O . ASN B 1 506 ? 30.5 17.641 -12.273 1 91.69 506 ASN B O 1
ATOM 9457 N N . GLY B 1 507 ? 28.609 18.812 -12.32 1 92.5 507 GLY B N 1
ATOM 9458 C CA . GLY B 1 507 ? 27.797 17.625 -12.102 1 92.5 507 GLY B CA 1
ATOM 9459 C C . GLY B 1 507 ? 27.734 17.203 -10.641 1 92.5 507 GLY B C 1
ATOM 9460 O O . GLY B 1 507 ? 27.172 16.156 -10.312 1 92.5 507 GLY B O 1
ATOM 9461 N N . PHE B 1 508 ? 28.312 18.031 -9.766 1 95.5 508 PHE B N 1
ATOM 9462 C CA . PHE B 1 508 ? 28.312 17.734 -8.336 1 95.5 508 PHE B CA 1
ATOM 9463 C C . PHE B 1 508 ? 27.484 18.75 -7.566 1 95.5 508 PHE B C 1
ATOM 9465 O O . PHE B 1 508 ? 27.5 19.938 -7.875 1 95.5 508 PHE B O 1
ATOM 9472 N N . VAL B 1 509 ? 26.688 18.219 -6.719 1 96.44 509 VAL B N 1
ATOM 9473 C CA . VAL B 1 509 ? 26.047 19.031 -5.703 1 96.44 509 VAL B CA 1
ATOM 9474 C C . VAL B 1 509 ? 26.672 18.766 -4.34 1 96.44 509 VAL B C 1
ATOM 9476 O O . VAL B 1 509 ? 26.375 17.766 -3.695 1 96.44 509 VAL B O 1
ATOM 9479 N N . ASN B 1 510 ? 27.453 19.688 -3.879 1 96.81 510 ASN B N 1
ATOM 9480 C CA . ASN B 1 510 ? 28.281 19.453 -2.703 1 96.81 510 ASN B CA 1
ATOM 9481 C C . ASN B 1 510 ? 29.109 18.188 -2.84 1 96.81 510 ASN B C 1
ATOM 9483 O O . ASN B 1 510 ? 29.906 18.047 -3.777 1 96.81 510 ASN B O 1
ATOM 9487 N N . ASP B 1 511 ? 28.781 17.125 -1.983 1 94.94 511 ASP B N 1
ATOM 9488 C CA . ASP B 1 511 ? 29.562 15.898 -1.981 1 94.94 511 ASP B CA 1
ATOM 9489 C C . ASP B 1 511 ? 28.859 14.781 -2.752 1 94.94 511 ASP B C 1
ATOM 9491 O O . ASP B 1 511 ? 29.219 13.609 -2.643 1 94.94 511 ASP B O 1
ATOM 9495 N N . LEU B 1 512 ? 27.844 15.195 -3.514 1 97.75 512 LEU B N 1
ATOM 9496 C CA . LEU B 1 512 ? 27.062 14.203 -4.238 1 97.75 512 LEU B CA 1
ATOM 9497 C C . LEU B 1 512 ? 27.25 14.352 -5.742 1 97.75 512 LEU B C 1
ATOM 9499 O O . LEU B 1 512 ? 27.203 15.469 -6.273 1 97.75 512 LEU B O 1
ATOM 9503 N N . LYS B 1 513 ? 27.516 13.273 -6.355 1 97.5 513 LYS B N 1
ATOM 9504 C CA . LYS B 1 513 ? 27.609 13.211 -7.812 1 97.5 513 LYS B CA 1
ATOM 9505 C C . LYS B 1 513 ? 26.25 12.898 -8.438 1 97.5 513 LYS B C 1
ATOM 9507 O O . LYS B 1 513 ? 25.562 11.977 -8.008 1 97.5 513 LYS B O 1
ATOM 9512 N N . LEU B 1 514 ? 25.828 13.68 -9.414 1 97.88 514 LEU B N 1
ATOM 9513 C CA . LEU B 1 514 ? 24.594 13.438 -10.164 1 97.88 514 LEU B CA 1
ATOM 9514 C C . LEU B 1 514 ? 24.906 12.766 -11.5 1 97.88 514 LEU B C 1
ATOM 9516 O O . LEU B 1 514 ? 25.641 13.312 -12.32 1 97.88 514 LEU B O 1
ATOM 9520 N N . VAL B 1 515 ? 24.359 11.562 -11.695 1 97.56 515 VAL B N 1
ATOM 9521 C CA . VAL B 1 515 ? 24.484 10.836 -12.961 1 97.56 515 VAL B CA 1
ATOM 9522 C C . VAL B 1 515 ? 23.141 10.867 -13.703 1 97.56 515 VAL B C 1
ATOM 9524 O O . VAL B 1 515 ? 22.141 10.367 -13.195 1 97.56 515 VAL B O 1
ATOM 9527 N N . SER B 1 516 ? 23.078 11.445 -14.844 1 96.69 516 SER B N 1
ATOM 9528 C CA . SER B 1 516 ? 21.859 11.633 -15.625 1 96.69 516 SER B CA 1
ATOM 9529 C C . SER B 1 516 ? 22.141 11.547 -17.125 1 96.69 516 SER B C 1
ATOM 9531 O O . SER B 1 516 ? 23.234 11.922 -17.578 1 96.69 516 SER B O 1
ATOM 9533 N N . PRO B 1 517 ? 21.172 10.984 -17.891 1 95 517 PRO B N 1
ATOM 9534 C CA . PRO B 1 517 ? 21.375 10.945 -19.344 1 95 517 PRO B CA 1
ATOM 9535 C C . PRO B 1 517 ? 21.344 12.336 -19.984 1 95 517 PRO B C 1
ATOM 9537 O O . PRO B 1 517 ? 21.953 12.547 -21.031 1 95 517 PRO B O 1
ATOM 9540 N N . THR B 1 518 ? 20.625 13.234 -19.375 1 95.88 518 THR B N 1
ATOM 9541 C CA . THR B 1 518 ? 20.531 14.617 -19.844 1 95.88 518 THR B CA 1
ATOM 9542 C C . THR B 1 518 ? 21.234 15.562 -18.875 1 95.88 518 THR B C 1
ATOM 9544 O O . THR B 1 518 ? 21.094 15.438 -17.656 1 95.88 518 THR B O 1
ATOM 9547 N N . THR B 1 519 ? 21.984 16.484 -19.438 1 94.19 519 THR B N 1
ATOM 9548 C CA . THR B 1 519 ? 22.734 17.422 -18.609 1 94.19 519 THR B CA 1
ATOM 9549 C C . THR B 1 519 ? 21.797 18.406 -17.922 1 94.19 519 THR B C 1
ATOM 9551 O O . THR B 1 519 ? 20.828 18.875 -18.516 1 94.19 519 THR B O 1
ATOM 9554 N N . PHE B 1 520 ? 22.203 18.797 -16.734 1 96.75 520 PHE B N 1
ATOM 9555 C CA . PHE B 1 520 ? 21.438 19.781 -15.969 1 96.75 520 PHE B CA 1
ATOM 9556 C C . PHE B 1 520 ? 21.891 21.188 -16.297 1 96.75 520 PHE B C 1
ATOM 9558 O O . PHE B 1 520 ? 23.078 21.453 -16.469 1 96.75 520 PHE B O 1
ATOM 9565 N N . ASN B 1 521 ? 20.938 22.031 -16.438 1 96.62 521 ASN B N 1
ATOM 9566 C CA . ASN B 1 521 ? 21.219 23.469 -16.453 1 96.62 521 ASN B CA 1
ATOM 9567 C C . ASN B 1 521 ? 20.906 24.109 -15.102 1 96.62 521 ASN B C 1
ATOM 9569 O O . ASN B 1 521 ? 19.922 23.766 -14.445 1 96.62 521 ASN B O 1
ATOM 9573 N N . LEU B 1 522 ? 21.812 24.953 -14.711 1 97.44 522 LEU B N 1
ATOM 9574 C CA . LEU B 1 522 ? 21.578 25.719 -13.492 1 97.44 522 LEU B CA 1
ATOM 9575 C C . LEU B 1 522 ? 20.797 26.984 -13.797 1 97.44 522 LEU B C 1
ATOM 9577 O O . LEU B 1 522 ? 21.219 27.812 -14.602 1 97.44 522 LEU B O 1
ATOM 9581 N N . GLU B 1 523 ? 19.641 27.125 -13.195 1 97.69 523 GLU B N 1
ATOM 9582 C CA . GLU B 1 523 ? 18.812 28.312 -13.383 1 97.69 523 GLU B CA 1
ATOM 9583 C C . GLU B 1 523 ? 18.578 29.031 -12.062 1 97.69 523 GLU B C 1
ATOM 9585 O O . GLU B 1 523 ? 18.547 28.406 -11 1 97.69 523 GLU B O 1
ATOM 9590 N N . ASP B 1 524 ? 18.406 30.344 -12.148 1 97.69 524 ASP B N 1
ATOM 9591 C CA . ASP B 1 524 ? 18.094 31.125 -10.953 1 97.69 524 ASP B CA 1
ATOM 9592 C C . ASP B 1 524 ? 16.656 30.875 -10.5 1 97.69 524 ASP B C 1
ATOM 9594 O O . ASP B 1 524 ? 15.758 30.688 -11.32 1 97.69 524 ASP B O 1
ATOM 9598 N N . CYS B 1 525 ? 16.484 30.844 -9.227 1 97.62 525 CYS B N 1
ATOM 9599 C CA . CYS B 1 525 ? 15.141 30.797 -8.68 1 97.62 525 CYS B CA 1
ATOM 9600 C C . CYS B 1 525 ? 15.094 31.453 -7.301 1 97.62 525 CYS B C 1
ATOM 9602 O O . CYS B 1 525 ? 16.125 31.844 -6.758 1 97.62 525 CYS B O 1
ATOM 9604 N N . LEU B 1 526 ? 13.906 31.688 -6.812 1 98.19 526 LEU B N 1
ATOM 9605 C CA . LEU B 1 526 ? 13.695 32.219 -5.477 1 98.19 526 LEU B CA 1
ATOM 9606 C C . LEU B 1 526 ? 13.18 31.156 -4.523 1 98.19 526 LEU B C 1
ATOM 9608 O O . LEU B 1 526 ? 12.445 30.25 -4.93 1 98.19 526 LEU B O 1
ATOM 9612 N N . ILE B 1 527 ? 13.633 31.188 -3.322 1 98.56 527 ILE B N 1
ATOM 9613 C CA . ILE B 1 527 ? 13.094 30.359 -2.252 1 98.56 527 ILE B CA 1
ATOM 9614 C C . ILE B 1 527 ? 12.695 31.234 -1.065 1 98.56 527 ILE B C 1
ATOM 9616 O O . ILE B 1 527 ? 13.109 32.406 -0.978 1 98.56 527 ILE B O 1
ATOM 9620 N N . SER B 1 528 ? 11.844 30.766 -0.259 1 98.38 528 SER B N 1
ATOM 9621 C CA . SER B 1 528 ? 11.375 31.469 0.929 1 98.38 528 SER B CA 1
ATOM 9622 C C . SER B 1 528 ? 11.375 30.562 2.15 1 98.38 528 SER B C 1
ATOM 9624 O O . SER B 1 528 ? 10.445 29.781 2.354 1 98.38 528 SER B O 1
ATOM 9626 N N . LYS B 1 529 ? 12.344 30.703 3.008 1 97.25 529 LYS B N 1
ATOM 9627 C CA . LYS B 1 529 ? 12.453 29.891 4.215 1 97.25 529 LYS B CA 1
ATOM 9628 C C . LYS B 1 529 ? 11.586 30.438 5.336 1 97.25 529 LYS B C 1
ATOM 9630 O O . LYS B 1 529 ? 11.281 29.734 6.301 1 97.25 529 LYS B O 1
ATOM 9635 N N . ARG B 1 530 ? 11.227 31.688 5.242 1 97 530 ARG B N 1
ATOM 9636 C CA . ARG B 1 530 ? 10.422 32.406 6.238 1 97 530 ARG B CA 1
ATOM 9637 C C . ARG B 1 530 ? 9.406 33.312 5.574 1 97 530 ARG B C 1
ATOM 9639 O O . ARG B 1 530 ? 9.711 33.969 4.57 1 97 530 ARG B O 1
ATOM 9646 N N . TYR B 1 531 ? 8.25 33.469 6.16 1 97.75 531 TYR B N 1
ATOM 9647 C CA . TYR B 1 531 ? 7.133 34.25 5.656 1 97.75 531 TYR B CA 1
ATOM 9648 C C . TYR B 1 531 ? 7.594 35.656 5.285 1 97.75 531 TYR B C 1
ATOM 9650 O O . TYR B 1 531 ? 8.297 36.312 6.055 1 97.75 531 TYR B O 1
ATOM 9658 N N . ASN B 1 532 ? 7.266 36.156 4.078 1 96.88 532 ASN B N 1
ATOM 9659 C CA . ASN B 1 532 ? 7.52 37.469 3.512 1 96.88 532 ASN B CA 1
ATOM 9660 C C . ASN B 1 532 ? 9.008 37.688 3.281 1 96.88 532 ASN B C 1
ATOM 9662 O O . ASN B 1 532 ? 9.445 38.844 3.119 1 96.88 532 ASN B O 1
ATOM 9666 N N . GLN B 1 533 ? 9.859 36.688 3.291 1 96.81 533 GLN B N 1
ATOM 9667 C CA . GLN B 1 533 ? 11.289 36.812 3.027 1 96.81 533 GLN B CA 1
ATOM 9668 C C . GLN B 1 533 ? 11.695 36 1.812 1 96.81 533 GLN B C 1
ATOM 9670 O O . GLN B 1 533 ? 11.32 34.812 1.694 1 96.81 533 GLN B O 1
ATOM 9675 N N . LEU B 1 534 ? 12.383 36.594 0.925 1 97.75 534 LEU B N 1
ATOM 9676 C CA . LEU B 1 534 ? 12.859 35.938 -0.287 1 97.75 534 LEU B CA 1
ATOM 9677 C C . LEU B 1 534 ? 14.367 35.75 -0.247 1 97.75 534 LEU B C 1
ATOM 9679 O O . LEU B 1 534 ? 15.094 36.625 0.259 1 97.75 534 LEU B O 1
ATOM 9683 N N . THR B 1 535 ? 14.812 34.688 -0.644 1 97.88 535 THR B N 1
ATOM 9684 C CA . THR B 1 535 ? 16.234 34.375 -0.789 1 97.88 535 THR B CA 1
ATOM 9685 C C . THR B 1 535 ? 16.531 33.875 -2.195 1 97.88 535 THR B C 1
ATOM 9687 O O . THR B 1 535 ? 15.797 33.031 -2.736 1 97.88 535 THR B O 1
ATOM 9690 N N . GLU B 1 536 ? 17.594 34.375 -2.801 1 97.94 536 GLU B N 1
ATOM 9691 C CA . GLU B 1 536 ? 18.016 33.875 -4.113 1 97.94 536 GLU B CA 1
ATOM 9692 C C . GLU B 1 536 ? 18.688 32.531 -4.016 1 97.94 536 GLU B C 1
ATOM 9694 O O . GLU B 1 536 ? 19.422 32.25 -3.068 1 97.94 536 GLU B O 1
ATOM 9699 N N . SER B 1 537 ? 18.359 31.688 -4.902 1 98.06 537 SER B N 1
ATOM 9700 C CA . SER B 1 537 ? 18.953 30.375 -5.031 1 98.06 537 SER B CA 1
ATOM 9701 C C . SER B 1 537 ? 18.969 29.906 -6.48 1 98.06 537 SER B C 1
ATOM 9703 O O . SER B 1 537 ? 18.906 30.719 -7.402 1 98.06 537 SER B O 1
ATOM 9705 N N . HIS B 1 538 ? 19.219 28.578 -6.633 1 98.12 538 HIS B N 1
ATOM 9706 C CA . HIS B 1 538 ? 19.266 28 -7.965 1 98.12 538 HIS B CA 1
ATOM 9707 C C . HIS B 1 538 ? 18.453 26.703 -8.023 1 98.12 538 HIS B C 1
ATOM 9709 O O . HIS B 1 538 ? 18.109 26.141 -6.984 1 98.12 538 HIS B O 1
ATOM 9715 N N . LYS B 1 539 ? 18.094 26.375 -9.164 1 98.38 539 LYS B N 1
ATOM 9716 C CA . LYS B 1 539 ? 17.516 25.062 -9.414 1 98.38 539 LYS B CA 1
ATOM 9717 C C . LYS B 1 539 ? 18.203 24.359 -10.578 1 98.38 539 LYS B C 1
ATOM 9719 O O . LYS B 1 539 ? 18.688 25.016 -11.5 1 98.38 539 LYS B O 1
ATOM 9724 N N . LEU B 1 540 ? 18.344 23.078 -10.508 1 98.5 540 LEU B N 1
ATOM 9725 C CA . LEU B 1 540 ? 18.812 22.25 -11.617 1 98.5 540 LEU B CA 1
ATOM 9726 C C . LEU B 1 540 ? 17.656 21.859 -12.531 1 98.5 540 LEU B C 1
ATOM 9728 O O . LEU B 1 540 ? 16.625 21.375 -12.062 1 98.5 540 LEU B O 1
ATOM 9732 N N . VAL B 1 541 ? 17.797 22.078 -13.844 1 98.19 541 VAL B N 1
ATOM 9733 C CA . VAL B 1 541 ? 16.703 21.828 -14.773 1 98.19 541 VAL B CA 1
ATOM 9734 C C . VAL B 1 541 ? 17.203 21 -15.953 1 98.19 541 VAL B C 1
ATOM 9736 O O . VAL B 1 541 ? 18.281 21.25 -16.484 1 98.19 541 VAL B O 1
ATOM 9739 N N . LYS B 1 542 ? 16.531 20.016 -16.328 1 96.94 542 LYS B N 1
ATOM 9740 C CA . LYS B 1 542 ? 16.766 19.328 -17.594 1 96.94 542 LYS B CA 1
ATOM 9741 C C . LYS B 1 542 ? 15.484 19.25 -18.422 1 96.94 542 LYS B C 1
ATOM 9743 O O . LYS B 1 542 ? 14.398 19.047 -17.875 1 96.94 542 LYS B O 1
ATOM 9748 N N . LYS B 1 543 ? 15.578 19.422 -19.672 1 97.75 543 LYS B N 1
ATOM 9749 C CA . LYS B 1 543 ? 14.484 19.375 -20.641 1 97.75 543 LYS B CA 1
ATOM 9750 C C . LYS B 1 543 ? 14.68 18.25 -21.641 1 97.75 543 LYS B C 1
ATOM 9752 O O . LYS B 1 543 ? 15.773 18.078 -22.188 1 97.75 543 LYS B O 1
ATOM 9757 N N . ILE B 1 544 ? 13.633 17.484 -21.859 1 98.06 544 ILE B N 1
ATOM 9758 C CA . ILE B 1 544 ? 13.727 16.297 -22.703 1 98.06 544 ILE B CA 1
ATOM 9759 C C . ILE B 1 544 ? 12.555 16.297 -23.688 1 98.06 544 ILE B C 1
ATOM 9761 O O . ILE B 1 544 ? 11.391 16.234 -23.281 1 98.06 544 ILE B O 1
ATOM 9765 N N . LYS B 1 545 ? 12.867 16.312 -24.969 1 98.06 545 LYS B N 1
ATOM 9766 C CA . LYS B 1 545 ? 11.836 16.125 -25.984 1 98.06 545 LYS B CA 1
ATOM 9767 C C . LYS B 1 545 ? 11.469 14.656 -26.141 1 98.06 545 LYS B C 1
ATOM 9769 O O . LYS B 1 545 ? 12.344 13.789 -26.094 1 98.06 545 LYS B O 1
ATOM 9774 N N . PHE B 1 546 ? 10.195 14.422 -26.266 1 97.06 546 PHE B N 1
ATOM 9775 C CA . PHE B 1 546 ? 9.797 13.031 -26.438 1 97.06 546 PHE B CA 1
ATOM 9776 C C . PHE B 1 546 ? 8.469 12.938 -27.172 1 97.06 546 PHE B C 1
ATOM 9778 O O . PHE B 1 546 ? 7.781 13.938 -27.359 1 97.06 546 PHE B O 1
ATOM 9785 N N . VAL B 1 547 ? 8.219 11.734 -27.688 1 95.62 547 VAL B N 1
ATOM 9786 C CA . VAL B 1 547 ? 6.938 11.422 -28.312 1 95.62 547 VAL B CA 1
ATOM 9787 C C . VAL B 1 547 ? 6.219 10.344 -27.516 1 95.62 547 VAL B C 1
ATOM 9789 O O . VAL B 1 547 ? 6.785 9.281 -27.234 1 95.62 547 VAL B O 1
ATOM 9792 N N . ASP B 1 548 ? 4.977 10.562 -27.016 1 92.88 548 ASP B N 1
ATOM 9793 C CA . ASP B 1 548 ? 4.039 9.648 -26.375 1 92.88 548 ASP B CA 1
ATOM 9794 C C . ASP B 1 548 ? 4.504 9.289 -24.969 1 92.88 548 ASP B C 1
ATOM 9796 O O . ASP B 1 548 ? 3.729 9.367 -24 1 92.88 548 ASP B O 1
ATOM 9800 N N . GLU B 1 549 ? 5.766 8.828 -24.828 1 94.12 549 GLU B N 1
ATOM 9801 C CA . GLU B 1 549 ? 6.258 8.398 -23.516 1 94.12 549 GLU B CA 1
ATOM 9802 C C . GLU B 1 549 ? 7.762 8.633 -23.391 1 94.12 549 GLU B C 1
ATOM 9804 O O . GLU B 1 549 ? 8.477 8.656 -24.391 1 94.12 549 GLU B O 1
ATOM 9809 N N . VAL B 1 550 ? 8.211 8.852 -22.156 1 96.31 550 VAL B N 1
ATOM 9810 C CA . VAL B 1 550 ? 9.641 9.039 -21.922 1 96.31 550 VAL B CA 1
ATOM 9811 C C . VAL B 1 550 ? 10 8.516 -20.531 1 96.31 550 VAL B C 1
ATOM 9813 O O . VAL B 1 550 ? 9.156 8.523 -19.625 1 96.31 550 VAL B O 1
ATOM 9816 N N . MET B 1 551 ? 11.18 7.918 -20.406 1 96.69 551 MET B N 1
ATOM 9817 C CA . MET B 1 551 ? 11.773 7.566 -19.109 1 96.69 551 MET B CA 1
ATOM 9818 C C . MET B 1 551 ? 13.039 8.391 -18.859 1 96.69 551 MET B C 1
ATOM 9820 O O . MET B 1 551 ? 13.914 8.477 -19.719 1 96.69 551 MET B O 1
ATOM 9824 N N . ASP B 1 552 ? 13.086 9.109 -17.734 1 97.62 552 ASP B N 1
ATOM 9825 C CA . ASP B 1 552 ? 14.25 9.875 -17.281 1 97.62 552 ASP B CA 1
ATOM 9826 C C . ASP B 1 552 ? 14.695 9.414 -15.898 1 97.62 552 ASP B C 1
ATOM 9828 O O . ASP B 1 552 ? 13.938 8.773 -15.172 1 97.62 552 ASP B O 1
ATOM 9832 N N . TYR B 1 553 ? 16.016 9.633 -15.656 1 98.12 553 TYR B N 1
ATOM 9833 C CA . TYR B 1 553 ? 16.469 9.266 -14.328 1 98.12 553 TYR B CA 1
ATOM 9834 C C . TYR B 1 553 ? 17.562 10.203 -13.844 1 98.12 553 TYR B C 1
ATOM 9836 O O . TYR B 1 553 ? 18.172 10.93 -14.641 1 98.12 553 TYR B O 1
ATOM 9844 N N . THR B 1 554 ? 17.75 10.32 -12.578 1 98.56 554 THR B N 1
ATOM 9845 C CA . THR B 1 554 ? 18.875 10.945 -11.898 1 98.56 554 THR B CA 1
ATOM 9846 C C . THR B 1 554 ? 19.406 10.039 -10.789 1 98.56 554 THR B C 1
ATOM 9848 O O . THR B 1 554 ? 18.688 9.727 -9.836 1 98.56 554 THR B O 1
ATOM 9851 N N . LEU B 1 555 ? 20.625 9.531 -10.984 1 98.62 555 LEU B N 1
ATOM 9852 C CA . LEU B 1 555 ? 21.297 8.766 -9.945 1 98.62 555 LEU B CA 1
ATOM 9853 C C . LEU B 1 555 ? 22.188 9.664 -9.094 1 98.62 555 LEU B C 1
ATOM 9855 O O . LEU B 1 555 ? 23.047 10.375 -9.625 1 98.62 555 LEU B O 1
ATOM 9859 N N . ILE B 1 556 ? 21.906 9.727 -7.832 1 98.62 556 ILE B N 1
ATOM 9860 C CA . ILE B 1 556 ? 22.656 10.531 -6.875 1 98.62 556 ILE B CA 1
ATOM 9861 C C . ILE B 1 556 ? 23.531 9.625 -6.008 1 98.62 556 ILE B C 1
ATOM 9863 O O . ILE B 1 556 ? 23.016 8.758 -5.301 1 98.62 556 ILE B O 1
ATOM 9867 N N . VAL B 1 557 ? 24.812 9.781 -6.043 1 97.94 557 VAL B N 1
ATOM 9868 C CA . VAL B 1 557 ? 25.75 8.945 -5.289 1 97.94 557 VAL B CA 1
ATOM 9869 C C . VAL B 1 557 ? 26.828 9.812 -4.648 1 97.94 557 VAL B C 1
ATOM 9871 O O . VAL B 1 557 ? 26.969 10.992 -4.988 1 97.94 557 VAL B O 1
ATOM 9874 N N . ASP B 1 558 ? 27.562 9.203 -3.721 1 96.56 558 ASP B N 1
ATOM 9875 C CA . ASP B 1 558 ? 28.703 9.898 -3.158 1 96.56 558 ASP B CA 1
ATOM 9876 C C . ASP B 1 558 ? 29.719 10.258 -4.246 1 96.56 558 ASP B C 1
ATOM 9878 O O . ASP B 1 558 ? 29.906 9.508 -5.203 1 96.56 558 ASP B O 1
ATOM 9882 N N . ARG B 1 559 ? 30.438 11.344 -4.051 1 93.88 559 ARG B N 1
ATOM 9883 C CA . ARG B 1 559 ? 31.344 11.883 -5.062 1 93.88 559 ARG B CA 1
ATOM 9884 C C . ARG B 1 559 ? 32.438 10.875 -5.418 1 93.88 559 ARG B C 1
ATOM 9886 O O . ARG B 1 559 ? 32.969 10.898 -6.527 1 93.88 559 ARG B O 1
ATOM 9893 N N . ASN B 1 560 ? 32.719 9.953 -4.543 1 92.31 560 ASN B N 1
ATOM 9894 C CA . ASN B 1 560 ? 33.844 9.031 -4.742 1 92.31 560 ASN B CA 1
ATOM 9895 C C . ASN B 1 560 ? 33.375 7.703 -5.328 1 92.31 560 ASN B C 1
ATOM 9897 O O . ASN B 1 560 ? 34.188 6.824 -5.609 1 92.31 560 ASN B O 1
ATOM 9901 N N . CYS B 1 561 ? 32.125 7.598 -5.574 1 95.06 561 CYS B N 1
ATOM 9902 C CA . CYS B 1 561 ? 31.594 6.344 -6.086 1 95.06 561 CYS B CA 1
ATOM 9903 C C . CYS B 1 561 ? 31.875 6.191 -7.574 1 95.06 561 CYS B C 1
ATOM 9905 O O . CYS B 1 561 ? 31.828 7.172 -8.32 1 95.06 561 CYS B O 1
ATOM 9907 N N . GLN B 1 562 ? 32.188 4.98 -7.949 1 97.19 562 GLN B N 1
ATOM 9908 C CA . GLN B 1 562 ? 32.281 4.652 -9.367 1 97.19 562 GLN B CA 1
ATOM 9909 C C . GLN B 1 562 ? 30.953 4.094 -9.883 1 97.19 562 GLN B C 1
ATOM 9911 O O . GLN B 1 562 ? 30.344 3.227 -9.25 1 97.19 562 GLN B O 1
ATOM 9916 N N . VAL B 1 563 ? 30.5 4.695 -11 1 98.06 563 VAL B N 1
ATOM 9917 C CA . VAL B 1 563 ? 29.219 4.273 -11.57 1 98.06 563 VAL B CA 1
ATOM 9918 C C . VAL B 1 563 ? 29.422 3.852 -13.023 1 98.06 563 VAL B C 1
ATOM 9920 O O . VAL B 1 563 ? 30.031 4.582 -13.812 1 98.06 563 VAL B O 1
ATOM 9923 N N . LYS B 1 564 ? 28.969 2.654 -13.336 1 97.94 564 LYS B N 1
ATOM 9924 C CA . LYS B 1 564 ? 28.984 2.172 -14.711 1 97.94 564 LYS B CA 1
ATOM 9925 C C . LYS B 1 564 ? 27.594 1.709 -15.148 1 97.94 564 LYS B C 1
ATOM 9927 O O . LYS B 1 564 ? 26.906 1.006 -14.406 1 97.94 564 LYS B O 1
ATOM 9932 N N . TYR B 1 565 ? 27.219 2.182 -16.312 1 97 565 TYR B N 1
ATOM 9933 C CA . TYR B 1 565 ? 25.984 1.692 -16.906 1 97 565 TYR B CA 1
ATOM 9934 C C . TYR B 1 565 ? 26.094 0.222 -17.281 1 97 565 TYR B C 1
ATOM 9936 O O . TYR B 1 565 ? 27.141 -0.213 -17.781 1 97 565 TYR B O 1
ATOM 9944 N N . VAL B 1 566 ? 25.016 -0.534 -16.984 1 97.06 566 VAL B N 1
ATOM 9945 C CA . VAL B 1 566 ? 24.938 -1.951 -17.328 1 97.06 566 VAL B CA 1
ATOM 9946 C C . VAL B 1 566 ? 23.625 -2.242 -18.031 1 97.06 566 VAL B C 1
ATOM 9948 O O . VAL B 1 566 ? 22.547 -1.892 -17.531 1 97.06 566 VAL B O 1
ATOM 9951 N N . PRO B 1 567 ? 23.672 -2.896 -19.188 1 97.06 567 PRO B N 1
ATOM 9952 C CA . PRO B 1 567 ? 22.422 -3.223 -19.859 1 97.06 567 PRO B CA 1
ATOM 9953 C C . PRO B 1 567 ? 21.672 -4.375 -19.188 1 97.06 567 PRO B C 1
ATOM 9955 O O . PRO B 1 567 ? 22.297 -5.281 -18.641 1 97.06 567 PRO B O 1
ATOM 9958 N N . LEU B 1 568 ? 20.391 -4.348 -19.141 1 98.12 568 LEU B N 1
ATOM 9959 C CA . LEU B 1 568 ? 19.547 -5.496 -18.844 1 98.12 568 LEU B CA 1
ATOM 9960 C C . LEU B 1 568 ? 19.172 -6.246 -20.125 1 98.12 568 LEU B C 1
ATOM 9962 O O . LEU B 1 568 ? 18.469 -5.711 -20.984 1 98.12 568 LEU B O 1
ATOM 9966 N N . VAL B 1 569 ? 19.609 -7.449 -20.188 1 98 569 VAL B N 1
ATOM 9967 C CA . VAL B 1 569 ? 19.516 -8.18 -21.438 1 98 569 VAL B CA 1
ATOM 9968 C C . VAL B 1 569 ? 18.547 -9.344 -21.297 1 98 569 VAL B C 1
ATOM 9970 O O . VAL B 1 569 ? 18.734 -10.203 -20.422 1 98 569 VAL B O 1
ATOM 9973 N N . GLN B 1 570 ? 17.484 -9.375 -22.141 1 96.94 570 GLN B N 1
ATOM 9974 C CA . GLN B 1 570 ? 16.516 -10.469 -22.109 1 96.94 570 GLN B CA 1
ATOM 9975 C C . GLN B 1 570 ? 17.141 -11.789 -22.516 1 96.94 570 GLN B C 1
ATOM 9977 O O . GLN B 1 570 ? 17.859 -11.852 -23.516 1 96.94 570 GLN B O 1
ATOM 9982 N N . THR B 1 571 ? 16.906 -12.797 -21.75 1 96.19 571 THR B N 1
ATOM 9983 C CA . THR B 1 571 ? 17.438 -14.102 -22.125 1 96.19 571 THR B CA 1
ATOM 9984 C C . THR B 1 571 ? 16.859 -14.57 -23.453 1 96.19 571 THR B C 1
ATOM 9986 O O . THR B 1 571 ? 15.75 -14.156 -23.828 1 96.19 571 THR B O 1
ATOM 9989 N N . ASN B 1 572 ? 17.547 -15.359 -24.172 1 93.88 572 ASN B N 1
ATOM 9990 C CA . ASN B 1 572 ? 17.188 -15.945 -25.469 1 93.88 572 ASN B CA 1
ATOM 9991 C C . ASN B 1 572 ? 17.344 -14.938 -26.594 1 93.88 572 ASN B C 1
ATOM 9993 O O . ASN B 1 572 ? 18.109 -15.164 -27.531 1 93.88 572 ASN B O 1
ATOM 9997 N N . SER B 1 573 ? 16.672 -13.68 -26.484 1 93.88 573 SER B N 1
ATOM 9998 C CA . SER B 1 573 ? 16.75 -12.703 -27.562 1 93.88 573 SER B CA 1
ATOM 9999 C C . SER B 1 573 ? 18.078 -11.961 -27.531 1 93.88 573 SER B C 1
ATOM 10001 O O . SER B 1 573 ? 18.531 -11.445 -28.562 1 93.88 573 SER B O 1
ATOM 10003 N N . HIS B 1 574 ? 18.656 -11.82 -26.359 1 95.31 574 HIS B N 1
ATOM 10004 C CA . HIS B 1 574 ? 19.922 -11.109 -26.125 1 95.31 574 HIS B CA 1
ATOM 10005 C C . HIS B 1 574 ? 19.781 -9.625 -26.469 1 95.31 574 HIS B C 1
ATOM 10007 O O . HIS B 1 574 ? 20.75 -8.977 -26.844 1 95.31 574 HIS B O 1
ATOM 10013 N N . LYS B 1 575 ? 18.594 -9.211 -26.391 1 96.5 575 LYS B N 1
ATOM 10014 C CA . LYS B 1 575 ? 18.328 -7.793 -26.625 1 96.5 575 LYS B CA 1
ATOM 10015 C C . LYS B 1 575 ? 18.188 -7.027 -25.312 1 96.5 575 LYS B C 1
ATOM 10017 O O . LYS B 1 575 ? 17.719 -7.578 -24.328 1 96.5 575 LYS B O 1
ATOM 10022 N N . GLU B 1 576 ? 18.625 -5.816 -25.391 1 96.62 576 GLU B N 1
ATOM 10023 C CA . GLU B 1 576 ? 18.438 -4.953 -24.234 1 96.62 576 GLU B CA 1
ATOM 10024 C C . GLU B 1 576 ? 16.969 -4.598 -24.047 1 96.62 576 GLU B C 1
ATOM 10026 O O . GLU B 1 576 ? 16.281 -4.277 -25.016 1 96.62 576 GLU B O 1
ATOM 10031 N N . LEU B 1 577 ? 16.469 -4.703 -22.844 1 96.56 577 LEU B N 1
ATOM 10032 C CA . LEU B 1 577 ? 15.07 -4.41 -22.562 1 96.56 577 LEU B CA 1
ATOM 10033 C C . LEU B 1 577 ? 14.805 -2.912 -22.625 1 96.56 577 LEU B C 1
ATOM 10035 O O . LEU B 1 577 ? 15.633 -2.107 -22.188 1 96.56 577 LEU B O 1
ATOM 10039 N N . SER B 1 578 ? 13.656 -2.58 -23.125 1 91.94 578 SER B N 1
ATOM 10040 C CA . SER B 1 578 ? 13.258 -1.178 -23.188 1 91.94 578 SER B CA 1
ATOM 10041 C C . SER B 1 578 ? 12.789 -0.68 -21.828 1 91.94 578 SER B C 1
ATOM 10043 O O . SER B 1 578 ? 12.406 -1.477 -20.969 1 91.94 578 SER B O 1
ATOM 10045 N N . ASN B 1 579 ? 12.836 0.701 -21.672 1 92.88 579 ASN B N 1
ATOM 10046 C CA . ASN B 1 579 ? 12.398 1.34 -20.438 1 92.88 579 ASN B CA 1
ATOM 10047 C C . ASN B 1 579 ? 13.047 0.694 -19.219 1 92.88 579 ASN B C 1
ATOM 10049 O O . ASN B 1 579 ? 12.359 0.34 -18.25 1 92.88 579 ASN B O 1
ATOM 10053 N N . SER B 1 580 ? 14.289 0.446 -19.375 1 96.56 580 SER B N 1
ATOM 10054 C CA . SER B 1 580 ? 15.07 -0.175 -18.297 1 96.56 580 SER B CA 1
ATOM 10055 C C . SER B 1 580 ? 16.391 0.56 -18.078 1 96.56 580 SER B C 1
ATOM 10057 O O . SER B 1 580 ? 16.875 1.237 -18.984 1 96.56 580 SER B O 1
ATOM 10059 N N . ILE B 1 581 ? 16.922 0.546 -16.906 1 97.5 581 ILE B N 1
ATOM 10060 C CA . ILE B 1 581 ? 18.219 1.104 -16.562 1 97.5 581 ILE B CA 1
ATOM 10061 C C . ILE B 1 581 ? 18.891 0.246 -15.492 1 97.5 581 ILE B C 1
ATOM 10063 O O . ILE B 1 581 ? 18.219 -0.346 -14.656 1 97.5 581 ILE B O 1
ATOM 10067 N N . ALA B 1 582 ? 20.156 0.128 -15.555 1 98.31 582 ALA B N 1
ATOM 10068 C CA . ALA B 1 582 ? 20.906 -0.601 -14.539 1 98.31 582 ALA B CA 1
ATOM 10069 C C . ALA B 1 582 ? 22.312 -0.01 -14.359 1 98.31 582 ALA B C 1
ATOM 10071 O O . ALA B 1 582 ? 22.875 0.553 -15.297 1 98.31 582 ALA B O 1
ATOM 10072 N N . PHE B 1 583 ? 22.797 -0.101 -13.148 1 98.62 583 PHE B N 1
ATOM 10073 C CA . PHE B 1 583 ? 24.109 0.473 -12.82 1 98.62 583 PHE B CA 1
ATOM 10074 C C . PHE B 1 583 ? 24.938 -0.506 -12.008 1 98.62 583 PHE B C 1
ATOM 10076 O O . PHE B 1 583 ? 24.391 -1.259 -11.188 1 98.62 583 PHE B O 1
ATOM 10083 N N . ASP B 1 584 ? 26.188 -0.551 -12.297 1 98.56 584 ASP B N 1
ATOM 10084 C CA . ASP B 1 584 ? 27.219 -1.086 -11.414 1 98.56 584 ASP B CA 1
ATOM 10085 C C . ASP B 1 584 ? 27.844 0.02 -10.562 1 98.56 584 ASP B C 1
ATOM 10087 O O . ASP B 1 584 ? 28.547 0.891 -11.086 1 98.56 584 ASP B O 1
ATOM 10091 N N . ILE B 1 585 ? 27.562 0.079 -9.273 1 98.31 585 ILE B N 1
ATOM 10092 C CA . ILE B 1 585 ? 28 1.138 -8.367 1 98.31 585 ILE B CA 1
ATOM 10093 C C . ILE B 1 585 ? 28.984 0.568 -7.344 1 98.31 585 ILE B C 1
ATOM 10095 O O . ILE B 1 585 ? 28.625 -0.334 -6.582 1 98.31 585 ILE B O 1
ATOM 10099 N N . ARG B 1 586 ? 30.141 1.105 -7.301 1 96.94 586 ARG B N 1
ATOM 10100 C CA . ARG B 1 586 ? 31.156 0.502 -6.449 1 96.94 586 ARG B CA 1
ATOM 10101 C C . ARG B 1 586 ? 31.969 1.57 -5.719 1 96.94 586 ARG B C 1
ATOM 10103 O O . ARG B 1 586 ? 32.188 2.656 -6.254 1 96.94 586 ARG B O 1
ATOM 10110 N N . SER B 1 587 ? 32.188 1.341 -4.539 1 95 587 SER B N 1
ATOM 10111 C CA . SER B 1 587 ? 33.156 2.064 -3.734 1 95 587 SER B CA 1
ATOM 10112 C C . SER B 1 587 ? 34.094 1.103 -2.988 1 95 587 SER B C 1
ATOM 10114 O O . SER B 1 587 ? 34.094 -0.095 -3.277 1 95 587 SER B O 1
ATOM 10116 N N . GLN B 1 588 ? 34.938 1.629 -2.033 1 92.06 588 GLN B N 1
ATOM 10117 C CA . GLN B 1 588 ? 35.844 0.784 -1.24 1 92.06 588 GLN B CA 1
ATOM 10118 C C . GLN B 1 588 ? 35.031 -0.128 -0.31 1 92.06 588 GLN B C 1
ATOM 10120 O O . GLN B 1 588 ? 35.438 -1.264 -0.051 1 92.06 588 GLN B O 1
ATOM 10125 N N . ASP B 1 589 ? 33.844 0.305 0.04 1 92 589 ASP B N 1
ATOM 10126 C CA . ASP B 1 589 ? 33.125 -0.346 1.133 1 92 589 ASP B CA 1
ATOM 10127 C C . ASP B 1 589 ? 31.953 -1.174 0.608 1 92 589 ASP B C 1
ATOM 10129 O O . ASP B 1 589 ? 31.406 -2.025 1.321 1 92 589 ASP B O 1
ATOM 10133 N N . PHE B 1 590 ? 31.531 -0.876 -0.593 1 95.69 590 PHE B N 1
ATOM 10134 C CA . PHE B 1 590 ? 30.359 -1.591 -1.076 1 95.69 590 PHE B CA 1
ATOM 10135 C C . PHE B 1 590 ? 30.422 -1.79 -2.586 1 95.69 590 PHE B C 1
ATOM 10137 O O . PHE B 1 590 ? 31.234 -1.155 -3.264 1 95.69 590 PHE B O 1
ATOM 10144 N N . HIS B 1 591 ? 29.75 -2.77 -3.094 1 97.88 591 HIS B N 1
ATOM 10145 C CA . HIS B 1 591 ? 29.578 -3.078 -4.512 1 97.88 591 HIS B CA 1
ATOM 10146 C C . HIS B 1 591 ? 28.172 -3.559 -4.812 1 97.88 591 HIS B C 1
ATOM 10148 O O . HIS B 1 591 ? 27.812 -4.691 -4.484 1 97.88 591 HIS B O 1
ATOM 10154 N N . TYR B 1 592 ? 27.312 -2.604 -5.445 1 98.12 592 TYR B N 1
ATOM 10155 C CA . TYR B 1 592 ? 25.922 -2.914 -5.738 1 98.12 592 TYR B CA 1
ATOM 10156 C C . TYR B 1 592 ? 25.672 -2.961 -7.242 1 98.12 592 TYR B C 1
ATOM 10158 O O . TYR B 1 592 ? 26.234 -2.15 -7.992 1 98.12 592 TYR B O 1
ATOM 10166 N N . LEU B 1 593 ? 24.906 -3.938 -7.707 1 98.44 593 LEU B N 1
ATOM 10167 C CA . LEU B 1 593 ? 24.203 -3.842 -8.977 1 98.44 593 LEU B CA 1
ATOM 10168 C C . LEU B 1 593 ? 22.75 -3.477 -8.766 1 98.44 593 LEU B C 1
ATOM 10170 O O . LEU B 1 593 ? 22.062 -4.094 -7.945 1 98.44 593 LEU B O 1
ATOM 10174 N N . ILE B 1 594 ? 22.344 -2.416 -9.422 1 98.44 594 ILE B N 1
ATOM 10175 C CA . ILE B 1 594 ? 20.938 -2.043 -9.359 1 98.44 594 ILE B CA 1
ATOM 10176 C C . ILE B 1 594 ? 20.312 -2.154 -10.742 1 98.44 594 ILE B C 1
ATOM 10178 O O . ILE B 1 594 ? 20.906 -1.745 -11.742 1 98.44 594 ILE B O 1
ATOM 10182 N N . GLY B 1 595 ? 19.188 -2.824 -10.844 1 98.5 595 GLY B N 1
ATOM 10183 C CA . GLY B 1 595 ? 18.453 -2.941 -12.094 1 98.5 595 GLY B CA 1
ATOM 10184 C C . GLY B 1 595 ? 16.984 -2.547 -11.953 1 98.5 595 GLY B C 1
ATOM 10185 O O . GLY B 1 595 ? 16.312 -2.979 -11.023 1 98.5 595 GLY B O 1
ATOM 10186 N N . VAL B 1 596 ? 16.531 -1.653 -12.883 1 98.25 596 VAL B N 1
ATOM 10187 C CA . VAL B 1 596 ? 15.148 -1.195 -12.891 1 98.25 596 VAL B CA 1
ATOM 10188 C C . VAL B 1 596 ? 14.531 -1.441 -14.266 1 98.25 596 VAL B C 1
ATOM 10190 O O . VAL B 1 596 ? 15.109 -1.077 -15.289 1 98.25 596 VAL B O 1
ATOM 10193 N N . LEU B 1 597 ? 13.461 -2.139 -14.258 1 96.94 597 LEU B N 1
ATOM 10194 C CA . LEU B 1 597 ? 12.617 -2.35 -15.43 1 96.94 597 LEU B CA 1
ATOM 10195 C C . LEU B 1 597 ? 11.211 -1.794 -15.188 1 96.94 597 LEU B C 1
ATOM 10197 O O . LEU B 1 597 ? 10.469 -2.316 -14.359 1 96.94 597 LEU B O 1
ATOM 10201 N N . MET B 1 598 ? 10.797 -0.788 -15.922 1 94.19 598 MET B N 1
ATOM 10202 C CA . MET B 1 598 ? 9.562 -0.076 -15.617 1 94.19 598 MET B CA 1
ATOM 10203 C C . MET B 1 598 ? 8.352 -0.869 -16.094 1 94.19 598 MET B C 1
ATOM 10205 O O . MET B 1 598 ? 7.258 -0.728 -15.539 1 94.19 598 MET B O 1
ATOM 10209 N N . ASP B 1 599 ? 8.539 -1.69 -17.094 1 93.19 599 ASP B N 1
ATOM 10210 C CA . ASP B 1 599 ? 7.395 -2.379 -17.688 1 93.19 599 ASP B CA 1
ATOM 10211 C C . ASP B 1 599 ? 7.52 -3.893 -17.516 1 93.19 599 ASP B C 1
ATOM 10213 O O . ASP B 1 599 ? 8.625 -4.418 -17.359 1 93.19 599 ASP B O 1
ATOM 10217 N N . ASP B 1 600 ? 6.332 -4.551 -17.562 1 95 600 ASP B N 1
ATOM 10218 C CA . ASP B 1 600 ? 6.344 -6.008 -17.594 1 95 600 ASP B CA 1
ATOM 10219 C C . ASP B 1 600 ? 6.918 -6.516 -18.922 1 95 600 ASP B C 1
ATOM 10221 O O . ASP B 1 600 ? 6.742 -5.887 -19.969 1 95 600 ASP B O 1
ATOM 10225 N N . ILE B 1 601 ? 7.605 -7.613 -18.875 1 95.56 601 ILE B N 1
ATOM 10226 C CA . ILE B 1 601 ? 8.008 -8.305 -20.094 1 95.56 601 ILE B CA 1
ATOM 10227 C C . ILE B 1 601 ? 6.863 -9.195 -20.578 1 95.56 601 ILE B C 1
ATOM 10229 O O . ILE B 1 601 ? 6.59 -10.242 -19.984 1 95.56 601 ILE B O 1
ATOM 10233 N N . ILE B 1 602 ? 6.246 -8.828 -21.688 1 93 602 ILE B N 1
ATOM 10234 C CA . ILE B 1 602 ? 5.062 -9.562 -22.109 1 93 602 ILE B CA 1
ATOM 10235 C C . ILE B 1 602 ? 5.418 -10.477 -23.281 1 93 602 ILE B C 1
ATOM 10237 O O . ILE B 1 602 ? 4.691 -11.43 -23.578 1 93 602 ILE B O 1
ATOM 10241 N N . PHE B 1 603 ? 6.586 -10.117 -23.922 1 90.56 603 PHE B N 1
ATOM 10242 C CA . PHE B 1 603 ? 7.031 -10.883 -25.094 1 90.56 603 PHE B CA 1
ATOM 10243 C C . PHE B 1 603 ? 8.367 -11.555 -24.812 1 90.56 603 PHE B C 1
ATOM 10245 O O . PHE B 1 603 ? 9.25 -10.961 -24.188 1 90.56 603 PHE B O 1
ATOM 10252 N N . GLY B 1 604 ? 8.461 -12.805 -25.344 1 92.19 604 GLY B N 1
ATOM 10253 C CA . GLY B 1 604 ? 9.719 -13.516 -25.172 1 92.19 604 GLY B CA 1
ATOM 10254 C C . GLY B 1 604 ? 9.93 -14.023 -23.766 1 92.19 604 GLY B C 1
ATOM 10255 O O . GLY B 1 604 ? 8.969 -14.234 -23.031 1 92.19 604 GLY B O 1
ATOM 10256 N N . ASP B 1 605 ? 11.227 -14.305 -23.406 1 95.06 605 ASP B N 1
ATOM 10257 C CA . ASP B 1 605 ? 11.547 -14.789 -22.062 1 95.06 605 ASP B CA 1
ATOM 10258 C C . ASP B 1 605 ? 11.25 -13.727 -21.016 1 95.06 605 ASP B C 1
ATOM 10260 O O . ASP B 1 605 ? 11.508 -12.539 -21.234 1 95.06 605 ASP B O 1
ATOM 10264 N N . LYS B 1 606 ? 10.727 -14.141 -19.969 1 96.19 606 LYS B N 1
ATOM 10265 C CA . LYS B 1 606 ? 10.414 -13.203 -18.891 1 96.19 606 LYS B CA 1
ATOM 10266 C C . LYS B 1 606 ? 11.609 -13.031 -17.938 1 96.19 606 LYS B C 1
ATOM 10268 O O . LYS B 1 606 ? 11.523 -12.289 -16.969 1 96.19 606 LYS B O 1
ATOM 10273 N N . LEU B 1 607 ? 12.672 -13.703 -18.234 1 96.94 607 LEU B N 1
ATOM 10274 C CA . LEU B 1 607 ? 13.945 -13.656 -17.531 1 96.94 607 LEU B CA 1
ATOM 10275 C C . LEU B 1 607 ? 14.93 -12.734 -18.234 1 96.94 607 LEU B C 1
ATOM 10277 O O . LEU B 1 607 ? 14.961 -12.68 -19.469 1 96.94 607 LEU B O 1
ATOM 10281 N N . TYR B 1 608 ? 15.703 -11.977 -17.438 1 97.56 608 TYR B N 1
ATOM 10282 C CA . TYR B 1 608 ? 16.734 -11.148 -18.047 1 97.56 608 TYR B CA 1
ATOM 10283 C C . TYR B 1 608 ? 18.047 -11.242 -17.25 1 97.56 608 TYR B C 1
ATOM 10285 O O . TYR B 1 608 ? 18.062 -11.797 -16.156 1 97.56 608 TYR B O 1
ATOM 10293 N N . LEU B 1 609 ? 19.125 -10.82 -17.859 1 97.88 609 LEU B N 1
ATOM 10294 C CA . LEU B 1 609 ? 20.469 -10.875 -17.281 1 97.88 609 LEU B CA 1
ATOM 10295 C C . LEU B 1 609 ? 20.969 -9.477 -16.922 1 97.88 609 LEU B C 1
ATOM 10297 O O . LEU B 1 609 ? 20.797 -8.539 -17.719 1 97.88 609 LEU B O 1
ATOM 10301 N N . MET B 1 610 ? 21.406 -9.305 -15.773 1 97.69 610 MET B N 1
ATOM 10302 C CA . MET B 1 610 ? 22.172 -8.141 -15.328 1 97.69 610 MET B CA 1
ATOM 10303 C C . MET B 1 610 ? 23.625 -8.523 -15.047 1 97.69 610 MET B C 1
ATOM 10305 O O . MET B 1 610 ? 23.922 -9.117 -14.008 1 97.69 610 MET B O 1
ATOM 10309 N N . GLN B 1 611 ? 24.531 -8.234 -15.953 1 96.5 611 GLN B N 1
ATOM 10310 C CA . GLN B 1 611 ? 25.922 -8.648 -15.906 1 96.5 611 GLN B CA 1
ATOM 10311 C C . GLN B 1 611 ? 26.047 -10.164 -15.719 1 96.5 611 GLN B C 1
ATOM 10313 O O . GLN B 1 611 ? 26.75 -10.633 -14.828 1 96.5 611 GLN B O 1
ATOM 10318 N N . GLY B 1 612 ? 25.266 -10.812 -16.453 1 94.69 612 GLY B N 1
ATOM 10319 C CA . GLY B 1 612 ? 25.344 -12.266 -16.469 1 94.69 612 GLY B CA 1
ATOM 10320 C C . GLY B 1 612 ? 24.516 -12.914 -15.359 1 94.69 612 GLY B C 1
ATOM 10321 O O . GLY B 1 612 ? 24.344 -14.133 -15.344 1 94.69 612 GLY B O 1
ATOM 10322 N N . ILE B 1 613 ? 23.984 -12.133 -14.453 1 96.56 613 ILE B N 1
ATOM 10323 C CA . ILE B 1 613 ? 23.172 -12.656 -13.352 1 96.56 613 ILE B CA 1
ATOM 10324 C C . ILE B 1 613 ? 21.719 -12.742 -13.766 1 96.56 613 ILE B C 1
ATOM 10326 O O . ILE B 1 613 ? 21.141 -11.75 -14.227 1 96.56 613 ILE B O 1
ATOM 10330 N N . LYS B 1 614 ? 21.094 -13.922 -13.609 1 97.38 614 LYS B N 1
ATOM 10331 C CA . LYS B 1 614 ? 19.688 -14.102 -13.938 1 97.38 614 LYS B CA 1
ATOM 10332 C C . LYS B 1 614 ? 18.781 -13.344 -12.961 1 97.38 614 LYS B C 1
ATOM 10334 O O . LYS B 1 614 ? 18.922 -13.5 -11.742 1 97.38 614 LYS B O 1
ATOM 10339 N N . CYS B 1 615 ? 17.891 -12.516 -13.555 1 96.94 615 CYS B N 1
ATOM 10340 C CA . CYS B 1 615 ? 17.031 -11.68 -12.727 1 96.94 615 CYS B CA 1
ATOM 10341 C C . CYS B 1 615 ? 15.57 -11.773 -13.172 1 96.94 615 CYS B C 1
ATOM 10343 O O . CYS B 1 615 ? 15.297 -11.969 -14.359 1 96.94 615 CYS B O 1
ATOM 10345 N N . LYS B 1 616 ? 14.703 -11.734 -12.211 1 96.56 616 LYS B N 1
ATOM 10346 C CA . LYS B 1 616 ? 13.266 -11.547 -12.391 1 96.56 616 LYS B CA 1
ATOM 10347 C C . LYS B 1 616 ? 12.719 -10.492 -11.438 1 96.56 616 LYS B C 1
ATOM 10349 O O . LYS B 1 616 ? 12.844 -10.625 -10.219 1 96.56 616 LYS B O 1
ATOM 10354 N N . GLY B 1 617 ? 12.125 -9.461 -11.984 1 96.25 617 GLY B N 1
ATOM 10355 C CA . GLY B 1 617 ? 11.57 -8.383 -11.188 1 96.25 617 GLY B CA 1
ATOM 10356 C C . GLY B 1 617 ? 11.773 -7.012 -11.812 1 96.25 617 GLY B C 1
ATOM 10357 O O . GLY B 1 617 ? 12.562 -6.859 -12.742 1 96.25 617 GLY B O 1
ATOM 10358 N N . LYS B 1 618 ? 11.109 -6.027 -11.32 1 97.75 618 LYS B N 1
ATOM 10359 C CA . LYS B 1 618 ? 11.164 -4.676 -11.867 1 97.75 618 LYS B CA 1
ATOM 10360 C C . LYS B 1 618 ? 12.242 -3.844 -11.18 1 97.75 618 LYS B C 1
ATOM 10362 O O . LYS B 1 618 ? 12.828 -2.947 -11.789 1 97.75 618 LYS B O 1
ATOM 10367 N N . VAL B 1 619 ? 12.438 -4.059 -9.906 1 98.5 619 VAL B N 1
ATOM 10368 C CA . VAL B 1 619 ? 13.484 -3.371 -9.164 1 98.5 619 VAL B CA 1
ATOM 10369 C C . VAL B 1 619 ? 14.32 -4.387 -8.391 1 98.5 619 VAL B C 1
ATOM 10371 O O . VAL B 1 619 ? 13.844 -4.988 -7.426 1 98.5 619 VAL B O 1
ATOM 10374 N N . ILE B 1 620 ? 15.555 -4.52 -8.789 1 97.94 620 ILE B N 1
ATOM 10375 C CA . ILE B 1 620 ? 16.438 -5.52 -8.203 1 97.94 620 ILE B CA 1
ATOM 10376 C C . ILE B 1 620 ? 17.719 -4.852 -7.707 1 97.94 620 ILE B C 1
ATOM 10378 O O . ILE B 1 620 ? 18.266 -3.967 -8.375 1 97.94 620 ILE B O 1
ATOM 10382 N N . VAL B 1 621 ? 18.125 -5.188 -6.531 1 98.31 621 VAL B N 1
ATOM 10383 C CA . VAL B 1 621 ? 19.422 -4.797 -5.992 1 98.31 621 VAL B CA 1
ATOM 10384 C C . VAL B 1 621 ? 20.25 -6.039 -5.688 1 98.31 621 VAL B C 1
ATOM 10386 O O . VAL B 1 621 ? 19.781 -6.953 -5 1 98.31 621 VAL B O 1
ATOM 10389 N N . TYR B 1 622 ? 21.406 -6.145 -6.25 1 97.81 622 TYR B N 1
ATOM 10390 C CA . TYR B 1 622 ? 22.328 -7.238 -5.98 1 97.81 622 TYR B CA 1
ATOM 10391 C C . TYR B 1 622 ? 23.578 -6.73 -5.27 1 97.81 622 TYR B C 1
ATOM 10393 O O . TYR B 1 622 ? 24.344 -5.945 -5.832 1 97.81 622 TYR B O 1
ATOM 10401 N N . ASP B 1 623 ? 23.734 -7.09 -4.023 1 97.5 623 ASP B N 1
ATOM 10402 C CA . ASP B 1 623 ? 24.953 -6.801 -3.283 1 97.5 623 ASP B CA 1
ATOM 10403 C C . ASP B 1 623 ? 26.062 -7.777 -3.654 1 97.5 623 ASP B C 1
ATOM 10405 O O . ASP B 1 623 ? 26.094 -8.906 -3.166 1 97.5 623 ASP B O 1
ATOM 10409 N N . LYS B 1 624 ? 26.953 -7.41 -4.41 1 96.31 624 LYS B N 1
ATOM 10410 C CA . LYS B 1 624 ? 28 -8.273 -4.938 1 96.31 624 LYS B CA 1
ATOM 10411 C C . LYS B 1 624 ? 28.922 -8.758 -3.82 1 96.31 624 LYS B C 1
ATOM 10413 O O . LYS B 1 624 ? 29.484 -9.859 -3.9 1 96.31 624 LYS B O 1
ATOM 10418 N N . ASN B 1 625 ? 29.109 -7.898 -2.832 1 95.06 625 ASN B N 1
ATOM 10419 C CA . ASN B 1 625 ? 30 -8.281 -1.736 1 95.06 625 ASN B CA 1
ATOM 10420 C C . ASN B 1 625 ? 29.438 -9.469 -0.954 1 95.06 625 ASN B C 1
ATOM 10422 O O . ASN B 1 625 ? 30.188 -10.359 -0.557 1 95.06 625 ASN B O 1
ATOM 10426 N N . ASN B 1 626 ? 28.156 -9.578 -0.805 1 92.19 626 ASN B N 1
ATOM 10427 C CA . ASN B 1 626 ? 27.594 -10.656 -0.01 1 92.19 626 ASN B CA 1
ATOM 10428 C C . ASN B 1 626 ? 26.844 -11.656 -0.885 1 92.19 626 ASN B C 1
ATOM 10430 O O . ASN B 1 626 ? 26.328 -12.664 -0.387 1 92.19 626 ASN B O 1
ATOM 10434 N N . GLY B 1 627 ? 26.75 -11.383 -2.098 1 93 627 GLY B N 1
ATOM 10435 C CA . GLY B 1 627 ? 26.094 -12.281 -3.033 1 93 627 GLY B CA 1
ATOM 10436 C C . GLY B 1 627 ? 24.594 -12.391 -2.816 1 93 627 GLY B C 1
ATOM 10437 O O . GLY B 1 627 ? 24 -13.445 -3.043 1 93 627 GLY B O 1
ATOM 10438 N N . LYS B 1 628 ? 23.984 -11.359 -2.324 1 94.69 628 LYS B N 1
ATOM 10439 C CA . LYS B 1 628 ? 22.562 -11.391 -1.987 1 94.69 628 LYS B CA 1
ATOM 10440 C C . LYS B 1 628 ? 21.75 -10.539 -2.959 1 94.69 628 LYS B C 1
ATOM 10442 O O . LYS B 1 628 ? 22.062 -9.375 -3.186 1 94.69 628 LYS B O 1
ATOM 10447 N N . MET B 1 629 ? 20.766 -11.148 -3.559 1 95.81 629 MET B N 1
ATOM 10448 C CA . MET B 1 629 ? 19.844 -10.453 -4.465 1 95.81 629 MET B CA 1
ATOM 10449 C C . MET B 1 629 ? 18.547 -10.102 -3.756 1 95.81 629 MET B C 1
ATOM 10451 O O . MET B 1 629 ? 17.938 -10.953 -3.1 1 95.81 629 MET B O 1
ATOM 10455 N N . SER B 1 630 ? 18.125 -8.836 -3.832 1 97.06 630 SER B N 1
ATOM 10456 C CA . SER B 1 630 ? 16.859 -8.375 -3.27 1 97.06 630 SER B CA 1
ATOM 10457 C C . SER B 1 630 ? 15.93 -7.848 -4.359 1 97.06 630 SER B C 1
ATOM 10459 O O . SER B 1 630 ? 16.344 -7.035 -5.191 1 97.06 630 SER B O 1
ATOM 10461 N N . ARG B 1 631 ? 14.734 -8.398 -4.418 1 97.56 631 ARG B N 1
ATOM 10462 C CA . ARG B 1 631 ? 13.688 -7.922 -5.316 1 97.56 631 ARG B CA 1
ATOM 10463 C C . ARG B 1 631 ? 12.719 -6.996 -4.586 1 97.56 631 ARG B C 1
ATOM 10465 O O . ARG B 1 631 ? 11.945 -7.445 -3.738 1 97.56 631 ARG B O 1
ATOM 10472 N N . LEU B 1 632 ? 12.727 -5.699 -4.938 1 97.94 632 LEU B N 1
ATOM 10473 C CA . LEU B 1 632 ? 11.883 -4.746 -4.227 1 97.94 632 LEU B CA 1
ATOM 10474 C C . LEU B 1 632 ? 10.523 -4.625 -4.895 1 97.94 632 LEU B C 1
ATOM 10476 O O . LEU B 1 632 ? 9.562 -4.156 -4.277 1 97.94 632 LEU B O 1
ATOM 10480 N N . LYS B 1 633 ? 10.484 -4.973 -6.164 1 97.31 633 LYS B N 1
ATOM 10481 C CA . LYS B 1 633 ? 9.227 -4.949 -6.902 1 97.31 633 LYS B CA 1
ATOM 10482 C C . LYS B 1 633 ? 9.211 -6.016 -7.996 1 97.31 633 LYS B C 1
ATOM 10484 O O . LYS B 1 633 ? 10.188 -6.18 -8.727 1 97.31 633 LYS B O 1
ATOM 10489 N N . ASN B 1 634 ? 8.148 -6.762 -8.062 1 95.44 634 ASN B N 1
ATOM 10490 C CA . ASN B 1 634 ? 7.984 -7.75 -9.125 1 95.44 634 ASN B CA 1
ATOM 10491 C C . ASN B 1 634 ? 7.398 -7.125 -10.383 1 95.44 634 ASN B C 1
ATOM 10493 O O . ASN B 1 634 ? 6.57 -6.215 -10.305 1 95.44 634 ASN B O 1
#

pLDDT: mean 96.17, std 3.27, range [63.78, 98.88]

InterPro domains:
  IPR008929 Chondroitin AC/alginate lyase [G3DSA:1.50.10.100] (6-307)
  IPR008929 Chondroitin AC/alginate lyase [SSF48230] (62-286)
  IPR012480 Heparinase II/III-like, C-terminal [PF07940] (342-491)
  IPR031680 Heparin-sulfate lyase, N-terminal [PF16889] (34-292)

Radius of gyration: 36.02 Å; Cα contacts (8 Å, |Δi|>4): 2644; chains: 2; bounding box: 71×116×76 Å